Protein AF-0000000071088406 (afdb_homodimer)

Structure (mmCIF, N/CA/C/O backbone):
data_AF-0000000071088406-model_v1
#
loop_
_entity.id
_entity.type
_entity.pdbx_description
1 polymer Laccase
#
loop_
_atom_site.group_PDB
_atom_site.id
_atom_site.type_symbol
_atom_site.label_atom_id
_atom_site.label_alt_id
_atom_site.label_comp_id
_atom_site.label_asym_id
_atom_site.label_entity_id
_atom_site.label_seq_id
_atom_site.pdbx_PDB_ins_code
_atom_site.Cartn_x
_atom_site.Cartn_y
_atom_site.Cartn_z
_atom_site.occupancy
_atom_site.B_iso_or_equiv
_atom_site.auth_seq_id
_atom_site.auth_comp_id
_atom_site.auth_asym_id
_atom_site.auth_atom_id
_atom_site.pdbx_PDB_model_num
ATOM 1 N N . MET A 1 1 ? -63.281 -41.594 13.117 1 22.98 1 MET A N 1
ATOM 2 C CA . MET A 1 1 ? -62.938 -41.406 11.703 1 22.98 1 MET A CA 1
ATOM 3 C C . MET A 1 1 ? -62.125 -40.125 11.5 1 22.98 1 MET A C 1
ATOM 5 O O . MET A 1 1 ? -61.531 -39.938 10.438 1 22.98 1 MET A O 1
ATOM 9 N N . GLU A 1 2 ? -62.312 -39.094 12.32 1 21.61 2 GLU A N 1
ATOM 10 C CA . GLU A 1 2 ? -61.969 -37.688 12.172 1 21.61 2 GLU A CA 1
ATOM 11 C C . GLU A 1 2 ? -60.469 -37.438 12.328 1 21.61 2 GLU A C 1
ATOM 13 O O . GLU A 1 2 ? -60 -36.312 12.125 1 21.61 2 GLU A O 1
ATOM 18 N N . ILE A 1 3 ? -59.625 -38.219 13.055 1 23.36 3 ILE A N 1
ATOM 19 C CA . ILE A 1 3 ? -58.344 -37.969 13.68 1 23.36 3 ILE A CA 1
ATOM 20 C C . ILE A 1 3 ? -57.25 -37.906 12.602 1 23.36 3 ILE A C 1
ATOM 22 O O . ILE A 1 3 ? -56.062 -37.781 12.914 1 23.36 3 ILE A O 1
ATOM 26 N N . VAL A 1 4 ? -57.469 -38.25 11.289 1 23.66 4 VAL A N 1
ATOM 27 C CA . VAL A 1 4 ? -56.469 -38.719 10.328 1 23.66 4 VAL A CA 1
ATOM 28 C C . VAL A 1 4 ? -55.688 -37.531 9.781 1 23.66 4 VAL A C 1
ATOM 30 O O . VAL A 1 4 ? -54.688 -37.688 9.102 1 23.66 4 VAL A O 1
ATOM 33 N N . TYR A 1 5 ? -56.25 -36.281 9.703 1 21.23 5 TYR A N 1
ATOM 34 C CA . TYR A 1 5 ? -55.781 -35.344 8.688 1 21.23 5 TYR A CA 1
ATOM 35 C C . TYR A 1 5 ? -54.469 -34.688 9.094 1 21.23 5 TYR A C 1
ATOM 37 O O . TYR A 1 5 ? -53.938 -33.812 8.391 1 21.23 5 TYR A O 1
ATOM 45 N N . LEU A 1 6 ? -54.125 -34.594 10.43 1 23.06 6 LEU A N 1
ATOM 46 C CA . LEU A 1 6 ? -53.219 -33.531 10.852 1 23.06 6 LEU A CA 1
ATOM 47 C C . LEU A 1 6 ? -51.781 -33.844 10.406 1 23.06 6 LEU A C 1
ATOM 49 O O . LEU A 1 6 ? -50.875 -33.062 10.688 1 23.06 6 LEU A O 1
ATOM 53 N N . LEU A 1 7 ? -51.375 -35.031 10 1 24.27 7 LEU A N 1
ATOM 54 C CA . LEU A 1 7 ? -50 -35.5 10.047 1 24.27 7 LEU A CA 1
ATOM 55 C C . LEU A 1 7 ? -49.188 -34.875 8.93 1 24.27 7 LEU A C 1
ATOM 57 O O . LEU A 1 7 ? -47.969 -35.156 8.789 1 24.27 7 LEU A O 1
ATOM 61 N N . GLY A 1 8 ? -49.781 -34.281 7.805 1 23.34 8 GLY A N 1
ATOM 62 C CA . GLY A 1 8 ? -49 -34.188 6.57 1 23.34 8 GLY A CA 1
ATOM 63 C C . GLY A 1 8 ? -47.938 -33.125 6.609 1 23.34 8 GLY A C 1
ATOM 64 O O . GLY A 1 8 ? -47.094 -33.031 5.719 1 23.34 8 GLY A O 1
ATOM 65 N N . PHE A 1 9 ? -48.125 -31.906 7.234 1 24.05 9 PHE A N 1
ATOM 66 C CA . PHE A 1 9 ? -47.5 -30.672 6.785 1 24.05 9 PHE A CA 1
ATOM 67 C C . PHE A 1 9 ? -46.062 -30.594 7.238 1 24.05 9 PHE A C 1
ATOM 69 O O . PHE A 1 9 ? -45.375 -29.594 7 1 24.05 9 PHE A O 1
ATOM 76 N N . VAL A 1 10 ? -45.5 -31.281 8.289 1 25.31 10 VAL A N 1
ATOM 77 C CA . VAL A 1 10 ? -44.344 -30.766 8.984 1 25.31 10 VAL A CA 1
ATOM 78 C C . VAL A 1 10 ? -43.094 -31.031 8.148 1 25.31 10 VAL A C 1
ATOM 80 O O . VAL A 1 10 ? -41.969 -30.719 8.562 1 25.31 10 VAL A O 1
ATOM 83 N N . LEU A 1 11 ? -43.031 -31.922 7.117 1 24.59 11 LEU A N 1
ATOM 84 C CA . LEU A 1 11 ? -41.75 -32.5 6.738 1 24.59 11 LEU A CA 1
ATOM 85 C C . LEU A 1 11 ? -40.844 -31.438 6.082 1 24.59 11 LEU A C 1
ATOM 87 O O . LEU A 1 11 ? -39.656 -31.656 5.895 1 24.59 11 LEU A O 1
ATOM 91 N N . ILE A 1 12 ? -41.344 -30.531 5.156 1 25.67 12 ILE A N 1
ATOM 92 C CA . ILE A 1 12 ? -40.531 -30 4.066 1 25.67 12 ILE A CA 1
ATOM 93 C C . ILE A 1 12 ? -39.562 -28.953 4.602 1 25.67 12 ILE A C 1
ATOM 95 O O . ILE A 1 12 ? -38.781 -28.344 3.838 1 25.67 12 ILE A O 1
ATOM 99 N N . LEU A 1 13 ? -39.719 -28.281 5.773 1 26.23 13 LEU A N 1
ATOM 100 C CA . LEU A 1 13 ? -38.938 -27.094 6.07 1 26.23 13 LEU A CA 1
ATOM 101 C C . LEU A 1 13 ? -37.5 -27.453 6.406 1 26.23 13 LEU A C 1
ATOM 103 O O . LEU A 1 13 ? -36.719 -26.594 6.836 1 26.23 13 LEU A O 1
ATOM 107 N N . ILE A 1 14 ? -37.188 -28.672 6.793 1 26.38 14 ILE A N 1
ATOM 108 C CA . ILE A 1 14 ? -35.938 -28.891 7.5 1 26.38 14 ILE A CA 1
ATOM 109 C C . ILE A 1 14 ? -34.75 -28.516 6.594 1 26.38 14 ILE A C 1
ATOM 111 O O . ILE A 1 14 ? -33.75 -27.969 7.059 1 26.38 14 ILE A O 1
ATOM 115 N N . GLY A 1 15 ? -34.625 -29.203 5.398 1 25.56 15 GLY A N 1
ATOM 116 C CA . GLY A 1 15 ? -33.312 -29.672 5.004 1 25.56 15 GLY A CA 1
ATOM 117 C C . GLY A 1 15 ? -32.375 -28.547 4.625 1 25.56 15 GLY A C 1
ATOM 118 O O . GLY A 1 15 ? -31.141 -28.719 4.648 1 25.56 15 GLY A O 1
ATOM 119 N N . SER A 1 16 ? -32.719 -27.641 3.637 1 28.67 16 SER A N 1
ATOM 120 C CA . SER A 1 16 ? -31.641 -27.078 2.846 1 28.67 16 SER A CA 1
ATOM 121 C C . SER A 1 16 ? -30.891 -26 3.615 1 28.67 16 SER A C 1
ATOM 123 O O . SER A 1 16 ? -30.984 -24.812 3.281 1 28.67 16 SER A O 1
ATOM 125 N N . ALA A 1 17 ? -30.891 -25.953 4.855 1 29.98 17 ALA A N 1
ATOM 126 C CA . ALA A 1 17 ? -30.172 -24.906 5.586 1 29.98 17 ALA A CA 1
ATOM 127 C C . ALA A 1 17 ? -28.672 -24.953 5.27 1 29.98 17 ALA A C 1
ATOM 129 O O . ALA A 1 17 ? -27.922 -24.078 5.699 1 29.98 17 ALA A O 1
ATOM 130 N N . SER A 1 18 ? -28.172 -26.141 5.293 1 29.48 18 SER A N 1
ATOM 131 C CA . SER A 1 18 ? -26.703 -26.141 5.348 1 29.48 18 SER A CA 1
ATOM 132 C C . SER A 1 18 ? -26.109 -25.359 4.191 1 29.48 18 SER A C 1
ATOM 134 O O . SER A 1 18 ? -24.922 -25.469 3.906 1 29.48 18 SER A O 1
ATOM 136 N N . SER A 1 19 ? -26.859 -25.062 3.16 1 30.77 19 SER A N 1
ATOM 137 C CA . SER A 1 19 ? -26 -24.547 2.092 1 30.77 19 SER A CA 1
ATOM 138 C C . SER A 1 19 ? -25.234 -23.312 2.543 1 30.77 19 SER A C 1
ATOM 140 O O . SER A 1 19 ? -25.828 -22.359 3.049 1 30.77 19 SER A O 1
ATOM 142 N N . GLY A 1 20 ? -24.062 -23.359 3.104 1 32.5 20 GLY A N 1
ATOM 143 C CA . GLY A 1 20 ? -23.047 -22.344 3.334 1 32.5 20 GLY A CA 1
ATOM 144 C C . GLY A 1 20 ? -23.172 -21.156 2.396 1 32.5 20 GLY A C 1
ATOM 145 O O . GLY A 1 20 ? -23.594 -21.312 1.249 1 32.5 20 GLY A O 1
ATOM 146 N N . TYR A 1 21 ? -23.469 -20.047 2.91 1 33.34 21 TYR A N 1
ATOM 147 C CA . TYR A 1 21 ? -23.359 -18.797 2.16 1 33.34 21 TYR A CA 1
ATOM 148 C C . TYR A 1 21 ? -22.156 -18.828 1.224 1 33.34 21 TYR A C 1
ATOM 150 O O . TYR A 1 21 ? -21.125 -18.219 1.503 1 33.34 21 TYR A O 1
ATOM 158 N N . TRP A 1 22 ? -21.547 -19.922 1.006 1 39.03 22 TRP A N 1
ATOM 159 C CA . TRP A 1 22 ? -20.578 -19.906 -0.087 1 39.03 22 TRP A CA 1
ATOM 160 C C . TRP A 1 22 ? -21.062 -19 -1.223 1 39.03 22 TRP A C 1
ATOM 162 O O . TRP A 1 22 ? -22.188 -19.156 -1.699 1 39.03 22 TRP A O 1
ATOM 172 N N . LEU A 1 23 ? -20.719 -17.672 -1.25 1 49.25 23 LEU A N 1
ATOM 173 C CA . LEU A 1 23 ? -20.766 -16.828 -2.436 1 49.25 23 LEU A CA 1
ATOM 174 C C . LEU A 1 23 ? -20.781 -17.656 -3.707 1 49.25 23 LEU A C 1
ATOM 176 O O . LEU A 1 23 ? -19.828 -18.422 -3.953 1 49.25 23 LEU A O 1
ATOM 180 N N . ASP A 1 24 ? -21.812 -18.203 -4.117 1 62.19 24 ASP A N 1
ATOM 181 C CA . ASP A 1 24 ? -22.234 -19.203 -5.098 1 62.19 24 ASP A CA 1
ATOM 182 C C . ASP A 1 24 ? -21.562 -18.969 -6.445 1 62.19 24 ASP A C 1
ATOM 184 O O . ASP A 1 24 ? -22.188 -18.453 -7.375 1 62.19 24 ASP A O 1
ATOM 188 N N . ASP A 1 25 ? -20.391 -18.766 -6.359 1 74.25 25 ASP A N 1
ATOM 189 C CA . ASP A 1 25 ? -19.719 -18.781 -7.66 1 74.25 25 ASP A CA 1
ATOM 190 C C . ASP A 1 25 ? -20.281 -19.891 -8.547 1 74.25 25 ASP A C 1
ATOM 192 O O . ASP A 1 25 ? -20.359 -19.75 -9.766 1 74.25 25 ASP A O 1
ATOM 196 N N . LEU A 1 26 ? -20.844 -20.906 -7.852 1 83 26 LEU A N 1
ATOM 197 C CA . LEU A 1 26 ? -21.281 -22.078 -8.594 1 83 26 LEU A CA 1
ATOM 198 C C . LEU A 1 26 ? -22.703 -21.891 -9.117 1 83 26 LEU A C 1
ATOM 200 O O . LEU A 1 26 ? -23.172 -22.688 -9.938 1 83 26 LEU A O 1
ATOM 204 N N . ALA A 1 27 ? -23.25 -20.766 -8.68 1 86.88 27 ALA A N 1
ATOM 205 C CA . ALA A 1 27 ? -24.594 -20.453 -9.18 1 86.88 27 ALA A CA 1
ATOM 206 C C . ALA A 1 27 ? -24.531 -19.625 -10.453 1 86.88 27 ALA A C 1
ATOM 208 O O . ALA A 1 27 ? -25.547 -19.375 -11.102 1 86.88 27 ALA A O 1
ATOM 209 N N . HIS A 1 28 ? -23.312 -19.281 -10.812 1 93.31 28 HIS A N 1
ATOM 210 C CA . HIS A 1 28 ? -23.156 -18.5 -12.031 1 93.31 28 HIS A CA 1
ATOM 211 C C . HIS A 1 28 ? -23.703 -19.25 -13.25 1 93.31 28 HIS A C 1
ATOM 213 O O . HIS A 1 28 ? -23.5 -20.469 -13.367 1 93.31 28 HIS A O 1
ATOM 219 N N . PRO A 1 29 ? -24.344 -18.594 -14.188 1 93.81 29 PRO A N 1
ATOM 220 C CA . PRO A 1 29 ? -24.969 -19.266 -15.328 1 93.81 29 PRO A CA 1
ATOM 221 C C . PRO A 1 29 ? -23.953 -20.016 -16.203 1 93.81 29 PRO A C 1
ATOM 223 O O . PRO A 1 29 ? -24.312 -20.984 -16.875 1 93.81 29 PRO A O 1
ATOM 226 N N . CYS A 1 30 ? -22.766 -19.594 -16.141 1 95.88 30 CYS A N 1
ATOM 227 C CA . CYS A 1 30 ? -21.75 -20.219 -16.984 1 95.88 30 CYS A CA 1
ATOM 228 C C . CYS A 1 30 ? -21.25 -21.516 -16.375 1 95.88 30 CYS A C 1
ATOM 230 O O . CYS A 1 30 ? -20.516 -22.266 -17.031 1 95.88 30 CYS A O 1
ATOM 232 N N . VAL A 1 31 ? -21.609 -21.781 -15.141 1 95.12 31 VAL A N 1
ATOM 233 C CA . VAL A 1 31 ? -21.359 -23.094 -14.57 1 95.12 31 VAL A CA 1
ATOM 234 C C . VAL A 1 31 ? -22.359 -24.109 -15.133 1 95.12 31 VAL A C 1
ATOM 236 O O . VAL A 1 31 ? -23.453 -24.281 -14.57 1 95.12 31 VAL A O 1
ATOM 239 N N . ARG A 1 32 ? -21.953 -24.75 -16.188 1 94.12 32 ARG A N 1
ATOM 240 C CA . ARG A 1 32 ? -22.844 -25.625 -16.938 1 94.12 32 ARG A CA 1
ATOM 241 C C . ARG A 1 32 ? -22.078 -26.766 -17.578 1 94.12 32 ARG A C 1
ATOM 243 O O . ARG A 1 32 ? -20.859 -26.719 -17.719 1 94.12 32 ARG A O 1
ATOM 250 N N . LYS A 1 33 ? -22.875 -27.797 -17.969 1 93.44 33 LYS A N 1
ATOM 251 C CA . LYS A 1 33 ? -22.266 -28.844 -18.781 1 93.44 33 LYS A CA 1
ATOM 252 C C . LYS A 1 33 ? -21.906 -28.344 -20.172 1 93.44 33 LYS A C 1
ATOM 254 O O . LYS A 1 33 ? -22.719 -27.703 -20.828 1 93.44 33 LYS A O 1
ATOM 259 N N . CYS A 1 34 ? -20.672 -28.641 -20.547 1 95.69 34 CYS A N 1
ATOM 260 C CA . CYS A 1 34 ? -20.219 -28.188 -21.859 1 95.69 34 CYS A CA 1
ATOM 261 C C . CYS A 1 34 ? -20.641 -29.188 -22.953 1 95.69 34 CYS A C 1
ATOM 263 O O . CYS A 1 34 ? -20.5 -30.391 -22.766 1 95.69 34 CYS A O 1
ATOM 265 N N . LYS A 1 35 ? -21.125 -28.594 -24.062 1 94.06 35 LYS A N 1
ATOM 266 C CA . LYS A 1 35 ? -21.547 -29.391 -25.203 1 94.06 35 LYS A CA 1
ATOM 267 C C . LYS A 1 35 ? -20.875 -28.922 -26.484 1 94.06 35 LYS A C 1
ATOM 269 O O . LYS A 1 35 ? -20.688 -27.719 -26.688 1 94.06 35 LYS A O 1
ATOM 274 N N . ALA A 1 36 ? -20.5 -29.859 -27.359 1 90.19 36 ALA A N 1
ATOM 275 C CA . ALA A 1 36 ? -19.766 -29.562 -28.578 1 90.19 36 ALA A CA 1
ATOM 276 C C . ALA A 1 36 ? -20.547 -28.625 -29.484 1 90.19 36 ALA A C 1
ATOM 278 O O . ALA A 1 36 ? -19.984 -27.734 -30.125 1 90.19 36 ALA A O 1
ATOM 279 N N . ASP A 1 37 ? -21.797 -28.734 -29.625 1 87.31 37 ASP A N 1
ATOM 280 C CA . ASP A 1 37 ? -22.578 -28 -30.625 1 87.31 37 ASP A CA 1
ATOM 281 C C . ASP A 1 37 ? -23.312 -26.828 -30 1 87.31 37 ASP A C 1
ATOM 283 O O . ASP A 1 37 ? -24.156 -26.203 -30.656 1 87.31 37 ASP A O 1
ATOM 287 N N . ARG A 1 38 ? -22.859 -26.5 -28.906 1 89.69 38 ARG A N 1
ATOM 288 C CA . ARG A 1 38 ? -23.547 -25.375 -28.266 1 89.69 38 ARG A CA 1
ATOM 289 C C . ARG A 1 38 ? -22.812 -24.062 -28.516 1 89.69 38 ARG A C 1
ATOM 291 O O . ARG A 1 38 ? -21.578 -24.031 -28.5 1 89.69 38 ARG A O 1
ATOM 298 N N . GLU A 1 39 ? -23.516 -23.078 -28.672 1 94.12 39 GLU A N 1
ATOM 299 C CA . GLU A 1 39 ? -22.953 -21.734 -28.875 1 94.12 39 GLU A CA 1
ATOM 300 C C . GLU A 1 39 ? -22.281 -21.234 -27.594 1 94.12 39 GLU A C 1
ATOM 302 O O . GLU A 1 39 ? -22.812 -21.422 -26.5 1 94.12 39 GLU A O 1
ATOM 307 N N . PRO A 1 40 ? -21.094 -20.656 -27.734 1 96.62 40 PRO A N 1
ATOM 308 C CA . PRO A 1 40 ? -20.422 -20.078 -26.562 1 96.62 40 PRO A CA 1
ATOM 309 C C . PRO A 1 40 ? -21.266 -18.984 -25.891 1 96.62 40 PRO A C 1
ATOM 311 O O . PRO A 1 40 ? -22.047 -18.297 -26.547 1 96.62 40 PRO A O 1
ATOM 314 N N . MET A 1 41 ? -21.078 -18.766 -24.609 1 97.44 41 MET A N 1
ATOM 315 C CA . MET A 1 41 ? -21.75 -17.734 -23.812 1 97.44 41 MET A CA 1
ATOM 316 C C . MET A 1 41 ? -20.766 -16.625 -23.438 1 97.44 41 MET A C 1
ATOM 318 O O . MET A 1 41 ? -19.547 -16.828 -23.438 1 97.44 41 MET A O 1
ATOM 322 N N . THR A 1 42 ? -21.312 -15.453 -23.188 1 98.31 42 THR A N 1
ATOM 323 C CA . THR A 1 42 ? -20.562 -14.422 -22.469 1 98.31 42 THR A CA 1
ATOM 324 C C . THR A 1 42 ? -20.703 -14.586 -20.969 1 98.31 42 THR A C 1
ATOM 326 O O . THR A 1 42 ? -21.812 -14.555 -20.438 1 98.31 42 THR A O 1
ATOM 329 N N . CYS A 1 43 ? -19.672 -14.836 -20.297 1 98.06 43 CYS A N 1
ATOM 330 C CA . CYS A 1 43 ? -19.641 -15.008 -18.844 1 98.06 43 CYS A CA 1
ATOM 331 C C . CYS A 1 43 ? -19.172 -13.742 -18.156 1 98.06 43 CYS A C 1
ATOM 333 O O . CYS A 1 43 ? -17.969 -13.438 -18.141 1 98.06 43 CYS A O 1
ATOM 335 N N . GLU A 1 44 ? -20.078 -13.094 -17.5 1 97.75 44 GLU A N 1
ATOM 336 C CA . GLU A 1 44 ? -19.828 -11.758 -16.953 1 97.75 44 GLU A CA 1
ATOM 337 C C . GLU A 1 44 ? -19.656 -11.805 -15.445 1 97.75 44 GLU A C 1
ATOM 339 O O . GLU A 1 44 ? -20.406 -12.5 -14.75 1 97.75 44 GLU A O 1
ATOM 344 N N . TYR A 1 45 ? -18.656 -11.164 -14.938 1 97.19 45 TYR A N 1
ATOM 345 C CA . TYR A 1 45 ? -18.344 -11.07 -13.508 1 97.19 45 TYR A CA 1
ATOM 346 C C . TYR A 1 45 ? -18.125 -9.617 -13.094 1 97.19 45 TYR A C 1
ATOM 348 O O . TYR A 1 45 ? -17.688 -8.797 -13.898 1 97.19 45 TYR A O 1
ATOM 356 N N . ASP A 1 46 ? -18.438 -9.227 -11.844 1 97.44 46 ASP A N 1
ATOM 357 C CA . ASP A 1 46 ? -18.234 -7.914 -11.234 1 97.44 46 ASP A CA 1
ATOM 358 C C . ASP A 1 46 ? -17.391 -8.023 -9.969 1 97.44 46 ASP A C 1
ATOM 360 O O . ASP A 1 46 ? -17.828 -8.578 -8.961 1 97.44 46 ASP A O 1
ATOM 364 N N . TRP A 1 47 ? -16.188 -7.477 -10.047 1 98.25 47 TRP A N 1
ATOM 365 C CA . TRP A 1 47 ? -15.203 -7.668 -8.977 1 98.25 47 TRP A CA 1
ATOM 366 C C . TRP A 1 47 ? -14.82 -6.336 -8.344 1 98.25 47 TRP A C 1
ATOM 368 O O . TRP A 1 47 ? -14.422 -5.398 -9.039 1 98.25 47 TRP A O 1
ATOM 378 N N . THR A 1 48 ? -14.953 -6.207 -7.07 1 98.25 48 THR A N 1
ATOM 379 C CA . THR A 1 48 ? -14.367 -5.129 -6.289 1 98.25 48 THR A CA 1
ATOM 380 C C . THR A 1 48 ? -13.102 -5.602 -5.582 1 98.25 48 THR A C 1
ATOM 382 O O . THR A 1 48 ? -13.148 -6.512 -4.754 1 98.25 48 THR A O 1
ATOM 385 N N . VAL A 1 49 ? -12.016 -5.062 -5.988 1 98.62 49 VAL A N 1
ATOM 386 C CA . VAL A 1 49 ? -10.75 -5.32 -5.316 1 98.62 49 VAL A CA 1
ATOM 387 C C . VAL A 1 49 ? -10.516 -4.273 -4.23 1 98.62 49 VAL A C 1
ATOM 389 O O . VAL A 1 49 ? -10.539 -3.07 -4.504 1 98.62 49 VAL A O 1
ATOM 392 N N . GLU A 1 50 ? -10.273 -4.707 -3.021 1 97.88 50 GLU A N 1
ATOM 393 C CA . GLU A 1 50 ? -10.18 -3.707 -1.963 1 97.88 50 GLU A CA 1
ATOM 394 C C . GLU A 1 50 ? -9.281 -4.191 -0.828 1 97.88 50 GLU A C 1
ATOM 396 O O . GLU A 1 50 ? -8.977 -5.383 -0.73 1 97.88 50 GLU A O 1
ATOM 401 N N . SER A 1 51 ? -8.773 -3.219 -0.048 1 97.75 51 SER A N 1
ATOM 402 C CA . SER A 1 51 ? -8.18 -3.496 1.259 1 97.75 51 SER A CA 1
ATOM 403 C C . SER A 1 51 ? -9.25 -3.906 2.268 1 97.75 51 SER A C 1
ATOM 405 O O . SER A 1 51 ? -10.266 -3.225 2.414 1 97.75 51 SER A O 1
ATOM 407 N N . TYR A 1 52 ? -9.023 -4.996 2.879 1 98 52 TYR A N 1
ATOM 408 C CA . TYR A 1 52 ? -10.023 -5.562 3.781 1 98 52 TYR A CA 1
ATOM 409 C C . TYR A 1 52 ? -9.359 -6.152 5.023 1 98 52 TYR A C 1
ATOM 411 O O . TYR A 1 52 ? -8.242 -5.777 5.371 1 98 52 TYR A O 1
ATOM 419 N N . TYR A 1 53 ? -10.148 -6.941 5.781 1 97.56 53 TYR A N 1
ATOM 420 C CA . TYR A 1 53 ? -9.648 -7.438 7.055 1 97.56 53 TYR A CA 1
ATOM 421 C C . TYR A 1 53 ? -10.188 -8.836 7.348 1 97.56 53 TYR A C 1
ATOM 423 O O . TYR A 1 53 ? -11.391 -9.078 7.238 1 97.56 53 TYR A O 1
ATOM 431 N N . SER A 1 54 ? -9.297 -9.75 7.621 1 97.44 54 SER A N 1
ATOM 432 C CA . SER A 1 54 ? -9.727 -11.07 8.055 1 97.44 54 SER A CA 1
ATOM 433 C C . SER A 1 54 ? -10.297 -11.031 9.477 1 97.44 54 SER A C 1
ATOM 435 O O . SER A 1 54 ? -9.938 -10.156 10.266 1 97.44 54 SER A O 1
ATOM 437 N N . MET A 1 55 ? -11.227 -11.992 9.75 1 95.62 55 MET A N 1
ATOM 438 C CA . MET A 1 55 ? -11.883 -12.07 11.047 1 95.62 55 MET A CA 1
ATOM 439 C C . MET A 1 55 ? -12.469 -10.719 11.445 1 95.62 55 MET A C 1
ATOM 441 O O . MET A 1 55 ? -12.297 -10.273 12.578 1 95.62 55 MET A O 1
ATOM 445 N N . SER A 1 56 ? -13.047 -10.047 10.469 1 95.44 56 SER A N 1
ATOM 446 C CA . SER A 1 56 ? -13.711 -8.773 10.688 1 95.44 56 SER A CA 1
ATOM 447 C C . SER A 1 56 ? -15.055 -8.961 11.391 1 95.44 56 SER A C 1
ATOM 449 O O . SER A 1 56 ? -15.438 -10.094 11.703 1 95.44 56 SER A O 1
ATOM 451 N N . ARG A 1 57 ? -15.758 -7.898 11.531 1 95.12 57 ARG A N 1
ATOM 452 C CA . ARG A 1 57 ? -17.062 -7.957 12.172 1 95.12 57 ARG A CA 1
ATOM 453 C C . ARG A 1 57 ? -18.016 -8.852 11.383 1 95.12 57 ARG A C 1
ATOM 455 O O . ARG A 1 57 ? -18.984 -9.383 11.945 1 95.12 57 ARG A O 1
ATOM 462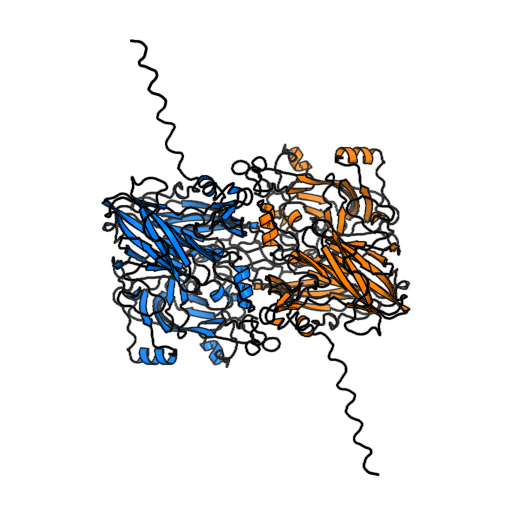 N N . ALA A 1 58 ? -17.766 -9.047 10.141 1 95.12 58 ALA A N 1
ATOM 463 C CA . ALA A 1 58 ? -18.609 -9.906 9.312 1 95.12 58 ALA A CA 1
ATOM 464 C C . ALA A 1 58 ? -18.531 -11.359 9.781 1 95.12 58 ALA A C 1
ATOM 466 O O . ALA A 1 58 ? -19.375 -12.18 9.422 1 95.12 58 ALA A O 1
ATOM 467 N N . CYS A 1 59 ? -17.516 -11.688 10.586 1 94.69 59 CYS A N 1
ATOM 468 C CA . CYS A 1 59 ? -17.281 -13.07 10.992 1 94.69 59 CYS A CA 1
ATOM 469 C C . CYS A 1 59 ? -17.969 -13.375 12.32 1 94.69 59 CYS A C 1
ATOM 471 O O . CYS A 1 59 ? -17.891 -14.5 12.82 1 94.69 59 CYS A O 1
ATOM 473 N N . TYR A 1 60 ? -18.578 -12.391 12.984 1 92.81 60 TYR A N 1
ATOM 474 C CA . TYR A 1 60 ? -19.312 -12.586 14.227 1 92.81 60 TYR A CA 1
ATOM 475 C C . TYR A 1 60 ? -18.484 -13.414 15.211 1 92.81 60 TYR A C 1
ATOM 477 O O . TYR A 1 60 ? -17.406 -13 15.633 1 92.81 60 TYR A O 1
ATOM 485 N N . GLN A 1 61 ? -18.969 -14.68 15.477 1 92.88 61 GLN A N 1
ATOM 486 C CA . GLN A 1 61 ? -18.328 -15.453 16.531 1 92.88 61 GLN A CA 1
ATOM 487 C C . GLN A 1 61 ? -17.406 -16.516 15.961 1 92.88 61 GLN A C 1
ATOM 489 O O . GLN A 1 61 ? -17.031 -17.453 16.656 1 92.88 61 GLN A O 1
ATOM 494 N N . CYS A 1 62 ? -17.062 -16.422 14.688 1 94.25 62 CYS A N 1
ATOM 495 C CA . CYS A 1 62 ? -16.031 -17.297 14.141 1 94.25 62 CYS A CA 1
ATOM 496 C C . CYS A 1 62 ? -14.727 -17.156 14.922 1 94.25 62 CYS A C 1
ATOM 498 O O . CYS A 1 62 ? -14.289 -16.047 15.211 1 94.25 62 CYS A O 1
ATOM 500 N N . PRO A 1 63 ? -14.094 -18.281 15.336 1 95.44 63 PRO A N 1
ATOM 501 C CA . PRO A 1 63 ? -14.359 -19.672 14.945 1 95.44 63 PRO A CA 1
ATOM 502 C C . PRO A 1 63 ? -15.148 -20.438 16 1 95.44 63 PRO A C 1
ATOM 504 O O . PRO A 1 63 ? -15.281 -21.656 15.906 1 95.44 63 PRO A O 1
ATOM 507 N N . PHE A 1 64 ? -15.633 -19.75 17.047 1 94.5 64 PHE A N 1
ATOM 508 C CA . PHE A 1 64 ? -16.328 -20.406 18.141 1 94.5 64 PHE A CA 1
ATOM 509 C C . PHE A 1 64 ? -17.703 -20.906 17.688 1 94.5 64 PHE A C 1
ATOM 511 O O . PHE A 1 64 ? -18.312 -21.734 18.359 1 94.5 64 PHE A O 1
ATOM 518 N N . ASN A 1 65 ? -18.219 -20.312 16.656 1 93.19 65 ASN A N 1
ATOM 519 C CA . ASN A 1 65 ? -19.391 -20.766 15.922 1 93.19 65 ASN A CA 1
ATOM 520 C C . ASN A 1 65 ? -19.078 -21.031 14.461 1 93.19 65 ASN A C 1
ATOM 522 O O . ASN A 1 65 ? -18.906 -20.109 13.672 1 93.19 65 ASN A O 1
ATOM 526 N N . GLU A 1 66 ? -19.094 -22.25 14.086 1 90.94 66 GLU A N 1
ATOM 527 C CA . GLU A 1 66 ? -18.672 -22.656 12.75 1 90.94 66 GLU A CA 1
ATOM 528 C C . GLU A 1 66 ? -19.531 -22 11.672 1 90.94 66 GLU A C 1
ATOM 530 O O . GLU A 1 66 ? -19.047 -21.688 10.594 1 90.94 66 GLU A O 1
ATOM 535 N N . PHE A 1 67 ? -20.766 -21.906 11.953 1 91.56 67 PHE A N 1
ATOM 536 C CA . PHE A 1 67 ? -21.672 -21.312 10.984 1 91.56 67 PHE A CA 1
ATOM 537 C C . PHE A 1 67 ? -21.25 -19.891 10.633 1 91.56 67 PHE A C 1
ATOM 539 O O . PHE A 1 67 ? -21.375 -19.453 9.484 1 91.56 67 PHE A O 1
ATOM 546 N N . ASP A 1 68 ? -20.719 -19.141 11.641 1 93.38 68 ASP A N 1
ATOM 547 C CA . ASP A 1 68 ? -20.312 -17.75 11.453 1 93.38 68 ASP A CA 1
ATOM 548 C C . ASP A 1 68 ? -19.109 -17.656 10.539 1 93.38 68 ASP A C 1
ATOM 550 O O . ASP A 1 68 ? -18.875 -16.625 9.906 1 93.38 68 ASP A O 1
ATOM 554 N N . CYS A 1 69 ? -18.328 -18.719 10.43 1 95.06 69 CYS A N 1
ATOM 555 C CA . CYS A 1 69 ? -17.141 -18.719 9.586 1 95.06 6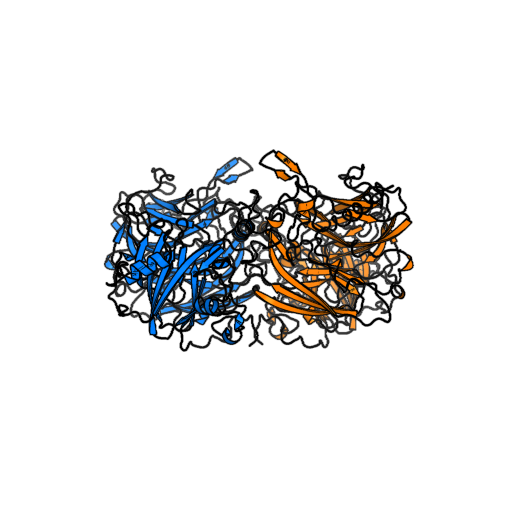9 CYS A CA 1
ATOM 556 C C . CYS A 1 69 ? -17.531 -18.781 8.109 1 95.06 69 CYS A C 1
ATOM 558 O O . CYS A 1 69 ? -16.703 -18.516 7.238 1 95.06 69 CYS A O 1
ATOM 560 N N . HIS A 1 70 ? -18.797 -19.016 7.859 1 93.38 70 HIS A N 1
ATOM 561 C CA . HIS A 1 70 ? -19.266 -19.125 6.484 1 93.38 70 HIS A CA 1
ATOM 562 C C . HIS A 1 70 ? -20.156 -17.938 6.102 1 93.38 70 HIS A C 1
ATOM 564 O O . HIS A 1 70 ? -20.734 -17.922 5.016 1 93.38 70 HIS A O 1
ATOM 570 N N . ARG A 1 71 ? -20.203 -16.969 6.953 1 93.81 71 ARG A N 1
ATOM 571 C CA . ARG A 1 71 ? -21.016 -15.789 6.668 1 93.81 71 ARG A CA 1
ATOM 572 C C . ARG A 1 71 ? -20.453 -15 5.488 1 93.81 71 ARG A C 1
ATOM 574 O O . ARG A 1 71 ? -19.25 -15.008 5.254 1 93.81 71 ARG A O 1
ATOM 581 N N . PRO A 1 72 ? -21.422 -14.305 4.801 1 94.06 72 PRO A N 1
ATOM 582 C CA . PRO A 1 72 ? -20.922 -13.438 3.73 1 94.06 72 PRO A CA 1
ATOM 583 C C . PRO A 1 72 ? -19.922 -12.398 4.23 1 94.06 72 PRO A C 1
ATOM 585 O O . PRO A 1 72 ? -20.109 -11.828 5.309 1 94.06 72 PRO A O 1
ATOM 588 N N . HIS A 1 73 ? -18.906 -12.227 3.523 1 95.81 73 HIS A N 1
ATOM 589 C CA . HIS A 1 73 ? -17.875 -11.227 3.76 1 95.81 73 HIS A CA 1
ATOM 590 C C . HIS A 1 73 ? -16.953 -11.648 4.898 1 95.81 73 HIS A C 1
ATOM 592 O O . HIS A 1 73 ? -16.016 -10.93 5.238 1 95.81 73 HIS A O 1
ATOM 598 N N . CYS A 1 74 ? -17.188 -12.828 5.473 1 96.44 74 CYS A N 1
ATOM 599 C CA . CYS A 1 74 ? -16.234 -13.312 6.473 1 96.44 74 CYS A CA 1
ATOM 600 C C . CYS A 1 74 ? -15.055 -14.008 5.812 1 96.44 74 CYS A C 1
ATOM 602 O O . CYS A 1 74 ? -15.234 -14.922 5.004 1 96.44 74 CYS A O 1
ATOM 604 N N . ILE A 1 75 ? -13.906 -13.562 6.086 1 97.25 75 ILE A N 1
ATOM 605 C CA . ILE A 1 75 ? -12.672 -14.234 5.723 1 97.25 75 ILE A CA 1
ATOM 606 C C . ILE A 1 75 ? -12.016 -14.82 6.969 1 97.25 75 ILE A C 1
ATOM 608 O O . ILE A 1 75 ? -11.336 -14.109 7.715 1 97.25 75 ILE A O 1
ATOM 612 N N . PRO A 1 76 ? -12.148 -16.047 7.152 1 96.75 76 PRO A N 1
ATOM 613 C CA . PRO A 1 76 ? -11.648 -16.641 8.398 1 96.75 76 PRO A CA 1
ATOM 614 C C . PRO A 1 76 ? -10.125 -16.797 8.406 1 96.75 76 PRO A C 1
ATOM 616 O O . PRO A 1 76 ? -9.5 -16.703 9.461 1 96.75 76 PRO A O 1
ATOM 619 N N . MET A 1 77 ? -9.57 -17.094 7.176 1 96.25 77 MET A N 1
ATOM 620 C CA . MET A 1 77 ? -8.172 -17.484 7.082 1 96.25 77 MET A CA 1
ATOM 621 C C . MET A 1 77 ? -7.848 -18.578 8.094 1 96.25 77 MET A C 1
ATOM 623 O O . MET A 1 77 ? -8.477 -19.641 8.094 1 96.25 77 MET A O 1
ATOM 627 N N . ALA A 1 78 ? -6.906 -18.375 9.031 1 96.88 78 ALA A N 1
ATOM 628 C CA . ALA A 1 78 ? -6.578 -19.344 10.07 1 96.88 78 ALA A CA 1
ATOM 629 C C . ALA A 1 78 ? -7.105 -18.891 11.43 1 96.88 78 ALA A C 1
ATOM 631 O O . ALA A 1 78 ? -6.656 -19.359 12.469 1 96.88 78 ALA A O 1
ATOM 632 N N . GLY A 1 79 ? -8.055 -18 11.422 1 96.56 79 GLY A N 1
ATOM 633 C CA . GLY A 1 79 ? -8.578 -17.453 12.664 1 96.56 79 GLY A CA 1
ATOM 634 C C . GLY A 1 79 ? -7.773 -16.281 13.18 1 96.56 79 GLY A C 1
ATOM 635 O O . GLY A 1 79 ? -7.852 -15.945 14.367 1 96.56 79 GLY A O 1
ATOM 636 N N . TYR A 1 80 ? -7.035 -15.75 12.398 1 95.62 80 TYR A N 1
ATOM 637 C CA . TYR A 1 80 ? -6.176 -14.641 12.781 1 95.62 80 TYR A CA 1
ATOM 638 C C . TYR A 1 80 ? -6.645 -13.336 12.141 1 95.62 80 TYR A C 1
ATOM 640 O O . TYR A 1 80 ? -6.941 -13.297 10.945 1 95.62 80 TYR A O 1
ATOM 648 N N . ALA A 1 81 ? -6.684 -12.258 12.938 1 95.56 81 ALA A N 1
ATOM 649 C CA . ALA A 1 81 ? -7.145 -10.953 12.461 1 95.56 81 ALA A CA 1
ATOM 650 C C . ALA A 1 81 ? -5.977 -10.117 11.945 1 95.56 81 ALA A C 1
ATOM 652 O O . ALA A 1 81 ? -5.051 -9.797 12.688 1 95.56 81 ALA A O 1
ATOM 653 N N . ARG A 1 82 ? -6.027 -9.727 10.688 1 96.69 82 ARG A N 1
ATOM 654 C CA . ARG A 1 82 ? -5.035 -8.859 10.062 1 96.69 82 ARG A CA 1
ATOM 655 C C . ARG A 1 82 ? -5.547 -8.32 8.727 1 96.69 82 ARG A C 1
ATOM 657 O O . ARG A 1 82 ? -6.531 -8.82 8.188 1 96.69 82 ARG A O 1
ATOM 664 N N . PRO A 1 83 ? -4.898 -7.289 8.156 1 97.81 83 PRO A N 1
ATOM 665 C CA . PRO A 1 83 ? -5.289 -6.828 6.824 1 97.81 83 PRO A CA 1
ATOM 666 C C . PRO A 1 83 ? -5.102 -7.902 5.754 1 97.81 83 PRO A C 1
ATOM 668 O O . PRO A 1 83 ? -4.219 -8.758 5.875 1 97.81 83 PRO A O 1
ATOM 671 N N . VAL A 1 84 ? -5.91 -7.859 4.727 1 98.06 84 VAL A N 1
ATOM 672 C CA . VAL A 1 84 ? -5.812 -8.664 3.51 1 98.06 84 VAL A CA 1
ATOM 673 C C . VAL A 1 84 ? -6.262 -7.836 2.307 1 98.06 84 VAL A C 1
ATOM 675 O O . VAL A 1 84 ? -6.898 -6.789 2.467 1 98.06 84 VAL A O 1
ATOM 678 N N . TYR A 1 85 ? -5.844 -8.172 1.159 1 98.31 85 TYR A N 1
ATOM 679 C CA . TYR A 1 85 ? -6.52 -7.762 -0.065 1 98.31 85 TYR A CA 1
ATOM 680 C C . TYR A 1 85 ? -7.543 -8.805 -0.502 1 98.31 85 TYR A C 1
ATOM 682 O O . TYR A 1 85 ? -7.352 -10 -0.275 1 98.31 85 TYR A O 1
ATOM 690 N N . SER A 1 86 ? -8.609 -8.336 -1.048 1 98.12 86 SER A N 1
ATOM 691 C CA . SER A 1 86 ? -9.648 -9.297 -1.396 1 98.12 86 SER A CA 1
ATOM 692 C C . SER A 1 86 ? -10.398 -8.875 -2.654 1 98.12 86 SER A C 1
ATOM 694 O O . SER A 1 86 ? -10.367 -7.703 -3.037 1 98.12 86 SER A O 1
ATOM 696 N N . VAL A 1 87 ? -10.93 -9.766 -3.324 1 98.38 87 VAL A N 1
ATOM 697 C CA . VAL A 1 87 ? -11.906 -9.539 -4.379 1 98.38 87 VAL A CA 1
ATOM 698 C C . VAL A 1 87 ? -13.289 -9.969 -3.898 1 98.38 87 VAL A C 1
ATOM 700 O O . VAL A 1 87 ? -13.508 -11.141 -3.568 1 98.38 87 VAL A O 1
ATOM 703 N N . ASN A 1 88 ? -14.18 -9.023 -3.83 1 97.31 88 ASN A N 1
ATOM 704 C CA . ASN A 1 88 ? -15.539 -9.227 -3.332 1 97.31 88 ASN A CA 1
ATOM 705 C C . ASN A 1 88 ? -15.539 -9.742 -1.896 1 97.31 88 ASN A C 1
ATOM 707 O O . ASN A 1 88 ? -16.359 -10.578 -1.531 1 97.31 88 ASN A O 1
ATOM 711 N N . ARG A 1 89 ? -14.562 -9.469 -1.106 1 96.94 89 ARG A N 1
ATOM 712 C CA . ARG A 1 89 ? -14.406 -9.75 0.316 1 96.94 89 ARG A CA 1
ATOM 713 C C . ARG A 1 89 ? -14.406 -11.258 0.576 1 96.94 89 ARG A C 1
ATOM 715 O O . ARG A 1 89 ? -15.07 -11.727 1.504 1 96.94 89 ARG A O 1
ATOM 722 N N . ARG A 1 90 ? -13.602 -11.883 -0.32 1 95.06 90 ARG A N 1
ATOM 723 C CA . ARG A 1 90 ? -13.453 -13.328 -0.195 1 95.06 90 ARG A CA 1
ATOM 724 C C . ARG A 1 90 ? -11.992 -13.75 -0.341 1 95.06 90 ARG A C 1
ATOM 726 O O . ARG A 1 90 ? -11.211 -13.062 -1.007 1 95.06 90 ARG A O 1
ATOM 733 N N . LEU A 1 91 ? -11.695 -14.938 0.301 1 96.44 91 LEU A N 1
ATOM 734 C CA . LEU A 1 91 ? -10.406 -15.602 0.138 1 96.44 91 LEU A CA 1
ATOM 735 C C . LEU A 1 91 ? -10.586 -17.125 0.081 1 96.44 91 LEU A C 1
ATOM 737 O O . LEU A 1 91 ? -11.031 -17.734 1.056 1 96.44 91 LEU A O 1
ATOM 741 N N . PRO A 1 92 ? -10.281 -17.812 -1.03 1 96.75 92 PRO A N 1
ATOM 742 C CA . PRO A 1 92 ? -9.836 -17.203 -2.289 1 96.75 92 PRO A CA 1
ATOM 743 C C . PRO A 1 92 ? -10.914 -16.344 -2.938 1 96.75 92 PRO A C 1
ATOM 745 O O . PRO A 1 92 ? -12.062 -16.328 -2.49 1 96.75 92 PRO A O 1
ATOM 748 N N . GLY A 1 93 ? -10.477 -15.57 -3.91 1 97.38 93 GLY A N 1
ATOM 749 C CA . GLY A 1 93 ? -11.43 -14.797 -4.691 1 97.38 93 GLY A CA 1
ATOM 750 C C . GLY A 1 93 ? -12.367 -15.656 -5.512 1 97.38 93 GLY A C 1
ATOM 751 O O . GLY A 1 93 ? -12.32 -16.891 -5.434 1 97.38 93 GLY A O 1
ATOM 752 N N . PRO A 1 94 ? -13.219 -15.039 -6.332 1 96.25 94 PRO A N 1
ATOM 753 C CA . PRO A 1 94 ? -14.242 -15.758 -7.086 1 96.25 94 PRO A CA 1
ATOM 754 C C . PRO A 1 94 ? -13.656 -16.797 -8.047 1 96.25 94 PRO A C 1
ATOM 756 O O . PRO A 1 94 ? -12.617 -16.547 -8.672 1 96.25 94 PRO A O 1
ATOM 759 N N . SER A 1 95 ? -14.367 -17.906 -8.109 1 96.69 95 SER A N 1
ATOM 760 C CA . SER A 1 95 ? -14 -18.953 -9.07 1 96.69 95 SER A CA 1
ATOM 761 C C . SER A 1 95 ? -14.664 -18.703 -10.422 1 96.69 95 SER A C 1
ATOM 763 O O . SER A 1 95 ? -15.844 -18.344 -10.484 1 96.69 95 SER A O 1
ATOM 765 N N . ILE A 1 96 ? -13.938 -18.781 -11.445 1 97.56 96 ILE A N 1
ATOM 766 C CA . ILE A 1 96 ? -14.484 -18.75 -12.805 1 97.56 96 ILE A CA 1
ATOM 767 C C . ILE A 1 96 ? -14.547 -20.172 -13.375 1 97.56 96 ILE A C 1
ATOM 769 O O . ILE A 1 96 ? -13.531 -20.859 -13.461 1 97.56 96 ILE A O 1
ATOM 773 N N . GLN A 1 97 ? -15.742 -20.641 -13.688 1 97.12 97 GLN A N 1
ATOM 774 C CA . GLN A 1 97 ? -16.031 -21.922 -14.312 1 97.12 97 GLN A CA 1
ATOM 775 C C . GLN A 1 97 ? -16.781 -21.734 -15.625 1 97.12 97 GLN A C 1
ATOM 777 O O . GLN A 1 97 ? -17.953 -21.344 -15.633 1 97.12 97 GLN A O 1
ATOM 782 N N . VAL A 1 98 ? -16.078 -22.078 -16.719 1 97.81 98 VAL A N 1
ATOM 783 C CA . VAL A 1 98 ? -16.703 -21.766 -18.016 1 97.81 98 VAL A CA 1
ATOM 784 C C . VAL A 1 98 ? -16.422 -22.906 -19 1 97.81 98 VAL A C 1
ATOM 786 O O . VAL A 1 98 ? -15.727 -23.875 -18.656 1 97.81 98 VAL A O 1
ATOM 789 N N . CYS A 1 99 ? -17.094 -22.875 -20.172 1 97.38 99 CYS A N 1
ATOM 790 C CA . CYS A 1 99 ? -16.844 -23.812 -21.266 1 97.38 99 CYS A CA 1
ATOM 791 C C . CYS A 1 99 ? -15.875 -23.219 -22.281 1 97.38 99 CYS A C 1
ATOM 793 O O . CYS A 1 99 ? -15.82 -22 -22.453 1 97.38 99 CYS A O 1
ATOM 795 N N . GLU A 1 100 ? -15.125 -24.094 -22.906 1 97.25 100 GLU A N 1
ATOM 796 C CA . GLU A 1 100 ? -14.203 -23.703 -23.969 1 97.25 100 GLU A CA 1
ATOM 797 C C . GLU A 1 100 ? -14.891 -22.781 -24.984 1 97.25 100 GLU A C 1
ATOM 799 O O . GLU A 1 100 ? -16.016 -23.047 -25.406 1 97.25 100 GLU A O 1
ATOM 804 N N . ASN A 1 101 ? -14.227 -21.641 -25.234 1 97.38 101 ASN A N 1
ATOM 805 C CA . ASN A 1 101 ? -14.617 -20.656 -26.234 1 97.38 101 ASN A CA 1
ATOM 806 C C . ASN A 1 101 ? -15.656 -19.688 -25.688 1 97.38 101 ASN A C 1
ATOM 808 O O . ASN A 1 101 ? -16.078 -18.766 -26.391 1 97.38 101 ASN A O 1
ATOM 812 N N . ASP A 1 102 ? -16.109 -19.828 -24.438 1 98.31 102 ASP A N 1
ATOM 813 C CA . ASP A 1 102 ? -16.922 -18.766 -23.844 1 98.31 102 ASP A CA 1
ATOM 814 C C . ASP A 1 102 ? -16.172 -17.438 -23.828 1 98.31 102 ASP A C 1
ATOM 816 O O . ASP A 1 102 ? -14.945 -17.406 -23.828 1 98.31 102 ASP A O 1
ATOM 820 N N . VAL A 1 103 ? -16.891 -16.359 -23.859 1 98.56 103 VAL A N 1
ATOM 821 C CA . VAL A 1 103 ? -16.328 -15.023 -23.734 1 98.56 103 VAL A CA 1
ATOM 822 C C . VAL A 1 103 ? -16.328 -14.602 -22.281 1 98.56 103 VAL A C 1
ATOM 824 O O . VAL A 1 103 ? -17.359 -14.648 -21.609 1 98.56 103 VAL A O 1
ATOM 827 N N . ILE A 1 104 ? -15.219 -14.242 -21.797 1 98.62 104 ILE A N 1
ATOM 828 C CA . ILE A 1 104 ? -15.055 -13.805 -20.406 1 98.62 104 ILE A CA 1
ATOM 829 C C . ILE A 1 104 ? -15.109 -12.281 -20.344 1 98.62 104 ILE A C 1
ATOM 831 O O . ILE A 1 104 ? -14.391 -11.594 -21.078 1 98.62 104 ILE A O 1
ATOM 835 N N . LYS A 1 105 ? -15.906 -11.758 -19.531 1 98.56 105 LYS A N 1
ATOM 836 C CA . LYS A 1 105 ? -16.016 -10.328 -19.266 1 98.56 105 LYS A CA 1
ATOM 837 C C . LYS A 1 105 ? -15.961 -10.039 -17.766 1 98.56 105 LYS A C 1
ATOM 839 O O . LYS A 1 105 ? -16.922 -10.336 -17.047 1 98.56 105 LYS A O 1
ATOM 844 N N . VAL A 1 106 ? -14.906 -9.453 -17.266 1 98.5 106 VAL A N 1
ATOM 845 C CA . VAL A 1 106 ? -14.742 -9.188 -15.844 1 98.5 106 VAL A CA 1
ATOM 846 C C . VAL A 1 106 ? -14.586 -7.684 -15.617 1 98.5 106 VAL A C 1
ATOM 848 O O . VAL A 1 106 ? -13.594 -7.086 -16.031 1 98.5 106 VAL A O 1
ATOM 851 N N . HIS A 1 107 ? -15.508 -7.023 -14.93 1 98.5 107 HIS A N 1
ATOM 852 C CA . HIS A 1 107 ? -15.398 -5.641 -14.484 1 98.5 107 HIS A CA 1
ATOM 853 C C . HIS A 1 107 ? -14.633 -5.543 -13.172 1 98.5 107 HIS A C 1
ATOM 855 O O . HIS A 1 107 ? -15.094 -6.035 -12.133 1 98.5 107 HIS A O 1
ATOM 861 N N . VAL A 1 108 ? -13.516 -4.914 -13.242 1 98.62 108 VAL A N 1
ATOM 862 C CA . VAL A 1 108 ? -12.68 -4.77 -12.055 1 98.62 108 VAL A CA 1
ATOM 863 C C . VAL A 1 108 ? -12.766 -3.34 -11.531 1 98.62 108 VAL A C 1
ATOM 865 O O . VAL A 1 108 ? -12.469 -2.387 -12.258 1 98.62 108 VAL A O 1
ATOM 868 N N . HIS A 1 109 ? -13.203 -3.201 -10.281 1 98.25 109 HIS A N 1
ATOM 869 C CA . HIS A 1 109 ? -13.227 -1.933 -9.555 1 98.25 109 HIS A CA 1
ATOM 870 C C . HIS A 1 109 ? -12.125 -1.882 -8.5 1 98.25 109 HIS A C 1
ATOM 872 O O . HIS A 1 109 ? -12.203 -2.58 -7.484 1 98.25 109 HIS A O 1
ATOM 878 N N . ASN A 1 110 ? -11.133 -1.058 -8.75 1 98.25 110 ASN A N 1
ATOM 879 C CA . ASN A 1 110 ? -10.078 -0.907 -7.746 1 98.25 110 ASN A CA 1
ATOM 880 C C . ASN A 1 110 ? -10.484 0.079 -6.652 1 98.25 110 ASN A C 1
ATOM 882 O O . ASN A 1 110 ? -10.555 1.285 -6.895 1 98.25 110 ASN A O 1
ATOM 886 N N . ARG A 1 111 ? -10.695 -0.443 -5.438 1 97.44 111 ARG A N 1
ATOM 887 C CA . ARG A 1 111 ? -11.109 0.366 -4.297 1 97.44 111 ARG A CA 1
ATOM 888 C C . ARG A 1 111 ? -10.125 0.222 -3.141 1 97.44 111 ARG A C 1
ATOM 890 O O . ARG A 1 111 ? -10.516 0.284 -1.973 1 97.44 111 ARG A O 1
ATOM 897 N N . MET A 1 112 ? -8.914 -0.047 -3.486 1 96.62 112 MET A N 1
ATOM 898 C CA . MET A 1 112 ? -7.879 -0.117 -2.457 1 96.62 112 MET A CA 1
ATOM 899 C C . MET A 1 112 ? -7.629 1.257 -1.843 1 96.62 112 MET A C 1
ATOM 901 O O . MET A 1 112 ? -7.781 2.279 -2.516 1 96.62 112 MET A O 1
ATOM 905 N N . GLN A 1 113 ? -7.125 1.294 -0.605 1 93.94 113 GLN A N 1
ATOM 906 C CA . GLN A 1 113 ? -7.23 2.518 0.184 1 93.94 113 GLN A CA 1
ATOM 907 C C . GLN A 1 113 ? -5.875 3.205 0.317 1 93.94 113 GLN A C 1
ATOM 909 O O . GLN A 1 113 ? -5.781 4.301 0.877 1 93.94 113 GLN A O 1
ATOM 914 N N . ASN A 1 114 ? -4.836 2.631 -0.147 1 97.06 114 ASN A N 1
ATOM 915 C CA . ASN A 1 114 ? -3.514 3.223 0.019 1 97.06 114 ASN A CA 1
ATOM 916 C C . ASN A 1 114 ? -2.926 3.668 -1.316 1 97.06 114 ASN A C 1
ATOM 918 O O . ASN A 1 114 ? -1.708 3.652 -1.501 1 97.06 114 ASN A O 1
ATOM 922 N N . GLU A 1 115 ? -3.797 3.961 -2.262 1 97.44 115 GLU A N 1
ATOM 923 C CA . GLU A 1 115 ? -3.482 4.473 -3.592 1 97.44 115 GLU A CA 1
ATOM 924 C C . GLU A 1 115 ? -2.707 3.443 -4.41 1 97.44 115 GLU A C 1
ATOM 926 O O . GLU A 1 115 ? -1.764 3.791 -5.125 1 97.44 115 GLU A O 1
ATOM 931 N N . GLU A 1 116 ? -3.006 2.211 -4.258 1 98.06 116 GLU A N 1
ATOM 932 C CA . GLU A 1 116 ? -2.338 1.138 -4.988 1 98.06 116 GLU A CA 1
ATOM 933 C C . GLU A 1 116 ? -2.957 0.939 -6.367 1 98.06 116 GLU A C 1
ATOM 935 O O . GLU A 1 116 ? -4.176 1.021 -6.527 1 98.06 116 GLU A O 1
ATOM 940 N N . GLY A 1 117 ? -2.082 0.682 -7.34 1 97.75 117 GLY A N 1
ATOM 941 C CA . GLY A 1 117 ? -2.547 0.212 -8.633 1 97.75 117 GLY A CA 1
ATOM 942 C C . GLY A 1 117 ? -2.793 -1.284 -8.672 1 97.75 117 GLY A C 1
ATOM 943 O O . GLY A 1 117 ? -2.273 -2.025 -7.836 1 97.75 117 GLY A O 1
ATOM 944 N N . GLU A 1 118 ? -3.639 -1.702 -9.633 1 98.31 118 GLU A N 1
ATOM 945 C CA . GLU A 1 118 ? -3.984 -3.117 -9.711 1 98.31 118 GLU A CA 1
ATOM 946 C C . GLU A 1 118 ? -3.994 -3.602 -11.164 1 98.31 118 GLU A C 1
ATOM 948 O O . GLU A 1 118 ? -4.07 -2.795 -12.086 1 98.31 118 GLU A O 1
ATOM 953 N N . ALA A 1 119 ? -3.785 -4.875 -11.336 1 98.56 119 ALA A N 1
ATOM 954 C CA . ALA A 1 119 ? -3.994 -5.586 -12.594 1 98.56 119 ALA A CA 1
ATOM 955 C C . ALA A 1 119 ? -4.242 -7.07 -12.344 1 98.56 119 ALA A C 1
ATOM 957 O O . ALA A 1 119 ? -3.68 -7.656 -11.422 1 98.56 119 ALA A O 1
ATOM 958 N N . ILE A 1 120 ? -5.07 -7.668 -13.188 1 98.88 120 ILE A N 1
ATOM 959 C CA . ILE A 1 120 ? -5.379 -9.086 -13.031 1 98.88 120 ILE A CA 1
ATOM 960 C C . ILE A 1 120 ? -4.762 -9.875 -14.188 1 98.88 120 ILE A C 1
ATOM 962 O O . ILE A 1 120 ? -5.059 -9.609 -15.352 1 98.88 120 ILE A O 1
ATOM 966 N N . HIS A 1 121 ? -3.982 -10.781 -13.828 1 98.75 121 HIS A N 1
ATOM 967 C CA . HIS A 1 121 ? -3.369 -11.703 -14.781 1 98.75 121 HIS A CA 1
ATOM 968 C C . HIS A 1 121 ? -4.137 -13.016 -14.852 1 98.75 121 HIS A C 1
ATOM 970 O O . HIS A 1 121 ? -4.535 -13.562 -13.82 1 98.75 121 HIS A O 1
ATOM 976 N N . TRP A 1 122 ? -4.285 -13.469 -16.047 1 98.75 122 TRP A N 1
ATOM 977 C CA . TRP A 1 122 ? -4.98 -14.727 -16.328 1 98.75 122 TRP A CA 1
ATOM 978 C C . TRP A 1 122 ? -3.988 -15.852 -16.594 1 98.75 122 TRP A C 1
ATOM 980 O O . TRP A 1 122 ? -3.75 -16.219 -17.734 1 98.75 122 TRP A O 1
ATOM 990 N N . HIS A 1 123 ? -3.568 -16.375 -15.516 1 98.56 123 HIS A N 1
ATOM 991 C CA . HIS A 1 123 ? -2.41 -17.25 -15.461 1 98.56 123 HIS A CA 1
ATOM 992 C C . HIS A 1 123 ? -2.66 -18.547 -16.234 1 98.56 123 HIS A C 1
ATOM 994 O O . HIS A 1 123 ? -3.578 -19.297 -15.906 1 98.56 123 HIS A O 1
ATOM 1000 N N . GLY A 1 124 ? -1.834 -18.797 -17.188 1 97.88 124 GLY A N 1
ATOM 1001 C CA . GLY A 1 124 ? -1.923 -20.016 -18 1 97.88 124 GLY A CA 1
ATOM 1002 C C . GLY A 1 124 ? -2.498 -19.766 -19.375 1 97.88 124 GLY A C 1
ATOM 1003 O O . GLY A 1 124 ? -2.266 -20.547 -20.297 1 97.88 124 GLY A O 1
ATOM 1004 N N . LEU A 1 125 ? -3.227 -18.703 -19.562 1 98.31 125 LEU A N 1
ATOM 1005 C CA . LEU A 1 125 ? -3.82 -18.391 -20.859 1 98.31 125 LEU A CA 1
ATOM 1006 C C . LEU A 1 125 ? -2.809 -17.703 -21.766 1 98.31 125 LEU A C 1
ATOM 1008 O O . LEU A 1 125 ? -1.934 -16.969 -21.281 1 98.31 125 LEU A O 1
ATOM 1012 N N . HIS A 1 126 ? -3.027 -17.906 -23.078 1 98 126 HIS A N 1
ATOM 1013 C CA . HIS A 1 126 ? -2.057 -17.375 -24.031 1 98 126 HIS A CA 1
ATOM 1014 C C . HIS A 1 126 ? -2.465 -15.992 -24.531 1 98 126 HIS A C 1
ATOM 1016 O O . HIS A 1 126 ? -1.648 -15.273 -25.109 1 98 126 HIS A O 1
ATOM 1022 N N . MET A 1 127 ? -3.705 -15.664 -24.422 1 97.81 127 MET A N 1
ATOM 1023 C CA . MET A 1 127 ? -4.258 -14.359 -24.766 1 97.81 127 MET A CA 1
ATOM 1024 C C . MET A 1 127 ? -4.004 -14.039 -26.234 1 97.81 127 MET A C 1
ATOM 1026 O O . MET A 1 127 ? -3.73 -12.891 -26.578 1 97.81 127 MET A O 1
ATOM 1030 N N . ARG A 1 128 ? -3.965 -15.039 -27.109 1 96.31 128 ARG A N 1
ATOM 1031 C CA . ARG A 1 128 ? -3.803 -14.812 -28.547 1 96.31 128 ARG A CA 1
ATOM 1032 C C . ARG A 1 128 ? -4.906 -13.914 -29.078 1 96.31 128 ARG A C 1
ATOM 1034 O O . ARG A 1 128 ? -6.094 -14.203 -28.906 1 96.31 128 ARG A O 1
ATOM 1041 N N . GLY A 1 129 ? -4.508 -12.828 -29.703 1 96.38 129 GLY A N 1
ATOM 1042 C CA . GLY A 1 129 ? -5.465 -11.891 -30.25 1 96.38 129 GLY A CA 1
ATOM 1043 C C . GLY A 1 129 ? -5.934 -10.852 -29.25 1 96.38 129 GLY A C 1
ATOM 1044 O O . GLY A 1 129 ? -6.66 -9.922 -29.609 1 96.38 129 GLY A O 1
ATOM 1045 N N . SER A 1 130 ? -5.57 -11.016 -28.031 1 97.62 130 SER A N 1
ATOM 1046 C CA . SER A 1 130 ? -5.887 -10.094 -26.953 1 97.62 130 SER A CA 1
ATOM 1047 C C . SER A 1 130 ? -4.711 -9.938 -25.984 1 97.62 130 SER A C 1
ATOM 1049 O O . SER A 1 130 ? -4.887 -9.992 -24.766 1 97.62 130 SER A O 1
ATOM 1051 N N . GLN A 1 131 ? -3.574 -9.742 -26.578 1 98 131 GLN A N 1
ATOM 1052 C CA . GLN A 1 131 ? -2.361 -9.641 -25.766 1 98 131 GLN A CA 1
ATOM 1053 C C . GLN A 1 131 ? -2.486 -8.547 -24.719 1 98 131 GLN A C 1
ATOM 1055 O O . GLN A 1 131 ? -1.962 -8.68 -23.609 1 98 131 GLN A O 1
ATOM 1060 N N . HIS A 1 132 ? -3.236 -7.508 -25.031 1 97.69 132 HIS A N 1
ATOM 1061 C CA . HIS A 1 132 ? -3.414 -6.355 -24.156 1 97.69 132 HIS A CA 1
ATOM 1062 C C . HIS A 1 132 ? -4.242 -6.719 -22.938 1 97.69 132 HIS A C 1
ATOM 1064 O O . HIS A 1 132 ? -4.301 -5.949 -21.969 1 97.69 132 HIS A O 1
ATOM 1070 N N . MET A 1 133 ? -4.789 -7.945 -22.844 1 98.44 133 MET A N 1
ATOM 1071 C CA . MET A 1 133 ? -5.625 -8.375 -21.734 1 98.44 133 MET A CA 1
ATOM 1072 C C . MET A 1 133 ? -4.848 -9.273 -20.781 1 98.44 133 MET A C 1
ATOM 1074 O O . MET A 1 133 ? -5.41 -9.812 -19.828 1 98.44 133 MET A O 1
ATOM 1078 N N . ASP A 1 134 ? -3.566 -9.445 -21 1 98.31 134 ASP A N 1
ATOM 1079 C CA . ASP A 1 134 ? -2.75 -10.336 -20.188 1 98.31 134 ASP A CA 1
ATOM 1080 C C . ASP A 1 134 ? -2.713 -9.875 -18.734 1 98.31 134 ASP A C 1
ATOM 1082 O O . ASP A 1 134 ? -2.553 -10.688 -17.828 1 98.31 134 ASP A O 1
ATOM 1086 N N . GLY A 1 135 ? -2.779 -8.562 -18.516 1 98.31 135 GLY A N 1
ATOM 1087 C CA . GLY A 1 135 ? -2.969 -8.023 -17.172 1 98.31 135 GLY A CA 1
ATOM 1088 C C . GLY A 1 135 ? -1.671 -7.883 -16.406 1 98.31 135 GLY A C 1
ATOM 1089 O O . GLY A 1 135 ? -1.605 -8.227 -15.219 1 98.31 135 GLY A O 1
ATOM 1090 N N . VAL A 1 136 ? -0.583 -7.367 -17 1 98.12 136 VAL A N 1
ATOM 1091 C CA . VAL A 1 136 ? 0.688 -7.125 -16.328 1 98.12 136 VAL A CA 1
ATOM 1092 C C . VAL A 1 136 ? 1.028 -5.637 -16.391 1 98.12 136 VAL A C 1
ATOM 1094 O O . VAL A 1 136 ? 1.398 -5.121 -17.438 1 98.12 136 VAL A O 1
ATOM 1097 N N . PRO A 1 137 ? 1.005 -4.961 -15.234 1 97.12 137 PRO A N 1
ATOM 1098 C CA . PRO A 1 137 ? 1.386 -3.549 -15.273 1 97.12 137 PRO A CA 1
ATOM 1099 C C . PRO A 1 137 ? 2.779 -3.33 -15.859 1 97.12 137 PRO A C 1
ATOM 1101 O O . PRO A 1 137 ? 3.711 -4.074 -15.539 1 97.12 137 PRO A O 1
ATOM 1104 N N . HIS A 1 138 ? 2.898 -2.336 -16.766 1 96.19 138 HIS A N 1
ATOM 1105 C CA . HIS A 1 138 ? 4.152 -1.862 -17.328 1 96.19 138 HIS A CA 1
ATOM 1106 C C . HIS A 1 138 ? 4.648 -2.799 -18.422 1 96.19 138 HIS A C 1
ATOM 1108 O O . HIS A 1 138 ? 5.719 -2.58 -19 1 96.19 138 HIS A O 1
ATOM 1114 N N . ILE A 1 139 ? 3.887 -3.873 -18.703 1 97.94 139 ILE A N 1
ATOM 1115 C CA . ILE A 1 139 ? 4.234 -4.746 -19.828 1 97.94 139 ILE A CA 1
ATOM 1116 C C . ILE A 1 139 ? 3.113 -4.727 -20.859 1 97.94 139 ILE A C 1
ATOM 1118 O O . ILE A 1 139 ? 3.299 -4.227 -21.969 1 97.94 139 ILE A O 1
ATOM 1122 N N . THR A 1 140 ? 1.933 -5.133 -20.406 1 97.81 140 THR A N 1
ATOM 1123 C CA . THR A 1 140 ? 0.853 -5.219 -21.375 1 97.81 140 THR A CA 1
ATOM 1124 C C . THR A 1 140 ? -0.188 -4.133 -21.141 1 97.81 140 THR A C 1
ATOM 1126 O O . THR A 1 140 ? -1.041 -3.875 -21.984 1 97.81 140 THR A O 1
ATOM 1129 N N . GLN A 1 141 ? -0.143 -3.494 -20.016 1 97.19 141 GLN A N 1
ATOM 1130 C CA . GLN A 1 141 ? -1.078 -2.426 -19.672 1 97.19 141 GLN A CA 1
ATOM 1131 C C . GLN A 1 141 ? -0.503 -1.514 -18.594 1 97.19 141 GLN A C 1
ATOM 1133 O O . GLN A 1 141 ? 0.489 -1.856 -17.938 1 97.19 141 GLN A O 1
ATOM 1138 N N . CYS A 1 142 ? -1.105 -0.375 -18.438 1 96.88 142 CYS A N 1
ATOM 1139 C CA . CYS A 1 142 ? -0.93 0.436 -17.234 1 96.88 142 CYS A CA 1
ATOM 1140 C C . CYS A 1 142 ? -1.739 -0.129 -16.078 1 96.88 142 CYS A C 1
ATOM 1142 O O . CYS A 1 142 ? -2.699 -0.872 -16.281 1 96.88 142 CYS A O 1
ATOM 1144 N N . PRO A 1 143 ? -1.351 0.17 -14.859 1 97.56 143 PRO A N 1
ATOM 1145 C CA . PRO A 1 143 ? -2.174 -0.267 -13.727 1 97.56 143 PRO A CA 1
ATOM 1146 C C . PRO A 1 143 ? -3.545 0.404 -13.703 1 97.56 143 PRO A C 1
ATOM 1148 O O . PRO A 1 143 ? -3.688 1.544 -14.156 1 97.56 143 PRO A O 1
ATOM 1151 N N . ILE A 1 144 ? -4.566 -0.302 -13.242 1 98 144 ILE A N 1
ATOM 1152 C CA . ILE A 1 144 ? -5.836 0.304 -12.852 1 98 144 ILE A CA 1
ATOM 1153 C C . ILE A 1 144 ? -5.656 1.109 -11.57 1 98 144 ILE A C 1
ATOM 1155 O O . ILE A 1 144 ? -5.555 0.539 -10.484 1 98 144 ILE A O 1
ATOM 1159 N N . ASN A 1 145 ? -5.652 2.383 -11.672 1 96.75 145 ASN A N 1
ATOM 1160 C CA . ASN A 1 145 ? -5.383 3.238 -10.523 1 96.75 145 ASN A CA 1
ATOM 1161 C C . ASN A 1 145 ? -6.465 3.104 -9.461 1 96.75 145 ASN A C 1
ATOM 1163 O O . ASN A 1 145 ? -7.594 2.711 -9.758 1 96.75 145 ASN A O 1
ATOM 1167 N N . ALA A 1 146 ? -6.098 3.43 -8.242 1 96.12 146 ALA A N 1
ATOM 1168 C CA . ALA A 1 146 ? -7.09 3.447 -7.164 1 96.12 146 ALA A CA 1
ATOM 1169 C C . ALA A 1 146 ? -8.281 4.324 -7.535 1 96.12 146 ALA A C 1
ATOM 1171 O O . ALA A 1 146 ? -8.109 5.43 -8.055 1 96.12 146 ALA A O 1
ATOM 1172 N N . GLY A 1 147 ? -9.461 3.785 -7.316 1 95.06 147 GLY A N 1
ATOM 1173 C CA . GLY A 1 147 ? -10.672 4.523 -7.617 1 95.06 147 GLY A CA 1
ATOM 1174 C C . GLY A 1 147 ? -11.148 4.336 -9.047 1 95.06 147 GLY A C 1
ATOM 1175 O O . GLY A 1 147 ? -12.258 4.754 -9.398 1 95.06 147 GLY A O 1
ATOM 1176 N N . HIS A 1 148 ? -10.367 3.656 -9.883 1 96.44 148 HIS A N 1
ATOM 1177 C CA . HIS A 1 148 ? -10.703 3.475 -11.297 1 96.44 148 HIS A CA 1
ATOM 1178 C C . HIS A 1 148 ? -11.266 2.084 -11.555 1 96.44 148 HIS A C 1
ATOM 1180 O O . HIS A 1 148 ? -11.172 1.199 -10.703 1 96.44 148 HIS A O 1
ATOM 1186 N N . ASP A 1 149 ? -11.914 1.99 -12.719 1 96.62 149 ASP A N 1
ATOM 1187 C CA . ASP A 1 149 ? -12.492 0.731 -13.172 1 96.62 149 ASP A CA 1
ATOM 1188 C C . ASP A 1 149 ? -11.906 0.314 -14.516 1 96.62 149 ASP A C 1
ATOM 1190 O O . ASP A 1 149 ? -11.453 1.16 -15.297 1 96.62 149 ASP A O 1
ATOM 1194 N N . PHE A 1 150 ? -11.859 -0.941 -14.734 1 98.12 150 PHE A N 1
ATOM 1195 C CA . PHE A 1 150 ? -11.461 -1.489 -16.031 1 98.12 150 PHE A CA 1
ATOM 1196 C C . PHE A 1 150 ? -12.148 -2.826 -16.281 1 98.12 150 PHE A C 1
ATOM 1198 O O . PHE A 1 150 ? -12.375 -3.602 -15.352 1 98.12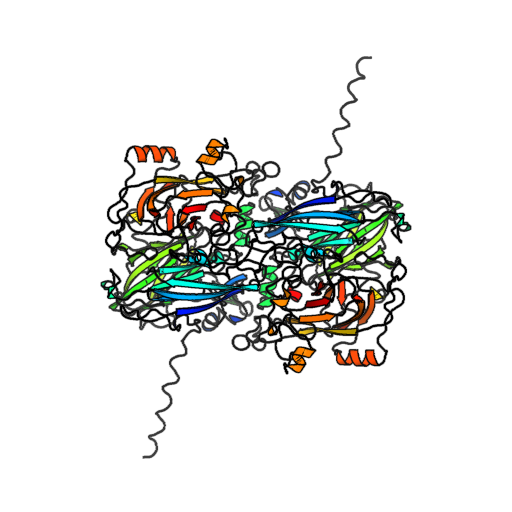 150 PHE A O 1
ATOM 1205 N N . THR A 1 151 ? -12.477 -3.072 -17.531 1 98.5 151 THR A N 1
ATOM 1206 C CA . THR A 1 151 ? -13.102 -4.332 -17.906 1 98.5 151 THR A CA 1
ATOM 1207 C C . THR A 1 151 ? -12.164 -5.172 -18.766 1 98.5 151 THR A C 1
ATOM 1209 O O . THR A 1 151 ? -11.719 -4.73 -19.828 1 98.5 151 THR A O 1
ATOM 1212 N N . TYR A 1 152 ? -11.828 -6.352 -18.312 1 98.69 152 TYR A N 1
ATOM 1213 C CA . TYR A 1 152 ? -11.156 -7.352 -19.141 1 98.69 152 TYR A CA 1
ATOM 1214 C C . TYR A 1 152 ? -12.164 -8.117 -19.984 1 98.69 152 TYR A C 1
ATOM 1216 O O . TYR A 1 152 ? -13.227 -8.516 -19.5 1 98.69 152 TYR A O 1
ATOM 1224 N N . GLU A 1 153 ? -11.828 -8.312 -21.25 1 98.5 153 GLU A N 1
ATOM 1225 C CA . GLU A 1 153 ? -12.68 -9.07 -22.172 1 98.5 153 GLU A CA 1
ATOM 1226 C C . GLU A 1 153 ? -11.852 -9.898 -23.141 1 98.5 153 GLU A C 1
ATOM 1228 O O . GLU A 1 153 ? -11.008 -9.359 -23.859 1 98.5 153 GLU A O 1
ATOM 1233 N N . PHE A 1 154 ? -12.055 -11.188 -23.156 1 98.44 154 PHE A N 1
ATOM 1234 C CA . PHE A 1 154 ? -11.328 -12.102 -24.047 1 98.44 154 PHE A CA 1
ATOM 1235 C C . PHE A 1 154 ? -12.062 -13.438 -24.156 1 98.44 154 PHE A C 1
ATOM 1237 O O . PHE A 1 154 ? -13.031 -13.68 -23.438 1 98.44 154 PHE A O 1
ATOM 1244 N N . THR A 1 155 ? -11.609 -14.32 -25.031 1 98.25 155 THR A N 1
ATOM 1245 C CA . THR A 1 155 ? -12.219 -15.625 -25.25 1 98.25 155 THR A CA 1
ATOM 1246 C C . THR A 1 155 ? -11.414 -16.719 -24.547 1 98.25 155 THR A C 1
ATOM 1248 O O . THR A 1 155 ? -10.188 -16.75 -24.641 1 98.25 155 THR A O 1
ATOM 1251 N N . ALA A 1 156 ? -12.133 -17.641 -23.828 1 98.06 156 ALA A N 1
ATOM 1252 C CA . ALA A 1 156 ? -11.492 -18.781 -23.172 1 98.06 156 ALA A CA 1
ATOM 1253 C C . ALA A 1 156 ? -11.164 -19.875 -24.172 1 98.06 156 ALA A C 1
ATOM 1255 O O . ALA A 1 156 ? -11.844 -20.906 -24.219 1 98.06 156 ALA A O 1
ATOM 1256 N N . LYS A 1 157 ? -10.031 -19.75 -24.781 1 96 157 LYS A N 1
ATOM 1257 C CA . LYS A 1 157 ? -9.695 -20.625 -25.891 1 96 157 LYS A CA 1
ATOM 1258 C C . LYS A 1 157 ? -8.891 -21.828 -25.406 1 96 157 LYS A C 1
ATOM 1260 O O . LYS A 1 157 ? -8.844 -22.859 -26.078 1 96 157 LYS A O 1
ATOM 1265 N N . LEU A 1 158 ? -8.227 -21.75 -24.312 1 96.81 158 LEU A N 1
ATOM 1266 C CA . LEU A 1 158 ? -7.348 -22.812 -23.828 1 96.81 158 LEU A CA 1
ATOM 1267 C C . LEU A 1 158 ? -8.031 -23.625 -22.719 1 96.81 158 LEU A C 1
ATOM 1269 O O . LEU A 1 158 ? -8.125 -23.172 -21.578 1 96.81 158 LEU A O 1
ATOM 1273 N N . PRO A 1 159 ? -8.414 -24.844 -23 1 96.94 159 PRO A N 1
ATOM 1274 C CA . PRO A 1 159 ? -9.039 -25.656 -21.953 1 96.94 159 PRO A CA 1
ATOM 1275 C C . PRO A 1 159 ? -8.055 -26.031 -20.844 1 96.94 159 PRO A C 1
ATOM 1277 O O . PRO A 1 159 ? -6.848 -26.109 -21.094 1 96.94 159 PRO A O 1
ATOM 1280 N N . GLY A 1 160 ? -8.609 -26.312 -19.641 1 97.94 160 GLY A N 1
ATOM 1281 C CA . GLY A 1 160 ? -7.781 -26.812 -18.562 1 97.94 160 GLY A CA 1
ATOM 1282 C C . GLY A 1 160 ? -7.941 -26.016 -17.281 1 97.94 160 GLY A C 1
ATOM 1283 O O . GLY A 1 160 ? -8.859 -25.203 -17.156 1 97.94 160 GLY A O 1
ATOM 1284 N N . THR A 1 161 ? -7.113 -26.359 -16.281 1 98.62 161 THR A N 1
ATOM 1285 C CA . THR A 1 161 ? -7.074 -25.688 -14.984 1 98.62 161 THR A CA 1
ATOM 1286 C C . THR A 1 161 ? -6.129 -24.5 -15.016 1 98.62 161 THR A 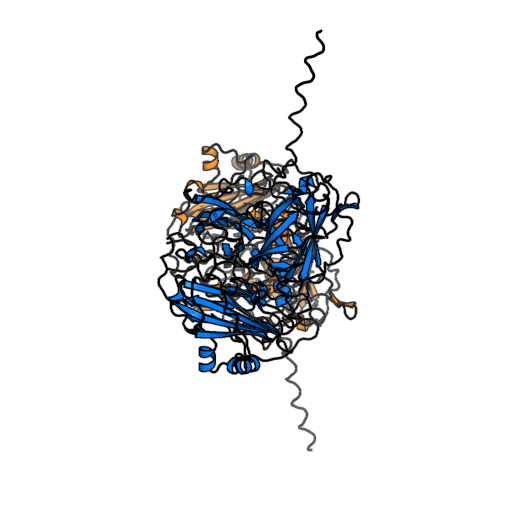C 1
ATOM 1288 O O . THR A 1 161 ? -4.918 -24.656 -15.195 1 98.62 161 THR A O 1
ATOM 1291 N N . HIS A 1 162 ? -6.723 -23.359 -14.922 1 98.69 162 HIS A N 1
ATOM 1292 C CA . HIS A 1 162 ? -6.004 -22.094 -14.812 1 98.69 162 HIS A CA 1
ATOM 1293 C C . HIS A 1 162 ? -6.387 -21.359 -13.531 1 98.69 162 HIS A C 1
ATOM 1295 O O . HIS A 1 162 ? -7.031 -21.922 -12.648 1 98.69 162 HIS A O 1
ATOM 1301 N N . TRP A 1 163 ? -5.82 -20.188 -13.328 1 98.75 163 TRP A N 1
ATOM 1302 C CA . TRP A 1 163 ? -6.184 -19.328 -12.211 1 98.75 163 TRP A CA 1
ATOM 1303 C C . TRP A 1 163 ? -5.871 -17.875 -12.531 1 98.75 163 TRP A C 1
ATOM 1305 O O . TRP A 1 163 ? -5.227 -17.562 -13.539 1 98.75 163 TRP A O 1
ATOM 1315 N N . TRP A 1 164 ? -6.469 -16.984 -11.883 1 98.75 164 TRP A N 1
ATOM 1316 C CA . TRP A 1 164 ? -6.18 -15.562 -12.008 1 98.75 164 TRP A CA 1
ATOM 1317 C C . TRP A 1 164 ? -5.57 -15.016 -10.719 1 98.75 164 TRP A C 1
ATOM 1319 O O . TRP A 1 164 ? -5.785 -15.562 -9.641 1 98.75 164 TRP A O 1
ATOM 1329 N N . HIS A 1 165 ? -4.75 -14.031 -10.836 1 98.75 165 HIS A N 1
ATOM 1330 C CA . HIS A 1 165 ? -4.207 -13.344 -9.672 1 98.75 165 HIS A CA 1
ATOM 1331 C C . HIS A 1 165 ? -3.727 -11.945 -10.031 1 98.75 165 HIS A C 1
ATOM 1333 O O . HIS A 1 165 ? -3.562 -11.625 -11.211 1 98.75 165 HIS A O 1
ATOM 1339 N N . SER A 1 166 ? -3.523 -11.195 -9.008 1 98.62 166 SER A N 1
ATOM 1340 C CA . SER A 1 166 ? -2.934 -9.867 -9.18 1 98.62 166 SER A CA 1
ATOM 1341 C C . SER A 1 166 ? -1.49 -9.969 -9.664 1 98.62 166 SER A C 1
ATOM 1343 O O . SER A 1 166 ? -0.739 -10.836 -9.219 1 98.62 166 SER A O 1
ATOM 1345 N N . HIS A 1 167 ? -1.132 -9.094 -10.547 1 97.88 167 HIS A N 1
ATOM 1346 C CA . HIS A 1 167 ? 0.27 -8.953 -10.922 1 97.88 167 HIS A CA 1
ATOM 1347 C C . HIS A 1 167 ? 0.833 -7.609 -10.469 1 97.88 167 HIS A C 1
ATOM 1349 O O . HIS A 1 167 ? 1.782 -7.098 -11.07 1 97.88 167 HIS A O 1
ATOM 1355 N N . ALA A 1 168 ? 0.235 -7.02 -9.438 1 96.81 168 ALA A N 1
ATOM 1356 C CA . ALA A 1 168 ? 0.671 -5.742 -8.883 1 96.81 168 ALA A CA 1
ATOM 1357 C C . ALA A 1 168 ? 1.068 -5.891 -7.418 1 96.81 168 ALA A C 1
ATOM 1359 O O . ALA A 1 168 ? 0.316 -6.449 -6.617 1 96.81 168 ALA A O 1
ATOM 1360 N N . GLY A 1 169 ? 2.244 -5.363 -7.133 1 95.81 169 GLY A N 1
ATOM 1361 C CA . GLY A 1 169 ? 2.695 -5.359 -5.75 1 95.81 169 GLY A CA 1
ATOM 1362 C C . GLY A 1 169 ? 2.686 -6.738 -5.117 1 95.81 169 GLY A C 1
ATOM 1363 O O . GLY A 1 169 ? 3.215 -7.695 -5.688 1 95.81 169 GLY A O 1
ATOM 1364 N N . ASN A 1 170 ? 2.211 -6.77 -3.877 1 97.12 170 ASN A N 1
ATOM 1365 C CA . ASN A 1 170 ? 2.098 -8 -3.107 1 97.12 170 ASN A CA 1
ATOM 1366 C C . ASN A 1 170 ? 0.647 -8.461 -2.986 1 97.12 170 ASN A C 1
ATOM 1368 O O . ASN A 1 170 ? 0.317 -9.273 -2.121 1 97.12 170 ASN A O 1
ATOM 1372 N N . HIS A 1 171 ? -0.175 -7.992 -3.869 1 98.12 171 HIS A N 1
ATOM 1373 C CA . HIS A 1 171 ? -1.612 -8.195 -3.725 1 98.12 171 HIS A CA 1
ATOM 1374 C C . HIS A 1 171 ? -1.979 -9.664 -3.881 1 98.12 171 HIS A C 1
ATOM 1376 O O . HIS A 1 171 ? -2.873 -10.164 -3.193 1 98.12 171 HIS A O 1
ATOM 1382 N N . ARG A 1 172 ? -1.292 -10.359 -4.742 1 97.81 172 ARG A N 1
ATOM 1383 C CA . ARG A 1 172 ? -1.524 -11.789 -4.891 1 97.81 172 ARG A CA 1
ATOM 1384 C C . ARG A 1 172 ? -1.209 -12.531 -3.596 1 97.81 172 ARG A C 1
ATOM 1386 O O . ARG A 1 172 ? -2.014 -13.336 -3.123 1 97.81 172 ARG A O 1
ATOM 1393 N N . ALA A 1 173 ? -0.105 -12.219 -3.008 1 97.12 173 ALA A N 1
ATOM 1394 C CA . ALA A 1 173 ? 0.364 -12.938 -1.824 1 97.12 173 ALA A CA 1
ATOM 1395 C C . ALA A 1 173 ? -0.571 -12.711 -0.64 1 97.12 173 ALA A C 1
ATOM 1397 O O . ALA A 1 173 ? -0.674 -13.555 0.249 1 97.12 173 ALA A O 1
ATOM 1398 N N . ASP A 1 174 ? -1.243 -11.562 -0.735 1 97.38 174 ASP A N 1
ATOM 1399 C CA . ASP A 1 174 ? -2.084 -11.242 0.413 1 97.38 174 ASP A CA 1
ATOM 1400 C C . ASP A 1 174 ? -3.564 -11.414 0.077 1 97.38 174 ASP A C 1
ATOM 1402 O O . ASP A 1 174 ? -4.434 -10.984 0.836 1 97.38 174 ASP A O 1
ATOM 1406 N N . GLY A 1 175 ? -3.896 -11.961 -1.095 1 98.06 175 GLY A N 1
ATOM 1407 C CA . GLY A 1 175 ? -5.27 -12.438 -1.116 1 98.06 175 GLY A CA 1
ATOM 1408 C C . GLY A 1 175 ? -5.945 -12.25 -2.463 1 98.06 175 GLY A C 1
ATOM 1409 O O . GLY A 1 175 ? -7.066 -12.719 -2.672 1 98.06 175 GLY A O 1
ATOM 1410 N N . VAL A 1 176 ? -5.336 -11.664 -3.486 1 98.56 176 VAL A N 1
ATOM 1411 C CA . VAL A 1 176 ? -6.02 -11.375 -4.746 1 98.56 176 VAL A CA 1
ATOM 1412 C C . VAL A 1 176 ? -5.719 -12.477 -5.758 1 98.56 176 VAL A C 1
ATOM 1414 O O . VAL A 1 176 ? -4.887 -12.297 -6.648 1 98.56 176 VAL A O 1
ATOM 1417 N N . PHE A 1 177 ? -6.438 -13.539 -5.672 1 98.62 177 PHE A N 1
ATOM 1418 C CA . PHE A 1 177 ? -6.32 -14.664 -6.598 1 98.62 177 PHE A CA 1
ATOM 1419 C C . PHE A 1 177 ? -7.559 -15.547 -6.543 1 98.62 177 PHE A C 1
ATOM 1421 O O . PHE A 1 177 ? -8.32 -15.5 -5.57 1 98.62 177 PHE A O 1
ATOM 1428 N N . GLY A 1 178 ? -7.773 -16.328 -7.551 1 98.31 178 GLY A N 1
ATOM 1429 C CA . GLY A 1 178 ? -8.867 -17.297 -7.652 1 98.31 178 GLY A CA 1
ATOM 1430 C C . GLY A 1 178 ? -8.688 -18.281 -8.789 1 98.31 178 GLY A C 1
ATOM 1431 O O . GLY A 1 178 ? -7.781 -18.125 -9.609 1 98.31 178 GLY A O 1
ATOM 1432 N N . SER A 1 179 ? -9.57 -19.281 -8.797 1 98.19 179 SER A N 1
ATOM 1433 C CA . SER A 1 179 ? -9.469 -20.312 -9.812 1 98.19 179 SER A CA 1
ATOM 1434 C C . SER A 1 179 ? -10.125 -19.875 -11.117 1 98.19 179 SER A C 1
ATOM 1436 O O . SER A 1 179 ? -11.023 -19.031 -11.109 1 98.19 179 SER A O 1
ATOM 1438 N N . PHE A 1 180 ? -9.641 -20.359 -12.227 1 98.5 180 PHE A N 1
ATOM 1439 C CA . PHE A 1 180 ? -10.164 -20.172 -13.57 1 98.5 180 PHE A CA 1
ATOM 1440 C C . PHE A 1 180 ? -10.164 -21.5 -14.336 1 98.5 180 PHE A C 1
ATOM 1442 O O . PHE A 1 180 ? -9.117 -21.922 -14.828 1 98.5 180 PHE A O 1
ATOM 1449 N N . ILE A 1 181 ? -11.305 -22.094 -14.438 1 98.44 181 ILE A N 1
ATOM 1450 C CA . ILE A 1 181 ? -11.406 -23.422 -15.039 1 98.44 181 ILE A CA 1
ATOM 1451 C C . ILE A 1 181 ? -12.117 -23.328 -16.391 1 98.44 181 ILE A C 1
ATOM 1453 O O . ILE A 1 181 ? -13.25 -22.828 -16.453 1 98.44 181 ILE A O 1
ATOM 1457 N N . VAL A 1 182 ? -11.477 -23.766 -17.391 1 98.31 182 VAL A N 1
ATOM 1458 C CA . VAL A 1 182 ? -12.086 -23.875 -18.719 1 98.31 182 VAL A CA 1
ATOM 1459 C C . VAL A 1 182 ? -12.375 -25.344 -19.016 1 98.31 182 VAL A C 1
ATOM 1461 O O . VAL A 1 182 ? -11.461 -26.125 -19.297 1 98.31 182 VAL A O 1
ATOM 1464 N N . ARG A 1 183 ? -13.586 -25.703 -19.047 1 96.44 183 ARG A N 1
ATOM 1465 C CA . ARG A 1 183 ? -13.992 -27.094 -19.281 1 96.44 183 ARG A CA 1
ATOM 1466 C C . ARG A 1 183 ? -14.305 -27.328 -20.75 1 96.44 183 ARG A C 1
ATOM 1468 O O . ARG A 1 183 ? -14.508 -26.391 -21.516 1 96.44 183 ARG A O 1
ATOM 1475 N N . GLN A 1 184 ? -14.297 -28.625 -21.094 1 94.69 184 GLN A N 1
ATOM 1476 C CA . GLN A 1 184 ? -14.586 -29.062 -22.469 1 94.69 184 GLN A CA 1
ATOM 1477 C C . GLN A 1 184 ? -15.766 -30.031 -22.5 1 94.69 184 GLN A C 1
ATOM 1479 O O . GLN A 1 184 ? -16.188 -30.531 -21.453 1 94.69 184 GLN A O 1
ATOM 1484 N N . SER A 1 185 ? -16.281 -30.125 -23.766 1 94.25 185 SER A N 1
ATOM 1485 C CA . SER A 1 185 ? -17.25 -31.203 -23.953 1 94.25 185 SER A CA 1
ATOM 1486 C C . SER A 1 185 ? -16.594 -32.562 -23.734 1 94.25 185 SER A C 1
ATOM 1488 O O . SER A 1 185 ? -15.414 -32.75 -24.016 1 94.25 185 SER A O 1
ATOM 1490 N N . PRO A 1 186 ? -17.344 -33.5 -23.234 1 90.56 186 PRO A N 1
ATOM 1491 C CA . PRO A 1 186 ? -16.766 -34.812 -22.906 1 90.56 186 PRO A CA 1
ATOM 1492 C C . PRO A 1 186 ? -15.984 -35.406 -24.078 1 90.56 186 PRO A C 1
ATOM 1494 O O . PRO A 1 186 ? -14.93 -36.031 -23.859 1 90.56 186 PRO A O 1
ATOM 1497 N N . GLY A 1 187 ? -16.422 -35.281 -25.219 1 90.69 187 GLY A N 1
ATOM 1498 C CA . GLY A 1 187 ? -15.75 -35.844 -26.375 1 90.69 187 GLY A CA 1
ATOM 1499 C C . GLY A 1 187 ? -14.422 -35.188 -26.672 1 90.69 187 GLY A C 1
ATOM 1500 O O . GLY A 1 187 ? -13.57 -35.812 -27.344 1 90.69 187 GLY A O 1
ATOM 1501 N N . ALA A 1 188 ? -14.172 -34.125 -26.156 1 92.94 188 ALA A N 1
ATOM 1502 C CA . ALA A 1 188 ? -12.969 -33.344 -26.5 1 92.94 188 ALA A CA 1
ATOM 1503 C C . ALA A 1 188 ? -11.852 -33.594 -25.5 1 92.94 188 ALA A C 1
ATOM 1505 O O . ALA A 1 188 ? -10.688 -33.281 -25.766 1 92.94 188 ALA A O 1
ATOM 1506 N N . ASP A 1 189 ? -12.109 -34.188 -24.375 1 94.31 189 ASP A N 1
ATOM 1507 C CA . ASP A 1 189 ? -11.117 -34.5 -23.344 1 94.31 189 ASP A CA 1
ATOM 1508 C C . ASP A 1 189 ? -10.5 -35.875 -23.594 1 94.31 189 ASP A C 1
ATOM 1510 O O . ASP A 1 189 ? -11.18 -36.906 -23.484 1 94.31 189 ASP A O 1
ATOM 1514 N N . PRO A 1 190 ? -9.211 -35.875 -23.875 1 95.69 190 PRO A N 1
ATOM 1515 C CA . PRO A 1 190 ? -8.586 -37.156 -24.172 1 95.69 190 PRO A CA 1
ATOM 1516 C C . PRO A 1 190 ? -8.617 -38.125 -22.984 1 95.69 190 PRO A C 1
ATOM 1518 O O . PRO A 1 190 ? -8.461 -39.344 -23.156 1 95.69 190 PRO A O 1
ATOM 1521 N N . ASN A 1 191 ? -8.82 -37.594 -21.797 1 97.25 191 ASN A N 1
ATOM 1522 C CA . ASN A 1 191 ? -8.805 -38.438 -20.594 1 97.25 191 ASN A CA 1
ATOM 1523 C C . ASN A 1 191 ? -10.203 -38.594 -20 1 97.25 191 ASN A C 1
ATOM 1525 O O . ASN A 1 191 ? -10.344 -38.969 -18.828 1 97.25 191 ASN A O 1
ATOM 1529 N N . ARG A 1 192 ? -11.172 -38.375 -20.797 1 96 192 ARG A N 1
ATOM 1530 C CA . ARG A 1 192 ? -12.555 -38.344 -20.328 1 96 192 ARG A CA 1
ATOM 1531 C C . ARG A 1 192 ? -12.945 -39.656 -19.672 1 96 192 ARG A C 1
ATOM 1533 O O . ARG A 1 192 ? -13.727 -39.688 -18.719 1 96 192 ARG A O 1
ATOM 1540 N N . LYS A 1 193 ? -12.461 -40.719 -20.078 1 97.19 193 LYS A N 1
ATOM 1541 C CA . LYS A 1 193 ? -12.875 -42.062 -19.625 1 97.19 193 LYS A CA 1
ATOM 1542 C C . LYS A 1 193 ? -12.328 -42.375 -18.234 1 97.19 193 LYS A C 1
ATOM 1544 O O . LYS A 1 193 ? -12.773 -43.312 -17.578 1 97.19 193 LYS A O 1
ATOM 1549 N N . LEU A 1 194 ? -11.477 -41.562 -17.766 1 98.06 194 LEU A N 1
ATOM 1550 C CA . LEU A 1 194 ? -10.758 -41.875 -16.547 1 98.06 194 LEU A CA 1
ATOM 1551 C C . LEU A 1 194 ? -11.523 -41.375 -15.32 1 98.06 194 LEU A C 1
ATOM 1553 O O . LEU A 1 194 ? -11.18 -41.719 -14.188 1 98.06 194 LEU A O 1
ATOM 1557 N N . TYR A 1 195 ? -12.539 -40.625 -15.508 1 97.94 195 TYR A N 1
ATOM 1558 C CA . TYR A 1 195 ? -13.305 -40.094 -14.367 1 97.94 195 TYR A CA 1
ATOM 1559 C C . TYR A 1 195 ? -14.797 -40.094 -14.68 1 97.94 195 TYR A C 1
ATOM 1561 O O . TYR A 1 195 ? -15.188 -40.062 -15.852 1 97.94 195 TYR A O 1
ATOM 1569 N N . ASP A 1 196 ? -15.594 -40.031 -13.578 1 97.69 196 ASP A N 1
ATOM 1570 C CA . ASP A 1 196 ? -17.047 -40 -13.672 1 97.69 196 ASP A CA 1
ATOM 1571 C C . ASP A 1 196 ? -17.594 -38.625 -13.359 1 97.69 196 ASP A C 1
ATOM 1573 O O . ASP A 1 196 ? -18.656 -38.219 -13.867 1 97.69 196 ASP A O 1
ATOM 1577 N N . ARG A 1 197 ? -16.891 -37.906 -12.461 1 96 197 ARG A N 1
ATOM 1578 C CA . ARG A 1 197 ? -17.375 -36.594 -12 1 96 197 ARG A CA 1
ATOM 1579 C C . ARG A 1 197 ? -16.281 -35.562 -12.117 1 96 197 ARG A C 1
ATOM 1581 O O . ARG A 1 197 ? -15.125 -35.781 -11.75 1 96 197 ARG A 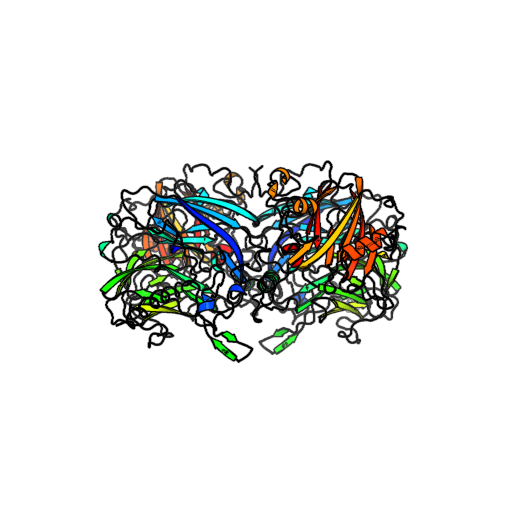O 1
ATOM 1588 N N . ASP A 1 198 ? -16.609 -34.469 -12.719 1 95.56 198 ASP A N 1
ATOM 1589 C CA . ASP A 1 198 ? -15.82 -33.25 -12.734 1 95.56 198 ASP A CA 1
ATOM 1590 C C . ASP A 1 198 ? -16.578 -32.094 -12.047 1 95.56 198 ASP A C 1
ATOM 1592 O O . ASP A 1 198 ? -17.141 -31.234 -12.711 1 95.56 198 ASP A O 1
ATOM 1596 N N . ASP A 1 199 ? -16.516 -32.094 -10.727 1 92.75 199 ASP A N 1
ATOM 1597 C CA . ASP A 1 199 ? -17.312 -31.219 -9.891 1 92.75 199 ASP A CA 1
ATOM 1598 C C . ASP A 1 199 ? -16.594 -29.891 -9.633 1 92.75 199 ASP A C 1
ATOM 1600 O O . ASP A 1 199 ? -15.461 -29.891 -9.141 1 92.75 199 ASP A O 1
ATOM 1604 N N . PRO A 1 200 ? -17.266 -28.781 -9.945 1 92.69 200 PRO A N 1
ATOM 1605 C CA . PRO A 1 200 ? -16.641 -27.469 -9.695 1 92.69 200 PRO A CA 1
ATOM 1606 C C . PRO A 1 200 ? -16.234 -27.281 -8.227 1 92.69 200 PRO A C 1
ATOM 1608 O O . PRO A 1 200 ? -15.398 -26.438 -7.922 1 92.69 200 PRO A O 1
ATOM 1611 N N . SER A 1 201 ? -16.766 -28.016 -7.324 1 92.25 201 SER A N 1
ATOM 1612 C CA . SER A 1 201 ? -16.453 -27.891 -5.906 1 92.25 201 SER A CA 1
ATOM 1613 C C . SER A 1 201 ? -15.18 -28.656 -5.551 1 92.25 201 SER A C 1
ATOM 1615 O O . SER A 1 201 ? -14.695 -28.562 -4.422 1 92.25 201 SER A O 1
ATOM 1617 N N . HIS A 1 202 ? -14.609 -29.359 -6.5 1 96.44 202 HIS A N 1
ATOM 1618 C CA . HIS A 1 202 ? -13.422 -30.156 -6.227 1 96.44 202 HIS A CA 1
ATOM 1619 C C . HIS A 1 202 ? -12.156 -29.438 -6.684 1 96.44 202 HIS A C 1
ATOM 1621 O O . HIS A 1 202 ? -11.18 -30.078 -7.082 1 96.44 202 HIS A O 1
ATOM 1627 N N . VAL A 1 203 ? -12.141 -28.109 -6.668 1 97.62 203 VAL A N 1
ATOM 1628 C CA . VAL A 1 203 ? -10.969 -27.266 -6.91 1 97.62 203 VAL A CA 1
ATOM 1629 C C . VAL A 1 203 ? -10.328 -26.875 -5.582 1 97.62 203 VAL A C 1
ATOM 1631 O O . VAL A 1 203 ? -11 -26.359 -4.691 1 97.62 203 VAL A O 1
ATOM 1634 N N . ILE A 1 204 ? -9.047 -27.125 -5.477 1 98.12 204 ILE A N 1
ATOM 1635 C CA . ILE A 1 204 ? -8.312 -26.828 -4.25 1 98.12 204 ILE A CA 1
ATOM 1636 C C . ILE A 1 204 ? -7.238 -25.781 -4.531 1 98.12 204 ILE A C 1
ATOM 1638 O O . ILE A 1 204 ? -6.355 -26 -5.363 1 98.12 204 ILE A O 1
ATOM 1642 N N . LEU A 1 205 ? -7.336 -24.688 -3.91 1 98.44 205 LEU A N 1
ATOM 1643 C CA . LEU A 1 205 ? -6.289 -23.672 -3.898 1 98.44 205 LEU A CA 1
ATOM 1644 C C . LEU A 1 205 ? -5.492 -23.734 -2.6 1 98.44 205 LEU A C 1
ATOM 1646 O O . LEU A 1 205 ? -6.07 -23.766 -1.513 1 98.44 205 LEU A O 1
ATOM 1650 N N . ILE A 1 206 ? -4.16 -23.75 -2.729 1 98.56 206 ILE A N 1
ATOM 1651 C CA . ILE A 1 206 ? -3.283 -23.812 -1.566 1 98.56 206 ILE A CA 1
ATOM 1652 C C . ILE A 1 206 ? -2.393 -22.578 -1.531 1 98.56 206 ILE A C 1
ATOM 1654 O O . ILE A 1 206 ? -1.814 -22.188 -2.549 1 98.56 206 ILE A O 1
ATOM 1658 N N . ASN A 1 207 ? -2.309 -21.938 -0.436 1 97.81 207 ASN A N 1
ATOM 1659 C CA . ASN A 1 207 ? -1.387 -20.828 -0.236 1 97.81 207 ASN A CA 1
ATOM 1660 C C . ASN A 1 207 ? -0.919 -20.75 1.214 1 97.81 207 ASN A C 1
ATOM 1662 O O . ASN A 1 207 ? -1.541 -21.328 2.107 1 97.81 207 ASN A O 1
ATOM 1666 N N . GLU A 1 208 ? 0.185 -20.094 1.429 1 97.56 208 GLU A N 1
ATOM 1667 C CA . GLU A 1 208 ? 0.666 -19.844 2.783 1 97.56 208 GLU A CA 1
ATOM 1668 C C . GLU A 1 208 ? 0.054 -18.578 3.355 1 97.56 208 GLU A C 1
ATOM 1670 O O . GLU A 1 208 ? -0.544 -17.781 2.623 1 97.56 208 GLU A O 1
ATOM 1675 N N . TRP A 1 209 ? 0.132 -18.438 4.641 1 95.94 209 TRP A N 1
ATOM 1676 C CA . TRP A 1 209 ? -0.245 -17.203 5.301 1 95.94 209 TRP A CA 1
ATOM 1677 C C . TRP A 1 209 ? 0.736 -16.844 6.414 1 95.94 209 TRP A C 1
ATOM 1679 O O . TRP A 1 209 ? 1.509 -17.703 6.859 1 95.94 209 TRP A O 1
ATOM 1689 N N . ALA A 1 210 ? 0.808 -15.594 6.762 1 96.12 210 ALA A N 1
ATOM 1690 C CA . ALA A 1 210 ? 1.646 -15.078 7.844 1 96.12 210 ALA A CA 1
ATOM 1691 C C . ALA A 1 210 ? 0.896 -14.039 8.672 1 96.12 210 ALA A C 1
ATOM 1693 O O . ALA A 1 210 ? -0.082 -13.453 8.203 1 96.12 210 ALA A O 1
ATOM 1694 N N . LYS A 1 211 ? 1.362 -13.844 9.883 1 95.38 211 LYS A N 1
ATOM 1695 C CA . LYS A 1 211 ? 0.772 -12.836 10.766 1 95.38 211 LYS A CA 1
ATOM 1696 C C . LYS A 1 211 ? 1.016 -11.43 10.227 1 95.38 211 LYS A C 1
ATOM 1698 O O . LYS A 1 211 ? 0.144 -10.562 10.328 1 95.38 211 LYS A O 1
ATOM 1703 N N . ALA A 1 212 ? 2.143 -11.219 9.656 1 95.38 212 ALA A N 1
ATOM 1704 C CA . ALA A 1 212 ? 2.457 -9.93 9.047 1 95.38 212 ALA A CA 1
ATOM 1705 C C . ALA A 1 212 ? 2.057 -9.906 7.578 1 95.38 212 ALA A C 1
ATOM 1707 O O . ALA A 1 212 ? 2.057 -10.938 6.906 1 95.38 212 ALA A O 1
ATOM 1708 N N . MET A 1 213 ? 1.687 -8.711 7.074 1 96.38 213 MET A N 1
ATOM 1709 C CA . MET A 1 213 ? 1.493 -8.547 5.637 1 96.38 213 MET A CA 1
ATOM 1710 C C . MET A 1 213 ? 2.777 -8.859 4.875 1 96.38 213 MET A C 1
ATOM 1712 O O . MET A 1 213 ? 3.875 -8.656 5.395 1 96.38 213 MET A O 1
ATOM 1716 N N . THR A 1 214 ? 2.631 -9.289 3.668 1 96.94 214 THR A N 1
ATOM 1717 C CA . THR A 1 214 ? 3.783 -9.672 2.857 1 96.94 214 THR A CA 1
ATOM 1718 C C . THR A 1 214 ? 4.707 -8.477 2.637 1 96.94 214 THR A C 1
ATOM 1720 O O . THR A 1 214 ? 5.93 -8.625 2.586 1 96.94 214 THR A O 1
ATOM 1723 N N . SER A 1 215 ? 4.152 -7.25 2.516 1 96.19 215 SER A N 1
ATOM 1724 C CA . SER A 1 215 ? 4.98 -6.059 2.375 1 96.19 215 SER A CA 1
ATOM 1725 C C . SER A 1 215 ? 5.938 -5.906 3.555 1 96.19 215 SER A C 1
ATOM 1727 O O . SER A 1 215 ? 7.082 -5.492 3.383 1 96.19 215 SER A O 1
ATOM 1729 N N . THR A 1 216 ? 5.473 -6.207 4.75 1 96.69 216 THR A N 1
ATOM 1730 C CA . THR A 1 216 ? 6.312 -6.148 5.941 1 96.69 216 THR A CA 1
ATOM 1731 C C . THR A 1 216 ? 7.398 -7.215 5.895 1 96.69 216 THR A C 1
ATOM 1733 O O . THR A 1 216 ? 8.562 -6.938 6.199 1 96.69 216 THR A O 1
ATOM 1736 N N . ILE A 1 217 ? 7.051 -8.398 5.5 1 96.38 217 ILE A N 1
ATOM 1737 C CA . ILE A 1 217 ? 7.988 -9.516 5.418 1 96.38 217 ILE A CA 1
ATOM 1738 C C . ILE A 1 217 ? 9.086 -9.188 4.402 1 96.38 217 ILE A C 1
ATOM 1740 O O . ILE A 1 217 ? 10.273 -9.367 4.688 1 96.38 217 ILE A O 1
ATOM 1744 N N . ASP A 1 218 ? 8.688 -8.719 3.24 1 96.5 218 ASP A N 1
ATOM 1745 C CA . ASP A 1 218 ? 9.648 -8.375 2.197 1 96.5 218 ASP A CA 1
ATOM 1746 C C . ASP A 1 218 ? 10.633 -7.309 2.684 1 96.5 218 ASP A C 1
ATOM 1748 O O . ASP A 1 218 ? 11.852 -7.48 2.568 1 96.5 218 ASP A O 1
ATOM 1752 N N . LEU A 1 219 ? 10.102 -6.238 3.201 1 97.12 219 LEU A N 1
ATOM 1753 C CA . LEU A 1 219 ? 10.953 -5.117 3.586 1 97.12 219 LEU A CA 1
ATOM 1754 C C . LEU A 1 219 ? 11.891 -5.512 4.723 1 97.12 219 LEU A C 1
ATOM 1756 O O . LEU A 1 219 ? 13.047 -5.09 4.754 1 97.12 219 LEU A O 1
ATOM 1760 N N . ALA A 1 220 ? 11.375 -6.258 5.699 1 96.44 220 ALA A N 1
ATOM 1761 C CA . ALA A 1 220 ? 12.25 -6.758 6.762 1 96.44 220 ALA A CA 1
ATOM 1762 C C . ALA A 1 220 ? 13.406 -7.562 6.18 1 96.44 220 ALA A C 1
ATOM 1764 O O . ALA A 1 220 ? 14.562 -7.336 6.535 1 96.44 220 ALA A O 1
ATOM 1765 N N . THR A 1 221 ? 13.07 -8.445 5.277 1 94.19 221 THR A N 1
ATOM 1766 C CA . THR A 1 221 ? 14.07 -9.312 4.656 1 94.19 221 THR A CA 1
ATOM 1767 C C . THR A 1 221 ? 15.039 -8.492 3.812 1 94.19 221 THR A C 1
ATOM 1769 O O . THR A 1 221 ? 16.25 -8.703 3.869 1 94.19 221 THR A O 1
ATOM 1772 N N . PHE A 1 222 ? 14.547 -7.535 3.047 1 95.75 222 PHE A N 1
ATOM 1773 C CA . PHE A 1 222 ? 15.367 -6.707 2.172 1 95.75 222 PHE A CA 1
ATOM 1774 C C . PHE A 1 222 ? 16.359 -5.891 2.98 1 95.75 222 PHE A C 1
ATOM 1776 O O . PHE A 1 222 ? 17.5 -5.664 2.537 1 95.75 222 PHE A O 1
ATOM 1783 N N . HIS A 1 223 ? 15.938 -5.484 4.195 1 95 223 HIS A N 1
ATOM 1784 C CA . HIS A 1 223 ? 16.781 -4.566 4.957 1 95 223 HIS A CA 1
ATOM 1785 C C . HIS A 1 223 ? 17.422 -5.266 6.148 1 95 223 HIS A C 1
ATOM 1787 O O . HIS A 1 223 ? 17.859 -4.609 7.094 1 95 223 HIS A O 1
ATOM 1793 N N . GLY A 1 224 ? 17.469 -6.578 6.133 1 91.44 224 GLY A N 1
ATOM 1794 C CA . GLY A 1 224 ? 18.344 -7.383 6.984 1 91.44 224 GLY A CA 1
ATOM 1795 C C . GLY A 1 224 ? 17.719 -7.695 8.336 1 91.44 224 GLY A C 1
ATOM 1796 O O . GLY A 1 224 ? 18.422 -8.102 9.266 1 91.44 224 GLY A O 1
ATOM 1797 N N . VAL A 1 225 ? 16.438 -7.461 8.453 1 91.19 225 VAL A N 1
ATOM 1798 C CA . VAL A 1 225 ? 15.75 -7.73 9.711 1 91.19 225 VAL A CA 1
ATOM 1799 C C . VAL A 1 225 ? 15.102 -9.117 9.656 1 91.19 225 VAL A C 1
ATOM 1801 O O . VAL A 1 225 ? 14.461 -9.469 8.672 1 91.19 225 VAL A O 1
ATOM 1804 N N . THR A 1 226 ? 15.305 -9.898 10.688 1 89.25 226 THR A N 1
ATOM 1805 C CA . THR A 1 226 ? 14.75 -11.25 10.75 1 89.25 226 THR A CA 1
ATOM 1806 C C . THR A 1 226 ? 13.258 -11.203 11.031 1 89.25 226 THR A C 1
ATOM 1808 O O . THR A 1 226 ? 12.812 -10.516 11.953 1 89.25 226 THR A O 1
ATOM 1811 N N . ILE A 1 227 ? 12.539 -11.93 10.289 1 90.75 227 ILE A N 1
ATOM 1812 C CA . ILE A 1 227 ? 11.102 -12.062 10.477 1 90.75 227 ILE A CA 1
ATOM 1813 C C . ILE A 1 227 ? 10.633 -13.43 9.992 1 90.75 227 ILE A C 1
ATOM 1815 O O . ILE A 1 227 ? 11.234 -14.008 9.086 1 90.75 227 ILE A O 1
ATOM 1819 N N . ASN A 1 228 ? 9.594 -13.953 10.617 1 89.12 228 ASN A N 1
ATOM 1820 C CA . ASN A 1 228 ? 9.023 -15.211 10.148 1 89.12 228 ASN A CA 1
ATOM 1821 C C . ASN A 1 228 ? 8.273 -15.031 8.828 1 89.12 228 ASN A C 1
ATOM 1823 O O . ASN A 1 228 ? 7.297 -14.281 8.766 1 89.12 228 ASN A O 1
ATOM 1827 N N . PRO A 1 229 ? 8.648 -15.734 7.848 1 90.25 229 PRO A N 1
ATOM 1828 C CA . PRO A 1 229 ? 8.016 -15.508 6.547 1 90.25 229 PRO A CA 1
ATOM 1829 C C . PRO A 1 229 ? 6.676 -16.219 6.41 1 90.25 229 PRO A C 1
ATOM 1831 O O . PRO A 1 229 ? 5.91 -15.93 5.488 1 90.25 229 PRO A O 1
ATOM 1834 N N . THR A 1 230 ? 6.344 -17.188 7.238 1 94.5 230 THR A N 1
ATOM 1835 C CA . THR A 1 230 ? 5.094 -17.938 7.148 1 94.5 230 THR A CA 1
ATOM 1836 C C . THR A 1 230 ? 4.656 -18.422 8.523 1 94.5 230 THR A C 1
ATOM 1838 O O . THR A 1 230 ? 5.492 -18.688 9.391 1 94.5 230 THR A O 1
ATOM 1841 N N . ASP A 1 231 ? 3.371 -18.484 8.727 1 95.94 231 ASP A N 1
ATOM 1842 C CA . ASP A 1 231 ? 2.809 -19 9.969 1 95.94 231 ASP A CA 1
ATOM 1843 C C . ASP A 1 231 ? 1.943 -20.234 9.703 1 95.94 231 ASP A C 1
ATOM 1845 O O . ASP A 1 231 ? 1.45 -20.875 10.641 1 95.94 231 ASP A O 1
ATOM 1849 N N . GLY A 1 232 ? 1.81 -20.578 8.406 1 97.06 232 GLY A N 1
ATOM 1850 C CA . GLY A 1 232 ? 1.045 -21.781 8.102 1 97.06 232 GLY A CA 1
ATOM 1851 C C . GLY A 1 232 ? 0.574 -21.828 6.664 1 97.06 232 GLY A C 1
ATOM 1852 O O . GLY A 1 232 ? 1.053 -21.078 5.816 1 97.06 232 GLY A O 1
ATOM 1853 N N . ILE A 1 233 ? -0.297 -22.828 6.406 1 97.94 233 ILE A N 1
ATOM 1854 C CA . ILE A 1 233 ? -0.84 -23.109 5.082 1 97.94 233 ILE A CA 1
ATOM 1855 C C . ILE A 1 233 ? -2.365 -23.047 5.125 1 97.94 233 ILE A C 1
ATOM 1857 O O . ILE A 1 233 ? -2.979 -23.391 6.141 1 97.94 233 ILE A O 1
ATOM 1861 N N . LEU A 1 234 ? -2.969 -22.531 4.062 1 98.25 234 LEU A N 1
ATOM 1862 C CA . LEU A 1 234 ? -4.418 -22.5 3.904 1 98.25 234 LEU A CA 1
ATOM 1863 C C . LEU A 1 234 ? -4.852 -23.438 2.771 1 98.25 234 LEU A C 1
ATOM 1865 O O . LEU A 1 234 ? -4.18 -23.516 1.742 1 98.25 234 LEU A O 1
ATOM 1869 N N . ILE A 1 235 ? -5.902 -24.109 2.969 1 98.31 235 ILE A N 1
ATOM 1870 C CA . ILE A 1 235 ? -6.605 -24.859 1.935 1 98.31 235 ILE A CA 1
ATOM 1871 C C . ILE A 1 235 ? -7.945 -24.203 1.637 1 98.31 235 ILE A C 1
ATOM 1873 O O . ILE A 1 235 ? -8.852 -24.219 2.473 1 98.31 235 ILE A O 1
ATOM 1877 N N . ASN A 1 236 ? -8.031 -23.625 0.466 1 97.25 236 ASN A N 1
ATOM 1878 C CA . ASN A 1 236 ? -9.203 -22.844 0.072 1 97.25 236 ASN A CA 1
ATOM 1879 C C . ASN A 1 236 ? -9.57 -21.812 1.133 1 97.25 236 ASN A C 1
ATOM 1881 O O . ASN A 1 236 ? -10.734 -21.719 1.531 1 97.25 236 ASN A O 1
ATOM 1885 N N . GLY A 1 237 ? -8.555 -21.141 1.645 1 96.25 237 GLY A N 1
ATOM 1886 C CA . GLY A 1 237 ? -8.727 -19.984 2.523 1 96.25 237 GLY A CA 1
ATOM 1887 C C . GLY A 1 237 ? -8.883 -20.375 3.984 1 96.25 237 GLY A C 1
ATOM 1888 O O . GLY A 1 237 ? -9.086 -19.516 4.84 1 96.25 237 GLY A O 1
ATOM 1889 N N . ARG A 1 238 ? -8.688 -21.641 4.301 1 95.38 238 ARG A N 1
ATOM 1890 C CA . ARG A 1 238 ? -8.914 -22.094 5.668 1 95.38 238 ARG A CA 1
ATOM 1891 C C . ARG A 1 238 ? -7.672 -22.766 6.238 1 95.38 238 ARG A C 1
ATOM 1893 O O . ARG A 1 238 ? -7.066 -23.625 5.586 1 95.38 238 ARG A O 1
ATOM 1900 N N . GLY A 1 239 ? -7.285 -22.344 7.391 1 95.75 239 GLY A N 1
ATOM 1901 C CA . GLY A 1 239 ? -6.23 -22.969 8.18 1 95.75 239 GLY A CA 1
ATOM 1902 C C . GLY A 1 239 ? -6.695 -23.391 9.562 1 95.75 239 GLY A C 1
ATOM 1903 O O . GLY A 1 239 ? -7.449 -22.672 10.219 1 95.75 239 GLY A O 1
ATOM 1904 N N . THR A 1 240 ? -6.211 -24.516 10.047 1 96.5 240 THR A N 1
ATOM 1905 C CA . THR A 1 240 ? -6.805 -25.109 11.242 1 96.5 240 THR A CA 1
ATOM 1906 C C . THR A 1 240 ? -5.789 -25.156 12.383 1 96.5 240 THR A C 1
ATOM 1908 O O . THR A 1 240 ? -6.094 -25.641 13.469 1 96.5 240 THR A O 1
ATOM 1911 N N . ASN A 1 241 ? -4.637 -24.672 12.18 1 95.06 241 ASN A N 1
ATOM 1912 C CA . ASN A 1 241 ? -3.562 -24.906 13.141 1 95.06 241 ASN A CA 1
ATOM 1913 C C . ASN A 1 241 ? -3.492 -23.781 14.18 1 95.06 241 ASN A C 1
ATOM 1915 O O . ASN A 1 241 ? -2.859 -23.938 15.227 1 95.06 241 ASN A O 1
ATOM 1919 N N . GLN A 1 242 ? -4.098 -22.688 13.922 1 94.81 242 GLN A N 1
ATOM 1920 C CA . GLN A 1 242 ? -4.062 -21.562 14.867 1 94.81 242 GLN A CA 1
ATOM 1921 C C . GLN A 1 242 ? -5.152 -21.703 15.922 1 94.81 242 GLN A C 1
ATOM 1923 O O . GLN A 1 242 ? -6.34 -21.797 15.594 1 94.81 242 GLN A O 1
ATOM 1928 N N . ILE A 1 243 ? -4.762 -21.75 17.172 1 96.19 243 ILE A N 1
ATOM 1929 C CA . ILE A 1 243 ? -5.711 -21.797 18.281 1 96.19 243 ILE A CA 1
ATOM 1930 C C . ILE A 1 243 ? -6.133 -20.391 18.672 1 96.19 243 ILE A C 1
ATOM 1932 O O . ILE A 1 243 ? -5.285 -19.531 18.953 1 96.19 243 ILE A O 1
ATOM 1936 N N . VAL A 1 244 ? -7.426 -20.172 18.625 1 95.75 244 VAL A N 1
ATOM 1937 C CA . VAL A 1 244 ? -7.984 -18.875 19.016 1 95.75 244 VAL A CA 1
ATOM 1938 C C . VAL A 1 244 ? -8.609 -19 20.406 1 95.75 244 VAL A C 1
ATOM 1940 O O . VAL A 1 244 ? -9.367 -19.938 20.672 1 95.75 244 VAL A O 1
ATOM 1943 N N . THR A 1 245 ? -8.258 -18.125 21.297 1 95.38 245 THR A N 1
ATOM 1944 C CA . THR A 1 245 ? -8.797 -18.109 22.656 1 95.38 245 THR A CA 1
ATOM 1945 C C . THR A 1 245 ? -9.742 -16.938 22.859 1 95.38 245 THR A C 1
ATOM 1947 O O . THR A 1 245 ? -9.375 -15.789 22.609 1 95.38 245 THR A O 1
ATOM 1950 N N . ARG A 1 246 ? -10.914 -17.203 23.203 1 90.69 246 ARG A N 1
ATOM 1951 C CA . ARG A 1 246 ? -11.875 -16.156 23.547 1 90.69 246 ARG A CA 1
ATOM 1952 C C . ARG A 1 246 ? -11.555 -15.547 24.906 1 90.69 246 ARG A C 1
ATOM 1954 O O . ARG A 1 246 ? -11.602 -16.234 25.938 1 90.69 246 ARG A O 1
ATOM 1961 N N . PRO A 1 247 ? -11.391 -14.328 25 1 85.31 247 PRO A N 1
ATOM 1962 C CA . PRO A 1 247 ? -10.922 -13.719 26.25 1 85.31 247 PRO A CA 1
ATOM 1963 C C . PRO A 1 247 ? -11.969 -13.781 27.359 1 85.31 247 PRO A C 1
ATOM 1965 O O . PRO A 1 247 ? -11.609 -13.875 28.531 1 85.31 247 PRO A O 1
ATOM 1968 N N . SER A 1 248 ? -13.234 -13.789 27.094 1 86.44 248 SER A N 1
ATOM 1969 C CA . SER A 1 248 ? -14.289 -13.68 28.094 1 86.44 248 SER A CA 1
ATOM 1970 C C . SER A 1 248 ? -14.383 -14.945 28.953 1 86.44 248 SER A C 1
ATOM 1972 O O . SER A 1 248 ? -14.75 -14.891 30.125 1 86.44 248 SER A O 1
ATOM 1974 N N . ASP A 1 249 ? -14.078 -16.172 28.375 1 92.88 249 ASP A N 1
ATOM 1975 C CA . ASP A 1 249 ? -14.297 -17.406 29.125 1 92.88 249 ASP A CA 1
ATOM 1976 C C . ASP A 1 249 ? -13.172 -18.406 28.859 1 92.88 249 ASP A C 1
ATOM 1978 O O . ASP A 1 249 ? -13.266 -19.562 29.281 1 92.88 249 ASP A O 1
ATOM 1982 N N . ASN A 1 250 ? -12.109 -18.062 28.047 1 94.62 250 ASN A N 1
ATOM 1983 C CA . ASN A 1 250 ? -10.914 -18.844 27.766 1 94.62 250 ASN A CA 1
ATOM 1984 C C . ASN A 1 250 ? -11.242 -20.078 26.938 1 94.62 250 ASN A C 1
ATOM 1986 O O . ASN A 1 250 ? -10.453 -21.031 26.891 1 94.62 250 ASN A O 1
ATOM 1990 N N . THR A 1 251 ? -12.383 -20 26.312 1 95.69 251 THR A N 1
ATOM 1991 C CA . THR A 1 251 ? -12.703 -21.062 25.375 1 95.69 251 THR A CA 1
ATOM 1992 C C . THR A 1 251 ? -11.797 -21 24.141 1 95.69 251 THR A C 1
ATOM 1994 O O . THR A 1 251 ? -11.508 -19.922 23.641 1 95.69 251 THR A O 1
ATOM 1997 N N . THR A 1 252 ? -11.305 -22.188 23.766 1 96.75 252 THR A N 1
ATOM 1998 C CA . THR A 1 252 ? -10.43 -22.234 22.609 1 96.75 252 THR A CA 1
ATOM 1999 C C . THR A 1 252 ? -11.141 -22.875 21.422 1 96.75 252 THR A C 1
ATOM 2001 O O . THR A 1 252 ? -12.039 -23.703 21.609 1 96.75 252 THR A O 1
ATOM 2004 N N . ALA A 1 253 ? -10.812 -22.406 20.234 1 96.75 253 ALA A N 1
ATOM 2005 C CA . ALA A 1 253 ? -11.359 -22.969 19 1 96.75 253 ALA A CA 1
ATOM 2006 C C . ALA A 1 253 ? -10.398 -22.766 17.844 1 96.75 253 ALA A C 1
ATOM 2008 O O . ALA A 1 253 ? -9.461 -21.969 17.922 1 96.75 253 ALA A O 1
ATOM 2009 N N . THR A 1 254 ? -10.539 -23.547 16.828 1 96.62 254 THR A N 1
ATOM 2010 C CA . THR A 1 254 ? -9.852 -23.375 15.547 1 96.62 254 THR A CA 1
ATOM 2011 C C . THR A 1 254 ? -10.859 -23.266 14.406 1 96.62 254 THR A C 1
ATOM 2013 O O . THR A 1 254 ? -12.023 -23.641 14.562 1 96.62 254 THR A O 1
ATOM 2016 N N . VAL A 1 255 ? -10.438 -22.672 13.32 1 96.94 255 VAL A N 1
ATOM 2017 C CA . VAL A 1 255 ? -11.25 -22.688 12.102 1 96.94 255 VAL A CA 1
ATOM 2018 C C . VAL A 1 255 ? -11.422 -24.125 11.609 1 96.94 255 VAL A C 1
ATOM 2020 O O . VAL A 1 255 ? -10.508 -24.938 11.727 1 96.94 255 VAL A O 1
ATOM 2023 N N . ASP A 1 256 ? -12.547 -24.406 11.008 1 94.62 256 ASP A N 1
ATOM 2024 C CA . ASP A 1 256 ? -12.859 -25.766 10.578 1 94.62 256 ASP A CA 1
ATOM 2025 C C . ASP A 1 256 ? -12.125 -26.109 9.281 1 94.62 256 ASP A C 1
ATOM 2027 O O . ASP A 1 256 ? -11.727 -25.219 8.531 1 94.62 256 ASP A O 1
ATOM 2031 N N . HIS A 1 257 ? -12.055 -27.391 9.055 1 95.5 257 HIS A N 1
ATOM 2032 C CA . HIS A 1 257 ? -11.375 -27.922 7.879 1 95.5 257 HIS A CA 1
ATOM 2033 C C . HIS A 1 257 ? -12.188 -27.672 6.609 1 95.5 257 HIS A C 1
ATOM 2035 O O . HIS A 1 257 ? -13.414 -27.609 6.656 1 95.5 257 HIS A O 1
ATOM 2041 N N . HIS A 1 258 ? -11.438 -27.5 5.539 1 95.62 258 HIS A N 1
ATOM 2042 C CA . HIS A 1 258 ? -12.086 -27.625 4.238 1 95.62 258 HIS A CA 1
ATOM 2043 C C . HIS A 1 258 ? -12.508 -29.078 3.977 1 95.62 258 HIS A C 1
ATOM 2045 O O . HIS A 1 258 ? -11.734 -30 4.203 1 95.62 258 HIS A O 1
ATOM 2051 N N . ILE A 1 259 ? -13.719 -29.25 3.48 1 96.12 259 ILE A N 1
ATOM 2052 C CA . ILE A 1 259 ? -14.258 -30.594 3.264 1 96.12 259 ILE A CA 1
ATOM 2053 C C . ILE A 1 259 ? -14.633 -30.766 1.794 1 96.12 259 ILE A C 1
ATOM 2055 O O . ILE A 1 259 ? -15.273 -29.875 1.204 1 96.12 259 ILE A O 1
ATOM 2059 N N . VAL A 1 260 ? -14.211 -31.828 1.229 1 96.25 260 VAL A N 1
ATOM 2060 C CA . VAL A 1 260 ? -14.656 -32.25 -0.101 1 96.25 260 VAL A CA 1
ATOM 2061 C C . VAL A 1 260 ? -15.445 -33.531 -0.009 1 96.25 260 VAL A C 1
ATOM 2063 O O . VAL A 1 260 ? -15.031 -34.469 0.679 1 96.25 260 VAL A O 1
ATOM 2066 N N . TYR A 1 261 ? -16.516 -33.625 -0.743 1 96.12 261 TYR A N 1
ATOM 2067 C CA . TYR A 1 261 ? -17.406 -34.75 -0.645 1 96.12 261 TYR A CA 1
ATOM 2068 C C . TYR A 1 261 ? -17.25 -35.656 -1.857 1 96.12 261 TYR A C 1
ATOM 2070 O O . TYR A 1 261 ? -17.078 -35.188 -2.98 1 96.12 261 TYR A O 1
ATOM 2078 N N . VAL A 1 262 ? -17.328 -37 -1.595 1 98 262 VAL A N 1
ATOM 2079 C CA . VAL A 1 262 ? -17.328 -38 -2.67 1 98 262 VAL A CA 1
ATOM 2080 C C . VAL A 1 262 ? -18.359 -39.094 -2.365 1 98 262 VAL A C 1
ATOM 2082 O O . VAL A 1 262 ? -18.797 -39.25 -1.223 1 98 262 VAL A O 1
ATOM 2085 N N . LYS A 1 263 ? -18.766 -39.75 -3.393 1 97.81 263 LYS A N 1
ATOM 2086 C CA . LYS A 1 263 ? -19.625 -40.938 -3.277 1 97.81 263 LYS A CA 1
ATOM 2087 C C . LYS A 1 263 ? -18.875 -42.219 -3.641 1 97.81 263 LYS A C 1
ATOM 2089 O O . LYS A 1 263 ? -18.188 -42.25 -4.656 1 97.81 263 LYS A O 1
ATOM 2094 N N . SER A 1 264 ? -19.109 -43.25 -2.816 1 97.81 264 SER A N 1
ATOM 2095 C CA . SER A 1 264 ? -18.422 -44.531 -3.035 1 97.81 264 SER A CA 1
ATOM 2096 C C . SER A 1 264 ? -18.719 -45.094 -4.426 1 97.81 264 SER A C 1
ATOM 2098 O O . SER A 1 264 ? -19.859 -45.031 -4.898 1 97.81 264 SER A O 1
ATOM 2100 N N . GLY A 1 265 ? -17.641 -45.562 -5.121 1 98.06 265 GLY A N 1
ATOM 2101 C CA . GLY A 1 265 ? -17.797 -46.25 -6.398 1 98.06 265 GLY A CA 1
ATOM 2102 C C . GLY A 1 265 ? -17.578 -45.344 -7.59 1 98.06 265 GLY A C 1
ATOM 2103 O O . GLY A 1 265 ? -17.516 -45.812 -8.727 1 98.06 265 GLY A O 1
ATOM 2104 N N . LEU A 1 266 ? -17.391 -44.094 -7.355 1 98.44 266 LEU A N 1
ATOM 2105 C CA . LEU A 1 266 ? -17.219 -43.156 -8.445 1 98.44 266 LEU A CA 1
ATOM 2106 C C . LEU A 1 266 ? -15.781 -42.656 -8.492 1 98.44 266 LEU A C 1
ATOM 2108 O O . LEU A 1 266 ? -15.078 -42.656 -7.48 1 98.44 266 LEU A O 1
ATOM 2112 N N . ARG A 1 267 ? -15.352 -42.188 -9.703 1 98.44 267 ARG A N 1
ATOM 2113 C CA . ARG A 1 267 ? -14.055 -41.562 -9.914 1 98.44 267 ARG A CA 1
ATOM 2114 C C . ARG A 1 267 ? -14.211 -40.062 -10.094 1 98.44 267 ARG A C 1
ATOM 2116 O O . ARG A 1 267 ? -14.953 -39.594 -10.961 1 98.44 267 ARG A O 1
ATOM 2123 N N . TYR A 1 268 ? -13.445 -39.25 -9.234 1 98.44 268 TYR A N 1
ATOM 2124 C CA . TYR A 1 268 ? -13.602 -37.812 -9.203 1 98.44 268 TYR A CA 1
ATOM 2125 C C . TYR A 1 268 ? -12.352 -37.125 -9.719 1 98.44 268 TYR A C 1
ATOM 2127 O O . TYR A 1 268 ? -11.234 -37.438 -9.281 1 98.44 268 TYR A O 1
ATOM 2135 N N . ARG A 1 269 ? -12.516 -36.25 -10.633 1 98.31 269 ARG A N 1
ATOM 2136 C CA . ARG A 1 269 ? -11.438 -35.344 -11.016 1 98.31 269 ARG A CA 1
ATOM 2137 C C . ARG A 1 269 ? -11.258 -34.219 -9.984 1 98.31 269 ARG A C 1
ATOM 2139 O O . ARG A 1 269 ? -12.227 -33.562 -9.633 1 98.31 269 ARG A O 1
ATOM 2146 N N . PHE A 1 270 ? -10.07 -34.062 -9.492 1 98.62 270 PHE A N 1
ATOM 2147 C CA . PHE A 1 270 ? -9.664 -32.969 -8.609 1 98.62 270 PHE A CA 1
ATOM 2148 C C . PHE A 1 270 ? -8.711 -32.031 -9.328 1 98.62 270 PHE A C 1
ATOM 2150 O O . PHE A 1 270 ? -7.996 -32.406 -10.242 1 98.62 270 PHE A O 1
ATOM 2157 N N . ARG A 1 271 ? -8.805 -30.781 -8.984 1 98.56 271 ARG A N 1
ATOM 2158 C CA . ARG A 1 271 ? -7.898 -29.766 -9.484 1 98.56 271 ARG A CA 1
ATOM 2159 C C . ARG A 1 271 ? -7.191 -29.047 -8.336 1 98.56 271 ARG A C 1
ATOM 2161 O O . ARG A 1 271 ? -7.844 -28.562 -7.402 1 98.56 271 ARG A O 1
ATOM 2168 N N . VAL A 1 272 ? -5.883 -29.016 -8.367 1 98.75 272 VAL A N 1
ATOM 2169 C CA . VAL A 1 272 ? -5.121 -28.344 -7.328 1 98.75 272 VAL A CA 1
ATOM 2170 C C . VAL A 1 272 ? -4.301 -27.203 -7.941 1 98.75 272 VAL A C 1
ATOM 2172 O O . VAL A 1 272 ? -3.705 -27.375 -9.008 1 98.75 272 VAL A O 1
ATOM 2175 N N . ILE A 1 273 ? -4.32 -26.062 -7.297 1 98.75 273 ILE A N 1
ATOM 2176 C CA . ILE A 1 273 ? -3.617 -24.859 -7.734 1 98.75 273 ILE A CA 1
ATOM 2177 C C . ILE A 1 273 ? -2.689 -24.375 -6.625 1 98.75 273 ILE A C 1
ATOM 2179 O O . ILE A 1 273 ? -3.131 -24.141 -5.496 1 98.75 273 ILE A O 1
ATOM 2183 N N . GLY A 1 274 ? -1.373 -24.25 -6.965 1 98.44 274 GLY A N 1
ATOM 2184 C CA . GLY A 1 274 ? -0.422 -23.656 -6.047 1 98.44 274 GLY A CA 1
ATOM 2185 C C . GLY A 1 274 ? -0.423 -22.141 -6.102 1 98.44 274 GLY A C 1
ATOM 2186 O O . GLY A 1 274 ? 0.269 -21.531 -6.93 1 98.44 274 GLY A O 1
ATOM 2187 N N . ALA A 1 275 ? -1.019 -21.531 -5.117 1 98 275 ALA A N 1
ATOM 2188 C CA . ALA A 1 275 ? -1.184 -20.078 -5.117 1 98 275 ALA A CA 1
ATOM 2189 C C . ALA A 1 275 ? -0.219 -19.406 -4.137 1 98 275 ALA A C 1
ATOM 2191 O O . ALA A 1 275 ? -0.524 -18.359 -3.572 1 98 275 ALA A O 1
ATOM 2192 N N . ALA A 1 276 ? 0.891 -20.047 -3.959 1 95.38 276 ALA A N 1
ATOM 2193 C CA . ALA A 1 276 ? 1.903 -19.484 -3.074 1 95.38 276 ALA A CA 1
ATOM 2194 C C . ALA A 1 276 ? 2.441 -18.172 -3.631 1 95.38 276 ALA A C 1
ATOM 2196 O O . ALA A 1 276 ? 2.637 -18.031 -4.844 1 95.38 276 ALA A O 1
ATOM 2197 N N . GLY A 1 277 ? 2.625 -17.203 -2.771 1 93.44 277 GLY A N 1
ATOM 2198 C CA . GLY A 1 277 ? 3.246 -15.945 -3.154 1 93.44 277 GLY A CA 1
ATOM 2199 C C . GLY A 1 277 ? 4.668 -15.805 -2.648 1 93.44 277 GLY A C 1
ATOM 2200 O O . GLY A 1 277 ? 5.492 -15.133 -3.277 1 93.44 277 GLY A O 1
ATOM 2201 N N . ASN A 1 278 ? 4.887 -16.359 -1.536 1 91.06 278 ASN A N 1
ATOM 2202 C CA . ASN A 1 278 ? 6.203 -16.312 -0.911 1 91.06 278 ASN A CA 1
ATOM 2203 C C . ASN A 1 278 ? 7 -17.578 -1.159 1 91.06 278 ASN A C 1
ATOM 2205 O O . ASN A 1 278 ? 6.691 -18.344 -2.08 1 91.06 278 ASN A O 1
ATOM 2209 N N . MET A 1 279 ? 8.023 -17.859 -0.394 1 89.69 279 MET A N 1
ATOM 2210 C CA . MET A 1 279 ? 8.945 -18.969 -0.664 1 89.69 279 MET A CA 1
ATOM 2211 C C . MET A 1 279 ? 8.43 -20.266 -0.057 1 89.69 279 MET A C 1
ATOM 2213 O O . MET A 1 279 ? 9.109 -20.875 0.77 1 89.69 279 MET A O 1
ATOM 2217 N N . CYS A 1 280 ? 7.227 -20.625 -0.596 1 93.62 280 CYS A N 1
ATOM 2218 C CA . CYS A 1 280 ? 6.648 -21.891 -0.151 1 93.62 280 CYS A CA 1
ATOM 2219 C C . CYS A 1 280 ? 6.328 -22.781 -1.337 1 93.62 280 CYS A C 1
ATOM 2221 O O . CYS A 1 280 ? 6.109 -22.297 -2.449 1 93.62 280 CYS A O 1
ATOM 2223 N N . ALA A 1 281 ? 6.359 -24.016 -1.089 1 94.56 281 ALA A N 1
ATOM 2224 C CA . ALA A 1 281 ? 5.82 -25.078 -1.939 1 94.56 281 ALA A CA 1
ATOM 2225 C C . ALA A 1 281 ? 5.027 -26.094 -1.119 1 94.56 281 ALA A C 1
ATOM 2227 O O . ALA A 1 281 ? 5.09 -26.094 0.112 1 94.56 281 ALA A O 1
ATOM 2228 N N . PHE A 1 282 ? 4.246 -26.938 -1.852 1 96.88 282 PHE A N 1
ATOM 2229 C CA . PHE A 1 282 ? 3.322 -27.797 -1.136 1 96.88 282 PHE A CA 1
ATOM 2230 C C . PHE A 1 282 ? 3.35 -29.219 -1.714 1 96.88 282 PHE A C 1
ATOM 2232 O O . PHE A 1 282 ? 3.453 -29.391 -2.93 1 96.88 282 PHE A O 1
ATOM 2239 N N . VAL A 1 283 ? 3.283 -30.156 -0.853 1 96.81 283 VAL A N 1
ATOM 2240 C CA . VAL A 1 283 ? 3.1 -31.547 -1.265 1 96.81 283 VAL A CA 1
ATOM 2241 C C . VAL A 1 283 ? 1.709 -32.031 -0.86 1 96.81 283 VAL A C 1
ATOM 2243 O O . VAL A 1 283 ? 1.393 -32.094 0.33 1 96.81 283 VAL A O 1
ATOM 2246 N N . ILE A 1 284 ? 0.905 -32.375 -1.832 1 98.5 284 ILE A N 1
ATOM 2247 C CA . ILE A 1 284 ? -0.464 -32.812 -1.546 1 98.5 284 ILE A CA 1
ATOM 2248 C C . ILE A 1 284 ? -0.576 -34.312 -1.654 1 98.5 284 ILE A C 1
ATOM 2250 O O . ILE A 1 284 ? 0.056 -34.938 -2.516 1 98.5 284 ILE A O 1
ATOM 2254 N N . SER A 1 285 ? -1.364 -34.938 -0.807 1 98.56 285 SER A N 1
ATOM 2255 C CA . SER A 1 285 ? -1.727 -36.344 -0.806 1 98.56 285 SER A CA 1
ATOM 2256 C C . SER A 1 285 ? -3.094 -36.562 -0.167 1 98.56 285 SER A C 1
ATOM 2258 O O . SER A 1 285 ? -3.607 -35.688 0.529 1 98.56 285 SER A O 1
ATOM 2260 N N . ILE A 1 286 ? -3.686 -37.656 -0.495 1 98.69 286 ILE A N 1
ATOM 2261 C CA . ILE A 1 286 ? -4.93 -38.062 0.136 1 98.69 286 ILE A CA 1
ATOM 2262 C C . ILE A 1 286 ? -4.746 -39.469 0.737 1 98.69 286 ILE A C 1
ATOM 2264 O O . ILE A 1 286 ? -4.395 -40.406 0.03 1 98.69 286 ILE A O 1
ATOM 2268 N N . ASP A 1 287 ? -5.043 -39.562 2.057 1 98.44 287 ASP A N 1
ATOM 2269 C CA . ASP A 1 287 ? -4.816 -40.844 2.77 1 98.44 287 ASP A CA 1
ATOM 2270 C C . ASP A 1 287 ? -5.559 -42 2.1 1 98.44 287 ASP A C 1
ATOM 2272 O O . ASP A 1 287 ? -6.73 -41.844 1.744 1 98.44 287 ASP A O 1
ATOM 2276 N N . ASP A 1 288 ? -4.84 -43.125 1.88 1 97.88 288 ASP A N 1
ATOM 2277 C CA . ASP A 1 288 ? -5.359 -44.406 1.404 1 97.88 288 ASP A CA 1
ATOM 2278 C C . ASP A 1 288 ? -5.832 -44.281 -0.043 1 97.88 288 ASP A C 1
ATOM 2280 O O . ASP A 1 288 ? -6.574 -45.156 -0.522 1 97.88 288 ASP A O 1
ATOM 2284 N N . HIS A 1 289 ? -5.535 -43.25 -0.717 1 98.31 289 HIS A N 1
ATOM 2285 C CA . HIS A 1 289 ? -5.887 -43.062 -2.121 1 98.31 289 HIS A CA 1
ATOM 2286 C C . HIS A 1 289 ? -4.656 -42.75 -2.959 1 98.31 289 HIS A C 1
ATOM 2288 O O . HIS A 1 289 ? -3.773 -42 -2.514 1 98.31 289 HIS A O 1
ATOM 2294 N N . GLN A 1 290 ? -4.574 -43.344 -4.098 1 97.56 290 GLN A N 1
ATOM 2295 C CA . GLN A 1 290 ? -3.586 -42.938 -5.098 1 97.56 290 GLN A CA 1
ATOM 2296 C C . GLN A 1 290 ? -4.117 -41.812 -5.977 1 97.56 290 GLN A C 1
ATOM 2298 O O . GLN A 1 290 ? -5.312 -41.75 -6.266 1 97.56 290 GLN A O 1
ATOM 2303 N N . LEU A 1 291 ? -3.24 -40.969 -6.387 1 98.75 291 LEU A N 1
ATOM 2304 C CA . LEU A 1 291 ? -3.582 -39.875 -7.293 1 98.75 291 LEU A CA 1
ATOM 2305 C C . LEU A 1 291 ? -3.211 -40.219 -8.727 1 98.75 291 LEU A C 1
ATOM 2307 O O . LEU A 1 291 ? -2.039 -40.438 -9.039 1 98.75 291 LEU A O 1
ATOM 2311 N N . LYS A 1 292 ? -4.172 -40.312 -9.555 1 98.81 292 LYS A N 1
ATOM 2312 C CA . LYS A 1 292 ? -3.918 -40.5 -10.977 1 98.81 292 LYS A CA 1
ATOM 2313 C C . LYS A 1 292 ? -3.846 -39.156 -11.711 1 98.81 292 LYS A C 1
ATOM 2315 O O . LYS A 1 292 ? -4.871 -38.625 -12.109 1 98.81 292 LYS A O 1
ATOM 2320 N N . VAL A 1 293 ? -2.654 -38.719 -11.969 1 98.88 293 VAL A N 1
ATOM 2321 C CA . VAL A 1 293 ? -2.447 -37.438 -12.617 1 98.88 293 VAL A CA 1
ATOM 2322 C C . VAL A 1 293 ? -2.885 -37.5 -14.078 1 98.88 293 VAL A C 1
ATOM 2324 O O . VAL A 1 293 ? -2.494 -38.438 -14.805 1 98.88 293 VAL A O 1
ATOM 2327 N N . ILE A 1 294 ? -3.689 -36.438 -14.508 1 98.75 294 ILE A N 1
ATOM 2328 C CA . ILE A 1 294 ? -4.199 -36.531 -15.875 1 98.75 294 ILE A CA 1
ATOM 2329 C C . ILE A 1 294 ? -3.977 -35.219 -16.594 1 98.75 294 ILE A C 1
ATOM 2331 O O . ILE A 1 294 ? -4.289 -35.062 -17.781 1 98.75 294 ILE A O 1
ATOM 2335 N N . ALA A 1 295 ? -3.5 -34.188 -15.93 1 98.69 295 ALA A N 1
ATOM 2336 C CA . ALA A 1 295 ? -3.172 -32.938 -16.562 1 98.69 295 ALA A CA 1
ATOM 2337 C C . ALA A 1 295 ? -2.211 -32.125 -15.703 1 98.69 295 ALA A C 1
ATOM 2339 O O . ALA A 1 295 ? -2.182 -32.25 -14.484 1 98.69 295 ALA A O 1
ATOM 2340 N N . MET A 1 296 ? -1.406 -31.281 -16.328 1 98.56 296 MET A N 1
ATOM 2341 C CA . MET A 1 296 ? -0.524 -30.312 -15.688 1 98.56 296 MET A CA 1
ATOM 2342 C C . MET A 1 296 ? -0.598 -28.953 -16.391 1 98.56 296 MET A C 1
ATOM 2344 O O . MET A 1 296 ? -0.439 -28.875 -17.609 1 98.56 296 MET A O 1
ATOM 2348 N N . ASP A 1 297 ? -0.827 -27.906 -15.617 1 98.38 297 ASP A N 1
ATOM 2349 C CA . ASP A 1 297 ? -0.876 -26.531 -16.109 1 98.38 297 ASP A CA 1
ATOM 2350 C C . ASP A 1 297 ? -1.861 -26.391 -17.266 1 98.38 297 ASP A C 1
ATOM 2352 O O . ASP A 1 297 ? -1.576 -25.719 -18.25 1 98.38 297 ASP A O 1
ATOM 2356 N N . GLY A 1 298 ? -2.914 -27.141 -17.141 1 97.5 298 GLY A N 1
ATOM 2357 C CA . GLY A 1 298 ? -3.99 -27.047 -18.109 1 97.5 298 GLY A CA 1
ATOM 2358 C C . GLY A 1 298 ? -3.822 -28 -19.281 1 97.5 298 GLY A C 1
ATOM 2359 O O . GLY A 1 298 ? -4.77 -28.25 -20.031 1 97.5 298 GLY A O 1
ATOM 2360 N N . ALA A 1 299 ? -2.697 -28.594 -19.484 1 97.19 299 ALA A N 1
ATOM 2361 C CA . ALA A 1 299 ? -2.432 -29.516 -20.578 1 97.19 299 ALA A CA 1
ATOM 2362 C C . ALA A 1 299 ? -2.584 -30.969 -20.141 1 97.19 299 ALA A C 1
ATOM 2364 O O . ALA A 1 299 ? -2.09 -31.359 -19.078 1 97.19 299 ALA A O 1
ATOM 2365 N N . PRO A 1 300 ? -3.25 -31.797 -20.969 1 97.69 300 PRO A N 1
ATOM 2366 C CA . PRO A 1 300 ? -3.436 -33.219 -20.594 1 97.69 300 PRO A CA 1
ATOM 2367 C C . PRO A 1 300 ? -2.145 -34.031 -20.672 1 97.69 300 PRO A C 1
ATOM 2369 O O . PRO A 1 300 ? -1.312 -33.75 -21.547 1 97.69 300 PRO A O 1
ATOM 2372 N N . VAL A 1 301 ? -2.002 -34.938 -19.812 1 98.25 301 VAL A N 1
ATOM 2373 C CA . VAL A 1 301 ? -0.888 -35.875 -19.859 1 98.25 301 VAL A CA 1
ATOM 2374 C C . VAL A 1 301 ? -1.419 -37.312 -19.812 1 98.25 301 VAL A C 1
ATOM 2376 O O . VAL A 1 301 ? -2.561 -37.531 -19.406 1 98.25 301 VAL A O 1
ATOM 2379 N N . ALA A 1 302 ? -0.549 -38.219 -20.328 1 98.06 302 ALA A N 1
ATOM 2380 C CA . ALA A 1 302 ? -0.883 -39.594 -20.109 1 98.06 302 ALA A CA 1
ATOM 2381 C C . ALA A 1 302 ? -1.041 -39.906 -18.625 1 98.06 302 ALA A C 1
ATOM 2383 O O . ALA A 1 302 ? -0.275 -39.406 -17.797 1 98.06 302 ALA A O 1
ATOM 2384 N N . PRO A 1 303 ? -2.121 -40.656 -18.312 1 98.44 303 PRO A N 1
ATOM 2385 C CA . PRO A 1 303 ? -2.379 -40.875 -16.875 1 98.44 303 PRO A CA 1
ATOM 2386 C C . PRO A 1 303 ? -1.157 -41.438 -16.141 1 98.44 303 PRO A C 1
ATOM 2388 O O . PRO A 1 303 ? -0.438 -42.281 -16.672 1 98.44 303 PRO A O 1
ATOM 2391 N N . PHE A 1 304 ? -0.915 -40.969 -14.992 1 98.38 304 PHE A N 1
ATOM 2392 C CA . PHE A 1 304 ? 0.244 -41.312 -14.18 1 98.38 304 PHE A CA 1
ATOM 2393 C C . PHE A 1 304 ? -0.148 -41.469 -12.719 1 98.38 304 PHE A C 1
ATOM 2395 O O . PHE A 1 304 ? -0.615 -40.531 -12.086 1 98.38 304 PHE A O 1
ATOM 2402 N N . ASP A 1 305 ? 0.075 -42.688 -12.133 1 98.12 305 ASP A N 1
ATOM 2403 C CA . ASP A 1 305 ? -0.28 -42.938 -10.75 1 98.12 305 ASP A CA 1
ATOM 2404 C C . ASP A 1 305 ? 0.85 -42.531 -9.805 1 98.12 305 ASP A C 1
ATOM 2406 O O . ASP A 1 305 ? 2.008 -42.906 -10.023 1 98.12 305 ASP A O 1
ATOM 2410 N N . VAL A 1 306 ? 0.506 -41.844 -8.781 1 98 306 VAL A N 1
ATOM 2411 C CA . VAL A 1 306 ? 1.48 -41.406 -7.789 1 98 306 VAL A CA 1
ATOM 2412 C C . VAL A 1 306 ? 0.8 -41.25 -6.43 1 98 306 VAL A C 1
ATOM 2414 O O . VAL A 1 306 ? -0.424 -41.125 -6.355 1 98 306 VAL A O 1
ATOM 2417 N N . ASP A 1 307 ? 1.636 -41.188 -5.367 1 97.56 307 ASP A N 1
ATOM 2418 C CA . ASP A 1 307 ? 1.074 -41.031 -4.031 1 97.56 307 ASP A CA 1
ATOM 2419 C C . ASP A 1 307 ? 0.977 -39.531 -3.654 1 97.56 307 ASP A C 1
ATOM 2421 O O . ASP A 1 307 ? 0.056 -39.156 -2.941 1 97.56 307 ASP A O 1
ATOM 2425 N N . ARG A 1 308 ? 1.977 -38.812 -4.051 1 97.56 308 ARG A N 1
ATOM 2426 C CA . ARG A 1 308 ? 2.092 -37.406 -3.666 1 97.56 308 ARG A CA 1
ATOM 2427 C C . ARG A 1 308 ? 2.514 -36.562 -4.852 1 97.56 308 ARG A C 1
ATOM 2429 O O . ARG A 1 308 ? 3.215 -37.031 -5.75 1 97.56 308 ARG A O 1
ATOM 2436 N N . ILE A 1 309 ? 2.078 -35.281 -4.82 1 97.69 309 ILE A N 1
ATOM 2437 C CA . ILE A 1 309 ? 2.447 -34.312 -5.855 1 97.69 309 ILE A CA 1
ATOM 2438 C C . ILE A 1 309 ? 2.996 -33.031 -5.207 1 97.69 309 ILE A C 1
ATOM 2440 O O . ILE A 1 309 ? 2.342 -32.438 -4.355 1 97.69 309 ILE A O 1
ATOM 2444 N N . ALA A 1 310 ? 4.215 -32.625 -5.574 1 96.38 310 ALA A N 1
ATOM 2445 C CA . ALA A 1 310 ? 4.719 -31.312 -5.184 1 96.38 310 ALA A CA 1
ATOM 2446 C C . ALA A 1 310 ? 4.164 -30.219 -6.094 1 96.38 310 ALA A C 1
ATOM 2448 O O . ALA A 1 310 ? 4.293 -30.297 -7.316 1 96.38 310 ALA A O 1
ATOM 2449 N N . VAL A 1 311 ? 3.539 -29.281 -5.477 1 97.38 311 VAL A N 1
ATOM 2450 C CA . VAL A 1 311 ? 2.916 -28.156 -6.188 1 97.38 311 VAL A CA 1
ATOM 2451 C C . VAL A 1 311 ? 3.621 -26.859 -5.824 1 97.38 311 VAL A C 1
ATOM 2453 O O . VAL A 1 311 ? 3.514 -26.375 -4.691 1 97.38 311 VAL A O 1
ATOM 2456 N N . PHE A 1 312 ? 4.301 -26.312 -6.777 1 96.31 312 PHE A N 1
ATOM 2457 C CA . PHE A 1 312 ? 5.008 -25.062 -6.57 1 96.31 312 PHE A CA 1
ATOM 2458 C C . PHE A 1 312 ? 4.137 -23.875 -6.977 1 96.31 312 PHE A C 1
ATOM 2460 O O . PHE A 1 312 ? 3.059 -24.062 -7.551 1 96.31 312 PHE A O 1
ATOM 2467 N N . SER A 1 313 ? 4.656 -22.688 -6.652 1 96.69 313 SER A N 1
ATOM 2468 C CA . SER A 1 313 ? 3.918 -21.469 -6.973 1 96.69 313 SER A CA 1
ATOM 2469 C C . SER A 1 313 ? 3.6 -21.391 -8.461 1 96.69 313 SER A C 1
ATOM 2471 O O . SER A 1 313 ? 4.496 -21.5 -9.297 1 96.69 313 SER A O 1
ATOM 2473 N N . GLY A 1 314 ? 2.322 -21.219 -8.711 1 97.88 314 GLY A N 1
ATOM 2474 C CA . GLY A 1 314 ? 1.874 -21.047 -10.086 1 97.88 314 GLY A CA 1
ATOM 2475 C C . GLY A 1 314 ? 1.503 -22.344 -10.766 1 97.88 314 GLY A C 1
ATOM 2476 O O . GLY A 1 314 ? 0.832 -22.344 -11.797 1 97.88 314 GLY A O 1
ATOM 2477 N N . GLU A 1 315 ? 1.844 -23.484 -10.227 1 98.25 315 GLU A N 1
ATOM 2478 C CA . GLU A 1 315 ? 1.591 -24.781 -10.859 1 98.25 315 GLU A CA 1
ATOM 2479 C C . GLU A 1 315 ? 0.169 -25.25 -10.578 1 98.25 315 GLU A C 1
ATOM 2481 O O . GLU A 1 315 ? -0.441 -24.875 -9.586 1 98.25 315 GLU A O 1
ATOM 2486 N N . ARG A 1 316 ? -0.275 -26.062 -11.516 1 98.81 316 ARG A N 1
ATOM 2487 C CA . ARG A 1 316 ? -1.579 -26.703 -11.383 1 98.81 316 ARG A CA 1
ATOM 2488 C C . ARG A 1 316 ? -1.511 -28.172 -11.789 1 98.81 316 ARG A C 1
ATOM 2490 O O . ARG A 1 316 ? -0.796 -28.531 -12.734 1 98.81 316 ARG A O 1
ATOM 2497 N N . TYR A 1 317 ? -2.326 -28.953 -11.125 1 98.81 317 TYR A N 1
ATOM 2498 C CA . TYR A 1 317 ? -2.443 -30.375 -11.445 1 98.81 317 TYR A CA 1
ATOM 2499 C C . TYR A 1 317 ? -3.895 -30.828 -11.359 1 98.81 317 TYR A C 1
ATOM 2501 O O . TYR A 1 317 ? -4.637 -30.406 -10.469 1 98.81 317 TYR A O 1
ATOM 2509 N N . ASP A 1 318 ? -4.23 -31.641 -12.312 1 98.81 318 ASP A N 1
ATOM 2510 C CA . ASP A 1 318 ? -5.465 -32.406 -12.211 1 98.81 318 ASP A CA 1
ATOM 2511 C C . ASP A 1 318 ? -5.164 -33.875 -11.93 1 98.81 318 ASP A C 1
ATOM 2513 O O . ASP A 1 318 ? -4.297 -34.469 -12.57 1 98.81 318 ASP A O 1
ATOM 2517 N N . PHE A 1 319 ? -5.898 -34.406 -11.016 1 98.88 319 PHE A N 1
ATOM 2518 C CA . PHE A 1 319 ? -5.77 -35.844 -10.75 1 98.88 319 PHE A CA 1
ATOM 2519 C C . PHE A 1 319 ? -7.129 -36.469 -10.469 1 98.88 319 PHE A C 1
ATOM 2521 O O . PHE A 1 319 ? -8.094 -35.75 -10.164 1 98.88 319 PHE A O 1
ATOM 2528 N N . VAL A 1 320 ? -7.156 -37.75 -10.633 1 98.81 320 VAL A N 1
ATOM 2529 C CA . VAL A 1 320 ? -8.383 -38.531 -10.391 1 98.81 320 VAL A CA 1
ATOM 2530 C C . VAL A 1 320 ? -8.211 -39.406 -9.164 1 98.81 320 VAL A C 1
ATOM 2532 O O . VAL A 1 320 ? -7.156 -40.031 -8.977 1 98.81 320 VAL A O 1
ATOM 2535 N N . ILE A 1 321 ? -9.203 -39.344 -8.375 1 98.19 321 ILE A N 1
ATOM 2536 C CA . ILE A 1 321 ? -9.281 -40.281 -7.254 1 98.19 321 ILE A CA 1
ATOM 2537 C C . ILE A 1 321 ? -10.461 -41.219 -7.449 1 98.19 321 ILE A C 1
ATOM 2539 O O . ILE A 1 321 ? -11.531 -40.812 -7.898 1 98.19 321 ILE A O 1
ATOM 2543 N N . ALA A 1 322 ? -10.18 -42.5 -7.195 1 98.31 322 ALA A N 1
ATOM 2544 C CA . ALA A 1 322 ? -11.273 -43.469 -7.129 1 98.31 322 ALA A CA 1
ATOM 2545 C C . ALA A 1 322 ? -11.82 -43.562 -5.707 1 98.31 322 ALA A C 1
ATOM 2547 O O . ALA A 1 322 ? -11.07 -43.844 -4.766 1 98.31 322 ALA A O 1
ATOM 2548 N N . ALA A 1 323 ? -13.062 -43.312 -5.574 1 98.31 323 ALA A N 1
ATOM 2549 C CA . ALA A 1 323 ? -13.695 -43.5 -4.27 1 98.31 323 ALA A CA 1
ATOM 2550 C C . ALA A 1 323 ? -13.992 -44.969 -4.004 1 98.31 323 ALA A C 1
ATOM 2552 O O . ALA A 1 323 ? -15.156 -45.375 -3.912 1 98.31 323 ALA A O 1
ATOM 2553 N N . ASP A 1 324 ? -13.008 -45.719 -3.721 1 98.06 324 ASP A N 1
ATOM 2554 C CA . ASP A 1 324 ? -13.141 -47.156 -3.607 1 98.06 324 ASP A CA 1
ATOM 2555 C C . ASP A 1 324 ? -12.688 -47.656 -2.232 1 98.06 324 ASP A C 1
ATOM 2557 O O . ASP A 1 324 ? -12.414 -48.844 -2.045 1 98.06 324 ASP A O 1
ATOM 2561 N N . GLN A 1 325 ? -12.531 -46.781 -1.288 1 97.81 325 GLN A N 1
ATOM 2562 C CA . GLN A 1 325 ? -12.164 -47.125 0.083 1 97.81 325 GLN A CA 1
ATOM 2563 C C . GLN A 1 325 ? -13.406 -47.219 0.972 1 97.81 325 GLN A C 1
ATOM 2565 O O . GLN A 1 325 ? -14.484 -46.75 0.586 1 97.81 325 GLN A O 1
ATOM 2570 N N . PRO A 1 326 ? -13.234 -47.812 2.209 1 96.94 326 PRO A N 1
ATOM 2571 C CA . PRO A 1 326 ? -14.383 -47.812 3.119 1 96.94 326 PRO A CA 1
ATOM 2572 C C . PRO A 1 326 ? -14.93 -46.406 3.361 1 96.94 326 PRO A C 1
ATOM 2574 O O . PRO A 1 326 ? -14.164 -45.469 3.559 1 96.94 326 PRO A O 1
ATOM 2577 N N . PRO A 1 327 ? -16.266 -46.281 3.25 1 96.62 327 PRO A N 1
ATOM 2578 C CA . PRO A 1 327 ? -16.859 -44.969 3.404 1 96.62 327 PRO A CA 1
ATOM 2579 C C . PRO A 1 327 ? -16.625 -44.375 4.793 1 96.62 327 PRO A C 1
ATOM 2581 O O . PRO A 1 327 ? -17.156 -44.906 5.781 1 96.62 327 PRO A O 1
ATOM 2584 N N . THR A 1 328 ? -15.906 -43.344 4.914 1 97.25 328 THR A N 1
ATOM 2585 C CA . THR A 1 328 ? -15.562 -42.562 6.105 1 97.25 328 THR A CA 1
ATOM 2586 C C . THR A 1 328 ? -14.875 -41.281 5.727 1 97.25 328 THR A C 1
ATOM 2588 O O . THR A 1 328 ? -15.133 -40.719 4.656 1 97.25 328 THR A O 1
ATOM 2591 N N . ASN A 1 329 ? -14.07 -40.75 6.699 1 97.75 329 ASN A N 1
ATOM 2592 C CA . ASN A 1 329 ? -13.273 -39.562 6.449 1 97.75 329 ASN A CA 1
ATOM 2593 C C . ASN A 1 329 ? -11.797 -39.906 6.242 1 97.75 329 ASN A C 1
ATOM 2595 O O . ASN A 1 329 ? -11.266 -40.781 6.91 1 97.75 329 ASN A O 1
ATOM 2599 N N . TYR A 1 330 ? -11.164 -39.219 5.301 1 98.31 330 TYR A N 1
ATOM 2600 C CA . TYR A 1 330 ? -9.727 -39.344 5.062 1 98.31 330 TYR A CA 1
ATOM 2601 C C . TYR A 1 330 ? -9.078 -37.938 5.027 1 98.31 330 TYR A C 1
ATOM 2603 O O . TYR A 1 330 ? -9.703 -36.969 4.59 1 98.31 330 TYR A O 1
ATOM 2611 N N . TRP A 1 331 ? -7.84 -37.875 5.484 1 98.56 331 TRP A N 1
ATOM 2612 C CA . TRP A 1 331 ? -7.137 -36.594 5.43 1 98.56 331 TRP A CA 1
ATOM 2613 C C . TRP A 1 331 ? -6.703 -36.281 4 1 98.56 331 TRP A C 1
ATOM 2615 O O . TRP A 1 331 ? -6.191 -37.156 3.291 1 98.56 331 TRP A O 1
ATOM 2625 N N . ILE A 1 332 ? -6.973 -35.125 3.557 1 98.62 332 ILE A N 1
ATOM 2626 C CA . ILE A 1 332 ? -6.199 -34.469 2.504 1 98.62 332 ILE A CA 1
ATOM 2627 C C . ILE A 1 332 ? -5.012 -33.75 3.117 1 98.62 332 ILE A C 1
ATOM 2629 O O . ILE A 1 332 ? -5.188 -32.75 3.824 1 98.62 332 ILE A O 1
ATOM 2633 N N . ARG A 1 333 ? -3.816 -34.188 2.83 1 98.62 333 ARG A N 1
ATOM 2634 C CA . ARG A 1 333 ? -2.643 -33.625 3.475 1 98.62 333 ARG A CA 1
ATOM 2635 C C . ARG A 1 333 ? -1.927 -32.656 2.541 1 98.62 333 ARG A C 1
ATOM 2637 O O . ARG A 1 333 ? -1.774 -32.938 1.349 1 98.62 333 ARG A O 1
ATOM 2644 N N . VAL A 1 334 ? -1.56 -31.5 3.039 1 98.56 334 VAL A N 1
ATOM 2645 C CA . VAL A 1 334 ? -0.731 -30.516 2.352 1 98.56 334 VAL A CA 1
ATOM 2646 C C . VAL A 1 334 ? 0.489 -30.172 3.207 1 98.56 334 VAL A C 1
ATOM 2648 O O . VAL A 1 334 ? 0.412 -29.344 4.109 1 98.56 334 VAL A O 1
ATOM 2651 N N . ALA A 1 335 ? 1.586 -30.797 2.869 1 97.56 335 ALA A N 1
ATOM 2652 C CA . ALA A 1 335 ? 2.838 -30.547 3.582 1 97.56 335 ALA A CA 1
ATOM 2653 C C . ALA A 1 335 ? 3.639 -29.438 2.92 1 97.56 335 ALA A C 1
ATOM 2655 O O . ALA A 1 335 ? 3.727 -29.359 1.692 1 97.56 335 ALA A O 1
ATOM 2656 N N . GLY A 1 336 ? 4.152 -28.578 3.791 1 95.38 336 GLY A N 1
ATOM 2657 C CA . GLY A 1 336 ? 4.945 -27.484 3.26 1 95.38 336 GLY A CA 1
ATOM 2658 C C . GLY A 1 336 ? 6.371 -27.875 2.938 1 95.38 336 GLY A C 1
ATOM 2659 O O . GLY A 1 336 ? 6.914 -28.797 3.533 1 95.38 336 GLY A O 1
ATOM 2660 N N . GLU A 1 337 ? 6.922 -27.172 1.947 1 91.44 337 GLU A N 1
ATOM 2661 C CA . GLU A 1 337 ? 8.336 -27.266 1.592 1 91.44 337 GLU A CA 1
ATOM 2662 C C . GLU A 1 337 ? 8.969 -25.875 1.532 1 91.44 337 GLU A C 1
ATOM 2664 O O . GLU A 1 337 ? 8.273 -24.859 1.634 1 91.44 337 GLU A O 1
ATOM 2669 N N . LEU A 1 338 ? 10.375 -25.812 1.45 1 89.5 338 LEU A N 1
ATOM 2670 C CA . LEU A 1 338 ? 11.117 -24.562 1.438 1 89.5 338 LEU A CA 1
ATOM 2671 C C . LEU A 1 338 ? 10.898 -23.797 2.734 1 89.5 338 LEU A C 1
ATOM 2673 O O . LEU A 1 338 ? 11.07 -24.344 3.826 1 89.5 338 LEU A O 1
ATOM 2677 N N . SER A 1 339 ? 10.406 -22.531 2.66 1 89.44 339 SER A N 1
ATOM 2678 C CA . SER A 1 339 ? 10.227 -21.75 3.881 1 89.44 339 SER A CA 1
ATOM 2679 C C . SER A 1 339 ? 9.078 -22.297 4.727 1 89.44 339 SER A C 1
ATOM 2681 O O . SER A 1 339 ? 8.961 -21.953 5.906 1 89.44 339 SER A O 1
ATOM 2683 N N . CYS A 1 340 ? 8.273 -23.172 4.129 1 93.44 340 CYS A N 1
ATOM 2684 C CA . CYS A 1 340 ? 7.117 -23.703 4.836 1 93.44 340 CYS A CA 1
ATOM 2685 C C . CYS A 1 340 ? 7.371 -25.141 5.273 1 93.44 340 CYS A C 1
ATOM 2687 O O . CYS A 1 340 ? 6.434 -25.875 5.609 1 93.44 340 CYS A O 1
ATOM 2689 N N . VAL A 1 341 ? 8.57 -25.562 5.363 1 92 341 VAL A N 1
ATOM 2690 C CA . VAL A 1 341 ? 8.938 -26.969 5.559 1 92 341 VAL A CA 1
ATOM 2691 C C . VAL A 1 341 ? 8.422 -27.453 6.91 1 92 341 VAL A C 1
ATOM 2693 O O . VAL A 1 341 ? 8.117 -28.641 7.074 1 92 341 VAL A O 1
ATOM 2696 N N . GLU A 1 342 ? 8.219 -26.594 7.855 1 93.56 342 GLU A N 1
ATOM 2697 C CA . GLU A 1 342 ? 7.781 -27 9.188 1 93.56 342 GLU A CA 1
ATOM 2698 C C . GLU A 1 342 ? 6.258 -27 9.289 1 93.56 342 GLU A C 1
ATOM 2700 O O . GLU A 1 342 ? 5.699 -27.406 10.312 1 93.56 342 GLU A O 1
ATOM 2705 N N . ASP A 1 343 ? 5.605 -26.656 8.188 1 95.62 343 ASP A N 1
ATOM 2706 C CA . ASP A 1 343 ? 4.152 -26.5 8.234 1 95.62 343 ASP A CA 1
ATOM 2707 C C . ASP A 1 343 ? 3.461 -27.625 7.484 1 95.62 343 ASP A C 1
ATOM 2709 O O . ASP A 1 343 ? 3.992 -28.156 6.5 1 95.62 343 ASP A O 1
ATOM 2713 N N . GLN A 1 344 ? 2.324 -28.016 7.969 1 97.38 344 GLN A N 1
ATOM 2714 C CA . GLN A 1 344 ? 1.4 -28.938 7.305 1 97.38 344 GLN A CA 1
ATOM 2715 C C . GLN A 1 344 ? -0.05 -28.562 7.602 1 97.38 344 GLN A C 1
ATOM 2717 O O . GLN A 1 344 ? -0.378 -28.172 8.719 1 97.38 344 GLN A O 1
ATOM 2722 N N . GLU A 1 345 ? -0.807 -28.547 6.66 1 98.19 345 GLU A N 1
ATOM 2723 C CA . GLU A 1 345 ? -2.25 -28.375 6.805 1 98.19 345 GLU A CA 1
ATOM 2724 C C . GLU A 1 345 ? -3.006 -29.578 6.27 1 98.19 345 GLU A C 1
ATOM 2726 O O . GLU A 1 345 ? -2.463 -30.359 5.48 1 98.19 345 GLU A O 1
ATOM 2731 N N . VAL A 1 346 ? -4.262 -29.766 6.793 1 98.38 346 VAL A N 1
ATOM 2732 C CA . VAL A 1 346 ? -5.047 -30.922 6.344 1 98.38 346 VAL A CA 1
ATOM 2733 C C . VAL A 1 346 ? -6.48 -30.484 6.059 1 98.38 346 VAL A C 1
ATOM 2735 O O . VAL A 1 346 ? -7.027 -29.625 6.75 1 98.38 346 VAL A O 1
ATOM 2738 N N . GLY A 1 347 ? -7.051 -30.938 4.965 1 98.12 347 GLY A N 1
ATOM 2739 C CA . GLY A 1 347 ? -8.477 -30.969 4.699 1 98.12 347 GLY A CA 1
ATOM 2740 C C . GLY A 1 347 ? -9.086 -32.344 4.891 1 98.12 347 GLY A C 1
ATOM 2741 O O . GLY A 1 347 ? -8.43 -33.25 5.398 1 98.12 347 GLY A O 1
ATOM 2742 N N . ILE A 1 348 ? -10.406 -32.5 4.578 1 98 348 ILE A N 1
ATOM 2743 C CA . ILE A 1 348 ? -11.086 -33.781 4.777 1 98 348 ILE A CA 1
ATOM 2744 C C . ILE A 1 348 ? -11.758 -34.219 3.479 1 98 348 ILE A C 1
ATOM 2746 O O . ILE A 1 348 ? -12.484 -33.438 2.857 1 98 348 ILE A O 1
ATOM 2750 N N . LEU A 1 349 ? -11.398 -35.344 2.998 1 98.25 349 LEU A N 1
ATOM 2751 C CA . LEU A 1 349 ? -12.211 -36.062 2.027 1 98.25 349 LEU A CA 1
ATOM 2752 C C . LEU A 1 349 ? -13.297 -36.875 2.727 1 98.25 349 LEU A C 1
ATOM 2754 O O . LEU A 1 349 ? -13 -37.844 3.432 1 98.25 349 LEU A O 1
ATOM 2758 N N . ARG A 1 350 ? -14.492 -36.531 2.473 1 97.94 350 ARG A N 1
ATOM 2759 C CA . ARG A 1 350 ? -15.594 -37.156 3.191 1 97.94 350 ARG A CA 1
ATOM 2760 C C . ARG A 1 350 ? -16.469 -37.969 2.246 1 97.94 350 ARG A C 1
ATOM 2762 O O . ARG A 1 350 ? -17.016 -37.438 1.277 1 97.94 350 ARG A O 1
ATOM 2769 N N . TYR A 1 351 ? -16.641 -39.281 2.512 1 97.75 351 TYR A N 1
ATOM 2770 C CA . TYR A 1 351 ? -17.531 -40.156 1.765 1 97.75 351 TYR A CA 1
ATOM 2771 C C . TYR A 1 351 ? -18.984 -39.906 2.18 1 97.75 351 TYR A C 1
ATOM 2773 O O . TYR A 1 351 ? -19.281 -39.75 3.365 1 97.75 351 TYR A O 1
ATOM 2781 N N . ALA A 1 352 ? -19.828 -39.875 1.173 1 96.25 352 ALA A N 1
ATOM 2782 C CA . ALA A 1 352 ? -21.266 -39.719 1.44 1 96.25 352 ALA A CA 1
ATOM 2783 C C . ALA A 1 352 ? -21.719 -40.719 2.506 1 96.25 352 ALA A C 1
ATOM 2785 O O . ALA A 1 352 ? -21.312 -41.875 2.498 1 96.25 352 ALA A O 1
ATOM 2786 N N . GLY A 1 353 ? -22.578 -40.219 3.439 1 94 353 GLY A N 1
ATOM 2787 C CA . GLY A 1 353 ? -23.125 -41.062 4.496 1 94 353 GLY A CA 1
ATOM 2788 C C . GLY A 1 353 ? -22.328 -41 5.785 1 94 353 GLY A C 1
ATOM 2789 O O . GLY A 1 353 ? -22.781 -41.469 6.832 1 94 353 GLY A O 1
ATOM 2790 N N . THR A 1 354 ? -21.156 -40.469 5.715 1 94.94 354 THR A N 1
ATOM 2791 C CA . THR A 1 354 ? -20.344 -40.312 6.91 1 94.94 354 THR A CA 1
ATOM 2792 C C . THR A 1 354 ? -20.922 -39.188 7.801 1 94.94 354 THR A C 1
ATOM 2794 O O . THR A 1 354 ? -21.297 -38.125 7.312 1 94.94 354 THR A O 1
ATOM 2797 N N . PRO A 1 355 ? -21 -39.406 9.117 1 91.31 355 PRO A N 1
ATOM 2798 C CA . PRO A 1 355 ? -21.578 -38.406 10.016 1 91.31 355 PRO A CA 1
ATOM 2799 C C . PRO A 1 355 ? -20.844 -37.062 9.961 1 91.31 355 PRO A C 1
ATOM 2801 O O . PRO A 1 355 ? -19.609 -37.031 9.93 1 91.31 355 PRO A O 1
ATOM 2804 N N . THR A 1 356 ? -21.656 -36.062 10.031 1 86.31 356 THR A N 1
ATOM 2805 C CA . THR A 1 356 ? -21.094 -34.719 10.047 1 86.31 356 THR A CA 1
ATOM 2806 C C . THR A 1 356 ? -20.328 -34.469 11.336 1 86.31 356 THR A C 1
ATOM 2808 O O . THR A 1 356 ? -20.719 -34.938 12.406 1 86.31 356 THR A O 1
ATOM 2811 N N . GLY A 1 357 ? -19.25 -33.719 11.234 1 87.06 357 GLY A N 1
ATOM 2812 C CA . GLY A 1 357 ? -18.484 -33.344 12.414 1 87.06 357 GLY A CA 1
ATOM 2813 C C . GLY A 1 357 ? -17.391 -34.375 12.75 1 87.06 357 GLY A C 1
ATOM 2814 O O . GLY A 1 357 ? -16.484 -34.062 13.531 1 87.06 357 GLY A O 1
ATOM 2815 N N . SER A 1 358 ? -17.5 -35.531 12.133 1 92.12 358 SER A N 1
ATOM 2816 C CA . SER A 1 358 ? -16.469 -36.5 12.383 1 92.12 358 SER A CA 1
ATOM 2817 C C . SER A 1 358 ? -15.18 -36.156 11.641 1 92.12 358 SER A C 1
ATOM 2819 O O . SER A 1 358 ? -15.203 -35.438 10.648 1 92.12 358 SER A O 1
ATOM 2821 N N . LYS A 1 359 ? -14.031 -36.719 12.227 1 94.06 359 LYS A N 1
ATOM 2822 C CA . LYS A 1 359 ? -12.703 -36.5 11.656 1 94.06 359 LYS A CA 1
ATOM 2823 C C . LYS A 1 359 ? -11.953 -37.812 11.516 1 94.06 359 LYS A C 1
ATOM 2825 O O . LYS A 1 359 ? -12.297 -38.812 12.172 1 94.06 359 LYS A O 1
ATOM 2830 N N . PRO A 1 360 ? -10.969 -37.781 10.602 1 96.44 360 PRO A N 1
ATOM 2831 C CA . PRO A 1 360 ? -10.172 -39.031 10.508 1 96.44 360 PRO A CA 1
ATOM 2832 C C . PRO A 1 360 ? -9.445 -39.344 11.812 1 96.44 360 PRO A C 1
ATOM 2834 O O . PRO A 1 360 ? -9.016 -38.438 12.531 1 96.44 360 PRO A O 1
ATOM 2837 N N . ASP A 1 361 ? -9.18 -40.625 12.062 1 92.44 361 ASP A N 1
ATOM 2838 C CA . ASP A 1 361 ? -8.5 -41.094 13.273 1 92.44 361 ASP A CA 1
ATOM 2839 C C . ASP A 1 361 ? -6.984 -40.938 13.141 1 92.44 361 ASP A C 1
ATOM 2841 O O . ASP A 1 361 ? -6.281 -40.812 14.148 1 92.44 361 ASP A O 1
ATOM 2845 N N . ALA A 1 362 ? -6.57 -40.969 11.93 1 93.44 362 ALA A N 1
ATOM 2846 C CA . ALA A 1 362 ? -5.133 -40.938 11.688 1 93.44 362 ALA A CA 1
ATOM 2847 C C . ALA A 1 362 ? -4.531 -39.625 12.227 1 93.44 362 ALA A C 1
ATOM 2849 O O . ALA A 1 362 ? -5.195 -38.594 12.25 1 93.44 362 ALA A O 1
ATOM 2850 N N . ASP A 1 363 ? -3.229 -39.719 12.555 1 95.88 363 ASP A N 1
ATOM 2851 C CA . ASP A 1 363 ? -2.516 -38.531 13.062 1 95.88 363 ASP A CA 1
ATOM 2852 C C . ASP A 1 363 ? -2.355 -37.469 11.977 1 95.88 363 ASP A C 1
ATOM 2854 O O . ASP A 1 363 ? -1.713 -37.719 10.953 1 95.88 363 ASP A O 1
ATOM 2858 N N . ARG A 1 364 ? -2.844 -36.344 12.195 1 94.62 364 ARG A N 1
ATOM 2859 C CA . ARG A 1 364 ? -2.846 -35.281 11.18 1 94.62 364 ARG A CA 1
ATOM 2860 C C . ARG A 1 364 ? -1.457 -34.688 11.023 1 94.62 364 ARG A C 1
ATOM 2862 O O . ARG A 1 364 ? -1.177 -34 10.031 1 94.62 364 ARG A O 1
ATOM 2869 N N . SER A 1 365 ? -0.545 -34.812 11.992 1 93.75 365 SER A N 1
ATOM 2870 C CA . SER A 1 365 ? 0.761 -34.156 11.992 1 93.75 365 SER A CA 1
ATOM 2871 C C . SER A 1 365 ? 1.783 -34.969 11.203 1 93.75 365 SER A C 1
ATOM 2873 O O . SER A 1 365 ? 2.861 -34.469 10.875 1 93.75 365 SER A O 1
ATOM 2875 N N . THR A 1 366 ? 1.459 -36.188 10.883 1 95.62 366 THR A N 1
ATOM 2876 C CA . THR A 1 366 ? 2.391 -37.062 10.172 1 95.62 366 THR A CA 1
ATOM 2877 C C . THR A 1 366 ? 2.398 -36.719 8.68 1 95.62 366 THR A C 1
ATOM 2879 O O . THR A 1 366 ? 1.34 -36.562 8.07 1 95.62 366 THR A O 1
ATOM 2882 N N . ARG A 1 367 ? 3.521 -36.688 8.133 1 95.56 367 ARG A N 1
ATOM 2883 C CA . ARG A 1 367 ? 3.641 -36.469 6.695 1 95.56 367 ARG A CA 1
ATOM 2884 C C . ARG A 1 367 ? 3.422 -37.75 5.918 1 95.56 367 ARG A C 1
ATOM 2886 O O . ARG A 1 367 ? 3.846 -38.844 6.352 1 95.56 367 ARG A O 1
ATOM 2893 N N . ALA A 1 368 ? 2.828 -37.625 4.836 1 95.19 368 ALA A N 1
ATOM 2894 C CA . ALA A 1 368 ? 2.592 -38.781 3.98 1 95.19 368 ALA A CA 1
ATOM 2895 C C . ALA A 1 368 ? 3.895 -39.281 3.361 1 95.19 368 ALA A C 1
ATOM 2897 O O . ALA A 1 368 ? 4.84 -38.5 3.186 1 95.19 368 ALA A O 1
ATOM 2898 N N . GLN A 1 369 ? 3.891 -40.562 3.053 1 92.56 369 GLN A N 1
ATOM 2899 C CA . GLN A 1 369 ? 5.016 -41.188 2.375 1 92.56 369 GLN A CA 1
ATOM 2900 C C . GLN A 1 369 ? 4.59 -41.781 1.036 1 92.56 369 GLN A C 1
ATOM 2902 O O . GLN A 1 369 ? 3.42 -41.688 0.653 1 92.56 369 GLN A O 1
ATOM 2907 N N . GLY A 1 370 ? 5.613 -42.281 0.23 1 93.75 370 GLY A N 1
ATOM 2908 C CA . GLY A 1 370 ? 5.336 -42.875 -1.057 1 93.75 370 GLY A CA 1
ATOM 2909 C C . GLY A 1 370 ? 5.938 -42.125 -2.225 1 93.75 370 GLY A C 1
ATOM 2910 O O . GLY A 1 370 ? 6.801 -41.281 -2.035 1 93.75 370 GLY A O 1
ATOM 2911 N N . SER A 1 371 ? 5.488 -42.531 -3.406 1 95.5 371 SER A N 1
ATOM 2912 C CA . SER A 1 371 ? 6.023 -41.906 -4.625 1 95.5 371 SER A CA 1
ATOM 2913 C C . SER A 1 371 ? 5.676 -40.438 -4.715 1 95.5 371 SER A C 1
ATOM 2915 O O . SER A 1 371 ? 4.672 -40 -4.148 1 95.5 371 SER A O 1
ATOM 2917 N N . LEU A 1 372 ? 6.562 -39.688 -5.336 1 95.38 372 LEU A N 1
ATOM 2918 C CA . LEU A 1 372 ? 6.426 -38.25 -5.41 1 95.38 372 LEU A CA 1
ATOM 2919 C C . LEU A 1 372 ? 6.641 -37.75 -6.836 1 95.38 372 LEU A C 1
ATOM 2921 O O . LEU A 1 372 ? 7.645 -38.062 -7.469 1 95.38 372 LEU A O 1
ATOM 2925 N N . LEU A 1 373 ? 5.703 -37.031 -7.328 1 96.25 373 LEU A N 1
ATOM 2926 C CA . LEU A 1 373 ? 5.871 -36.344 -8.594 1 96.25 373 LEU A CA 1
ATOM 2927 C C . LEU A 1 373 ? 6.406 -34.938 -8.359 1 96.25 373 LEU A C 1
ATOM 2929 O O . LEU A 1 373 ? 5.941 -34.219 -7.457 1 96.25 373 LEU A O 1
ATOM 2933 N N . ASN A 1 374 ? 7.418 -34.469 -9.18 1 94.25 374 ASN A N 1
ATOM 2934 C CA . ASN A 1 374 ? 7.926 -33.125 -9.211 1 94.25 374 ASN A CA 1
ATOM 2935 C C . ASN A 1 374 ? 8.75 -32.781 -7.965 1 94.25 374 ASN A C 1
ATOM 2937 O O . ASN A 1 374 ? 8.484 -31.812 -7.277 1 94.25 374 ASN A O 1
ATOM 2941 N N . PRO A 1 375 ? 9.68 -33.625 -7.633 1 88.69 375 PRO A N 1
ATOM 2942 C CA . PRO A 1 375 ? 10.516 -33.344 -6.461 1 88.69 375 PRO A CA 1
ATOM 2943 C C . PRO A 1 375 ? 11.383 -32.094 -6.625 1 88.69 375 PRO A C 1
ATOM 2945 O O . PRO A 1 375 ? 11.867 -31.828 -7.723 1 88.69 375 PRO A O 1
ATOM 2948 N N . TYR A 1 376 ? 11.469 -31.203 -5.551 1 69.31 376 TYR A N 1
ATOM 2949 C CA . TYR A 1 376 ? 12.156 -29.906 -5.594 1 69.31 376 TYR A CA 1
ATOM 2950 C C . TYR A 1 376 ? 13.672 -30.094 -5.531 1 69.31 376 TYR A C 1
ATOM 2952 O O . TYR A 1 376 ? 14.422 -29.375 -6.191 1 69.31 376 TYR A O 1
ATOM 2960 N N . ASP A 1 377 ? 14.094 -30.797 -4.301 1 59.53 377 ASP A N 1
ATOM 2961 C CA . ASP A 1 377 ? 15.523 -30.797 -4.008 1 59.53 377 ASP A CA 1
ATOM 2962 C C . ASP A 1 377 ? 16.266 -31.797 -4.887 1 59.53 377 ASP A C 1
ATOM 2964 O O . ASP A 1 377 ? 17.438 -32.094 -4.656 1 59.53 377 ASP A O 1
ATOM 2968 N N . GLY A 1 378 ? 15.719 -32 -5.961 1 50.69 378 GLY A N 1
ATOM 2969 C CA . GLY A 1 378 ? 16.5 -32.812 -6.867 1 50.69 378 GLY A CA 1
ATOM 2970 C C . GLY A 1 378 ? 16.891 -34.156 -6.27 1 50.69 378 GLY A C 1
ATOM 2971 O O . GLY A 1 378 ? 17.438 -35.031 -6.961 1 50.69 378 GLY A O 1
ATOM 2972 N N . ARG A 1 379 ? 16.844 -34.219 -4.793 1 52.69 379 ARG A N 1
ATOM 2973 C CA . ARG A 1 379 ? 17.344 -35.5 -4.355 1 52.69 379 ARG A CA 1
ATOM 2974 C C . ARG A 1 379 ? 16.375 -36.625 -4.75 1 52.69 379 ARG A C 1
ATOM 2976 O O . ARG A 1 379 ? 15.242 -36.656 -4.285 1 52.69 379 ARG A O 1
ATOM 2983 N N . ILE A 1 380 ? 16.516 -37.031 -5.891 1 57.94 380 ILE A N 1
ATOM 2984 C CA . ILE A 1 380 ? 15.734 -38.156 -6.41 1 57.94 380 ILE A CA 1
ATOM 2985 C C . ILE A 1 380 ? 15.812 -39.312 -5.438 1 57.94 380 ILE A C 1
ATOM 2987 O O . ILE A 1 380 ? 16.906 -39.812 -5.145 1 57.94 380 ILE A O 1
ATOM 2991 N N . THR A 1 381 ? 14.812 -39.219 -4.598 1 65.88 381 THR A N 1
ATOM 2992 C CA . THR A 1 381 ? 14.672 -40.469 -3.854 1 65.88 381 THR A CA 1
ATOM 2993 C C . THR A 1 381 ? 13.977 -41.531 -4.707 1 65.88 381 THR A C 1
ATOM 2995 O O . THR A 1 381 ? 13.32 -41.188 -5.699 1 65.88 381 THR A O 1
ATOM 2998 N N . PRO A 1 382 ? 14.367 -42.781 -4.328 1 75.31 382 PRO A N 1
ATOM 2999 C CA . PRO A 1 382 ? 13.586 -43.812 -5.008 1 75.31 382 PRO A CA 1
ATOM 3000 C C . PRO A 1 382 ? 12.078 -43.531 -4.953 1 75.31 382 PRO A C 1
ATOM 3002 O O . PRO A 1 382 ? 11.547 -43.188 -3.896 1 75.31 382 PRO A O 1
ATOM 3005 N N . GLY A 1 383 ? 11.445 -43.406 -6.098 1 86 383 GLY A N 1
ATOM 3006 C CA . GLY A 1 383 ? 10.008 -43.188 -6.176 1 86 383 GLY A CA 1
ATOM 3007 C C . GLY A 1 383 ? 9.625 -41.812 -6.621 1 86 383 GLY A C 1
ATOM 3008 O O . GLY A 1 383 ? 8.445 -41.5 -6.777 1 86 383 GLY A O 1
ATOM 3009 N N . SER A 1 384 ? 10.594 -41.031 -6.879 1 91.25 384 SER A N 1
ATOM 3010 C CA . SER A 1 384 ? 10.312 -39.688 -7.359 1 91.25 384 SER A CA 1
ATOM 3011 C C . SER A 1 384 ? 10.398 -39.594 -8.883 1 91.25 384 SER A C 1
ATOM 3013 O O . SER A 1 384 ? 11.211 -40.281 -9.5 1 91.25 384 SER A O 1
ATOM 3015 N N . THR A 1 385 ? 9.523 -38.844 -9.453 1 93.5 385 THR A N 1
ATOM 3016 C CA . THR A 1 385 ? 9.469 -38.656 -10.898 1 93.5 385 THR A CA 1
ATOM 3017 C C . THR A 1 385 ? 9.438 -37.188 -11.266 1 93.5 385 THR A C 1
ATOM 3019 O O . THR A 1 385 ? 8.695 -36.406 -10.664 1 93.5 385 THR A O 1
ATOM 3022 N N . TYR A 1 386 ? 10.281 -36.812 -12.258 1 93.19 386 TYR A N 1
ATOM 3023 C CA . TYR A 1 386 ? 10.242 -35.469 -12.781 1 93.19 386 TYR A CA 1
ATOM 3024 C C . TYR A 1 386 ? 9.039 -35.25 -13.695 1 93.19 386 TYR A C 1
ATOM 3026 O O . TYR A 1 386 ? 8.57 -36.219 -14.328 1 93.19 386 TYR A O 1
ATOM 3034 N N . VAL A 1 387 ? 8.609 -34.031 -13.766 1 95.62 387 VAL A N 1
ATOM 3035 C CA . VAL A 1 387 ? 7.477 -33.75 -14.641 1 95.62 387 VAL A CA 1
ATOM 3036 C C . VAL A 1 387 ? 7.875 -34 -16.094 1 95.62 387 VAL A C 1
ATOM 3038 O O . VAL A 1 387 ? 7.031 -34.312 -16.938 1 95.62 387 VAL A O 1
ATOM 3041 N N . SER A 1 388 ? 9.188 -33.812 -16.453 1 94.88 388 SER A N 1
ATOM 3042 C CA . SER A 1 388 ? 9.672 -34 -17.812 1 94.88 388 SER A CA 1
ATOM 3043 C C . SER A 1 388 ? 9.555 -35.469 -18.25 1 94.88 388 SER A C 1
ATOM 3045 O O . SER A 1 388 ? 9.656 -35.781 -19.438 1 94.88 388 SER A O 1
ATOM 3047 N N . ASP A 1 389 ? 9.367 -36.344 -17.297 1 93.94 389 ASP A N 1
ATOM 3048 C CA . ASP A 1 389 ? 9.312 -37.781 -17.594 1 93.94 389 ASP A CA 1
ATOM 3049 C C . ASP A 1 389 ? 7.902 -38.219 -17.984 1 93.94 389 ASP A C 1
ATOM 3051 O O . ASP A 1 389 ? 7.695 -39.312 -18.453 1 93.94 389 ASP A O 1
ATOM 3055 N N . LEU A 1 390 ? 6.977 -37.344 -17.734 1 96.62 390 LEU A N 1
ATOM 3056 C CA . LEU A 1 390 ? 5.613 -37.656 -18.141 1 96.62 390 LEU A CA 1
ATOM 3057 C C . LEU A 1 390 ? 5.434 -37.469 -19.641 1 96.62 390 LEU A C 1
ATOM 3059 O O . LEU A 1 390 ? 6.332 -36.938 -20.312 1 96.62 390 LEU A O 1
ATOM 3063 N N . THR A 1 391 ? 4.32 -37.938 -20.172 1 96.62 391 THR A N 1
ATOM 3064 C CA . THR A 1 391 ? 4.027 -37.875 -21.609 1 96.62 391 THR A CA 1
ATOM 3065 C C . THR A 1 391 ? 2.727 -37.125 -21.859 1 96.62 391 THR A C 1
ATOM 3067 O O . THR A 1 391 ? 1.727 -37.344 -21.172 1 96.62 391 THR A O 1
ATOM 3070 N N . ASP A 1 392 ? 2.809 -36.25 -22.812 1 96.62 392 ASP A N 1
ATOM 3071 C CA . ASP A 1 392 ? 1.581 -35.562 -23.234 1 96.62 392 ASP A CA 1
ATOM 3072 C C . ASP A 1 392 ? 0.535 -36.562 -23.703 1 96.62 392 ASP A C 1
ATOM 3074 O O . ASP A 1 392 ? 0.87 -37.562 -24.344 1 96.62 392 ASP A O 1
ATOM 3078 N N . ALA A 1 393 ? -0.718 -36.312 -23.375 1 96.44 393 ALA A N 1
ATOM 3079 C CA . ALA A 1 393 ? -1.786 -37.25 -23.75 1 96.44 393 ALA A CA 1
ATOM 3080 C C . ALA A 1 393 ? -2.242 -36.969 -25.188 1 96.44 393 ALA A C 1
ATOM 3082 O O . ALA A 1 393 ? -2.887 -37.844 -25.812 1 96.44 393 ALA A O 1
ATOM 3083 N N . GLU A 1 394 ? -1.936 -35.844 -25.625 1 93.06 394 GLU A N 1
ATOM 3084 C CA . GLU A 1 394 ? -2.297 -35.5 -27 1 93.06 394 GLU A CA 1
ATOM 3085 C C . GLU A 1 394 ? -1.135 -35.75 -27.953 1 93.06 394 GLU A C 1
ATOM 3087 O O . GLU A 1 394 ? 0.03 -35.594 -27.578 1 93.06 394 GLU A O 1
ATOM 3092 N N . GLU A 1 395 ? -1.504 -36.031 -29.141 1 87.5 395 GLU A N 1
ATOM 3093 C CA . GLU A 1 395 ? -0.477 -36.188 -30.172 1 87.5 395 GLU A CA 1
ATOM 3094 C C . GLU A 1 395 ? 0.174 -34.844 -30.5 1 87.5 395 GLU A C 1
ATOM 3096 O O . GLU A 1 395 ? -0.501 -33.812 -30.547 1 87.5 395 GLU A O 1
ATOM 3101 N N . LYS A 1 396 ? 1.397 -35 -30.734 1 83.88 396 LYS A N 1
ATOM 3102 C CA . LYS A 1 396 ? 2.166 -33.781 -31.047 1 83.88 396 LYS A CA 1
ATOM 3103 C C . LYS A 1 396 ? 1.663 -33.125 -32.312 1 83.88 396 LYS A C 1
ATOM 3105 O O . LYS A 1 396 ? 1.539 -33.812 -33.375 1 83.88 396 LYS A O 1
ATOM 3110 N N . GLN A 1 397 ? 1.324 -31.906 -32.156 1 76.19 397 GLN A N 1
ATOM 3111 C CA . GLN A 1 397 ? 0.824 -31.188 -33.312 1 76.19 397 GLN A CA 1
ATOM 3112 C C . GLN A 1 397 ? 1.935 -30.375 -34 1 76.19 397 GLN A C 1
ATOM 3114 O O . GLN A 1 397 ? 1.87 -30.094 -35.188 1 76.19 397 GLN A O 1
ATOM 3119 N N . ASP A 1 398 ? 2.879 -29.969 -33.281 1 85.75 398 ASP A N 1
ATOM 3120 C CA . ASP A 1 398 ? 3.982 -29.141 -33.75 1 85.75 398 ASP A CA 1
ATOM 3121 C C . ASP A 1 398 ? 5.328 -29.812 -33.469 1 85.75 398 ASP A C 1
ATOM 3123 O O . ASP A 1 398 ? 5.617 -30.188 -32.344 1 85.75 398 ASP A O 1
ATOM 3127 N N . ASP A 1 399 ? 6.098 -29.953 -34.562 1 89.62 399 ASP A N 1
ATOM 3128 C CA . ASP A 1 399 ? 7.426 -30.547 -34.406 1 89.62 399 ASP A CA 1
ATOM 3129 C C . ASP A 1 399 ? 8.438 -29.5 -33.906 1 89.62 399 ASP A C 1
ATOM 3131 O O . ASP A 1 399 ? 8.789 -28.578 -34.625 1 89.62 399 ASP A O 1
ATOM 3135 N N . LEU A 1 400 ? 8.922 -29.734 -32.656 1 94.62 400 LEU A N 1
ATOM 3136 C CA . LEU A 1 400 ? 9.898 -28.828 -32.062 1 94.62 400 LEU A CA 1
ATOM 3137 C C . LEU A 1 400 ? 11.266 -29.484 -31.969 1 94.62 400 LEU A C 1
ATOM 3139 O O . LEU A 1 400 ? 12.062 -29.125 -31.094 1 94.62 400 LEU A O 1
ATOM 3143 N N . SER A 1 401 ? 11.523 -30.422 -32.781 1 91.88 401 SER A N 1
ATOM 3144 C CA . SER A 1 401 ? 12.766 -31.188 -32.688 1 91.88 401 SER A CA 1
ATOM 3145 C C . SER A 1 401 ? 13.961 -30.344 -33.125 1 91.88 401 SER A C 1
ATOM 3147 O O . SER A 1 401 ? 15.062 -30.5 -32.594 1 91.88 401 SER A O 1
ATOM 3149 N N . HIS A 1 402 ? 13.727 -29.5 -34.094 1 93.62 402 HIS A N 1
ATOM 3150 C CA . HIS A 1 402 ? 14.789 -28.609 -34.531 1 93.62 402 HIS A CA 1
ATOM 3151 C C . HIS A 1 402 ? 14.734 -27.266 -33.812 1 93.62 402 HIS A C 1
ATOM 3153 O O . HIS A 1 402 ? 13.711 -26.594 -33.844 1 93.62 402 HIS A O 1
ATOM 3159 N N . VAL A 1 403 ? 15.828 -26.938 -33.281 1 97.06 403 VAL A N 1
ATOM 3160 C CA . VAL A 1 403 ? 15.891 -25.688 -32.5 1 97.06 403 VAL A CA 1
ATOM 3161 C C . VAL A 1 403 ? 16.547 -24.594 -33.375 1 97.06 403 VAL A C 1
ATOM 3163 O O . VAL A 1 403 ? 17.625 -24.797 -33.906 1 97.06 403 VAL A O 1
ATOM 3166 N N . ASP A 1 404 ? 15.875 -23.438 -33.438 1 97.75 404 ASP A N 1
ATOM 3167 C CA . ASP A 1 404 ? 16.422 -22.297 -34.188 1 97.75 404 ASP A CA 1
ATOM 3168 C C . ASP A 1 404 ? 17.375 -21.484 -33.312 1 97.75 404 ASP A C 1
ATOM 3170 O O . ASP A 1 404 ? 18.359 -20.938 -33.812 1 97.75 404 ASP A O 1
ATOM 3174 N N . VAL A 1 405 ? 17.062 -21.359 -32.062 1 97.5 405 VAL A N 1
ATOM 3175 C CA . VAL A 1 405 ? 17.875 -20.578 -31.141 1 97.5 405 VAL A CA 1
ATOM 3176 C C . VAL A 1 405 ? 17.797 -21.172 -29.734 1 97.5 405 VAL A C 1
ATOM 3178 O O . VAL A 1 405 ? 16.734 -21.641 -29.312 1 97.5 405 VAL A O 1
ATOM 3181 N N . THR A 1 406 ? 18.906 -21.203 -29.062 1 97.5 406 THR A N 1
ATOM 3182 C CA . THR A 1 406 ? 18.984 -21.641 -27.672 1 97.5 406 THR A CA 1
ATOM 3183 C C . THR A 1 406 ? 19.438 -20.5 -26.766 1 97.5 406 THR A C 1
ATOM 3185 O O . THR A 1 406 ? 20.422 -19.812 -27.062 1 97.5 406 THR A O 1
ATOM 3188 N N . HIS A 1 407 ? 18.719 -20.219 -25.734 1 97.38 407 HIS A N 1
ATOM 3189 C CA . HIS A 1 407 ? 19.109 -19.25 -24.719 1 97.38 407 HIS A CA 1
ATOM 3190 C C . HIS A 1 407 ? 19.453 -19.953 -23.406 1 97.38 407 HIS A C 1
ATOM 3192 O O . HIS A 1 407 ? 18.609 -20.625 -22.812 1 97.38 407 HIS A O 1
ATOM 3198 N N . TYR A 1 408 ? 20.656 -19.812 -22.938 1 97.56 408 TYR A N 1
ATOM 3199 C CA . TYR A 1 408 ? 21.047 -20.281 -21.609 1 97.56 408 TYR A CA 1
ATOM 3200 C C . TYR A 1 408 ? 20.75 -19.234 -20.547 1 97.56 408 TYR A C 1
ATOM 3202 O O . TYR A 1 408 ? 21.25 -18.109 -20.609 1 97.56 408 TYR A O 1
ATOM 3210 N N . LEU A 1 409 ? 19.969 -19.594 -19.562 1 98 409 LEU A N 1
ATOM 3211 C CA . LEU A 1 409 ? 19.547 -18.703 -18.484 1 98 409 LEU A CA 1
ATOM 3212 C C . LEU A 1 409 ? 20.047 -19.203 -17.141 1 98 409 LEU A C 1
ATOM 3214 O O . LEU A 1 409 ? 19.5 -20.141 -16.578 1 98 409 LEU A O 1
ATOM 3218 N N . GLU A 1 410 ? 21.031 -18.578 -16.672 1 97.06 410 GLU A N 1
ATOM 3219 C CA . GLU A 1 410 ? 21.562 -18.922 -15.367 1 97.06 410 GLU A CA 1
ATOM 3220 C C . GLU A 1 410 ? 20.797 -18.219 -14.25 1 97.06 410 GLU A C 1
ATOM 3222 O O . GLU A 1 410 ? 20.625 -17 -14.281 1 97.06 410 GLU A O 1
ATOM 3227 N N . LEU A 1 411 ? 20.312 -19 -13.336 1 96.38 411 LEU A N 1
ATOM 3228 C CA . LEU A 1 411 ? 19.656 -18.438 -12.156 1 96.38 411 LEU A CA 1
ATOM 3229 C C . LEU A 1 411 ? 20.656 -18.25 -11.023 1 96.38 411 LEU A C 1
ATOM 3231 O O . LEU A 1 411 ? 21.188 -19.219 -10.484 1 96.38 411 LEU A O 1
ATOM 3235 N N . ASN A 1 412 ? 20.844 -16.969 -10.648 1 92.69 412 ASN A N 1
ATOM 3236 C CA . ASN A 1 412 ? 21.891 -16.641 -9.688 1 92.69 412 ASN A CA 1
ATOM 3237 C C . ASN A 1 412 ? 21.312 -16.062 -8.398 1 92.69 412 ASN A C 1
ATOM 3239 O O . ASN A 1 412 ? 20.297 -15.359 -8.422 1 92.69 412 ASN A O 1
ATOM 3243 N N . THR A 1 413 ? 21.859 -16.391 -7.316 1 93.19 413 THR A N 1
ATOM 3244 C CA . THR A 1 413 ? 21.719 -15.711 -6.035 1 93.19 413 THR A CA 1
ATOM 3245 C C . THR A 1 413 ? 23.047 -15.125 -5.594 1 93.19 413 THR A C 1
ATOM 3247 O O . THR A 1 413 ? 24 -15.859 -5.285 1 93.19 413 THR A O 1
ATOM 3250 N N . VAL A 1 414 ? 23.109 -13.781 -5.566 1 92.69 414 VAL A N 1
ATOM 3251 C CA . VAL A 1 414 ? 24.422 -13.172 -5.387 1 92.69 414 VAL A CA 1
ATOM 3252 C C . VAL A 1 414 ? 24.312 -11.953 -4.48 1 92.69 414 VAL A C 1
ATOM 3254 O O . VAL A 1 414 ? 23.234 -11.336 -4.387 1 92.69 414 VAL A O 1
ATOM 3257 N N . LEU A 1 415 ? 25.391 -11.68 -3.793 1 93.38 415 LEU A N 1
ATOM 3258 C CA . LEU A 1 415 ? 25.531 -10.438 -3.043 1 93.38 415 LEU A CA 1
ATOM 3259 C C . LEU A 1 415 ? 26.234 -9.375 -3.877 1 93.38 415 LEU A C 1
ATOM 3261 O O . LEU A 1 415 ? 27.281 -9.625 -4.457 1 93.38 415 LEU A O 1
ATOM 3265 N N . ARG A 1 416 ? 25.578 -8.227 -4.012 1 94 416 ARG A N 1
ATOM 3266 C CA . ARG A 1 416 ? 26.141 -7.113 -4.773 1 94 416 ARG A CA 1
ATOM 3267 C C . ARG A 1 416 ? 25.828 -5.781 -4.102 1 94 416 ARG A C 1
ATOM 3269 O O . ARG A 1 416 ? 24.656 -5.441 -3.896 1 94 416 ARG A O 1
ATOM 3276 N N . ASN A 1 417 ? 26.891 -5.027 -3.828 1 93.81 417 ASN A N 1
ATOM 3277 C CA . ASN A 1 417 ? 26.656 -3.676 -3.326 1 93.81 417 ASN A CA 1
ATOM 3278 C C . ASN A 1 417 ? 26.031 -2.779 -4.391 1 93.81 417 ASN A C 1
ATOM 3280 O O . ASN A 1 417 ? 26.406 -2.846 -5.562 1 93.81 417 ASN A O 1
ATOM 3284 N N . GLY A 1 418 ? 25.016 -2.033 -3.986 1 92.94 418 GLY A N 1
ATOM 3285 C CA . GLY A 1 418 ? 24.391 -1.094 -4.902 1 92.94 418 GLY A CA 1
ATOM 3286 C C . GLY A 1 418 ? 23.172 -1.661 -5.594 1 92.94 418 GLY A C 1
ATOM 3287 O O . GLY A 1 418 ? 22.359 -0.914 -6.156 1 92.94 418 GLY A O 1
ATOM 3288 N N . ALA A 1 419 ? 23.062 -2.996 -5.555 1 93.88 419 ALA A N 1
ATOM 3289 C CA . ALA A 1 419 ? 21.938 -3.621 -6.254 1 93.88 419 ALA A CA 1
ATOM 3290 C C . ALA A 1 419 ? 20.641 -3.395 -5.5 1 93.88 419 ALA A C 1
ATOM 3292 O O . ALA A 1 419 ? 20.562 -3.619 -4.293 1 93.88 419 ALA A O 1
ATOM 3293 N N . LYS A 1 420 ? 19.641 -2.9 -6.242 1 94.25 420 LYS A N 1
ATOM 3294 C CA . LYS A 1 420 ? 18.266 -2.717 -5.758 1 94.25 420 LYS A CA 1
ATOM 3295 C C . LYS A 1 420 ? 18.25 -1.852 -4.5 1 94.25 420 LYS A C 1
ATOM 3297 O O . LYS A 1 420 ? 17.25 -1.844 -3.766 1 94.25 420 LYS A O 1
ATOM 3302 N N . GLY A 1 421 ? 19.328 -1.168 -4.184 1 92.38 421 GLY A N 1
ATOM 3303 C CA . GLY A 1 421 ? 19.406 -0.28 -3.035 1 92.38 421 GLY A CA 1
ATOM 3304 C C . GLY A 1 421 ? 19.438 -1.019 -1.711 1 92.38 421 GLY A C 1
ATOM 3305 O O . GLY A 1 421 ? 19.141 -0.438 -0.663 1 92.38 421 GLY A O 1
ATOM 3306 N N . LEU A 1 422 ? 19.844 -2.258 -1.694 1 94.88 422 LEU A N 1
ATOM 3307 C CA . LEU A 1 422 ? 19.781 -3.078 -0.49 1 94.88 422 LEU A CA 1
ATOM 3308 C C . LEU A 1 422 ? 21.031 -2.887 0.363 1 94.88 422 LEU A C 1
ATOM 3310 O O . LEU A 1 422 ? 20.938 -2.867 1.594 1 94.88 422 LEU A O 1
ATOM 3314 N N . HIS A 1 423 ? 22.141 -2.861 -0.311 1 95.31 423 HIS A N 1
ATOM 3315 C CA . HIS A 1 423 ? 23.438 -2.617 0.316 1 95.31 423 HIS A CA 1
ATOM 3316 C C . HIS A 1 423 ? 24.141 -1.417 -0.313 1 95.31 423 HIS A C 1
ATOM 3318 O O . HIS A 1 423 ? 24.609 -1.491 -1.452 1 95.31 423 HIS A O 1
ATOM 3324 N N . HIS A 1 424 ? 24.156 -0.344 0.452 1 94.44 424 HIS A N 1
ATOM 3325 C CA . HIS A 1 424 ? 24.906 0.807 -0.04 1 94.44 424 HIS A CA 1
ATOM 3326 C C . HIS A 1 424 ? 26.406 0.559 0.037 1 94.44 424 HIS A C 1
ATOM 3328 O O . HIS A 1 424 ? 26.922 0.185 1.092 1 94.44 424 HIS A O 1
ATOM 3334 N N . PRO A 1 425 ? 27.156 0.81 -1.06 1 93.69 425 PRO A N 1
ATOM 3335 C CA . PRO A 1 425 ? 28.562 0.438 -1.104 1 93.69 425 PRO A CA 1
ATOM 3336 C C . PRO A 1 425 ? 29.406 1.165 -0.051 1 93.69 425 PRO A C 1
ATOM 3338 O O . PRO A 1 425 ? 30.422 0.636 0.412 1 93.69 425 PRO A O 1
ATOM 3341 N N . VAL A 1 426 ? 28.938 2.34 0.346 1 93.94 426 VAL A N 1
ATOM 3342 C CA . VAL A 1 426 ? 29.734 3.158 1.246 1 93.94 426 VAL A CA 1
ATOM 3343 C C . VAL A 1 426 ? 29.188 3.07 2.664 1 93.94 426 VAL A C 1
ATOM 3345 O O . VAL A 1 426 ? 29.938 2.893 3.625 1 93.94 426 VAL A O 1
ATOM 3348 N N . PHE A 1 427 ? 27.938 3.1 2.832 1 93.75 427 PHE A N 1
ATOM 3349 C CA . PHE A 1 427 ? 27.344 3.301 4.148 1 93.75 427 PHE A CA 1
ATOM 3350 C C . PHE A 1 427 ? 27.141 1.97 4.863 1 93.75 427 PHE A C 1
ATOM 3352 O O . PHE A 1 427 ? 27.359 1.867 6.07 1 93.75 427 PHE A O 1
ATOM 3359 N N . TYR A 1 428 ? 26.688 1.006 4.207 1 94 428 TYR A N 1
ATOM 3360 C CA . TYR A 1 428 ? 26.438 -0.311 4.785 1 94 428 TYR A CA 1
ATOM 3361 C C . TYR A 1 428 ? 26.562 -1.401 3.727 1 94 428 TYR A C 1
ATOM 3363 O O . TYR A 1 428 ? 25.609 -2.125 3.459 1 94 428 TYR A O 1
ATOM 3371 N N . PRO A 1 429 ? 27.781 -1.648 3.195 1 94.75 429 PRO A N 1
ATOM 3372 C CA . PRO A 1 429 ? 28.031 -2.742 2.254 1 94.75 429 PRO A CA 1
ATOM 3373 C C . PRO A 1 429 ? 27.781 -4.117 2.871 1 94.75 429 PRO A C 1
ATOM 3375 O O . PRO A 1 429 ? 27.766 -4.25 4.098 1 94.75 429 PRO A O 1
ATOM 3378 N N . TYR A 1 430 ? 27.547 -5.086 2.031 1 92.75 430 TYR A N 1
ATOM 3379 C CA . TYR A 1 430 ? 27.219 -6.402 2.57 1 92.75 430 TYR A CA 1
ATOM 3380 C C . TYR A 1 430 ? 28.375 -6.977 3.367 1 92.75 430 TYR A C 1
ATOM 3382 O O . TYR A 1 430 ? 28.188 -7.805 4.258 1 92.75 430 TYR A O 1
ATOM 3390 N N . GLU A 1 431 ? 29.578 -6.484 3.229 1 90.38 431 GLU A N 1
ATOM 3391 C CA . GLU A 1 431 ? 30.766 -6.953 3.947 1 90.38 431 GLU A CA 1
ATOM 3392 C C . GLU A 1 431 ? 30.766 -6.441 5.383 1 90.38 431 GLU A C 1
ATOM 3394 O O . GLU A 1 431 ? 31.5 -6.973 6.23 1 90.38 431 GLU A O 1
ATOM 3399 N N . ALA A 1 432 ? 30.031 -5.371 5.586 1 83.31 432 ALA A N 1
ATOM 3400 C CA . ALA A 1 432 ? 30.016 -4.754 6.91 1 83.31 432 ALA A CA 1
ATOM 3401 C C . ALA A 1 432 ? 29.047 -5.469 7.844 1 83.31 432 ALA A C 1
ATOM 3403 O O . ALA A 1 432 ? 28.828 -5.031 8.977 1 83.31 432 ALA A O 1
ATOM 3404 N N . ASP A 1 433 ? 28.625 -6.531 7.441 1 72.44 433 ASP A N 1
ATOM 3405 C CA . ASP A 1 433 ? 27.656 -7.273 8.258 1 72.44 433 ASP A CA 1
ATOM 3406 C C . ASP A 1 433 ? 28.234 -7.566 9.641 1 72.44 433 ASP A C 1
ATOM 3408 O O . ASP A 1 433 ? 29.312 -8.164 9.758 1 72.44 433 ASP A O 1
ATOM 3412 N N . ASN A 1 434 ? 27.578 -7.008 10.641 1 66.5 434 ASN A N 1
ATOM 3413 C CA . ASN A 1 434 ? 28.094 -7.062 12 1 66.5 434 ASN A CA 1
ATOM 3414 C C . ASN A 1 434 ? 27.375 -8.117 12.828 1 66.5 434 ASN A C 1
ATOM 3416 O O . ASN A 1 434 ? 27.469 -8.117 14.062 1 66.5 434 ASN A O 1
ATOM 3420 N N . GLY A 1 435 ? 26.656 -8.922 12.125 1 70.12 435 GLY A N 1
ATOM 3421 C CA . GLY A 1 435 ? 26.016 -10.008 12.836 1 70.12 435 GLY A CA 1
ATOM 3422 C C . GLY A 1 435 ? 24.594 -9.672 13.273 1 70.12 435 GLY A C 1
ATOM 3423 O O . GLY A 1 435 ? 23.781 -10.57 13.516 1 70.12 435 GLY A O 1
ATOM 3424 N N . ALA A 1 436 ? 24.297 -8.422 13.461 1 77.31 436 ALA A N 1
ATOM 3425 C CA . ALA A 1 436 ? 22.969 -8.039 13.922 1 77.31 436 ALA A CA 1
ATOM 3426 C C . ALA A 1 436 ? 21.953 -8.109 12.789 1 77.31 436 ALA A C 1
ATOM 3428 O O . ALA A 1 436 ? 20.75 -8.32 13.023 1 77.31 436 ALA A O 1
ATOM 3429 N N . PHE A 1 437 ? 22.469 -7.969 11.57 1 86.06 437 PHE A N 1
ATOM 3430 C CA . PHE A 1 437 ? 21.625 -7.996 10.367 1 86.06 437 PHE A CA 1
ATOM 3431 C C . PHE A 1 437 ? 22.141 -9.039 9.383 1 86.06 437 PHE A C 1
ATOM 3433 O O . PHE A 1 437 ? 23.328 -9.375 9.383 1 86.06 437 PHE A O 1
ATOM 3440 N N . HIS A 1 438 ? 21.203 -9.523 8.602 1 86.44 438 HIS A N 1
ATOM 3441 C CA . HIS A 1 438 ? 21.594 -10.469 7.562 1 86.44 438 HIS A CA 1
ATOM 3442 C C . HIS A 1 438 ? 21.812 -9.758 6.23 1 86.44 438 HIS A C 1
ATOM 3444 O O . HIS A 1 438 ? 21.078 -8.82 5.895 1 86.44 438 HIS A O 1
ATOM 3450 N N . SER A 1 439 ? 22.859 -10.188 5.594 1 91.44 439 SER A N 1
ATOM 3451 C CA . SER A 1 439 ? 23.016 -9.703 4.227 1 91.44 439 SER A CA 1
ATOM 3452 C C . SER A 1 439 ? 21.906 -10.258 3.32 1 91.44 439 SER A C 1
ATOM 3454 O O . SER A 1 439 ? 21.453 -11.383 3.504 1 91.44 439 SER A O 1
ATOM 3456 N N . THR A 1 440 ? 21.562 -9.477 2.404 1 92.81 440 THR A N 1
ATOM 3457 C CA . THR A 1 440 ? 20.453 -9.852 1.521 1 92.81 440 THR A CA 1
ATOM 3458 C C . THR A 1 440 ? 20.953 -10.039 0.09 1 92.81 440 THR A C 1
ATOM 3460 O O . THR A 1 440 ? 21.344 -9.07 -0.572 1 92.81 440 THR A O 1
ATOM 3463 N N . PRO A 1 441 ? 20.938 -11.219 -0.374 1 93.31 441 PRO A N 1
ATOM 3464 C CA . PRO A 1 441 ? 21.312 -11.438 -1.774 1 93.31 441 PRO A CA 1
ATOM 3465 C C . PRO A 1 441 ? 20.203 -11.016 -2.746 1 93.31 441 PRO A C 1
ATOM 3467 O O . PRO A 1 441 ? 19.016 -11.055 -2.395 1 93.31 441 PRO A O 1
ATOM 3470 N N . ILE A 1 442 ? 20.594 -10.609 -3.928 1 94.5 442 ILE A N 1
ATOM 3471 C CA . ILE A 1 442 ? 19.641 -10.453 -5.023 1 94.5 442 ILE A CA 1
ATOM 3472 C C . ILE A 1 442 ? 19.562 -11.75 -5.824 1 94.5 442 ILE A C 1
ATOM 3474 O O . ILE A 1 442 ? 20.484 -12.562 -5.793 1 94.5 442 ILE A O 1
ATOM 3478 N N . VAL A 1 443 ? 18.453 -12 -6.422 1 95.56 443 VAL A N 1
ATOM 3479 C CA . VAL A 1 443 ? 18.219 -13.156 -7.273 1 95.56 443 VAL A CA 1
ATOM 3480 C C . VAL A 1 443 ? 17.953 -12.703 -8.711 1 95.56 443 VAL A C 1
ATOM 3482 O O . VAL A 1 443 ? 17.047 -11.906 -8.953 1 95.56 443 VAL A O 1
ATOM 3485 N N . VAL A 1 444 ? 18.781 -13.164 -9.609 1 96.44 444 VAL A N 1
ATOM 3486 C CA . VAL A 1 444 ? 18.828 -12.547 -10.938 1 96.44 444 VAL A CA 1
ATOM 3487 C C . VAL A 1 444 ? 18.953 -13.633 -12.008 1 96.44 444 VAL A C 1
ATOM 3489 O O . VAL A 1 444 ? 19.078 -14.812 -11.688 1 96.44 444 VAL A O 1
ATOM 3492 N N . ILE A 1 445 ? 18.781 -13.266 -13.25 1 97.56 445 ILE A N 1
ATOM 3493 C CA . ILE A 1 445 ? 19.016 -14.133 -14.398 1 97.56 445 ILE A CA 1
ATOM 3494 C C . ILE A 1 445 ? 20.25 -13.648 -15.164 1 97.56 445 ILE A C 1
ATOM 3496 O O . ILE A 1 445 ? 20.312 -12.484 -15.57 1 97.56 445 ILE A O 1
ATOM 3500 N N . ASN A 1 446 ? 21.234 -14.508 -15.398 1 96.62 446 ASN A N 1
ATOM 3501 C CA . ASN A 1 446 ? 22.484 -14.188 -16.094 1 96.62 446 ASN A CA 1
ATOM 3502 C C . ASN A 1 446 ? 23.188 -12.992 -15.461 1 96.62 446 ASN A C 1
ATOM 3504 O O . ASN A 1 446 ? 23.688 -12.117 -16.156 1 96.62 446 ASN A O 1
ATOM 3508 N N . ASN A 1 447 ? 23.016 -12.891 -14.156 1 95.62 447 ASN A N 1
ATOM 3509 C CA . ASN A 1 447 ? 23.656 -11.867 -13.336 1 95.62 447 ASN A CA 1
ATOM 3510 C C . ASN A 1 447 ? 23.062 -10.492 -13.586 1 95.62 447 ASN A C 1
ATOM 3512 O O . ASN A 1 447 ? 23.672 -9.469 -13.258 1 95.62 447 ASN A O 1
ATOM 3516 N N . ILE A 1 448 ? 21.938 -10.422 -14.195 1 96.88 448 ILE A N 1
ATOM 3517 C CA . ILE A 1 448 ? 21.266 -9.156 -14.492 1 96.88 448 ILE A CA 1
ATOM 3518 C C . ILE A 1 448 ? 19.984 -9.039 -13.656 1 96.88 448 ILE A C 1
ATOM 3520 O O . ILE A 1 448 ? 19.141 -9.938 -13.664 1 96.88 448 ILE A O 1
ATOM 3524 N N . SER A 1 449 ? 19.844 -7.938 -12.906 1 96.81 449 SER A N 1
ATOM 3525 C CA . SER A 1 449 ? 18.625 -7.641 -12.164 1 96.81 449 SER A CA 1
ATOM 3526 C C . SER A 1 449 ? 17.594 -6.938 -13.047 1 96.81 449 SER A C 1
ATOM 3528 O O . SER A 1 449 ? 17.844 -5.832 -13.531 1 96.81 449 SER A O 1
ATOM 3530 N N . TYR A 1 450 ? 16.484 -7.543 -13.156 1 97.69 450 TYR A N 1
ATOM 3531 C CA . TYR A 1 450 ? 15.422 -7.004 -13.992 1 97.69 450 TYR A CA 1
ATOM 3532 C C . TYR A 1 450 ? 14.773 -5.789 -13.344 1 97.69 450 TYR A C 1
ATOM 3534 O O . TYR A 1 450 ? 14.547 -5.773 -12.125 1 97.69 450 TYR A O 1
ATOM 3542 N N . VAL A 1 451 ? 14.453 -4.801 -14.18 1 96.12 451 VAL A N 1
ATOM 3543 C CA . VAL A 1 451 ? 13.703 -3.627 -13.75 1 96.12 451 VAL A CA 1
ATOM 3544 C C . VAL A 1 451 ? 12.516 -3.408 -14.68 1 96.12 451 VAL A C 1
ATOM 3546 O O . VAL A 1 451 ? 12.656 -3.467 -15.906 1 96.12 451 VAL A O 1
ATOM 3549 N N . PHE A 1 452 ? 11.359 -3.17 -14.102 1 96.56 452 PHE A N 1
ATOM 3550 C CA . PHE A 1 452 ? 10.188 -2.84 -14.898 1 96.56 452 PHE A CA 1
ATOM 3551 C C . PHE A 1 452 ? 10.32 -1.451 -15.516 1 96.56 452 PHE A C 1
ATOM 3553 O O . PHE A 1 452 ? 10.844 -0.534 -14.875 1 96.56 452 PHE A O 1
ATOM 3560 N N . PRO A 1 453 ? 9.844 -1.267 -16.719 1 96 453 PRO A N 1
ATOM 3561 C CA . PRO A 1 453 ? 9.797 0.08 -17.297 1 96 453 PRO A CA 1
ATOM 3562 C C . PRO A 1 453 ? 8.68 0.933 -16.688 1 96 453 PRO A C 1
ATOM 3564 O O . PRO A 1 453 ? 7.832 0.42 -15.961 1 96 453 PRO A O 1
ATOM 3567 N N . ASP A 1 454 ? 8.664 2.221 -17 1 93.19 454 ASP A N 1
ATOM 3568 C CA . ASP A 1 454 ? 7.625 3.119 -16.516 1 93.19 454 ASP A CA 1
ATOM 3569 C C . ASP A 1 454 ? 6.547 3.33 -17.578 1 93.19 454 ASP A C 1
ATOM 3571 O O . ASP A 1 454 ? 5.844 4.34 -17.562 1 93.19 454 ASP A O 1
ATOM 3575 N N . VAL A 1 455 ? 6.527 2.465 -18.594 1 94.81 455 VAL A N 1
ATOM 3576 C CA . VAL A 1 455 ? 5.512 2.443 -19.641 1 94.81 455 VAL A CA 1
ATOM 3577 C C . VAL A 1 455 ? 5.098 1.002 -19.922 1 94.81 455 VAL A C 1
ATOM 3579 O O . VAL A 1 455 ? 5.855 0.066 -19.656 1 94.81 455 VAL A O 1
ATOM 3582 N N . PRO A 1 456 ? 3.906 0.806 -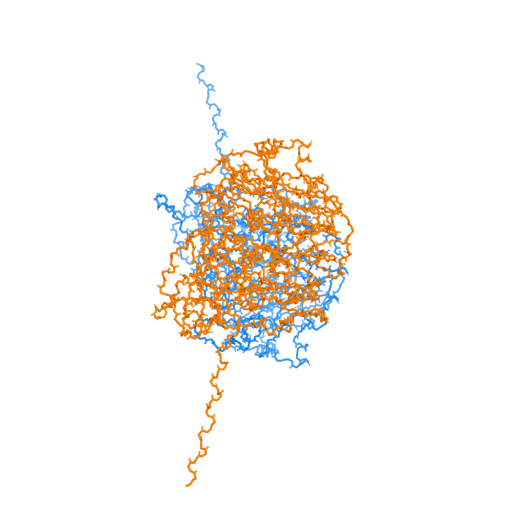20.438 1 95.94 456 PRO A N 1
ATOM 3583 C CA . PRO A 1 456 ? 3.594 -0.533 -20.953 1 95.94 456 PRO A CA 1
ATOM 3584 C C . PRO A 1 456 ? 4.32 -0.858 -22.25 1 95.94 456 PRO A C 1
ATOM 3586 O O . PRO A 1 456 ? 4.094 -0.201 -23.266 1 95.94 456 PRO A O 1
ATOM 3589 N N . LEU A 1 457 ? 5.047 -1.818 -22.297 1 97.38 457 LEU A N 1
ATOM 3590 C CA . LEU A 1 457 ? 5.902 -2.164 -23.422 1 97.38 457 LEU A CA 1
ATOM 3591 C C . LEU A 1 457 ? 5.07 -2.502 -24.656 1 97.38 457 LEU A C 1
ATOM 3593 O O . LEU A 1 457 ? 5.465 -2.193 -25.781 1 97.38 457 LEU A O 1
ATOM 3597 N N . LEU A 1 458 ? 3.959 -3.164 -24.438 1 97.31 458 LEU A N 1
ATOM 3598 C CA . LEU A 1 458 ? 3.145 -3.609 -25.562 1 97.31 458 LEU A CA 1
ATOM 3599 C C . LEU A 1 458 ? 2.77 -2.436 -26.453 1 97.31 458 LEU A C 1
ATOM 3601 O O . LEU A 1 458 ? 2.713 -2.58 -27.688 1 97.31 458 LEU A O 1
ATOM 3605 N N . THR A 1 459 ? 2.566 -1.224 -25.875 1 95 459 THR A N 1
ATOM 3606 C CA . THR A 1 459 ? 2.059 -0.105 -26.656 1 95 459 THR A CA 1
ATOM 3607 C C . THR A 1 459 ? 3.084 1.025 -26.719 1 95 459 THR A C 1
ATOM 3609 O O . THR A 1 459 ? 3.033 1.873 -27.609 1 95 459 THR A O 1
ATOM 3612 N N . HIS A 1 460 ? 4.094 1.045 -25.781 1 94.94 460 HIS A N 1
ATOM 3613 C CA . HIS A 1 460 ? 4.918 2.242 -25.656 1 94.94 460 HIS A CA 1
ATOM 3614 C C . HIS A 1 460 ? 6.398 1.884 -25.578 1 94.94 460 HIS A C 1
ATOM 3616 O O . HIS A 1 460 ? 7.188 2.617 -24.984 1 94.94 460 HIS A O 1
ATOM 3622 N N . TRP A 1 461 ? 6.816 0.776 -26.109 1 95.12 461 TRP A N 1
ATOM 3623 C CA . TRP A 1 461 ? 8.211 0.357 -26 1 95.12 461 TRP A CA 1
ATOM 3624 C C . TRP A 1 461 ? 9.133 1.382 -26.656 1 95.12 461 TRP A C 1
ATOM 3626 O O . TRP A 1 461 ? 10.297 1.513 -26.25 1 95.12 461 TRP A O 1
ATOM 3636 N N . ARG A 1 462 ? 8.672 2.205 -27.578 1 94.75 462 ARG A N 1
ATOM 3637 C CA . ARG A 1 462 ? 9.492 3.193 -28.266 1 94.75 462 ARG A CA 1
ATOM 3638 C C . ARG A 1 462 ? 9.836 4.359 -27.344 1 94.75 462 ARG A C 1
ATOM 3640 O O . ARG A 1 462 ? 10.773 5.113 -27.625 1 94.75 462 ARG A O 1
ATOM 3647 N N . ASP A 1 463 ? 9.047 4.461 -26.312 1 94.25 463 ASP A N 1
ATOM 3648 C CA . ASP A 1 463 ? 9.258 5.562 -25.375 1 94.25 463 ASP A CA 1
ATOM 3649 C C . ASP A 1 463 ? 10.336 5.215 -24.344 1 94.25 463 ASP A C 1
ATOM 3651 O O . ASP A 1 463 ? 10.805 6.086 -23.609 1 94.25 463 ASP A O 1
ATOM 3655 N N . VAL A 1 464 ? 10.758 3.951 -24.328 1 95.94 464 VAL A N 1
ATOM 3656 C CA . VAL A 1 464 ? 11.781 3.516 -23.375 1 95.94 464 VAL A CA 1
ATOM 3657 C C . VAL A 1 464 ? 13.148 4.02 -23.828 1 95.94 464 VAL A C 1
ATOM 3659 O O . VAL A 1 464 ? 13.516 3.879 -25 1 95.94 464 VAL A O 1
ATOM 3662 N N . LYS A 1 465 ? 13.867 4.586 -22.938 1 93.38 465 LYS A N 1
ATOM 3663 C CA . LYS A 1 465 ? 15.219 5.047 -23.25 1 93.38 465 LYS A CA 1
ATOM 3664 C C . LYS A 1 465 ? 16.109 3.885 -23.703 1 93.38 465 LYS A C 1
ATOM 3666 O O . LYS A 1 465 ? 16.062 2.809 -23.094 1 93.38 465 LYS A O 1
ATOM 3671 N N . ARG A 1 466 ? 16.859 4.121 -24.688 1 93.12 466 ARG A N 1
ATOM 3672 C CA . ARG A 1 466 ? 17.719 3.09 -25.25 1 93.12 466 ARG A CA 1
ATOM 3673 C C . ARG A 1 466 ? 18.656 2.51 -24.203 1 93.12 466 ARG A C 1
ATOM 3675 O O . ARG A 1 466 ? 18.906 1.301 -24.172 1 93.12 466 ARG A O 1
ATOM 3682 N N . ALA A 1 467 ? 19.078 3.303 -23.328 1 92.5 467 ALA A N 1
ATOM 3683 C CA . ALA A 1 467 ? 20.062 2.904 -22.328 1 92.5 467 ALA A CA 1
ATOM 3684 C C . ALA A 1 467 ? 19.438 2.02 -21.25 1 92.5 467 ALA A C 1
ATOM 3686 O O . ALA A 1 467 ? 20.141 1.361 -20.484 1 92.5 467 ALA A O 1
ATOM 3687 N N . SER A 1 468 ? 18.125 1.946 -21.234 1 95.31 468 SER A N 1
ATOM 3688 C CA . SER A 1 468 ? 17.438 1.193 -20.203 1 95.31 468 SER A CA 1
ATOM 3689 C C . SER A 1 468 ? 17.359 -0.291 -20.547 1 95.31 468 SER A C 1
ATOM 3691 O O . SER A 1 468 ? 17.062 -1.121 -19.688 1 95.31 468 SER A O 1
ATOM 3693 N N . TRP A 1 469 ? 17.703 -0.619 -21.797 1 96.5 469 TRP A N 1
ATOM 3694 C CA . TRP A 1 469 ? 17.672 -2.006 -22.25 1 96.5 469 TRP A CA 1
ATOM 3695 C C . TRP A 1 469 ? 19.016 -2.676 -22.062 1 96.5 469 TRP A C 1
ATOM 3697 O O . TRP A 1 469 ? 20.062 -2.045 -22.234 1 96.5 469 TRP A O 1
ATOM 3707 N N . CYS A 1 470 ? 18.938 -3.973 -21.688 1 95.94 470 CYS A N 1
ATOM 3708 C CA . CYS A 1 470 ? 20.188 -4.707 -21.766 1 95.94 470 CYS A CA 1
ATOM 3709 C C . CYS A 1 470 ? 19.953 -6.207 -21.875 1 95.94 470 CYS A C 1
ATOM 3711 O O . CYS A 1 470 ? 18.812 -6.66 -21.766 1 95.94 470 CYS A O 1
ATOM 3713 N N . ASN A 1 471 ? 20.938 -6.883 -22.203 1 94.44 471 ASN A N 1
ATOM 3714 C CA . ASN A 1 471 ? 21.109 -8.328 -22.078 1 94.44 471 ASN A CA 1
ATOM 3715 C C . ASN A 1 471 ? 22.578 -8.703 -21.875 1 94.44 471 ASN A C 1
ATOM 3717 O O . ASN A 1 471 ? 23.422 -7.832 -21.703 1 94.44 471 ASN A O 1
ATOM 3721 N N . GLU A 1 472 ? 22.828 -9.992 -21.812 1 90.81 472 GLU A N 1
ATOM 3722 C CA . GLU A 1 472 ? 24.188 -10.445 -21.531 1 90.81 472 GLU A CA 1
ATOM 3723 C C . GLU A 1 472 ? 25.172 -9.93 -22.578 1 90.81 472 GLU A C 1
ATOM 3725 O O . GLU A 1 472 ? 26.281 -9.492 -22.234 1 90.81 472 GLU A O 1
ATOM 3730 N N . ASP A 1 473 ? 24.781 -9.984 -23.781 1 90.81 473 ASP A N 1
ATOM 3731 C CA . ASP A 1 473 ? 25.656 -9.578 -24.875 1 90.81 473 ASP A CA 1
ATOM 3732 C C . ASP A 1 473 ? 25.938 -8.078 -24.828 1 90.81 473 ASP A C 1
ATOM 3734 O O . ASP A 1 473 ? 27.078 -7.648 -25 1 90.81 473 ASP A O 1
ATOM 3738 N N . SER A 1 474 ? 24.828 -7.336 -24.672 1 91.94 474 SER A N 1
ATOM 3739 C CA . SER A 1 474 ? 25 -5.887 -24.625 1 91.94 474 SER A CA 1
ATOM 3740 C C . SER A 1 474 ? 25.875 -5.457 -23.469 1 91.94 474 SER A C 1
ATOM 3742 O O . SER A 1 474 ? 26.703 -4.547 -23.594 1 91.94 474 SER A O 1
ATOM 3744 N N . LEU A 1 475 ? 25.734 -6.094 -22.375 1 91.69 475 LEU A N 1
ATOM 3745 C CA . LEU A 1 475 ? 26.531 -5.75 -21.203 1 91.69 475 LEU A CA 1
ATOM 3746 C C . LEU A 1 475 ? 27.984 -6.168 -21.391 1 91.69 475 LEU A C 1
ATOM 3748 O O . LEU A 1 475 ? 28.906 -5.426 -21.031 1 91.69 475 LEU A O 1
ATOM 3752 N N . ARG A 1 476 ? 28.203 -7.305 -21.938 1 88.31 476 ARG A N 1
ATOM 3753 C CA . ARG A 1 476 ? 29.562 -7.75 -22.266 1 88.31 476 ARG A CA 1
ATOM 3754 C C . ARG A 1 476 ? 30.25 -6.773 -23.203 1 88.31 476 ARG A C 1
ATOM 3756 O O . ARG A 1 476 ? 31.406 -6.422 -23 1 88.31 476 ARG A O 1
ATOM 3763 N N . THR A 1 477 ? 29.547 -6.336 -24.188 1 92.31 477 THR A N 1
ATOM 3764 C CA . THR A 1 477 ? 30.094 -5.418 -25.172 1 92.31 477 THR A CA 1
ATOM 3765 C C . THR A 1 477 ? 30.406 -4.062 -24.547 1 92.31 477 THR A C 1
ATOM 3767 O O . THR A 1 477 ? 31.344 -3.381 -24.969 1 92.31 477 THR A O 1
ATOM 3770 N N . SER A 1 478 ? 29.609 -3.686 -23.578 1 91.94 478 SER A N 1
ATOM 3771 C CA . SER A 1 478 ? 29.812 -2.398 -22.922 1 91.94 478 SER A CA 1
ATOM 3772 C C . SER A 1 478 ? 30.922 -2.486 -21.875 1 91.94 478 SER A C 1
ATOM 3774 O O . SER A 1 478 ? 31.266 -1.484 -21.25 1 91.94 478 SER A O 1
ATOM 3776 N N . GLY A 1 479 ? 31.453 -3.637 -21.609 1 91.62 479 GLY A N 1
ATOM 3777 C CA . GLY A 1 479 ? 32.562 -3.82 -20.703 1 91.62 479 GLY A CA 1
ATOM 3778 C C . GLY A 1 479 ? 32.156 -3.916 -19.25 1 91.62 479 GLY A C 1
ATOM 3779 O O . GLY A 1 479 ? 32.969 -3.777 -18.344 1 91.62 479 GLY A O 1
ATOM 3780 N N . LYS A 1 480 ? 30.875 -4.102 -19.016 1 90.94 480 LYS A N 1
ATOM 3781 C CA . LYS A 1 480 ? 30.391 -4.223 -17.641 1 90.94 480 LYS A CA 1
ATOM 3782 C C . LYS A 1 480 ? 30.641 -5.625 -17.094 1 90.94 480 LYS A C 1
ATOM 3784 O O . LYS A 1 480 ? 30.438 -6.617 -17.781 1 90.94 480 LYS A O 1
ATOM 3789 N N . ASP A 1 481 ? 31.125 -5.68 -15.867 1 91.81 481 ASP A N 1
ATOM 3790 C CA . ASP A 1 481 ? 31.328 -6.957 -15.18 1 91.81 481 ASP A CA 1
ATOM 3791 C C . ASP A 1 481 ? 30.172 -7.258 -14.234 1 91.81 481 ASP A C 1
ATOM 3793 O O . ASP A 1 481 ? 30.266 -7.023 -13.031 1 91.81 481 ASP A O 1
ATOM 3797 N N . CYS A 1 482 ? 29.203 -7.934 -14.742 1 92.75 482 CYS A N 1
ATOM 3798 C CA . CYS A 1 482 ? 27.969 -8.141 -13.977 1 92.75 482 CYS A CA 1
ATOM 3799 C C . CYS A 1 482 ? 28.141 -9.258 -12.961 1 92.75 482 CYS A C 1
ATOM 3801 O O . CYS A 1 482 ? 27.266 -9.469 -12.117 1 92.75 482 CYS A O 1
ATOM 3803 N N . ILE A 1 483 ? 29.234 -9.938 -12.992 1 89.5 483 ILE A N 1
ATOM 3804 C CA . ILE A 1 483 ? 29.531 -10.969 -12.008 1 89.5 483 ILE A CA 1
ATOM 3805 C C . ILE A 1 483 ? 29.891 -10.32 -10.672 1 89.5 483 ILE A C 1
ATOM 3807 O O . ILE A 1 483 ? 29.562 -10.852 -9.609 1 89.5 483 ILE A O 1
ATOM 3811 N N . HIS A 1 484 ? 30.469 -9.117 -10.828 1 89.31 484 HIS A N 1
ATOM 3812 C CA . HIS A 1 484 ? 30.953 -8.508 -9.594 1 89.31 484 HIS A CA 1
ATOM 3813 C C . HIS A 1 484 ? 30.25 -7.176 -9.336 1 89.31 484 HIS A C 1
ATOM 3815 O O . HIS A 1 484 ? 30.328 -6.641 -8.227 1 89.31 484 HIS A O 1
ATOM 3821 N N . GLU A 1 485 ? 29.625 -6.723 -10.32 1 91.44 485 GLU A N 1
ATOM 3822 C CA . GLU A 1 485 ? 28.938 -5.438 -10.188 1 91.44 485 GLU A CA 1
ATOM 3823 C C . GLU A 1 485 ? 27.438 -5.594 -10.336 1 91.44 485 GLU A C 1
ATOM 3825 O O . GLU A 1 485 ? 26.953 -6.547 -10.953 1 91.44 485 GLU A O 1
ATOM 3830 N N . ALA A 1 486 ? 26.781 -4.625 -9.727 1 92.5 486 ALA A N 1
ATOM 3831 C CA . ALA A 1 486 ? 25.344 -4.605 -9.906 1 92.5 486 ALA A CA 1
ATOM 3832 C C . ALA A 1 486 ? 24.953 -4.188 -11.32 1 92.5 486 ALA A C 1
ATOM 3834 O O . ALA A 1 486 ? 25.406 -3.146 -11.805 1 92.5 486 ALA A O 1
ATOM 3835 N N . CYS A 1 487 ? 24.297 -4.992 -12.047 1 94.88 487 CYS A N 1
ATOM 3836 C CA . CYS A 1 487 ? 23.75 -4.699 -13.367 1 94.88 487 CYS A CA 1
ATOM 3837 C C . CYS A 1 487 ? 22.234 -4.754 -13.352 1 94.88 487 CYS A C 1
ATOM 3839 O O . CYS A 1 487 ? 21.641 -5.793 -13.047 1 94.88 487 CYS A O 1
ATOM 3841 N N . GLU A 1 488 ? 21.625 -3.645 -13.547 1 95.06 488 GLU A N 1
ATOM 3842 C CA . GLU A 1 488 ? 20.172 -3.523 -13.539 1 95.06 488 GLU A CA 1
ATOM 3843 C C . GLU A 1 488 ? 19.672 -2.865 -14.82 1 95.06 488 GLU A C 1
ATOM 3845 O O . GLU A 1 488 ? 20.219 -1.851 -15.258 1 95.06 488 GLU A O 1
ATOM 3850 N N . CYS A 1 489 ? 18.672 -3.502 -15.461 1 96.94 489 CYS A N 1
ATOM 3851 C CA . CYS A 1 489 ? 18.078 -2.951 -16.672 1 96.94 489 CYS A CA 1
ATOM 3852 C C . CYS A 1 489 ? 16.781 -3.666 -17.016 1 96.94 489 CYS A C 1
ATOM 3854 O O . CYS A 1 489 ? 16.344 -4.562 -16.297 1 96.94 489 CYS A O 1
ATOM 3856 N N . ILE A 1 490 ? 16.125 -3.207 -18.016 1 98 490 ILE A N 1
ATOM 3857 C CA . ILE A 1 490 ? 15.039 -3.979 -18.609 1 98 490 ILE A CA 1
ATOM 3858 C C . ILE A 1 490 ? 15.609 -5.152 -19.391 1 98 490 ILE A C 1
ATOM 3860 O O . ILE A 1 490 ? 15.891 -5.031 -20.594 1 98 490 ILE A O 1
ATOM 3864 N N . HIS A 1 491 ? 15.828 -6.242 -18.703 1 98.25 491 HIS A N 1
ATOM 3865 C CA . HIS A 1 491 ? 16.438 -7.441 -19.281 1 98.25 491 HIS A CA 1
ATOM 3866 C C . HIS A 1 491 ? 15.539 -8.055 -20.344 1 98.25 491 HIS A C 1
ATOM 3868 O O . HIS A 1 491 ? 14.453 -8.57 -20.047 1 98.25 491 HIS A O 1
ATOM 3874 N N . ARG A 1 492 ? 16.031 -7.988 -21.609 1 96.69 492 ARG A N 1
ATOM 3875 C CA . ARG A 1 492 ? 15.172 -8.344 -22.734 1 96.69 492 ARG A CA 1
ATOM 3876 C C . ARG A 1 492 ? 15.883 -9.312 -23.672 1 96.69 492 ARG A C 1
ATOM 3878 O O . ARG A 1 492 ? 17.094 -9.234 -23.859 1 96.69 492 ARG A O 1
ATOM 3885 N N . ILE A 1 493 ? 15.102 -10.203 -24.25 1 96.06 493 ILE A N 1
ATOM 3886 C CA . ILE A 1 493 ? 15.57 -10.969 -25.406 1 96.06 493 ILE A CA 1
ATOM 3887 C C . ILE A 1 493 ? 14.594 -10.781 -26.578 1 96.06 493 ILE A C 1
ATOM 3889 O O . ILE A 1 493 ? 13.383 -10.719 -26.375 1 96.06 493 ILE A O 1
ATOM 3893 N N . ASP A 1 494 ? 15.148 -10.633 -27.75 1 96.81 494 ASP A N 1
ATOM 3894 C CA . ASP A 1 494 ? 14.359 -10.531 -28.969 1 96.81 494 ASP A CA 1
ATOM 3895 C C . ASP A 1 494 ? 14.258 -11.891 -29.672 1 96.81 494 ASP A C 1
ATOM 3897 O O . ASP A 1 494 ? 15.266 -12.586 -29.844 1 96.81 494 ASP A O 1
ATOM 3901 N N . ILE A 1 495 ? 13.062 -12.227 -29.984 1 98 495 ILE A N 1
ATOM 3902 C CA . ILE A 1 495 ? 12.797 -13.508 -30.625 1 98 495 ILE A CA 1
ATOM 3903 C C . ILE A 1 495 ? 12.055 -13.273 -31.953 1 98 495 ILE A C 1
ATOM 3905 O O . ILE A 1 495 ? 11.062 -12.555 -31.984 1 98 495 ILE A O 1
ATOM 3909 N N . LYS A 1 496 ? 12.508 -13.93 -33.031 1 97.94 496 LYS A N 1
ATOM 3910 C CA . LYS A 1 496 ? 11.844 -13.805 -34.312 1 97.94 496 LYS A CA 1
ATOM 3911 C C . LYS A 1 496 ? 10.578 -14.656 -34.375 1 97.94 496 LYS A C 1
ATOM 3913 O O . LYS A 1 496 ? 10.516 -15.719 -33.75 1 97.94 496 LYS A O 1
ATOM 3918 N N . TYR A 1 497 ? 9.68 -14.172 -35.125 1 97.25 497 TYR A N 1
ATOM 3919 C CA . TYR A 1 497 ? 8.414 -14.891 -35.281 1 97.25 497 TYR A CA 1
ATOM 3920 C C . TYR A 1 497 ? 8.633 -16.297 -35.812 1 97.25 497 TYR A C 1
ATOM 3922 O O . TYR A 1 497 ? 9.453 -16.5 -36.719 1 97.25 497 TYR A O 1
ATOM 3930 N N . ASN A 1 498 ? 8.07 -17.281 -35.188 1 96.81 498 ASN A N 1
ATOM 3931 C CA . ASN A 1 498 ? 7.957 -18.672 -35.625 1 96.81 498 ASN A CA 1
ATOM 3932 C C . ASN A 1 498 ? 9.242 -19.453 -35.344 1 96.81 498 ASN A C 1
ATOM 3934 O O . ASN A 1 498 ? 9.367 -20.609 -35.75 1 96.81 498 ASN A O 1
ATOM 3938 N N . GLN A 1 499 ? 10.117 -18.938 -34.688 1 97.56 499 GLN A N 1
ATOM 3939 C CA . GLN A 1 499 ? 11.312 -19.672 -34.25 1 97.56 499 GLN A CA 1
ATOM 3940 C C . GLN A 1 499 ? 10.969 -20.719 -33.219 1 97.56 499 GLN A C 1
ATOM 3942 O O . GLN A 1 499 ? 10.078 -20.516 -32.375 1 97.56 499 GLN A O 1
ATOM 3947 N N . VAL A 1 500 ? 11.633 -21.812 -33.375 1 98.06 500 VAL A N 1
ATOM 3948 C CA . VAL A 1 500 ? 11.648 -22.75 -32.281 1 98.06 500 VAL A CA 1
ATOM 3949 C C . VAL A 1 500 ? 12.727 -22.328 -31.266 1 98.06 500 VAL A C 1
ATOM 3951 O O . VAL A 1 500 ? 13.914 -22.312 -31.594 1 98.06 500 VAL A O 1
ATOM 3954 N N . VAL A 1 501 ? 12.328 -22.031 -30.094 1 98.44 501 VAL A N 1
ATOM 3955 C CA . VAL A 1 501 ? 13.211 -21.5 -29.062 1 98.44 501 VAL A CA 1
ATOM 3956 C C . VAL A 1 501 ? 13.43 -22.547 -27.984 1 98.44 501 VAL A C 1
ATOM 3958 O O . VAL A 1 501 ? 12.484 -23.203 -27.531 1 98.44 501 VAL A O 1
ATOM 3961 N N . GLU A 1 502 ? 14.656 -22.812 -27.656 1 98.5 502 GLU A N 1
ATOM 3962 C CA . GLU A 1 502 ? 15 -23.625 -26.5 1 98.5 502 GLU A CA 1
ATOM 3963 C C . GLU A 1 502 ? 15.508 -22.75 -25.344 1 98.5 502 GLU A C 1
ATOM 3965 O O . GLU A 1 502 ? 16.422 -21.953 -25.531 1 98.5 502 GLU A O 1
ATOM 3970 N N . LEU A 1 503 ? 14.883 -22.812 -24.25 1 98.62 503 LEU A N 1
ATOM 3971 C CA . LEU A 1 503 ? 15.32 -22.188 -23 1 98.62 503 LEU A CA 1
ATOM 3972 C C . LEU A 1 503 ? 15.992 -23.188 -22.078 1 98.62 503 LEU A C 1
ATOM 3974 O O . LEU A 1 503 ? 15.398 -24.203 -21.719 1 98.62 503 LEU A O 1
ATOM 3978 N N . VAL A 1 504 ? 17.188 -22.922 -21.75 1 98.62 504 VAL A N 1
ATOM 3979 C CA . VAL A 1 504 ? 17.938 -23.766 -20.828 1 98.62 504 VAL A CA 1
ATOM 3980 C C . VAL A 1 504 ? 18.172 -23.031 -19.516 1 98.62 504 VAL A C 1
ATOM 3982 O O . VAL A 1 504 ? 19.078 -22.219 -19.391 1 98.62 504 VAL A O 1
ATOM 3985 N N . PHE A 1 505 ? 17.375 -23.406 -18.531 1 97.88 505 PHE A N 1
ATOM 3986 C CA . PHE A 1 505 ? 17.562 -22.859 -17.203 1 97.88 505 PHE A CA 1
ATOM 3987 C C . PHE A 1 505 ? 18.609 -23.641 -16.422 1 97.88 505 PHE A C 1
ATOM 3989 O O . PHE A 1 505 ? 18.531 -24.859 -16.328 1 97.88 505 PHE A O 1
ATOM 3996 N N . VAL A 1 506 ? 19.547 -22.953 -15.906 1 97.06 506 VAL A N 1
ATOM 3997 C CA . VAL A 1 506 ? 20.609 -23.562 -15.117 1 97.06 506 VAL A CA 1
ATOM 3998 C C . VAL A 1 506 ? 20.656 -22.938 -13.734 1 97.06 506 VAL A C 1
ATOM 4000 O O . VAL A 1 506 ? 20.828 -21.719 -13.609 1 97.06 506 VAL A O 1
ATOM 4003 N N . ASN A 1 507 ? 20.484 -23.734 -12.703 1 95.12 507 ASN A N 1
ATOM 4004 C CA . ASN A 1 507 ? 20.5 -23.281 -11.312 1 95.12 507 ASN A CA 1
ATOM 4005 C C . ASN A 1 507 ? 21.672 -23.875 -10.539 1 95.12 507 ASN A C 1
ATOM 4007 O O . ASN A 1 507 ? 21.531 -24.938 -9.914 1 95.12 507 ASN A O 1
ATOM 4011 N N . PRO A 1 508 ? 22.734 -23.188 -10.453 1 92.12 508 PRO A N 1
ATOM 4012 C CA . PRO A 1 508 ? 23.891 -23.75 -9.75 1 92.12 508 PRO A CA 1
ATOM 4013 C C . PRO A 1 508 ? 23.75 -23.703 -8.234 1 92.12 508 PRO A C 1
ATOM 4015 O O . PRO A 1 508 ? 24.531 -24.328 -7.516 1 92.12 508 PRO A O 1
ATOM 4018 N N . ASN A 1 509 ? 22.828 -22.953 -7.773 1 86 509 ASN A N 1
ATOM 4019 C CA . ASN A 1 509 ? 22.625 -22.844 -6.332 1 86 509 ASN A CA 1
ATOM 4020 C C . ASN A 1 509 ? 21.906 -24.062 -5.766 1 86 509 ASN A C 1
ATOM 4022 O O . ASN A 1 509 ? 20.797 -24.375 -6.184 1 86 509 ASN A O 1
ATOM 4026 N N . ALA A 1 510 ? 22.453 -24.672 -4.746 1 74.25 510 ALA A N 1
ATOM 4027 C CA . ALA A 1 510 ? 21.938 -25.922 -4.215 1 74.25 510 ALA A CA 1
ATOM 4028 C C . ALA A 1 510 ? 20.797 -25.672 -3.225 1 74.25 510 ALA A C 1
ATOM 4030 O O . ALA A 1 510 ? 20.047 -26.594 -2.902 1 74.25 510 ALA A O 1
ATOM 4031 N N . VAL A 1 511 ? 20.641 -24.516 -2.869 1 68.94 511 VAL A N 1
ATOM 4032 C CA . VAL A 1 511 ? 19.781 -24.297 -1.716 1 68.94 511 VAL A CA 1
ATOM 4033 C C . VAL A 1 511 ? 18.391 -23.891 -2.189 1 68.94 511 VAL A C 1
ATOM 4035 O O . VAL A 1 511 ? 17.406 -24.078 -1.472 1 68.94 511 VAL A O 1
ATOM 4038 N N . SER A 1 512 ? 18.328 -23.406 -3.309 1 79.56 512 SER A N 1
ATOM 4039 C CA . SER A 1 512 ? 17.016 -22.844 -3.623 1 79.56 512 SER A CA 1
ATOM 4040 C C . SER A 1 512 ? 16.547 -23.281 -5.012 1 79.56 512 SER A C 1
ATOM 4042 O O . SER A 1 512 ? 17.328 -23.281 -5.965 1 79.56 512 SER A O 1
ATOM 4044 N N . ALA A 1 513 ? 15.281 -23.812 -5.043 1 88.38 513 ALA A N 1
ATOM 4045 C CA . ALA A 1 513 ? 14.586 -24.031 -6.309 1 88.38 513 ALA A CA 1
ATOM 4046 C C . ALA A 1 513 ? 13.812 -22.781 -6.734 1 88.38 513 ALA A C 1
ATOM 4048 O O . ALA A 1 513 ? 13.453 -21.953 -5.898 1 88.38 513 ALA A O 1
ATOM 4049 N N . HIS A 1 514 ? 13.695 -22.594 -8.008 1 93.5 514 HIS A N 1
ATOM 4050 C CA . HIS A 1 514 ? 13 -21.422 -8.516 1 93.5 514 HIS A CA 1
ATOM 4051 C C . HIS A 1 514 ? 11.812 -21.828 -9.383 1 93.5 514 HIS A C 1
ATOM 4053 O O . HIS A 1 514 ? 12 -22.359 -10.484 1 93.5 514 HIS A O 1
ATOM 4059 N N . PRO A 1 515 ? 10.586 -21.625 -8.914 1 96 515 PRO A N 1
ATOM 4060 C CA . PRO A 1 515 ? 9.445 -21.781 -9.82 1 96 515 PRO A CA 1
ATOM 4061 C C . PRO A 1 515 ? 9.375 -20.656 -10.859 1 96 515 PRO A C 1
ATOM 4063 O O . PRO A 1 515 ? 9.141 -19.5 -10.516 1 96 515 PRO A O 1
ATOM 4066 N N . MET A 1 516 ? 9.547 -21.031 -12.047 1 97.56 516 MET A N 1
ATOM 4067 C CA . MET A 1 516 ? 9.547 -20.062 -13.141 1 97.56 516 MET A CA 1
ATOM 4068 C C . MET A 1 516 ? 8.227 -20.094 -13.898 1 97.56 516 MET A C 1
ATOM 4070 O O . MET A 1 516 ? 7.602 -21.156 -14.016 1 97.56 516 MET A O 1
ATOM 4074 N N . HIS A 1 517 ? 7.816 -18.969 -14.359 1 98.38 517 HIS A N 1
ATOM 4075 C CA . HIS A 1 517 ? 6.59 -18.828 -15.133 1 98.38 517 HIS A CA 1
ATOM 4076 C C . HIS A 1 517 ? 6.809 -17.953 -16.359 1 98.38 517 HIS A C 1
ATOM 4078 O O . HIS A 1 517 ? 7.469 -16.906 -16.266 1 98.38 517 HIS A O 1
ATOM 4084 N N . ILE A 1 518 ? 6.277 -18.375 -17.484 1 98.31 518 ILE A N 1
ATOM 4085 C CA . ILE A 1 518 ? 6.305 -17.578 -18.703 1 98.31 518 ILE A CA 1
ATOM 4086 C C . ILE A 1 518 ? 4.879 -17.203 -19.109 1 98.31 518 ILE A C 1
ATOM 4088 O O . ILE A 1 518 ? 3.979 -18.047 -19.078 1 98.31 518 ILE A O 1
ATOM 4092 N N . HIS A 1 519 ? 4.68 -15.945 -19.422 1 98.5 519 HIS A N 1
ATOM 4093 C CA . HIS A 1 519 ? 3.404 -15.477 -19.969 1 98.5 519 HIS A CA 1
ATOM 4094 C C . HIS A 1 519 ? 3.27 -15.805 -21.438 1 98.5 519 HIS A C 1
ATOM 4096 O O . HIS A 1 519 ? 4.266 -15.844 -22.172 1 98.5 519 HIS A O 1
ATOM 4102 N N . GLY A 1 520 ? 2.059 -16.141 -21.906 1 98.06 520 GLY A N 1
ATOM 4103 C CA . GLY A 1 520 ? 1.727 -16.172 -23.312 1 98.06 520 GLY A CA 1
ATOM 4104 C C . GLY A 1 520 ? 1.981 -17.531 -23.953 1 98.06 520 GLY A C 1
ATOM 4105 O O . GLY A 1 520 ? 1.586 -17.766 -25.109 1 98.06 520 GLY A O 1
ATOM 4106 N N . TYR A 1 521 ? 2.604 -18.469 -23.172 1 97.38 521 TYR A N 1
ATOM 4107 C CA . TYR A 1 521 ? 2.986 -19.734 -23.797 1 97.38 521 TYR A CA 1
ATOM 4108 C C . TYR A 1 521 ? 2.863 -20.891 -22.812 1 97.38 521 TYR A C 1
ATOM 4110 O O . TYR A 1 521 ? 2.863 -20.672 -21.594 1 97.38 521 TYR A O 1
ATOM 4118 N N . ASN A 1 522 ? 2.701 -22.062 -23.359 1 95.62 522 ASN A N 1
ATOM 4119 C CA . ASN A 1 522 ? 3.139 -23.312 -22.75 1 95.62 522 ASN A CA 1
ATOM 4120 C C . ASN A 1 522 ? 4.418 -23.844 -23.391 1 95.62 522 ASN A C 1
ATOM 4122 O O . ASN A 1 522 ? 4.59 -23.75 -24.609 1 95.62 522 ASN A O 1
ATOM 4126 N N . LEU A 1 523 ? 5.191 -24.328 -22.609 1 97.5 523 LEU A N 1
ATOM 4127 C CA . LEU A 1 523 ? 6.457 -24.859 -23.094 1 97.5 523 LEU A CA 1
ATOM 4128 C C . LEU A 1 523 ? 6.477 -26.391 -23 1 97.5 523 LEU A C 1
ATOM 4130 O O . LEU A 1 523 ? 5.922 -26.969 -22.062 1 97.5 523 LEU A O 1
ATOM 4134 N N . GLU A 1 524 ? 7.102 -27.016 -24 1 97.5 524 GLU A N 1
ATOM 4135 C CA . GLU A 1 524 ? 7.422 -28.438 -23.859 1 97.5 524 GLU A CA 1
ATOM 4136 C C . GLU A 1 524 ? 8.617 -28.641 -22.922 1 97.5 524 GLU A C 1
ATOM 4138 O O . GLU A 1 524 ? 9.711 -28.125 -23.188 1 97.5 524 GLU A O 1
ATOM 4143 N N . ILE A 1 525 ? 8.383 -29.344 -21.859 1 97.75 525 ILE A N 1
ATOM 4144 C CA . ILE A 1 525 ? 9.469 -29.625 -20.938 1 97.75 525 ILE A CA 1
ATOM 4145 C C . ILE A 1 525 ? 10.242 -30.844 -21.422 1 97.75 525 ILE A C 1
ATOM 4147 O O . ILE A 1 525 ? 9.789 -31.984 -21.25 1 97.75 525 ILE A O 1
ATOM 4151 N N . VAL A 1 526 ? 11.516 -30.656 -21.891 1 97.5 526 VAL A N 1
ATOM 4152 C CA . VAL A 1 526 ? 12.164 -31.734 -22.641 1 97.5 526 VAL A CA 1
ATOM 4153 C C . VAL A 1 526 ? 13.32 -32.281 -21.812 1 97.5 526 VAL A C 1
ATOM 4155 O O . VAL A 1 526 ? 13.938 -33.281 -22.219 1 97.5 526 VAL A O 1
ATOM 4158 N N . GLY A 1 527 ? 13.594 -31.656 -20.703 1 95.69 527 GLY A N 1
ATOM 4159 C CA . GLY A 1 527 ? 14.656 -32.188 -19.875 1 95.69 527 GLY A CA 1
ATOM 4160 C C . GLY A 1 527 ? 14.75 -31.484 -18.516 1 95.69 527 GLY A C 1
ATOM 4161 O O . GLY A 1 527 ? 14.547 -30.281 -18.422 1 95.69 527 GLY A O 1
ATOM 4162 N N . MET A 1 528 ? 15.07 -32.25 -17.531 1 93.75 528 MET A N 1
ATOM 4163 C CA . MET A 1 528 ? 15.375 -31.734 -16.203 1 93.75 528 MET A CA 1
ATOM 4164 C C . MET A 1 528 ? 16.156 -32.75 -15.375 1 93.75 528 MET A C 1
ATOM 4166 O O . MET A 1 528 ? 15.953 -33.969 -15.523 1 93.75 528 MET A O 1
ATOM 4170 N N . ASP A 1 529 ? 17.016 -32.156 -14.586 1 91.75 529 ASP A N 1
ATOM 4171 C CA . ASP A 1 529 ? 17.781 -33.031 -13.695 1 91.75 529 ASP A CA 1
ATOM 4172 C C . ASP A 1 529 ? 18.562 -32.188 -12.68 1 91.75 529 ASP A C 1
ATOM 4174 O O . ASP A 1 529 ? 18.562 -30.969 -12.742 1 91.75 529 ASP A O 1
ATOM 4178 N N . GLN A 1 530 ? 19.125 -32.969 -11.75 1 90.19 530 GLN A N 1
ATOM 4179 C CA . GLN A 1 530 ? 20.094 -32.375 -10.836 1 90.19 530 GLN A CA 1
ATOM 4180 C C . GLN A 1 530 ? 21.516 -32.656 -11.266 1 90.19 530 GLN A C 1
ATOM 4182 O O . GLN A 1 530 ? 21.781 -33.688 -11.883 1 90.19 530 GLN A O 1
ATOM 4187 N N . MET A 1 531 ? 22.297 -31.75 -10.992 1 91.19 531 MET A N 1
ATOM 4188 C CA . MET A 1 531 ? 23.734 -31.906 -11.195 1 91.19 531 MET A CA 1
ATOM 4189 C C . MET A 1 531 ? 24.469 -32 -9.867 1 91.19 531 MET A C 1
ATOM 4191 O O . MET A 1 531 ? 23.844 -32.25 -8.828 1 91.19 531 MET A O 1
ATOM 4195 N N . TRP A 1 532 ? 25.781 -32.031 -9.891 1 88.81 532 TRP A N 1
ATOM 4196 C CA . TRP A 1 532 ? 26.531 -32.031 -8.641 1 88.81 532 TRP A CA 1
ATOM 4197 C C . TRP A 1 532 ? 26.578 -30.656 -8.008 1 88.81 532 TRP A C 1
ATOM 4199 O O . TRP A 1 532 ? 26.344 -29.656 -8.68 1 88.81 532 TRP A O 1
ATOM 4209 N N . ASN A 1 533 ? 26.828 -30.672 -6.746 1 85.5 533 ASN A N 1
ATOM 4210 C CA . ASN A 1 533 ? 26.891 -29.406 -6.016 1 85.5 533 ASN A CA 1
ATOM 4211 C C . ASN A 1 533 ? 28 -28.5 -6.547 1 85.5 533 ASN A C 1
ATOM 4213 O O . ASN A 1 533 ? 29.094 -28.969 -6.871 1 85.5 533 ASN A O 1
ATOM 4217 N N . TYR A 1 534 ? 27.734 -27.25 -6.77 1 84.31 534 TYR A N 1
ATOM 4218 C CA . TYR A 1 534 ? 28.656 -26.172 -7.109 1 84.31 534 TYR A CA 1
ATOM 4219 C C . TYR A 1 534 ? 29.125 -26.281 -8.555 1 84.31 534 TYR A C 1
ATOM 4221 O O . TYR A 1 534 ? 30.219 -25.828 -8.891 1 84.31 534 TYR A O 1
ATOM 4229 N N . PHE A 1 535 ? 28.328 -27 -9.359 1 93.19 535 PHE A N 1
ATOM 4230 C CA . PHE A 1 535 ? 28.641 -26.938 -10.781 1 93.19 535 PHE A CA 1
ATOM 4231 C C . PHE A 1 535 ? 28.438 -25.516 -11.312 1 93.19 535 PHE A C 1
ATOM 4233 O O . PHE A 1 535 ? 27.766 -24.703 -10.68 1 93.19 535 PHE A O 1
ATOM 4240 N N . THR A 1 536 ? 29.062 -25.219 -12.43 1 94.75 536 THR A N 1
ATOM 4241 C CA . THR A 1 536 ? 28.906 -23.906 -13.062 1 94.75 536 THR A CA 1
ATOM 4242 C C . THR A 1 536 ? 28.156 -24.031 -14.383 1 94.75 536 THR A C 1
ATOM 4244 O O . THR A 1 536 ? 27.984 -25.125 -14.914 1 94.75 536 THR A O 1
ATOM 4247 N N . ILE A 1 537 ? 27.688 -22.953 -14.867 1 95.44 537 ILE A N 1
ATOM 4248 C CA . ILE A 1 537 ? 27 -22.953 -16.156 1 95.44 537 ILE A CA 1
ATOM 4249 C C . ILE A 1 537 ? 27.969 -23.406 -17.25 1 95.44 537 ILE A C 1
ATOM 4251 O O . ILE A 1 537 ? 27.562 -24.047 -18.219 1 95.44 537 ILE A O 1
ATOM 4255 N N . GLU A 1 538 ? 29.328 -23.125 -17.078 1 96.19 538 GLU A N 1
ATOM 4256 C CA . GLU A 1 538 ? 30.328 -23.609 -18.047 1 96.19 538 GLU A CA 1
ATOM 4257 C C . GLU A 1 538 ? 30.422 -25.125 -18.016 1 96.19 538 GLU A C 1
ATOM 4259 O O . GLU A 1 538 ? 30.594 -25.75 -19.062 1 96.19 538 GLU A O 1
ATOM 4264 N N . ASP A 1 539 ? 30.328 -25.641 -16.812 1 97.44 539 ASP A N 1
ATOM 4265 C CA . ASP A 1 539 ? 30.266 -27.094 -16.703 1 97.44 539 ASP A CA 1
ATOM 4266 C C . ASP A 1 539 ? 29.094 -27.672 -17.484 1 97.44 539 ASP A C 1
ATOM 4268 O O . ASP A 1 539 ? 29.25 -28.656 -18.219 1 97.44 539 ASP A O 1
ATOM 4272 N N . PHE A 1 540 ? 28 -27.094 -17.312 1 97.31 540 PHE A N 1
ATOM 4273 C CA . PHE A 1 540 ? 26.797 -27.547 -17.984 1 97.31 540 PHE A CA 1
ATOM 4274 C C . PHE A 1 540 ? 26.969 -27.453 -19.5 1 97.31 540 PHE A C 1
ATOM 4276 O O . PHE A 1 540 ? 26.656 -28.406 -20.219 1 97.31 540 PHE A O 1
ATOM 4283 N N . LYS A 1 541 ? 27.359 -26.312 -19.953 1 97.5 541 LYS A N 1
ATOM 4284 C CA . LYS A 1 541 ? 27.516 -26.078 -21.375 1 97.5 541 LYS A CA 1
ATOM 4285 C C . LYS A 1 541 ? 28.484 -27.094 -22 1 97.5 541 LYS A C 1
ATOM 4287 O O . LYS A 1 541 ? 28.266 -27.562 -23.109 1 97.5 541 LYS A O 1
ATOM 4292 N N . ARG A 1 542 ? 29.547 -27.359 -21.297 1 97.88 542 ARG A N 1
ATOM 4293 C CA . ARG A 1 542 ? 30.5 -28.359 -21.75 1 97.88 542 ARG A CA 1
ATOM 4294 C C . ARG A 1 542 ? 29.828 -29.719 -21.922 1 97.88 542 ARG A C 1
ATOM 4296 O O . ARG A 1 542 ? 29.984 -30.375 -22.953 1 97.88 542 ARG A O 1
ATOM 4303 N N . LEU A 1 543 ? 29.062 -30.125 -20.938 1 97.94 543 LEU A N 1
ATOM 4304 C CA . LEU A 1 543 ? 28.375 -31.406 -21 1 97.94 543 LEU A CA 1
ATOM 4305 C C . LEU A 1 543 ? 27.328 -31.406 -22.109 1 97.94 543 LEU A C 1
ATOM 4307 O O . LEU A 1 543 ? 27.141 -32.406 -22.797 1 97.94 543 LEU A O 1
ATOM 4311 N N . ASP A 1 544 ? 26.641 -30.344 -22.188 1 97.69 544 ASP A N 1
ATOM 4312 C CA . ASP A 1 544 ? 25.625 -30.219 -23.234 1 97.69 544 ASP A CA 1
ATOM 4313 C C . ASP A 1 544 ? 26.25 -30.328 -24.625 1 97.69 544 ASP A C 1
ATOM 4315 O O . ASP A 1 544 ? 25.719 -31.031 -25.5 1 97.69 544 ASP A O 1
ATOM 4319 N N . ALA A 1 545 ? 27.375 -29.656 -24.859 1 96.88 545 ALA A N 1
ATOM 4320 C CA . ALA A 1 545 ? 28.094 -29.688 -26.125 1 96.88 545 ALA A CA 1
ATOM 4321 C C . ALA A 1 545 ? 28.562 -31.109 -26.438 1 96.88 545 ALA A C 1
ATOM 4323 O O . ALA A 1 545 ? 28.656 -31.484 -27.609 1 96.88 545 ALA A O 1
ATOM 4324 N N . GLN A 1 546 ? 28.797 -31.859 -25.438 1 97.62 546 GLN A N 1
ATOM 4325 C CA . GLN A 1 546 ? 29.281 -33.219 -25.578 1 97.62 546 GLN A CA 1
ATOM 4326 C C . GLN A 1 546 ? 28.125 -34.188 -25.812 1 97.62 546 GLN A C 1
ATOM 4328 O O . GLN A 1 546 ? 28.328 -35.375 -26 1 97.62 546 GLN A O 1
ATOM 4333 N N . GLY A 1 547 ? 26.953 -33.656 -25.719 1 95.75 547 GLY A N 1
ATOM 4334 C CA . GLY A 1 547 ? 25.781 -34.5 -25.922 1 95.75 547 GLY A CA 1
ATOM 4335 C C . GLY A 1 547 ? 25.391 -35.312 -24.703 1 95.75 547 GLY A C 1
ATOM 4336 O O . GLY A 1 547 ? 24.672 -36.312 -24.797 1 95.75 547 GLY A O 1
ATOM 4337 N N . LYS A 1 548 ? 25.797 -34.875 -23.562 1 96.5 548 LYS A N 1
ATOM 4338 C CA . LYS A 1 548 ? 25.562 -35.656 -22.344 1 96.5 548 LYS A CA 1
ATOM 4339 C C . LYS A 1 548 ? 24.328 -35.156 -21.594 1 96.5 548 LYS A C 1
ATOM 4341 O O . LYS A 1 548 ? 23.938 -35.719 -20.578 1 96.5 548 LYS A O 1
ATOM 4346 N N . ILE A 1 549 ? 23.812 -34.125 -22.047 1 96.81 549 ILE A N 1
ATOM 4347 C CA . ILE A 1 549 ? 22.547 -33.656 -21.5 1 96.81 549 ILE A CA 1
ATOM 4348 C C . ILE A 1 549 ? 21.406 -34.188 -22.359 1 96.81 549 ILE A C 1
ATOM 4350 O O . ILE A 1 549 ? 21.266 -33.812 -23.531 1 96.81 549 ILE A O 1
ATOM 4354 N N . LYS A 1 550 ? 20.578 -34.938 -21.812 1 92.31 550 LYS A N 1
ATOM 4355 C CA . LYS A 1 550 ? 19.516 -35.594 -22.547 1 92.31 550 LYS A CA 1
ATOM 4356 C C . LYS A 1 550 ? 18.297 -34.719 -22.719 1 92.31 550 LYS A C 1
ATOM 4358 O O . LYS A 1 550 ? 17.953 -33.938 -21.812 1 92.31 550 LYS A O 1
ATOM 4363 N N . ARG A 1 551 ? 17.656 -34.781 -23.906 1 95.38 551 ARG A N 1
ATOM 4364 C CA . ARG A 1 551 ? 16.359 -34.156 -24.203 1 95.38 551 ARG A CA 1
ATOM 4365 C C . ARG A 1 551 ? 15.328 -35.219 -24.594 1 95.38 551 ARG A C 1
ATOM 4367 O O . ARG A 1 551 ? 15.57 -36.031 -25.484 1 95.38 551 ARG A O 1
ATOM 4374 N N . ASN A 1 552 ? 14.289 -35.188 -23.875 1 92.25 552 ASN A N 1
ATOM 4375 C CA . ASN A 1 552 ? 13.141 -36 -24.266 1 92.25 552 ASN A CA 1
ATOM 4376 C C . ASN A 1 552 ? 12.289 -35.281 -25.312 1 92.25 552 ASN A C 1
ATOM 4378 O O . ASN A 1 552 ? 11.492 -34.406 -24.984 1 92.25 552 ASN A O 1
ATOM 4382 N N . LEU A 1 553 ? 12.359 -35.75 -26.547 1 92.5 553 LEU A N 1
ATOM 4383 C CA . LEU A 1 553 ? 11.648 -35.094 -27.625 1 92.5 553 LEU A CA 1
ATOM 4384 C C . LEU A 1 553 ? 10.422 -35.875 -28.062 1 92.5 553 LEU A C 1
ATOM 4386 O O . LEU A 1 553 ? 9.734 -35.5 -29.016 1 92.5 553 LEU A O 1
ATOM 4390 N N . LYS A 1 554 ? 10.234 -37 -27.391 1 91.19 554 LYS A N 1
ATOM 4391 C CA . LYS A 1 554 ? 9.078 -37.812 -27.719 1 91.19 554 LYS A CA 1
ATOM 4392 C C . LYS A 1 554 ? 7.855 -37.406 -26.906 1 91.19 554 LYS A C 1
ATOM 4394 O O . LYS A 1 554 ? 7.566 -38 -25.875 1 91.19 554 LYS A O 1
ATOM 4399 N N . ASN A 1 555 ? 7.109 -36.594 -27.344 1 93.94 555 ASN A N 1
ATOM 4400 C CA . ASN A 1 555 ? 5.836 -36.125 -26.844 1 93.94 555 ASN A CA 1
ATOM 4401 C C . ASN A 1 555 ? 5.961 -35.625 -25.391 1 93.94 555 ASN A C 1
ATOM 4403 O O . ASN A 1 555 ? 5.219 -36.062 -24.516 1 93.94 555 ASN A O 1
ATOM 4407 N N . PRO A 1 556 ? 6.895 -34.75 -25.141 1 96.12 556 PRO A N 1
ATOM 4408 C CA . PRO A 1 556 ? 7.082 -34.25 -23.781 1 96.12 556 PRO A CA 1
ATOM 4409 C C . PRO A 1 556 ? 5.859 -33.5 -23.266 1 96.12 556 PRO A C 1
ATOM 4411 O O . PRO A 1 556 ? 5.027 -33.031 -24.047 1 96.12 556 PRO A O 1
ATOM 4414 N N . PRO A 1 557 ? 5.723 -33.406 -21.953 1 96.88 557 PRO A N 1
ATOM 4415 C CA . PRO A 1 557 ? 4.602 -32.656 -21.391 1 96.88 557 PRO A CA 1
ATOM 4416 C C . PRO A 1 557 ? 4.742 -31.141 -21.578 1 96.88 557 PRO A C 1
ATOM 4418 O O . PRO A 1 557 ? 5.848 -30.641 -21.828 1 96.88 557 PRO A O 1
ATOM 4421 N N . ARG A 1 558 ? 3.654 -30.406 -21.531 1 97.31 558 ARG A N 1
ATOM 4422 C CA . ARG A 1 558 ? 3.617 -28.953 -21.688 1 97.31 558 ARG A CA 1
ATOM 4423 C C . ARG A 1 558 ? 3.283 -28.266 -20.375 1 97.31 558 ARG A C 1
ATOM 4425 O O . ARG A 1 558 ? 2.381 -28.688 -19.656 1 97.31 558 ARG A O 1
ATOM 4432 N N . LYS A 1 559 ? 3.984 -27.281 -20.031 1 98.06 559 LYS A N 1
ATOM 4433 C CA . LYS A 1 559 ? 3.76 -26.484 -18.812 1 98.06 559 LYS A CA 1
ATOM 4434 C C . LYS A 1 559 ? 4.059 -25.016 -19.062 1 98.06 559 LYS A C 1
ATOM 4436 O O . LYS A 1 559 ? 4.785 -24.672 -20 1 98.06 559 LYS A O 1
ATOM 4441 N N . ASP A 1 560 ? 3.461 -24.141 -18.281 1 98.44 560 ASP A N 1
ATOM 4442 C CA . ASP A 1 560 ? 3.789 -22.719 -18.312 1 98.44 560 ASP A CA 1
ATOM 4443 C C . ASP A 1 560 ? 4.457 -22.281 -17 1 98.44 560 ASP A C 1
ATOM 4445 O O . ASP A 1 560 ? 4.984 -21.172 -16.922 1 98.44 560 ASP A O 1
ATOM 4449 N N . SER A 1 561 ? 4.395 -23.047 -15.992 1 98.31 561 SER A N 1
ATOM 4450 C CA . SER A 1 561 ? 5.008 -22.875 -14.68 1 98.31 561 SER A CA 1
ATOM 4451 C C . SER A 1 561 ? 5.766 -24.125 -14.25 1 98.31 561 SER A C 1
ATOM 4453 O O . SER A 1 561 ? 5.219 -25.234 -14.281 1 98.31 561 SER A O 1
ATOM 4455 N N . PHE A 1 562 ? 6.984 -23.969 -13.945 1 96.94 562 PHE A N 1
ATOM 4456 C CA . PHE A 1 562 ? 7.809 -25.141 -13.648 1 96.94 562 PHE A CA 1
ATOM 4457 C C . PHE A 1 562 ? 8.906 -24.797 -12.648 1 96.94 562 PHE A C 1
ATOM 4459 O O . PHE A 1 562 ? 9.398 -23.656 -12.625 1 96.94 562 PHE A O 1
ATOM 4466 N N . MET A 1 563 ? 9.258 -25.75 -11.914 1 94.62 563 MET A N 1
ATOM 4467 C CA . MET A 1 563 ? 10.312 -25.578 -10.914 1 94.62 563 MET A CA 1
ATOM 4468 C C . MET A 1 563 ? 11.672 -25.938 -11.492 1 94.62 563 MET A C 1
ATOM 4470 O O . MET A 1 563 ? 11.828 -27 -12.109 1 94.62 563 MET A O 1
ATOM 4474 N N . VAL A 1 564 ? 12.602 -25.078 -11.422 1 95.38 564 VAL A N 1
ATOM 4475 C CA . VAL A 1 564 ? 13.992 -25.391 -11.734 1 95.38 564 VAL A CA 1
ATOM 4476 C C . VAL A 1 564 ? 14.711 -25.891 -10.477 1 95.38 564 VAL A C 1
ATOM 4478 O O . VAL A 1 564 ? 14.859 -25.141 -9.508 1 95.38 564 VAL A O 1
ATOM 4481 N N . PRO A 1 565 ? 15.172 -27.094 -10.516 1 91.19 565 PRO A N 1
ATOM 4482 C CA . PRO A 1 565 ? 15.727 -27.688 -9.297 1 91.19 565 PRO A CA 1
ATOM 4483 C C . PRO A 1 565 ? 16.984 -26.969 -8.812 1 91.19 565 PRO A C 1
ATOM 4485 O O . PRO A 1 565 ? 17.75 -26.438 -9.625 1 91.19 565 PRO A O 1
ATOM 4488 N N . GLY A 1 566 ? 17.141 -27.016 -7.48 1 89.62 566 GLY A N 1
ATOM 4489 C CA . GLY A 1 566 ? 18.438 -26.609 -6.953 1 89.62 566 GLY A CA 1
ATOM 4490 C C . GLY A 1 566 ? 19.578 -27.5 -7.445 1 89.62 566 GLY A C 1
ATOM 4491 O O . GLY A 1 566 ? 19.422 -28.719 -7.555 1 89.62 566 GLY A O 1
ATOM 4492 N N . ALA A 1 567 ? 20.688 -26.875 -7.758 1 91.19 567 ALA A N 1
ATOM 4493 C CA . ALA A 1 567 ? 21.828 -27.578 -8.328 1 91.19 567 ALA A CA 1
ATOM 4494 C C . ALA A 1 567 ? 21.422 -28.406 -9.539 1 91.19 567 ALA A C 1
ATOM 4496 O O . ALA A 1 567 ? 21.781 -29.578 -9.656 1 91.19 567 ALA A O 1
ATOM 4497 N N . GLY A 1 568 ? 20.625 -27.828 -10.336 1 92.81 568 GLY A N 1
ATOM 4498 C CA . GLY A 1 568 ? 20.094 -28.578 -11.469 1 92.81 568 GLY A CA 1
ATOM 4499 C C . GLY A 1 568 ? 19.75 -27.688 -12.656 1 92.81 568 GLY A C 1
ATOM 4500 O O . GLY A 1 568 ? 20.312 -26.609 -12.82 1 92.81 568 GLY A O 1
ATOM 4501 N N . TYR A 1 569 ? 18.984 -28.312 -13.547 1 95 569 TYR A N 1
ATOM 4502 C CA . TYR A 1 569 ? 18.609 -27.578 -14.758 1 95 569 TYR A CA 1
ATOM 4503 C C . TYR A 1 569 ? 17.234 -28.016 -15.258 1 95 569 TYR A C 1
ATOM 4505 O O . TYR A 1 569 ? 16.703 -29.031 -14.812 1 95 569 TYR A O 1
ATOM 4513 N N . LEU A 1 570 ? 16.672 -27.234 -16.062 1 96.88 570 LEU A N 1
ATOM 4514 C CA . LEU A 1 570 ? 15.453 -27.547 -16.812 1 96.88 570 LEU A CA 1
ATOM 4515 C C . LEU A 1 570 ? 15.547 -26.984 -18.234 1 96.88 570 LEU A C 1
ATOM 4517 O O . LEU A 1 570 ? 15.992 -25.844 -18.422 1 96.88 570 LEU A O 1
ATOM 4521 N N . ILE A 1 571 ? 15.18 -27.797 -19.203 1 98.31 571 ILE A N 1
ATOM 4522 C CA . ILE A 1 571 ? 15.18 -27.406 -20.609 1 98.31 571 ILE A CA 1
ATOM 4523 C C . ILE A 1 571 ? 13.758 -27.438 -21.156 1 98.31 571 ILE A C 1
ATOM 4525 O O . ILE A 1 571 ? 13.039 -28.422 -20.984 1 98.31 571 ILE A O 1
ATOM 4529 N N . ALA A 1 572 ? 13.391 -26.391 -21.797 1 98.38 572 ALA A N 1
ATOM 4530 C CA . ALA A 1 572 ? 12.047 -26.281 -22.375 1 98.38 572 ALA A CA 1
ATOM 4531 C C . ALA A 1 572 ? 12.102 -25.703 -23.781 1 98.38 572 ALA A C 1
ATOM 4533 O O . ALA A 1 572 ? 13.031 -24.984 -24.125 1 98.38 572 ALA A O 1
ATOM 4534 N N . ARG A 1 573 ? 11.086 -26.047 -24.609 1 98.12 573 ARG A N 1
ATOM 4535 C CA . ARG A 1 573 ? 11.016 -25.562 -25.984 1 98.12 573 ARG A CA 1
ATOM 4536 C C . ARG A 1 573 ? 9.633 -25.016 -26.297 1 98.12 573 ARG A C 1
ATOM 4538 O O . ARG A 1 573 ? 8.641 -25.438 -25.703 1 98.12 573 ARG A O 1
ATOM 4545 N N . PHE A 1 574 ? 9.578 -24.062 -27.188 1 97.38 574 PHE A N 1
ATOM 4546 C CA . PHE A 1 574 ? 8.312 -23.562 -27.703 1 97.38 574 PHE A CA 1
ATOM 4547 C C . PHE A 1 574 ? 8.5 -22.922 -29.078 1 97.38 574 PHE A C 1
ATOM 4549 O O . PHE A 1 574 ? 9.625 -22.609 -29.469 1 97.38 574 PHE A O 1
ATOM 4556 N N . ARG A 1 575 ? 7.488 -22.844 -29.812 1 97.38 575 ARG A N 1
ATOM 4557 C CA . ARG A 1 575 ? 7.453 -22.062 -31.047 1 97.38 575 ARG A CA 1
ATOM 4558 C C . ARG A 1 575 ? 7.008 -20.625 -30.781 1 97.38 575 ARG A C 1
ATOM 4560 O O . ARG A 1 575 ? 5.949 -20.406 -30.188 1 97.38 575 ARG A O 1
ATOM 4567 N N . ALA A 1 576 ? 7.75 -19.688 -31.234 1 97.81 576 ALA A N 1
ATOM 4568 C CA . ALA A 1 576 ? 7.445 -18.281 -31.016 1 97.81 576 ALA A CA 1
ATOM 4569 C C . ALA A 1 576 ? 6.367 -17.797 -31.984 1 97.81 576 ALA A C 1
ATOM 4571 O O . ALA A 1 576 ? 6.625 -16.953 -32.844 1 97.81 576 ALA A O 1
ATOM 4572 N N . ASN A 1 577 ? 5.117 -18.109 -31.734 1 96.69 577 ASN A N 1
ATOM 4573 C CA . ASN A 1 577 ? 4.043 -17.812 -32.656 1 96.69 577 ASN A CA 1
ATOM 4574 C C . ASN A 1 577 ? 2.951 -16.969 -32.031 1 96.69 577 ASN A C 1
ATOM 4576 O O . ASN A 1 577 ? 1.826 -16.906 -32.531 1 96.69 577 ASN A O 1
ATOM 4580 N N . ASN A 1 578 ? 3.176 -16.469 -30.922 1 97.94 578 ASN A N 1
ATOM 4581 C CA . ASN A 1 578 ? 2.324 -15.492 -30.234 1 97.94 578 ASN A CA 1
ATOM 4582 C C . ASN A 1 578 ? 3.047 -14.164 -30.031 1 97.94 578 ASN A C 1
ATOM 4584 O O . ASN A 1 578 ? 3.617 -13.93 -28.969 1 97.94 578 ASN A O 1
ATOM 4588 N N . PRO A 1 579 ? 2.941 -13.312 -31 1 98.12 579 PRO A N 1
ATOM 4589 C CA . PRO A 1 579 ? 3.689 -12.055 -30.922 1 98.12 579 PRO A CA 1
ATOM 4590 C C . PRO A 1 579 ? 3.305 -11.211 -29.719 1 98.12 579 PRO A C 1
ATOM 4592 O O . PRO A 1 579 ? 2.189 -11.336 -29.203 1 98.12 579 PRO A O 1
ATOM 4595 N N . GLY A 1 580 ? 4.246 -10.375 -29.281 1 97.81 580 GLY A N 1
ATOM 4596 C CA . GLY A 1 580 ? 3.977 -9.492 -28.156 1 97.81 580 GLY A CA 1
ATOM 4597 C C . GLY A 1 580 ? 5.133 -9.391 -27.188 1 97.81 580 GLY A C 1
ATOM 4598 O O . GLY A 1 580 ? 6.281 -9.664 -27.547 1 97.81 580 GLY A O 1
ATOM 4599 N N . TRP A 1 581 ? 4.922 -8.797 -26.078 1 98.06 581 TRP A N 1
ATOM 4600 C CA . TRP A 1 581 ? 5.844 -8.688 -24.953 1 98.06 581 TRP A CA 1
ATOM 4601 C C . TRP A 1 581 ? 5.406 -9.594 -23.797 1 98.06 581 TRP A C 1
ATOM 4603 O O . TRP A 1 581 ? 4.297 -9.445 -23.281 1 98.06 581 TRP A O 1
ATOM 4613 N N . TRP A 1 582 ? 6.266 -10.508 -23.484 1 98.62 582 TRP A N 1
ATOM 4614 C CA . TRP A 1 582 ? 5.879 -11.523 -22.516 1 98.62 582 TRP A CA 1
ATOM 4615 C C . TRP A 1 582 ? 6.883 -11.594 -21.359 1 98.62 582 TRP A C 1
ATOM 4617 O O . TRP A 1 582 ? 8.094 -11.68 -21.594 1 98.62 582 TRP A O 1
ATOM 4627 N N . LEU A 1 583 ? 6.375 -11.539 -20.188 1 98.56 583 LEU A N 1
ATOM 4628 C CA . LEU A 1 583 ? 7.203 -11.602 -18.984 1 98.56 583 LEU A CA 1
ATOM 4629 C C . LEU A 1 583 ? 7.566 -13.047 -18.656 1 98.56 583 LEU A C 1
ATOM 4631 O O . LEU A 1 583 ? 6.711 -13.93 -18.703 1 98.56 583 LEU A O 1
ATOM 4635 N N . MET A 1 584 ? 8.789 -13.383 -18.438 1 98.5 584 MET A N 1
ATOM 4636 C CA . MET A 1 584 ? 9.328 -14.602 -17.844 1 98.5 584 MET A CA 1
ATOM 4637 C C . MET A 1 584 ? 9.969 -14.312 -16.484 1 98.5 584 MET A C 1
ATOM 4639 O O . MET A 1 584 ? 10.836 -13.445 -16.375 1 98.5 584 MET A O 1
ATOM 4643 N N . HIS A 1 585 ? 9.531 -15.023 -15.43 1 98.12 585 HIS A N 1
ATOM 4644 C CA . HIS A 1 585 ? 10.008 -14.625 -14.109 1 98.12 585 HIS A CA 1
ATOM 4645 C C . HIS A 1 585 ? 9.836 -15.75 -13.102 1 98.12 585 HIS A C 1
ATOM 4647 O O . HIS A 1 585 ? 9.094 -16.703 -13.344 1 98.12 585 HIS A O 1
ATOM 4653 N N . CYS A 1 586 ? 10.602 -15.664 -12.023 1 97.62 586 CYS A N 1
ATOM 4654 C CA . CYS A 1 586 ? 10.336 -16.5 -10.859 1 97.62 586 CYS A CA 1
ATOM 4655 C C . CYS A 1 586 ? 9.008 -16.125 -10.203 1 97.62 586 CYS A C 1
ATOM 4657 O O . CYS A 1 586 ? 8.719 -14.938 -10.023 1 97.62 586 CYS A O 1
ATOM 4659 N N . HIS A 1 587 ? 8.25 -17.047 -9.883 1 96.69 587 HIS A N 1
ATOM 4660 C CA . HIS A 1 587 ? 6.883 -16.812 -9.422 1 96.69 587 HIS A CA 1
ATOM 4661 C C . HIS A 1 587 ? 6.84 -16.562 -7.918 1 96.69 587 HIS A C 1
ATOM 4663 O O . HIS A 1 587 ? 5.762 -16.484 -7.328 1 96.69 587 HIS A O 1
ATOM 4669 N N . ILE A 1 588 ? 8.016 -16.484 -7.293 1 95.25 588 ILE A N 1
ATOM 4670 C CA . ILE A 1 588 ? 8.133 -15.969 -5.934 1 95.25 588 ILE A CA 1
ATOM 4671 C C . ILE A 1 588 ? 8.164 -14.445 -5.953 1 95.25 588 ILE A C 1
ATOM 4673 O O . ILE A 1 588 ? 9.023 -13.844 -6.605 1 95.25 588 ILE A O 1
ATOM 4677 N N . ASN A 1 589 ? 7.293 -13.852 -5.18 1 94.88 589 ASN A N 1
ATOM 4678 C CA . ASN A 1 589 ? 7.07 -12.414 -5.25 1 94.88 589 ASN A CA 1
ATOM 4679 C C . ASN A 1 589 ? 8.359 -11.633 -4.996 1 94.88 589 ASN A C 1
ATOM 4681 O O . ASN A 1 589 ? 8.703 -10.727 -5.754 1 94.88 589 ASN A O 1
ATOM 4685 N N . SER A 1 590 ? 9.055 -11.914 -3.957 1 95.25 590 SER A N 1
ATOM 4686 C CA . SER A 1 590 ? 10.266 -11.18 -3.594 1 95.25 590 SER A CA 1
ATOM 4687 C C . SER A 1 590 ? 11.367 -11.391 -4.625 1 95.25 590 SER A C 1
ATOM 4689 O O . SER A 1 590 ? 12.164 -10.484 -4.879 1 95.25 590 SER A O 1
ATOM 4691 N N . HIS A 1 591 ? 11.422 -12.578 -5.273 1 96.19 591 HIS A N 1
ATOM 4692 C CA . HIS A 1 591 ? 12.461 -12.852 -6.266 1 96.19 591 HIS A CA 1
ATOM 4693 C C . HIS A 1 591 ? 12.281 -11.977 -7.504 1 96.19 591 HIS A C 1
ATOM 4695 O O . HIS A 1 591 ? 13.266 -11.523 -8.094 1 96.19 591 HIS A O 1
ATOM 4701 N N . LEU A 1 592 ? 11.078 -11.82 -7.867 1 96.75 592 LEU A N 1
ATOM 4702 C CA . LEU A 1 592 ? 10.844 -10.914 -8.984 1 96.75 592 LEU A CA 1
ATOM 4703 C C . LEU A 1 592 ? 11.227 -9.484 -8.617 1 96.75 592 LEU A C 1
ATOM 4705 O O . LEU A 1 592 ? 11.844 -8.781 -9.422 1 96.75 592 LEU A O 1
ATOM 4709 N N . LYS A 1 593 ? 10.883 -9.07 -7.441 1 95.5 593 LYS A N 1
ATOM 4710 C CA . LYS A 1 593 ? 11.227 -7.727 -6.98 1 95.5 593 LYS A CA 1
ATOM 4711 C C . LYS A 1 593 ? 12.742 -7.543 -6.918 1 95.5 593 LYS A C 1
ATOM 4713 O O . LYS A 1 593 ? 13.25 -6.445 -7.164 1 95.5 593 LYS A O 1
ATOM 4718 N N . LEU A 1 594 ? 13.406 -8.602 -6.602 1 95.94 594 LEU A N 1
ATOM 4719 C CA . LEU A 1 594 ? 14.859 -8.547 -6.465 1 95.94 594 LEU A CA 1
ATOM 4720 C C . LEU A 1 594 ? 15.539 -8.68 -7.82 1 95.94 594 LEU A C 1
ATOM 4722 O O . LEU A 1 594 ? 16.734 -8.422 -7.945 1 95.94 594 LEU A O 1
ATOM 4726 N N . GLY A 1 595 ? 14.758 -9.141 -8.844 1 96.75 595 GLY A N 1
ATOM 4727 C CA . GLY A 1 595 ? 15.344 -8.977 -10.164 1 96.75 595 GLY A CA 1
ATOM 4728 C C . GLY A 1 595 ? 15.242 -10.219 -11.023 1 96.75 595 GLY A C 1
ATOM 4729 O O . GLY A 1 595 ? 15.641 -10.211 -12.188 1 96.75 595 GLY A O 1
ATOM 4730 N N . MET A 1 596 ? 14.664 -11.289 -10.539 1 97.62 596 MET A N 1
ATOM 4731 C CA . MET A 1 596 ? 14.672 -12.531 -11.305 1 97.62 596 MET A CA 1
ATOM 4732 C C . MET A 1 596 ? 13.531 -12.555 -12.32 1 97.62 596 MET A C 1
ATOM 4734 O O . MET A 1 596 ? 12.562 -13.297 -12.156 1 97.62 596 MET A O 1
ATOM 4738 N N . GLY A 1 597 ? 13.711 -11.883 -13.344 1 98.06 597 GLY A N 1
ATOM 4739 C CA . GLY A 1 597 ? 12.773 -11.789 -14.445 1 98.06 597 GLY A CA 1
ATOM 4740 C C . GLY A 1 597 ? 13.398 -11.273 -15.727 1 98.06 597 GLY A C 1
ATOM 4741 O O . GLY A 1 597 ? 14.562 -10.852 -15.727 1 98.06 597 GLY A O 1
ATOM 4742 N N . MET A 1 598 ? 12.727 -11.32 -16.766 1 98.25 598 MET A N 1
ATOM 4743 C CA . MET A 1 598 ? 13.078 -10.758 -18.078 1 98.25 598 MET A CA 1
ATOM 4744 C C . MET A 1 598 ? 11.859 -10.688 -18.984 1 98.25 598 MET A C 1
ATOM 4746 O O . MET A 1 598 ? 10.82 -11.266 -18.688 1 98.25 598 MET A O 1
ATOM 4750 N N . VAL A 1 599 ? 11.984 -9.961 -20.062 1 98.38 599 VAL A N 1
ATOM 4751 C CA . VAL A 1 599 ? 10.875 -9.852 -21.016 1 98.38 599 VAL A CA 1
ATOM 4752 C C . VAL A 1 599 ? 11.312 -10.398 -22.375 1 98.38 599 VAL A C 1
ATOM 4754 O O . VAL A 1 599 ? 12.445 -10.18 -22.812 1 98.38 599 VAL A O 1
ATOM 4757 N N . PHE A 1 600 ? 10.422 -11.164 -22.969 1 98.25 600 PHE A N 1
ATOM 4758 C CA . PHE A 1 600 ? 10.578 -11.633 -24.344 1 98.25 600 PHE A CA 1
ATOM 4759 C C . PHE A 1 600 ? 9.812 -10.727 -25.312 1 98.25 600 PHE A C 1
ATOM 4761 O O . PHE A 1 600 ? 8.609 -10.523 -25.141 1 98.25 600 PHE A O 1
ATOM 4768 N N . HIS A 1 601 ? 10.508 -10.203 -26.203 1 98.12 601 HIS A N 1
ATOM 4769 C CA . HIS A 1 601 ? 9.859 -9.531 -27.328 1 98.12 601 HIS A CA 1
ATOM 4770 C C . HIS A 1 601 ? 9.766 -10.453 -28.531 1 98.12 601 HIS A C 1
ATOM 4772 O O . HIS A 1 601 ? 10.773 -10.75 -29.172 1 98.12 601 HIS A O 1
ATOM 4778 N N . VAL A 1 602 ? 8.602 -10.93 -28.797 1 98.31 602 VAL A N 1
ATOM 4779 C CA . VAL A 1 602 ? 8.367 -11.781 -29.969 1 98.31 602 VAL A CA 1
ATOM 4780 C C . VAL A 1 602 ? 7.84 -10.938 -31.125 1 98.31 602 VAL A C 1
ATOM 4782 O O . VAL A 1 602 ? 6.77 -10.336 -31.016 1 98.31 602 VAL A O 1
ATOM 4785 N N . GLU A 1 603 ? 8.5 -10.977 -32.188 1 96.88 603 GLU A N 1
ATOM 4786 C CA . GLU A 1 603 ? 8.164 -10.156 -33.344 1 96.88 603 GLU A CA 1
ATOM 4787 C C . GLU A 1 603 ? 6.828 -10.57 -33.938 1 96.88 603 GLU A C 1
ATOM 4789 O O . GLU A 1 603 ? 6.41 -11.727 -33.812 1 96.88 603 GLU A O 1
ATOM 4794 N N . GLY A 1 604 ? 6.215 -9.523 -34.531 1 95.62 604 GLY A N 1
ATOM 4795 C CA . GLY A 1 604 ? 4.949 -9.766 -35.219 1 95.62 604 GLY A CA 1
ATOM 4796 C C . GLY A 1 604 ? 3.887 -8.742 -34.875 1 95.62 604 GLY A C 1
ATOM 4797 O O . GLY A 1 604 ? 4.086 -7.891 -34 1 95.62 604 GLY A O 1
ATOM 4798 N N . ASP A 1 605 ? 2.77 -8.914 -35.594 1 93.81 605 ASP A N 1
ATOM 4799 C CA . ASP A 1 605 ? 1.676 -7.969 -35.406 1 93.81 605 ASP A CA 1
ATOM 4800 C C . ASP A 1 605 ? 0.763 -8.398 -34.25 1 93.81 605 ASP A C 1
ATOM 4802 O O . ASP A 1 605 ? 0.512 -9.594 -34.062 1 93.81 605 ASP A O 1
ATOM 4806 N N . VAL A 1 606 ? 0.428 -7.457 -33.5 1 94.81 606 VAL A N 1
ATOM 4807 C CA . VAL A 1 606 ? -0.56 -7.664 -32.438 1 94.81 606 VAL A CA 1
ATOM 4808 C C . VAL A 1 606 ? -1.764 -6.754 -32.688 1 94.81 606 VAL A C 1
ATOM 4810 O O . VAL A 1 606 ? -1.616 -5.633 -33.156 1 94.81 606 VAL A O 1
ATOM 4813 N N . PRO A 1 607 ? -2.918 -7.199 -32.406 1 94.88 607 PRO A N 1
ATOM 4814 C CA . PRO A 1 607 ? -4.074 -6.309 -32.531 1 94.88 607 PRO A CA 1
ATOM 4815 C C . PRO A 1 607 ? -3.963 -5.07 -31.641 1 94.88 607 PRO A C 1
ATOM 4817 O O . PRO A 1 607 ? -3.42 -5.148 -30.531 1 94.88 607 PRO A O 1
ATOM 4820 N N . PRO A 1 608 ? -4.52 -3.961 -32.125 1 93.25 608 PRO A N 1
ATOM 4821 C CA . PRO A 1 608 ? -4.516 -2.773 -31.266 1 93.25 608 PRO A CA 1
ATOM 4822 C C . PRO A 1 608 ? -5.344 -2.955 -30 1 93.25 608 PRO A C 1
ATOM 4824 O O . PRO A 1 608 ? -6.402 -3.59 -30.031 1 93.25 608 PRO A O 1
ATOM 4827 N N . PRO A 1 609 ? -4.871 -2.398 -28.906 1 94.38 609 PRO A N 1
ATOM 4828 C CA . PRO A 1 609 ? -5.684 -2.475 -27.688 1 94.38 609 PRO A CA 1
ATOM 4829 C C . PRO A 1 609 ? -6.961 -1.647 -27.781 1 94.38 609 PRO A C 1
ATOM 4831 O O . PRO A 1 609 ? -7.043 -0.717 -28.594 1 94.38 609 PRO A O 1
ATOM 4834 N N . PRO A 1 610 ? -7.953 -1.983 -27 1 93.94 610 PRO A N 1
ATOM 4835 C CA . PRO A 1 610 ? -9.141 -1.13 -26.938 1 93.94 610 PRO A CA 1
ATOM 4836 C C . PRO A 1 610 ? -8.828 0.283 -26.453 1 93.94 610 PRO A C 1
ATOM 4838 O O . PRO A 1 610 ? -7.82 0.497 -25.766 1 93.94 610 PRO A O 1
ATOM 4841 N N . ALA A 1 611 ? -9.688 1.241 -26.719 1 91.56 611 ALA A N 1
ATOM 4842 C CA . ALA A 1 611 ? -9.477 2.658 -26.438 1 91.56 611 ALA A CA 1
ATOM 4843 C C . ALA A 1 611 ? -9.555 2.939 -24.938 1 91.56 611 ALA A C 1
ATOM 4845 O O . ALA A 1 611 ? -9 3.928 -24.453 1 91.56 611 ALA A O 1
ATOM 4846 N N . ASN A 1 612 ? -10.156 2.098 -24.203 1 93.12 612 ASN A N 1
ATOM 4847 C CA . ASN A 1 612 ? -10.43 2.398 -22.812 1 93.12 612 ASN A CA 1
ATOM 4848 C C . ASN A 1 612 ? -9.438 1.695 -21.875 1 93.12 612 ASN A C 1
ATOM 4850 O O . ASN A 1 612 ? -9.758 1.398 -20.734 1 93.12 612 ASN A O 1
ATOM 4854 N N . MET A 1 613 ? -8.25 1.38 -22.422 1 96.06 613 MET A N 1
ATOM 4855 C CA . MET A 1 613 ? -7.223 0.782 -21.562 1 96.06 613 MET A CA 1
ATOM 4856 C C . MET A 1 613 ? -6.84 1.728 -20.438 1 96.06 613 MET A C 1
ATOM 4858 O O . MET A 1 613 ? -6.941 2.947 -20.578 1 96.06 613 MET A O 1
ATOM 4862 N N . PRO A 1 614 ? -6.426 1.168 -19.266 1 95.56 614 PRO A N 1
ATOM 4863 C CA . PRO A 1 614 ? -5.852 2.066 -18.266 1 95.56 614 PRO A CA 1
ATOM 4864 C C . PRO A 1 614 ? -4.68 2.881 -18.812 1 95.56 614 PRO A C 1
ATOM 4866 O O . PRO A 1 614 ? -3.91 2.389 -19.641 1 95.56 614 PRO A O 1
ATOM 4869 N N . VAL A 1 615 ? -4.535 4.086 -18.25 1 93.62 615 VAL A N 1
ATOM 4870 C CA . VAL A 1 615 ? -3.533 4.996 -18.797 1 93.62 615 VAL A CA 1
ATOM 4871 C C . VAL A 1 615 ? -2.555 5.406 -17.688 1 93.62 615 VAL A C 1
ATOM 4873 O O . VAL A 1 615 ? -2.957 5.645 -16.547 1 93.62 615 VAL A O 1
ATOM 4876 N N . CYS A 1 616 ? -1.243 5.453 -18.062 1 92.25 616 CYS A N 1
ATOM 4877 C CA . CYS A 1 616 ? -0.232 5.922 -17.109 1 92.25 616 CYS A CA 1
ATOM 4878 C C . CYS A 1 616 ? 0.868 6.691 -17.828 1 92.25 616 CYS A C 1
ATOM 4880 O O . CYS A 1 616 ? 1.866 7.074 -17.219 1 92.25 616 CYS A O 1
ATOM 4882 N N . THR A 1 617 ? 0.742 6.871 -19.109 1 89.12 617 THR A N 1
ATOM 4883 C CA . THR A 1 617 ? 1.72 7.594 -19.922 1 89.12 617 THR A CA 1
ATOM 4884 C C . THR A 1 617 ? 1.024 8.453 -20.969 1 89.12 617 THR A C 1
ATOM 4886 O O . THR A 1 617 ? -0.136 8.211 -21.312 1 89.12 617 THR A O 1
ATOM 4889 N N . HIS A 1 618 ? 1.714 9.43 -21.391 1 84.19 618 HIS A N 1
ATOM 4890 C CA . HIS A 1 618 ? 1.185 10.297 -22.438 1 84.19 618 HIS A CA 1
ATOM 4891 C C . HIS A 1 618 ? 1.144 9.578 -23.766 1 84.19 618 HIS A C 1
ATOM 4893 O O . HIS A 1 618 ? 1.972 8.703 -24.031 1 84.19 618 HIS A O 1
ATOM 4899 N N . PRO A 1 619 ? 0.085 9.945 -24.562 1 74.44 619 PRO A N 1
ATOM 4900 C CA . PRO A 1 619 ? 0.014 9.281 -25.875 1 74.44 619 PRO A CA 1
ATOM 4901 C C . PRO A 1 619 ? 1.218 9.594 -26.766 1 74.44 619 PRO A C 1
ATOM 4903 O O . PRO A 1 619 ? 1.803 10.68 -26.656 1 74.44 619 PRO A O 1
ATOM 4906 N N . MET B 1 1 ? 70.438 23.219 22.438 1 22.81 1 MET B N 1
ATOM 4907 C CA . MET B 1 1 ? 69.688 24.188 21.672 1 22.81 1 MET B CA 1
ATOM 4908 C C . MET B 1 1 ? 68.562 23.516 20.875 1 22.81 1 MET B C 1
ATOM 4910 O O . MET B 1 1 ? 67.625 24.188 20.422 1 22.81 1 MET B O 1
ATOM 4914 N N . GLU B 1 2 ? 68.75 22.281 20.391 1 22.02 2 GLU B N 1
ATOM 4915 C CA . GLU B 1 2 ? 68.188 21.562 19.281 1 22.02 2 GLU B CA 1
ATOM 4916 C C . GLU B 1 2 ? 66.75 21.062 19.641 1 22.02 2 GLU B C 1
ATOM 4918 O O . GLU B 1 2 ? 66.125 20.438 18.812 1 22.02 2 GLU B O 1
ATOM 4923 N N . ILE B 1 3 ? 66.312 20.922 20.906 1 23.83 3 ILE B N 1
ATOM 4924 C CA . ILE B 1 3 ? 65.188 20.172 21.516 1 23.83 3 ILE B CA 1
ATOM 4925 C C . ILE B 1 3 ? 63.875 20.812 21.141 1 23.83 3 ILE B C 1
ATOM 4927 O O . ILE B 1 3 ? 62.812 20.406 21.625 1 23.83 3 ILE B O 1
ATOM 4931 N N . VAL B 1 4 ? 63.781 22.047 20.516 1 24.31 4 VAL B N 1
ATOM 4932 C CA . VAL B 1 4 ? 62.656 22.969 20.594 1 24.31 4 VAL B CA 1
ATOM 4933 C C . VAL B 1 4 ? 61.531 22.516 19.656 1 24.31 4 VAL B C 1
ATOM 4935 O O . VAL B 1 4 ? 60.375 22.938 19.797 1 24.31 4 VAL B O 1
ATOM 4938 N N . TYR B 1 5 ? 61.75 21.891 18.5 1 21.78 5 TYR B N 1
ATOM 4939 C CA . TYR B 1 5 ? 60.875 22.109 17.359 1 21.78 5 TYR B CA 1
ATOM 4940 C C . TYR B 1 5 ? 59.625 21.234 17.469 1 21.78 5 TYR B C 1
ATOM 4942 O O . TYR B 1 5 ? 58.844 21.156 16.516 1 21.78 5 TYR B O 1
ATOM 4950 N N . LEU B 1 6 ? 59.625 20.094 18.25 1 23.38 6 LEU B N 1
ATOM 4951 C CA . LEU B 1 6 ? 58.688 19.016 17.922 1 23.38 6 LEU B CA 1
ATOM 4952 C C . LEU B 1 6 ? 57.25 19.391 18.25 1 23.38 6 LEU B C 1
ATOM 4954 O O . LEU B 1 6 ? 56.344 18.594 18.094 1 23.38 6 LEU B O 1
ATOM 4958 N N . LEU B 1 7 ? 56.906 20.422 19.047 1 24.27 7 LEU B N 1
ATOM 4959 C CA . LEU B 1 7 ? 55.656 20.516 19.797 1 24.27 7 LEU B CA 1
ATOM 4960 C C . LEU B 1 7 ? 54.5 20.859 18.875 1 24.27 7 LEU B C 1
ATOM 4962 O O . LEU B 1 7 ? 53.375 21.031 19.328 1 24.27 7 LEU B O 1
ATOM 4966 N N . GLY B 1 8 ? 54.719 21.375 17.594 1 23 8 GLY B N 1
ATOM 4967 C CA . GLY B 1 8 ? 53.656 22.188 17 1 23 8 GLY B CA 1
ATOM 4968 C C . GLY B 1 8 ? 52.469 21.359 16.547 1 23 8 GLY B C 1
ATOM 4969 O O . GLY B 1 8 ? 51.406 21.906 16.219 1 23 8 GLY B O 1
ATOM 4970 N N . PHE B 1 9 ? 52.594 20.109 15.961 1 23.69 9 PHE B N 1
ATOM 4971 C CA . PHE B 1 9 ? 51.656 19.625 14.938 1 23.69 9 PHE B CA 1
ATOM 4972 C C . PHE B 1 9 ? 50.375 19.094 15.555 1 23.69 9 PHE B C 1
ATOM 4974 O O . PHE B 1 9 ? 49.562 18.516 14.859 1 23.69 9 PHE B O 1
ATOM 4981 N N . VAL B 1 10 ? 50.219 18.766 16.875 1 24.78 10 VAL B N 1
ATOM 4982 C CA . VAL B 1 10 ? 49.156 17.828 17.281 1 24.78 10 VAL B CA 1
ATOM 4983 C C . VAL B 1 10 ? 47.812 18.5 17.219 1 24.78 10 VAL B C 1
ATOM 4985 O O . VAL B 1 10 ? 46.781 17.891 17.562 1 24.78 10 VAL B O 1
ATOM 4988 N N . LEU B 1 11 ? 47.656 19.859 17.203 1 24 11 LEU B N 1
ATOM 4989 C CA . LEU B 1 11 ? 46.406 20.406 17.734 1 24 11 LEU B CA 1
ATOM 4990 C C . LEU B 1 11 ? 45.25 20.062 16.812 1 24 11 LEU B C 1
ATOM 4992 O O . LEU B 1 11 ? 44.062 20.109 17.234 1 24 11 LEU B O 1
ATOM 4996 N N . ILE B 1 12 ? 45.281 20.25 15.453 1 24.97 12 ILE B N 1
ATOM 4997 C CA . ILE B 1 12 ? 44.125 20.672 14.68 1 24.97 12 ILE B CA 1
ATOM 4998 C C . ILE B 1 12 ? 43.188 19.484 14.453 1 24.97 12 ILE B C 1
ATOM 5000 O O . ILE B 1 12 ? 42.219 19.609 13.719 1 24.97 12 ILE B O 1
ATOM 5004 N N . LEU B 1 13 ? 43.562 18.188 14.617 1 25.88 13 LEU B N 1
ATOM 5005 C CA . LEU B 1 13 ? 42.719 17.109 14.086 1 25.88 13 LEU B CA 1
ATOM 5006 C C . LEU B 1 13 ? 41.438 16.969 14.898 1 25.88 13 LEU B C 1
ATOM 5008 O O . LEU B 1 13 ? 40.688 16.016 14.711 1 25.88 13 LEU B O 1
ATOM 5012 N N . ILE B 1 14 ? 41.375 17.469 16.078 1 26.3 14 ILE B N 1
ATOM 5013 C CA . ILE B 1 14 ? 40.344 17.016 16.969 1 26.3 14 ILE B CA 1
ATOM 5014 C C . ILE B 1 14 ? 38.969 17.359 16.375 1 26.3 14 ILE B C 1
ATOM 5016 O O . ILE B 1 14 ? 37.938 16.859 16.828 1 26.3 14 ILE B O 1
ATOM 5020 N N . GLY B 1 15 ? 38.812 18.641 15.844 1 25.27 15 GLY B N 1
ATOM 5021 C CA . GLY B 1 15 ? 37.5 19.234 16.094 1 25.27 15 GLY B CA 1
ATOM 5022 C C . GLY B 1 15 ? 36.375 18.453 15.461 1 25.27 15 GLY B C 1
ATOM 5023 O O . GLY B 1 15 ? 35.344 18.219 16.094 1 25.27 15 GLY B O 1
ATOM 5024 N N . SER B 1 16 ? 36.188 18.547 14.047 1 27.92 16 SER B N 1
ATOM 5025 C CA . SER B 1 16 ? 34.844 18.625 13.461 1 27.92 16 SER B CA 1
ATOM 5026 C C . SER B 1 16 ? 34.219 17.234 13.352 1 27.92 16 SER B C 1
ATOM 5028 O O . SER B 1 16 ? 34.094 16.688 12.25 1 27.92 16 SER B O 1
ATOM 5030 N N . ALA B 1 17 ? 34.5 16.297 14.047 1 29.66 17 ALA B N 1
ATOM 5031 C CA . ALA B 1 17 ? 33.875 15 13.898 1 29.66 17 ALA B CA 1
ATOM 5032 C C . ALA B 1 17 ? 32.375 15.094 14.133 1 29.66 17 ALA B C 1
ATOM 5034 O O . ALA B 1 17 ? 31.641 14.102 13.977 1 29.66 17 ALA B O 1
ATOM 5035 N N . SER B 1 18 ? 32.062 15.812 15.117 1 29.33 18 SER B N 1
ATOM 5036 C CA . SER B 1 18 ? 30.656 15.641 15.492 1 29.33 18 SER B CA 1
ATOM 5037 C C . SER B 1 18 ? 29.719 15.891 14.305 1 29.33 18 SER B C 1
ATOM 5039 O O . SER B 1 18 ? 28.516 16.094 14.484 1 29.33 18 SER B O 1
ATOM 5041 N N . SER B 1 19 ? 30.203 16.453 13.219 1 30.61 19 SER B N 1
ATOM 5042 C CA . SER B 1 19 ? 29.094 16.828 12.352 1 30.61 19 SER B CA 1
ATOM 5043 C C . SER B 1 19 ? 28.266 15.609 11.953 1 30.61 19 SER B C 1
ATOM 5045 O O . SER B 1 19 ? 28.812 14.641 11.414 1 30.61 19 SER B O 1
ATOM 5047 N N . GLY B 1 20 ? 27.297 15.109 12.664 1 32.41 20 GLY B N 1
ATOM 5048 C CA . GLY B 1 20 ? 26.219 14.188 12.344 1 32.41 20 GLY B CA 1
ATOM 5049 C C . GLY B 1 20 ? 25.906 14.117 10.859 1 32.41 20 GLY B C 1
ATOM 5050 O O . GLY B 1 20 ? 26.047 15.117 10.148 1 32.41 20 GLY B O 1
ATOM 5051 N N . TYR B 1 21 ? 26.188 13.031 10.258 1 33.38 21 TYR B N 1
ATOM 5052 C CA . TYR B 1 21 ? 25.703 12.773 8.906 1 33.38 21 TYR B CA 1
ATOM 5053 C C . TYR B 1 21 ? 24.312 13.375 8.703 1 33.38 21 TYR B C 1
ATOM 5055 O O . TYR B 1 21 ? 23.312 12.648 8.688 1 33.38 21 TYR B O 1
ATOM 5063 N N . TRP B 1 22 ? 23.828 14.18 9.539 1 39.03 22 TRP B N 1
ATOM 5064 C CA . TRP B 1 22 ? 22.609 14.875 9.117 1 39.03 22 TRP B CA 1
ATOM 5065 C C . TRP B 1 22 ? 22.656 15.211 7.633 1 39.03 22 TRP B C 1
ATOM 5067 O O . TRP B 1 22 ? 23.641 15.789 7.152 1 39.03 22 TRP B O 1
ATOM 5077 N N . LEU B 1 23 ? 22.188 14.305 6.695 1 49.56 23 LEU B N 1
ATOM 5078 C CA . LEU B 1 23 ? 21.797 14.672 5.34 1 49.56 23 LEU B CA 1
ATOM 5079 C C . LEU B 1 23 ? 21.531 16.172 5.238 1 49.56 23 LEU B C 1
ATOM 5081 O O . LEU B 1 23 ? 20.625 16.688 5.898 1 49.56 23 LEU B O 1
ATOM 5085 N N . ASP B 1 24 ? 22.453 16.984 5.219 1 62.22 24 ASP B N 1
ATOM 5086 C CA . ASP B 1 24 ? 22.672 18.422 5.395 1 62.22 24 ASP B CA 1
ATOM 5087 C C . ASP B 1 24 ? 21.672 19.234 4.57 1 62.22 24 ASP B C 1
ATOM 5089 O O . ASP B 1 24 ? 22 19.734 3.496 1 62.22 24 ASP B O 1
ATOM 5093 N N . ASP B 1 25 ? 20.547 18.875 4.715 1 73.94 25 ASP B N 1
ATOM 5094 C CA . ASP B 1 25 ? 19.578 19.797 4.125 1 73.94 25 ASP B CA 1
ATOM 5095 C C . ASP B 1 25 ? 20.031 21.25 4.289 1 73.94 25 ASP B C 1
ATOM 5097 O O . ASP B 1 25 ? 19.766 22.094 3.426 1 73.94 25 ASP B O 1
ATOM 5101 N N . LEU B 1 26 ? 20.891 21.438 5.32 1 82.88 26 LEU B N 1
ATOM 5102 C CA . LEU B 1 26 ? 21.266 22.812 5.652 1 82.88 26 LEU B CA 1
ATOM 5103 C C . LEU B 1 26 ? 22.469 23.25 4.828 1 82.88 26 LEU B C 1
ATOM 5105 O O . LEU B 1 26 ? 22.797 24.438 4.805 1 82.88 26 LEU B O 1
ATOM 5109 N N . ALA B 1 27 ? 22.969 22.266 4.086 1 86.88 27 ALA B N 1
ATOM 5110 C CA . ALA B 1 27 ? 24.094 22.594 3.207 1 86.88 27 ALA B CA 1
ATOM 5111 C C . ALA B 1 27 ? 23.594 23.016 1.824 1 86.88 27 ALA B C 1
ATOM 5113 O O . ALA B 1 27 ? 24.375 23.469 0.991 1 86.88 27 ALA B O 1
ATOM 5114 N N . HIS B 1 28 ? 22.312 22.922 1.662 1 93.25 28 HIS B N 1
ATOM 5115 C CA . HIS B 1 28 ? 21.75 23.312 0.375 1 93.25 28 HIS B CA 1
ATOM 5116 C C . HIS B 1 28 ? 22.047 24.781 0.069 1 93.25 28 HIS B C 1
ATOM 5118 O O . HIS B 1 28 ? 21.984 25.625 0.959 1 93.25 28 HIS B O 1
ATOM 5124 N N . PRO B 1 29 ? 22.344 25.141 -1.157 1 93.88 29 PRO B N 1
ATOM 5125 C CA . PRO B 1 29 ? 22.734 26.516 -1.506 1 93.88 29 PRO B CA 1
ATOM 5126 C C . PRO B 1 29 ? 21.625 27.531 -1.206 1 93.88 29 PRO B C 1
ATOM 5128 O O . PRO B 1 29 ? 21.922 28.703 -0.977 1 93.88 29 PRO B O 1
ATOM 5131 N N . CYS B 1 30 ? 20.453 27.062 -1.176 1 95.88 30 CYS B N 1
ATOM 5132 C CA . CYS B 1 30 ? 19.328 27.984 -0.97 1 95.88 30 CYS B CA 1
ATOM 5133 C C . CYS B 1 30 ? 19.156 28.297 0.51 1 95.88 30 CYS B C 1
ATOM 5135 O O . CYS B 1 30 ? 18.391 29.203 0.869 1 95.88 30 CYS B O 1
ATOM 5137 N N . VAL B 1 31 ? 19.859 27.594 1.363 1 95.19 31 VAL B N 1
ATOM 5138 C CA . VAL B 1 31 ? 19.922 27.984 2.768 1 95.19 31 VAL B CA 1
ATOM 5139 C C . VAL B 1 31 ? 20.859 29.172 2.926 1 95.19 31 VAL B C 1
ATOM 5141 O O . VAL B 1 31 ? 22.062 29 3.107 1 95.19 31 VAL B O 1
ATOM 5144 N N . ARG B 1 32 ? 20.25 30.344 2.891 1 94.12 32 ARG B N 1
ATOM 5145 C CA . ARG B 1 32 ? 21.031 31.578 2.863 1 94.12 32 ARG B CA 1
ATOM 5146 C C . ARG B 1 32 ? 20.281 32.719 3.533 1 94.12 32 ARG B C 1
ATOM 5148 O O . ARG B 1 32 ? 19.062 32.625 3.73 1 94.12 32 ARG B O 1
ATOM 5155 N N . LYS B 1 33 ? 21.047 33.75 3.854 1 93.44 33 LYS B N 1
ATOM 5156 C CA . LYS B 1 33 ? 20.391 34.969 4.316 1 93.44 33 LYS B CA 1
ATOM 5157 C C . LYS B 1 33 ? 19.625 35.656 3.18 1 93.44 33 LYS B C 1
ATOM 5159 O O . LYS B 1 33 ? 20.172 35.844 2.088 1 93.44 33 LYS B O 1
ATOM 5164 N N . CYS B 1 34 ? 18.391 36 3.488 1 95.69 34 CYS B N 1
ATOM 5165 C CA . CYS B 1 34 ? 17.562 36.625 2.477 1 95.69 34 CYS B CA 1
ATOM 5166 C C . CYS B 1 34 ? 17.797 38.156 2.459 1 95.69 34 CYS B C 1
ATOM 5168 O O . CYS B 1 34 ? 17.875 38.781 3.514 1 95.69 34 CYS B O 1
ATOM 5170 N N . LYS B 1 35 ? 17.906 38.656 1.21 1 94.12 35 LYS B N 1
ATOM 5171 C CA . LYS B 1 35 ? 18.109 40.094 1.021 1 94.12 35 LYS B CA 1
ATOM 5172 C C . LYS B 1 35 ? 17.078 40.656 0.052 1 94.12 35 LYS B C 1
ATOM 5174 O O . LYS B 1 35 ? 16.719 40.031 -0.928 1 94.12 35 LYS B O 1
ATOM 5179 N N . ALA B 1 36 ? 16.609 41.875 0.334 1 90.19 36 ALA B N 1
ATOM 5180 C CA . ALA B 1 36 ? 15.555 42.531 -0.438 1 90.19 36 ALA B CA 1
ATOM 5181 C C . ALA B 1 36 ? 15.969 42.688 -1.896 1 90.19 36 ALA B C 1
ATOM 5183 O O . ALA B 1 36 ? 15.148 42.531 -2.805 1 90.19 36 ALA B O 1
ATOM 5184 N N . ASP B 1 37 ? 17.141 43.031 -2.234 1 87.19 37 ASP B N 1
ATOM 5185 C CA . ASP B 1 37 ? 17.531 43.406 -3.59 1 87.19 37 ASP B CA 1
ATOM 5186 C C . ASP B 1 37 ? 18.266 42.25 -4.285 1 87.19 37 ASP B C 1
ATOM 5188 O O . ASP B 1 37 ? 18.828 42.438 -5.367 1 87.19 37 ASP B O 1
ATOM 5192 N N . ARG B 1 38 ? 18.062 41.156 -3.748 1 89.56 38 ARG B N 1
ATOM 5193 C CA . ARG B 1 38 ? 18.75 40.031 -4.379 1 89.56 38 ARG B CA 1
ATOM 5194 C C . ARG B 1 38 ? 17.812 39.281 -5.324 1 89.56 38 ARG B C 1
ATOM 5196 O O . ARG B 1 38 ? 16.641 39.094 -5.027 1 89.56 38 ARG B O 1
ATOM 5203 N N . GLU B 1 39 ? 18.344 38.844 -6.355 1 94.06 39 GLU B N 1
ATOM 5204 C CA . GLU B 1 39 ? 17.594 38.062 -7.328 1 94.06 39 GLU B CA 1
ATOM 5205 C C . GLU B 1 39 ? 17.219 36.688 -6.762 1 94.06 39 GLU B C 1
ATOM 5207 O O . GLU B 1 39 ? 18.031 36.062 -6.082 1 94.06 39 GLU B O 1
ATOM 5212 N N . PRO B 1 40 ? 15.969 36.281 -6.965 1 96.56 40 PRO B N 1
ATOM 5213 C CA . PRO B 1 40 ? 15.57 34.938 -6.516 1 96.56 40 PRO B CA 1
ATOM 5214 C C . PRO B 1 40 ? 16.406 33.844 -7.145 1 96.56 40 PRO B C 1
ATOM 5216 O O . PRO B 1 40 ? 16.906 34 -8.266 1 96.56 40 PRO B O 1
ATOM 5219 N N . MET B 1 41 ? 16.547 32.719 -6.488 1 97.44 41 MET B N 1
ATOM 5220 C CA . MET B 1 41 ? 17.25 31.531 -6.969 1 97.44 41 MET B CA 1
ATOM 5221 C C . MET B 1 41 ? 16.281 30.406 -7.32 1 97.44 41 MET B C 1
ATOM 5223 O O . MET B 1 41 ? 15.148 30.391 -6.848 1 97.44 41 MET B O 1
ATOM 5227 N N . THR B 1 42 ? 16.719 29.531 -8.195 1 98.31 42 THR B N 1
ATOM 5228 C CA . THR B 1 42 ? 16.062 28.25 -8.352 1 98.31 42 THR B CA 1
ATOM 5229 C C . THR B 1 42 ? 16.609 27.234 -7.348 1 98.31 42 THR B C 1
ATOM 5231 O O . THR B 1 42 ? 17.812 26.953 -7.336 1 98.31 42 THR B O 1
ATOM 5234 N N . CYS B 1 43 ? 15.836 26.766 -6.492 1 98.12 43 CYS B N 1
ATOM 5235 C CA . CYS B 1 43 ? 16.203 25.781 -5.477 1 98.12 43 CYS B CA 1
ATOM 5236 C C . CYS B 1 43 ? 15.773 24.391 -5.887 1 98.12 43 CYS B C 1
ATOM 5238 O O . CYS B 1 43 ? 14.594 24.047 -5.805 1 98.12 43 CYS B O 1
ATOM 5240 N N . GLU B 1 44 ? 16.734 23.594 -6.219 1 97.75 44 GLU B N 1
ATOM 5241 C CA . GLU B 1 44 ? 16.469 22.281 -6.828 1 97.75 44 GLU B CA 1
ATOM 5242 C C . GLU B 1 44 ? 16.703 21.156 -5.836 1 97.75 44 GLU B C 1
ATOM 5244 O O . GLU B 1 44 ? 17.688 21.172 -5.082 1 97.75 44 GLU B O 1
ATOM 5249 N N . TYR B 1 45 ? 15.805 20.234 -5.746 1 97.19 45 TYR B N 1
ATOM 5250 C CA . TYR B 1 45 ? 15.867 19.062 -4.875 1 97.19 45 TYR B CA 1
ATOM 5251 C C . TYR B 1 45 ? 15.586 17.781 -5.656 1 97.19 45 TYR B C 1
ATOM 5253 O O . TYR B 1 45 ? 14.852 17.797 -6.645 1 97.19 45 TYR B O 1
ATOM 5261 N N . ASP B 1 46 ? 16.156 16.609 -5.27 1 97.38 46 ASP B N 1
ATOM 5262 C CA . ASP B 1 46 ? 15.961 15.281 -5.832 1 97.38 46 ASP B CA 1
ATOM 5263 C C . ASP B 1 46 ? 15.484 14.297 -4.77 1 97.38 46 ASP B C 1
ATOM 5265 O O . ASP B 1 46 ? 16.234 13.961 -3.85 1 97.38 46 ASP B O 1
ATOM 5269 N N . TRP B 1 47 ? 14.25 13.852 -4.918 1 98.25 47 TRP B N 1
ATOM 5270 C CA . TRP B 1 47 ? 13.602 13.055 -3.879 1 98.25 47 TRP B CA 1
ATOM 5271 C C . TRP B 1 47 ? 13.242 11.672 -4.398 1 98.25 47 TRP B C 1
ATOM 5273 O O . TRP B 1 47 ? 12.555 11.539 -5.418 1 98.25 47 TRP B O 1
ATOM 5283 N N . THR B 1 48 ? 13.688 10.641 -3.768 1 98.25 48 THR B N 1
ATOM 5284 C CA . THR B 1 48 ? 13.195 9.281 -3.957 1 98.25 48 THR B CA 1
ATOM 5285 C C . THR B 1 48 ? 12.219 8.898 -2.85 1 98.25 48 THR B C 1
ATOM 5287 O O . THR B 1 48 ? 12.594 8.867 -1.673 1 98.25 48 THR B O 1
ATOM 5290 N N . VAL B 1 49 ? 11.008 8.734 -3.221 1 98.62 49 VAL B N 1
ATOM 5291 C CA . VAL B 1 49 ? 10 8.234 -2.293 1 98.62 49 VAL B CA 1
ATOM 5292 C C . VAL B 1 49 ? 9.93 6.715 -2.365 1 98.62 49 VAL B C 1
ATOM 5294 O O . VAL B 1 49 ? 9.75 6.145 -3.445 1 98.62 49 VAL B O 1
ATOM 5297 N N . GLU B 1 50 ? 10.07 6.055 -1.244 1 97.88 50 GLU B N 1
ATOM 5298 C CA . GLU B 1 50 ? 10.125 4.598 -1.33 1 97.88 50 GLU B CA 1
ATOM 5299 C C . GLU B 1 50 ? 9.617 3.947 -0.049 1 97.88 50 GLU B C 1
ATOM 5301 O O . GLU B 1 50 ? 9.484 4.613 0.981 1 97.88 50 GLU B O 1
ATOM 5306 N N . SER B 1 51 ? 9.219 2.66 -0.179 1 97.75 51 SER B N 1
ATOM 5307 C CA . SER B 1 51 ? 9.023 1.785 0.973 1 97.75 51 SER B CA 1
ATOM 5308 C C . SER B 1 51 ? 10.352 1.42 1.621 1 97.75 51 SER B C 1
ATOM 5310 O O . SER B 1 51 ? 11.281 0.986 0.939 1 97.75 51 SER B O 1
ATOM 5312 N N . TYR B 1 52 ? 10.422 1.65 2.865 1 98.06 52 TYR B N 1
ATOM 5313 C CA . TYR B 1 52 ? 11.672 1.454 3.586 1 98.06 52 TYR B CA 1
ATOM 5314 C C . TYR B 1 52 ? 11.43 0.82 4.949 1 98.06 52 TYR B C 1
ATOM 5316 O O . TYR B 1 52 ? 10.391 0.184 5.164 1 98.06 52 TYR B O 1
ATOM 5324 N N . TYR B 1 53 ? 12.469 0.862 5.805 1 97.56 53 TYR B N 1
ATOM 5325 C CA . TYR B 1 53 ? 12.375 0.164 7.082 1 97.56 53 TYR B CA 1
ATOM 5326 C C . TYR B 1 53 ? 13.133 0.911 8.172 1 97.56 53 TYR B C 1
ATOM 5328 O O . TYR B 1 53 ? 14.289 1.301 7.977 1 97.56 53 TYR B O 1
ATOM 5336 N N . SER B 1 54 ? 12.469 1.183 9.258 1 97.44 54 SER B N 1
ATOM 5337 C CA . SER B 1 54 ? 13.156 1.761 10.406 1 97.44 54 SER B CA 1
ATOM 5338 C C . SER B 1 54 ? 14.062 0.734 11.078 1 97.44 54 SER B C 1
ATOM 5340 O O . SER B 1 54 ? 13.812 -0.47 11 1 97.44 54 SER B O 1
ATOM 5342 N N . MET B 1 55 ? 15.141 1.262 11.734 1 95.62 55 MET B N 1
ATOM 5343 C CA . MET B 1 55 ? 16.109 0.412 12.422 1 95.62 55 MET B CA 1
ATOM 5344 C C . MET B 1 55 ? 16.609 -0.688 11.492 1 95.62 55 MET B C 1
ATOM 5346 O O . MET B 1 55 ? 16.688 -1.854 11.883 1 95.62 55 MET B O 1
ATOM 5350 N N . SER B 1 56 ? 16.828 -0.319 10.242 1 95.44 56 SER B N 1
ATOM 5351 C CA . SER B 1 56 ? 17.375 -1.229 9.242 1 95.44 56 SER B CA 1
ATOM 5352 C C . SER B 1 56 ? 18.859 -1.475 9.469 1 95.44 56 SER B C 1
ATOM 5354 O O . SER B 1 56 ? 19.453 -0.938 10.406 1 95.44 56 SER B O 1
ATOM 5356 N N . ARG B 1 57 ? 19.453 -2.184 8.562 1 95.12 57 ARG B N 1
ATOM 5357 C CA . ARG B 1 57 ? 20.875 -2.473 8.656 1 95.12 57 ARG B CA 1
ATOM 5358 C C . ARG B 1 57 ? 21.703 -1.188 8.609 1 95.12 57 ARG B C 1
ATOM 5360 O O . ARG B 1 57 ? 22.828 -1.149 9.102 1 95.12 57 ARG B O 1
ATOM 5367 N N . ALA B 1 58 ? 21.156 -0.157 8.07 1 95.12 58 ALA B N 1
ATOM 5368 C CA . ALA B 1 58 ? 21.859 1.124 8 1 95.12 58 ALA B CA 1
ATOM 5369 C C . ALA B 1 58 ? 22.078 1.707 9.391 1 95.12 58 ALA B C 1
ATOM 5371 O O . ALA B 1 58 ? 22.891 2.609 9.57 1 95.12 58 ALA B O 1
ATOM 5372 N N . CYS B 1 59 ? 21.359 1.188 10.398 1 94.75 59 CYS B N 1
ATOM 5373 C CA . CYS B 1 59 ? 21.406 1.753 11.742 1 94.75 59 CYS B CA 1
ATOM 5374 C C . CYS B 1 59 ? 22.438 1.036 12.602 1 94.75 59 CYS B C 1
ATOM 5376 O O . CYS B 1 59 ? 22.625 1.377 13.773 1 94.75 59 CYS B O 1
ATOM 5378 N N . TYR B 1 60 ? 23.078 -0.023 12.109 1 92.81 60 TYR B N 1
ATOM 5379 C CA . TYR B 1 60 ? 24.109 -0.743 12.828 1 92.81 60 TYR B CA 1
ATOM 5380 C C . TYR B 1 60 ? 23.688 -1.047 14.258 1 92.81 60 TYR B C 1
ATOM 5382 O O . TYR B 1 60 ? 22.703 -1.766 14.484 1 92.81 60 TYR B O 1
ATOM 5390 N N . GLN B 1 61 ? 24.375 -0.38 15.25 1 92.94 61 GLN B N 1
ATOM 5391 C CA . GLN B 1 61 ? 24.125 -0.755 16.641 1 92.94 61 GLN B CA 1
ATOM 5392 C C . GLN B 1 61 ? 23.219 0.251 17.328 1 92.94 61 GLN B C 1
ATOM 5394 O O . GLN B 1 61 ? 23.141 0.295 18.562 1 92.94 61 GLN B O 1
ATOM 5399 N N . CYS B 1 62 ? 22.547 1.109 16.562 1 94.19 62 CYS B N 1
ATOM 5400 C CA . CYS B 1 62 ? 21.531 1.963 17.172 1 94.19 62 CYS B CA 1
ATOM 5401 C C . CYS B 1 62 ? 20.453 1.13 17.875 1 94.19 62 CYS B C 1
ATOM 5403 O O . CYS B 1 62 ? 19.984 0.141 17.312 1 94.19 62 CYS B O 1
ATOM 5405 N N . PRO B 1 63 ? 20.094 1.476 19.125 1 95.44 63 PRO B N 1
ATOM 5406 C CA . PRO B 1 63 ? 20.406 2.701 19.859 1 95.44 63 PRO B CA 1
ATOM 5407 C C . PRO B 1 63 ? 21.531 2.502 20.875 1 95.44 63 PRO B C 1
ATOM 5409 O O . PRO B 1 63 ? 21.781 3.383 21.703 1 95.44 63 PRO B O 1
ATOM 5412 N N . PHE B 1 64 ? 22.172 1.318 20.875 1 94.5 64 PHE B N 1
ATOM 5413 C CA . PHE B 1 64 ? 23.219 1.001 21.844 1 94.5 64 PHE B CA 1
ATOM 5414 C C . PHE B 1 64 ? 24.469 1.83 21.594 1 94.5 64 PHE B C 1
ATOM 5416 O O . PHE B 1 64 ? 25.328 1.947 22.469 1 94.5 64 PHE B O 1
ATOM 5423 N N . ASN B 1 65 ? 24.625 2.287 20.391 1 93.19 65 ASN B N 1
ATOM 5424 C CA . ASN B 1 65 ? 25.625 3.275 19.984 1 93.19 65 ASN B CA 1
ATOM 5425 C C . ASN B 1 65 ? 24.969 4.52 19.391 1 93.19 65 ASN B C 1
ATOM 5427 O O . ASN B 1 65 ? 24.484 4.488 18.25 1 93.19 65 ASN B O 1
ATOM 5431 N N . GLU B 1 66 ? 25.047 5.574 20.062 1 90.88 66 GLU B N 1
ATOM 5432 C CA . GLU B 1 66 ? 24.344 6.801 19.688 1 90.88 66 GLU B CA 1
ATOM 5433 C C . GLU B 1 66 ? 24.828 7.293 18.312 1 90.88 66 GLU B C 1
ATOM 5435 O O . GLU B 1 66 ? 24.031 7.844 17.547 1 90.88 66 GLU B O 1
ATOM 5440 N N . PHE B 1 67 ? 26.062 7.164 18.094 1 91.56 67 PHE B N 1
ATOM 5441 C CA . PHE B 1 67 ? 26.609 7.621 16.828 1 91.56 67 PHE B CA 1
ATOM 5442 C C . PHE B 1 67 ? 25.938 6.914 15.656 1 91.56 67 PHE B C 1
ATOM 5444 O O . PHE B 1 67 ? 25.719 7.516 14.609 1 91.56 67 PHE B O 1
ATOM 5451 N N . ASP B 1 68 ? 25.609 5.617 15.836 1 93.31 68 ASP B N 1
ATOM 5452 C CA . ASP B 1 68 ? 25 4.809 14.781 1 93.31 68 ASP B CA 1
ATOM 5453 C C . ASP B 1 68 ? 23.578 5.293 14.461 1 93.31 68 ASP B C 1
ATOM 5455 O O . ASP B 1 68 ? 23.078 5.078 13.359 1 93.31 68 ASP B O 1
ATOM 5459 N N . CYS B 1 69 ? 22.938 5.969 15.398 1 95.06 69 CYS B N 1
ATOM 5460 C CA . CYS B 1 69 ? 21.578 6.465 15.188 1 95.06 69 CYS B CA 1
ATOM 5461 C C . CYS B 1 69 ? 21.578 7.652 14.234 1 95.06 69 CYS B C 1
ATOM 5463 O O . CYS B 1 69 ? 20.531 8.039 13.719 1 95.06 69 CYS B O 1
ATOM 5465 N N . HIS B 1 70 ? 22.766 8.148 13.945 1 93.31 70 HIS B N 1
ATOM 5466 C CA . HIS B 1 70 ? 22.875 9.32 13.078 1 93.31 70 HIS B CA 1
ATOM 5467 C C . HIS B 1 70 ? 23.469 8.945 11.727 1 93.31 70 HIS B C 1
ATOM 5469 O O . HIS B 1 70 ? 23.75 9.812 10.898 1 93.31 70 HIS B O 1
ATOM 5475 N N . ARG B 1 71 ? 23.641 7.668 11.477 1 93.81 71 ARG B N 1
ATOM 5476 C CA . ARG B 1 71 ? 24.203 7.219 10.211 1 93.81 71 ARG B CA 1
ATOM 5477 C C . ARG B 1 71 ? 23.25 7.535 9.047 1 93.81 71 ARG B C 1
ATOM 5479 O O . ARG B 1 71 ? 22.031 7.57 9.227 1 93.81 71 ARG B O 1
ATOM 5486 N N . PRO B 1 72 ? 23.922 7.719 7.871 1 94.06 72 PRO B N 1
ATOM 5487 C CA . PRO B 1 72 ? 23.062 7.906 6.695 1 94.06 72 PRO B CA 1
ATOM 5488 C C . PRO B 1 72 ? 22.109 6.738 6.473 1 94.06 72 PRO B C 1
ATOM 5490 O O . PRO B 1 72 ? 22.484 5.578 6.648 1 94.06 72 PRO B O 1
ATOM 5493 N N . HIS B 1 73 ? 20.922 7.031 6.172 1 95.81 73 HIS B N 1
ATOM 5494 C CA . HIS B 1 73 ? 19.875 6.086 5.824 1 95.81 73 HIS B CA 1
ATOM 5495 C C . HIS B 1 73 ? 19.328 5.387 7.07 1 95.81 73 HIS B C 1
ATOM 5497 O O . HIS B 1 73 ? 18.422 4.559 6.973 1 95.81 73 HIS B O 1
ATOM 5503 N N . CYS B 1 74 ? 19.859 5.738 8.242 1 96.44 74 CYS B N 1
ATOM 5504 C CA . CYS B 1 74 ? 19.266 5.188 9.461 1 96.44 74 CYS B CA 1
ATOM 5505 C C . CYS B 1 74 ? 18.047 5.992 9.891 1 96.44 74 CYS B C 1
ATOM 5507 O O . CYS B 1 74 ? 18.125 7.211 10.039 1 96.44 74 CYS B O 1
ATOM 5509 N N . ILE B 1 75 ? 16.969 5.359 10.008 1 97.25 75 ILE B N 1
ATOM 5510 C CA . ILE B 1 75 ? 15.766 5.922 10.617 1 97.25 75 ILE B CA 1
ATOM 5511 C C . ILE B 1 75 ? 15.531 5.285 11.984 1 97.25 75 ILE B C 1
ATOM 5513 O O . ILE B 1 75 ? 14.977 4.188 12.078 1 97.25 75 ILE B O 1
ATOM 5517 N N . PRO B 1 76 ? 15.852 5.965 12.992 1 96.75 76 PRO B N 1
ATOM 5518 C CA . PRO B 1 76 ? 15.766 5.352 14.312 1 96.75 76 PRO B CA 1
ATOM 5519 C C . PRO B 1 76 ? 14.328 5.262 14.828 1 96.75 76 PRO B C 1
ATOM 5521 O O . PRO B 1 76 ? 13.984 4.324 15.555 1 96.75 76 PRO B O 1
ATOM 5524 N N . MET B 1 77 ? 13.516 6.297 14.445 1 96.19 77 MET B N 1
ATOM 5525 C CA . MET B 1 77 ? 12.195 6.457 15.047 1 96.19 77 MET B CA 1
ATOM 5526 C C . MET B 1 77 ? 12.273 6.355 16.562 1 96.19 77 MET B C 1
ATOM 5528 O O . MET B 1 77 ? 13 7.117 17.203 1 96.19 77 MET B O 1
ATOM 5532 N N . ALA B 1 78 ? 11.594 5.414 17.219 1 96.88 78 ALA B N 1
ATOM 5533 C CA . ALA B 1 78 ? 11.664 5.211 18.672 1 96.88 78 ALA B CA 1
ATOM 5534 C C . ALA B 1 78 ? 12.469 3.959 19.016 1 96.88 78 ALA B C 1
ATOM 5536 O O . ALA B 1 78 ? 12.367 3.434 20.125 1 96.88 78 ALA B O 1
ATOM 5537 N N . GLY B 1 79 ? 13.258 3.518 18.094 1 96.56 79 GLY B N 1
ATOM 5538 C CA . GLY B 1 79 ? 14.016 2.291 18.297 1 96.56 79 GLY B CA 1
ATOM 5539 C C . GLY B 1 79 ? 13.234 1.043 17.938 1 96.56 79 GLY B C 1
ATOM 5540 O O . GLY B 1 79 ? 13.57 -0.057 18.375 1 96.56 79 GLY B O 1
ATOM 5541 N N . TYR B 1 80 ? 12.258 1.198 17.25 1 95.62 80 TYR B N 1
ATOM 5542 C CA . TYR B 1 80 ? 11.391 0.085 16.875 1 95.62 80 TYR B CA 1
ATOM 5543 C C . TYR B 1 80 ? 11.523 -0.218 15.383 1 95.62 80 TYR B C 1
ATOM 5545 O O . TYR B 1 80 ? 11.484 0.693 14.555 1 95.62 80 TYR B O 1
ATOM 5553 N N . ALA B 1 81 ? 11.633 -1.514 15.039 1 95.56 81 ALA B N 1
ATOM 5554 C CA . ALA B 1 81 ? 11.797 -1.939 13.648 1 95.56 81 ALA B CA 1
ATOM 5555 C C . ALA B 1 81 ? 10.438 -2.229 13.008 1 95.56 81 ALA B C 1
ATOM 5557 O O . ALA B 1 81 ? 9.711 -3.111 13.461 1 95.56 81 ALA B O 1
ATOM 5558 N N . ARG B 1 82 ? 10.117 -1.534 11.945 1 96.75 82 ARG B N 1
ATOM 5559 C CA . ARG B 1 82 ? 8.898 -1.74 11.164 1 96.75 82 ARG B CA 1
ATOM 5560 C C . ARG B 1 82 ? 8.984 -1.025 9.82 1 96.75 82 ARG B C 1
ATOM 5562 O O . ARG B 1 82 ? 9.844 -0.165 9.617 1 96.75 82 ARG B O 1
ATOM 5569 N N . PRO B 1 83 ? 8.086 -1.336 8.859 1 97.81 83 PRO B N 1
ATOM 5570 C CA . PRO B 1 83 ? 8.062 -0.583 7.605 1 97.81 83 PRO B CA 1
ATOM 5571 C C . PRO B 1 83 ? 7.734 0.895 7.812 1 97.81 83 PRO B C 1
ATOM 5573 O O . PRO B 1 83 ? 7.023 1.249 8.75 1 97.81 83 PRO B O 1
ATOM 5576 N N . VAL B 1 84 ? 8.25 1.735 6.953 1 98.06 84 VAL B N 1
ATOM 5577 C CA . VAL B 1 84 ? 7.941 3.156 6.844 1 98.06 84 VAL B CA 1
ATOM 5578 C C . VAL B 1 84 ? 7.961 3.578 5.375 1 98.06 84 VAL B C 1
ATOM 5580 O O . VAL B 1 84 ? 8.492 2.859 4.523 1 98.06 84 VAL B O 1
ATOM 5583 N N . TYR B 1 85 ? 7.309 4.621 5.043 1 98.31 85 TYR B N 1
ATOM 5584 C CA . TYR B 1 85 ? 7.59 5.355 3.818 1 98.31 85 TYR B CA 1
ATOM 5585 C C . TYR B 1 85 ? 8.578 6.484 4.078 1 98.31 85 TYR B C 1
ATOM 5587 O O . TYR B 1 85 ? 8.602 7.062 5.168 1 98.31 85 TYR B O 1
ATOM 5595 N N . SER B 1 86 ? 9.414 6.719 3.123 1 98.12 86 SER B N 1
ATOM 5596 C CA . SER B 1 86 ? 10.438 7.73 3.369 1 98.12 86 SER B CA 1
ATOM 5597 C C . SER B 1 86 ? 10.781 8.492 2.094 1 98.12 86 SER B C 1
ATOM 5599 O O . SER B 1 86 ? 10.508 8.016 0.99 1 98.12 86 SER B O 1
ATOM 5601 N N . VAL B 1 87 ? 11.211 9.633 2.221 1 98.31 87 VAL B N 1
ATOM 5602 C CA . VAL B 1 87 ? 11.859 10.398 1.159 1 98.31 87 VAL B CA 1
ATOM 5603 C C . VAL B 1 87 ? 13.359 10.484 1.418 1 98.31 87 VAL B C 1
ATOM 5605 O O . VAL B 1 87 ? 13.789 11.023 2.443 1 98.31 87 VAL B O 1
ATOM 5608 N N . ASN B 1 88 ? 14.117 9.93 0.516 1 97.31 88 ASN B N 1
ATOM 5609 C CA . ASN B 1 88 ? 15.57 9.852 0.622 1 97.31 88 ASN B CA 1
ATOM 5610 C C . ASN B 1 88 ? 16 9.102 1.879 1 97.31 88 ASN B C 1
ATOM 5612 O O . ASN B 1 88 ? 16.984 9.469 2.514 1 97.31 88 ASN B O 1
ATOM 5616 N N . ARG B 1 89 ? 15.242 8.211 2.4 1 96.88 89 ARG B N 1
ATOM 5617 C CA . ARG B 1 89 ? 15.5 7.309 3.516 1 96.88 89 ARG B CA 1
ATOM 5618 C C . ARG B 1 89 ? 15.758 8.086 4.805 1 96.88 89 ARG B C 1
ATOM 5620 O O . ARG B 1 89 ? 16.688 7.777 5.547 1 96.88 89 ARG B O 1
ATOM 5627 N N . ARG B 1 90 ? 14.812 9.062 4.957 1 95 90 ARG B N 1
ATOM 5628 C CA . ARG B 1 90 ? 14.883 9.883 6.16 1 95 90 ARG B CA 1
ATOM 5629 C C . ARG B 1 90 ? 13.492 10.086 6.762 1 95 90 ARG B C 1
ATOM 5631 O O . ARG B 1 90 ? 12.492 10.047 6.047 1 95 90 ARG B O 1
ATOM 5638 N N . LEU B 1 91 ? 13.516 10.344 8.117 1 96.38 91 LEU B N 1
ATOM 5639 C CA . LEU B 1 91 ? 12.32 10.742 8.859 1 96.38 91 LEU B CA 1
ATOM 5640 C C . LEU B 1 91 ? 12.664 11.789 9.914 1 96.38 91 LEU B C 1
ATOM 5642 O O . LEU B 1 91 ? 13.414 11.516 10.852 1 96.38 91 LEU B O 1
ATOM 5646 N N . PRO B 1 92 ? 12.164 13.031 9.836 1 96.75 92 PRO B N 1
ATOM 5647 C CA . PRO B 1 92 ? 11.344 13.531 8.734 1 96.75 92 PRO B CA 1
ATOM 5648 C C . PRO B 1 92 ? 12.102 13.586 7.41 1 96.75 92 PRO B C 1
ATOM 5650 O O . PRO B 1 92 ? 13.32 13.383 7.383 1 96.75 92 PRO B O 1
ATOM 5653 N N . GLY B 1 93 ? 11.344 13.773 6.359 1 97.38 93 GLY B N 1
ATOM 5654 C CA . GLY B 1 93 ? 11.961 13.977 5.059 1 97.38 93 GLY B CA 1
ATOM 5655 C C . GLY B 1 93 ? 12.758 15.266 4.973 1 97.38 93 GLY B C 1
ATOM 5656 O O . GLY B 1 93 ? 12.875 15.992 5.957 1 97.38 93 GLY B O 1
ATOM 5657 N N . PRO B 1 94 ? 13.273 15.586 3.787 1 96.19 94 PRO B N 1
ATOM 5658 C CA . PRO B 1 94 ? 14.148 16.75 3.609 1 96.19 94 PRO B CA 1
ATOM 5659 C C . PRO B 1 94 ? 13.461 18.062 3.961 1 96.19 94 PRO B C 1
ATOM 5661 O O . PRO B 1 94 ? 12.281 18.25 3.662 1 96.19 94 PRO B O 1
ATOM 5664 N N . SER B 1 95 ? 14.266 18.922 4.582 1 96.69 95 SER B N 1
ATOM 5665 C CA . SER B 1 95 ? 13.797 20.266 4.875 1 96.69 95 SER B CA 1
ATOM 5666 C C . SER B 1 95 ? 14.055 21.219 3.703 1 96.69 95 SER B C 1
ATOM 5668 O O . SER B 1 95 ? 15.125 21.172 3.088 1 96.69 95 SER B O 1
ATOM 5670 N N . ILE B 1 96 ? 13.109 21.953 3.328 1 97.56 96 ILE B N 1
ATOM 5671 C CA . ILE B 1 96 ? 13.281 23.016 2.342 1 97.56 96 ILE B CA 1
ATOM 5672 C C . ILE B 1 96 ? 13.367 24.359 3.049 1 97.56 96 ILE B C 1
ATOM 5674 O O . ILE B 1 96 ? 12.453 24.75 3.781 1 97.56 96 ILE B O 1
ATOM 5678 N N . GLN B 1 97 ? 14.484 25.062 2.9 1 97.06 97 GLN B N 1
ATOM 5679 C CA . GLN B 1 97 ? 14.75 26.391 3.416 1 97.06 97 GLN B CA 1
ATOM 5680 C C . GLN B 1 97 ? 15.109 27.359 2.285 1 97.06 97 GLN B C 1
ATOM 5682 O O . GLN B 1 97 ? 16.172 27.25 1.682 1 97.06 97 GLN B O 1
ATOM 5687 N N . VAL B 1 98 ? 14.188 28.312 2.055 1 97.81 98 VAL B N 1
ATOM 5688 C CA . VAL B 1 98 ? 14.414 29.172 0.889 1 97.81 98 VAL B CA 1
ATOM 5689 C C . VAL B 1 98 ? 14.039 30.609 1.222 1 97.81 98 VAL B C 1
ATOM 5691 O O . VAL B 1 98 ? 13.57 30.891 2.324 1 97.81 98 VAL B O 1
ATOM 5694 N N . CYS B 1 99 ? 14.375 31.562 0.306 1 97.38 99 CYS B N 1
ATOM 5695 C CA . CYS B 1 99 ? 13.961 32.938 0.426 1 97.38 99 CYS B CA 1
ATOM 5696 C C . CYS B 1 99 ? 12.695 33.219 -0.391 1 97.38 99 CYS B C 1
ATOM 5698 O O . CYS B 1 99 ? 12.453 32.562 -1.396 1 97.38 99 CYS B O 1
ATOM 5700 N N . GLU B 1 100 ? 11.922 34.156 0.083 1 97.25 100 GLU B N 1
ATOM 5701 C CA . GLU B 1 100 ? 10.719 34.594 -0.621 1 97.25 100 GLU B CA 1
ATOM 5702 C C . GLU B 1 100 ? 11 34.844 -2.1 1 97.25 100 GLU B C 1
ATOM 5704 O O . GLU B 1 100 ? 12.008 35.469 -2.449 1 97.25 100 GLU B O 1
ATOM 5709 N N . ASN B 1 101 ? 10.172 34.219 -2.936 1 97.38 101 ASN B N 1
ATOM 5710 C CA . ASN B 1 101 ? 10.172 34.375 -4.387 1 97.38 101 ASN B CA 1
ATOM 5711 C C . ASN B 1 101 ? 11.188 33.469 -5.055 1 97.38 101 ASN B C 1
ATOM 5713 O O . ASN B 1 101 ? 11.305 33.438 -6.281 1 97.38 101 ASN B O 1
ATOM 5717 N N . ASP B 1 102 ? 11.945 32.656 -4.312 1 98.31 102 ASP B N 1
ATOM 5718 C CA . ASP B 1 102 ? 12.758 31.641 -4.953 1 98.31 102 ASP B CA 1
ATOM 5719 C C . ASP B 1 102 ? 11.891 30.672 -5.758 1 98.31 102 ASP B C 1
ATOM 5721 O O . ASP B 1 102 ? 10.703 30.5 -5.469 1 98.31 102 ASP B O 1
ATOM 5725 N N . VAL B 1 103 ? 12.445 30.094 -6.785 1 98.5 103 VAL B N 1
ATOM 5726 C CA . VAL B 1 103 ? 11.773 29.078 -7.57 1 98.5 103 VAL B CA 1
ATOM 5727 C C . VAL B 1 103 ? 12.102 27.688 -7.004 1 98.5 103 VAL B C 1
ATOM 5729 O O . VAL B 1 103 ? 13.273 27.344 -6.828 1 98.5 103 VAL B O 1
ATOM 5732 N N . ILE B 1 104 ? 11.117 26.969 -6.691 1 98.62 104 ILE B N 1
ATOM 5733 C CA . ILE B 1 104 ? 11.266 25.625 -6.141 1 98.62 104 ILE B CA 1
ATOM 5734 C C . ILE B 1 104 ? 11.148 24.594 -7.258 1 98.62 104 ILE B C 1
ATOM 5736 O O . ILE B 1 104 ? 10.188 24.609 -8.031 1 98.62 104 ILE B O 1
ATOM 5740 N N . LYS B 1 105 ? 12.055 23.75 -7.371 1 98.56 105 LYS B N 1
ATOM 5741 C CA . LYS B 1 105 ? 12.062 22.641 -8.312 1 98.56 105 LYS B CA 1
ATOM 5742 C C . LYS B 1 105 ? 12.359 21.312 -7.609 1 98.56 105 LYS B C 1
ATOM 5744 O O . LYS B 1 105 ? 13.5 21.078 -7.195 1 98.56 105 LYS B O 1
ATOM 5749 N N . VAL B 1 106 ? 11.406 20.422 -7.465 1 98.5 106 VAL B N 1
ATOM 5750 C CA . VAL B 1 106 ? 11.578 19.156 -6.762 1 98.5 106 VAL B CA 1
ATOM 5751 C C . VAL B 1 106 ? 11.305 18 -7.719 1 98.5 106 VAL B C 1
ATOM 5753 O O . VAL B 1 106 ? 10.172 17.812 -8.164 1 98.5 106 VAL B O 1
ATOM 5756 N N . HIS B 1 107 ? 12.281 17.156 -8.039 1 98.5 107 HIS B N 1
ATOM 5757 C CA . HIS B 1 107 ? 12.125 15.922 -8.781 1 98.5 107 HIS B CA 1
ATOM 5758 C C . HIS B 1 107 ? 11.719 14.773 -7.863 1 98.5 107 HIS B C 1
ATOM 5760 O O . HIS B 1 107 ? 12.484 14.367 -6.988 1 98.5 107 HIS B O 1
ATOM 5766 N N . VAL B 1 108 ? 10.555 14.281 -8.102 1 98.62 108 VAL B N 1
ATOM 5767 C CA . VAL B 1 108 ? 10.039 13.195 -7.273 1 98.62 108 VAL B CA 1
ATOM 5768 C C . VAL B 1 108 ? 10.086 11.883 -8.055 1 98.62 108 VAL B C 1
ATOM 5770 O O . VAL B 1 108 ? 9.508 11.773 -9.141 1 98.62 108 VAL B O 1
ATOM 5773 N N . HIS B 1 109 ? 10.812 10.906 -7.516 1 98.25 109 HIS B N 1
ATOM 5774 C CA . HIS B 1 109 ? 10.867 9.547 -8.039 1 98.25 109 HIS B CA 1
ATOM 5775 C C . HIS B 1 109 ? 10.086 8.586 -7.156 1 98.25 109 HIS B C 1
ATOM 5777 O O . HIS B 1 109 ? 10.5 8.281 -6.035 1 98.25 109 HIS B O 1
ATOM 5783 N N . ASN B 1 110 ? 8.969 8.117 -7.68 1 98.25 110 ASN B N 1
ATOM 5784 C CA . ASN B 1 110 ? 8.195 7.137 -6.918 1 98.25 110 ASN B CA 1
ATOM 5785 C C . ASN B 1 110 ? 8.75 5.727 -7.102 1 98.25 110 ASN B C 1
ATOM 5787 O O . ASN B 1 110 ? 8.617 5.141 -8.18 1 98.25 110 ASN B O 1
ATOM 5791 N N . ARG B 1 111 ? 9.336 5.18 -6.031 1 97.5 111 ARG B N 1
ATOM 5792 C CA . ARG B 1 111 ? 9.93 3.848 -6.055 1 97.5 111 ARG B CA 1
ATOM 5793 C C . ARG B 1 111 ? 9.305 2.949 -4.992 1 97.5 111 ARG B C 1
ATOM 5795 O O . ARG B 1 111 ? 9.969 2.076 -4.438 1 97.5 111 ARG B O 1
ATOM 5802 N N . MET B 1 112 ? 8.078 3.236 -4.691 1 96.62 112 MET B N 1
ATOM 5803 C CA . MET B 1 112 ? 7.367 2.381 -3.748 1 96.62 112 MET B CA 1
ATOM 5804 C C . MET B 1 112 ? 7.117 1 -4.348 1 96.62 112 MET B C 1
ATOM 5806 O O . MET B 1 112 ? 6.965 0.863 -5.562 1 96.62 112 MET B O 1
ATOM 5810 N N . GLN B 1 113 ? 6.949 -0.017 -3.486 1 94.06 113 GLN B N 1
ATOM 5811 C CA . GLN B 1 113 ? 7.105 -1.389 -3.959 1 94.06 113 GLN B CA 1
ATOM 5812 C C . GLN B 1 113 ? 5.758 -2.098 -4.047 1 94.06 113 GLN B C 1
ATOM 5814 O O . GLN B 1 113 ? 5.68 -3.238 -4.512 1 94.06 113 GLN B O 1
ATOM 5819 N N . ASN B 1 114 ? 4.711 -1.512 -3.631 1 97.19 114 ASN B N 1
ATOM 5820 C CA . ASN B 1 114 ? 3.414 -2.178 -3.633 1 97.19 114 ASN B CA 1
ATOM 5821 C C . ASN B 1 114 ? 2.453 -1.531 -4.625 1 97.19 114 ASN B C 1
ATOM 5823 O O . ASN B 1 114 ? 1.24 -1.522 -4.406 1 97.19 114 ASN B O 1
ATOM 5827 N N . GLU B 1 115 ? 3.002 -0.913 -5.637 1 97.5 115 GLU B N 1
ATOM 5828 C CA . GLU B 1 115 ? 2.295 -0.282 -6.75 1 97.5 115 GLU B CA 1
ATOM 5829 C C . GLU B 1 115 ? 1.466 0.906 -6.273 1 97.5 115 GLU B C 1
ATOM 5831 O O . GLU B 1 115 ? 0.337 1.104 -6.727 1 97.5 115 GLU B O 1
ATOM 5836 N N . GLU B 1 116 ? 1.942 1.633 -5.328 1 98.06 116 GLU B N 1
ATOM 5837 C CA . GLU B 1 116 ? 1.24 2.795 -4.789 1 98.06 116 GLU B CA 1
ATOM 5838 C C . GLU B 1 116 ? 1.503 4.039 -5.633 1 98.06 116 GLU B C 1
ATOM 5840 O O . GLU B 1 116 ? 2.621 4.25 -6.105 1 98.06 116 GLU B O 1
ATOM 5845 N N . GLY B 1 117 ? 0.451 4.836 -5.789 1 97.75 117 GLY B N 1
ATOM 5846 C CA . GLY B 1 117 ? 0.62 6.172 -6.34 1 97.75 117 GLY B CA 1
ATOM 5847 C C . GLY B 1 117 ? 1.029 7.199 -5.301 1 97.75 117 GLY B C 1
ATOM 5848 O O . GLY B 1 117 ? 0.849 6.984 -4.102 1 97.75 117 GLY B O 1
ATOM 5849 N N . GLU B 1 118 ? 1.634 8.297 -5.797 1 98.31 118 GLU B N 1
ATOM 5850 C CA . GLU B 1 118 ? 2.119 9.32 -4.871 1 98.31 118 GLU B CA 1
ATOM 5851 C C . GLU B 1 118 ? 1.811 10.719 -5.387 1 98.31 118 GLU B C 1
ATOM 5853 O O . GLU B 1 118 ? 1.537 10.906 -6.574 1 98.31 118 GLU B O 1
ATOM 5858 N N . ALA B 1 119 ? 1.73 11.648 -4.473 1 98.56 119 ALA B N 1
ATOM 5859 C CA . ALA B 1 119 ? 1.695 13.086 -4.754 1 98.56 119 ALA B CA 1
ATOM 5860 C C . ALA B 1 119 ? 2.178 13.891 -3.553 1 98.56 119 ALA B C 1
ATOM 5862 O O . ALA B 1 119 ? 1.949 13.5 -2.404 1 98.56 119 ALA B O 1
ATOM 5863 N N . ILE B 1 120 ? 2.822 15.008 -3.824 1 98.81 120 ILE B N 1
ATOM 5864 C CA . ILE B 1 120 ? 3.328 15.844 -2.742 1 98.81 120 ILE B CA 1
ATOM 5865 C C . ILE B 1 120 ? 2.535 17.156 -2.688 1 98.81 120 ILE B C 1
ATOM 5867 O O . ILE B 1 120 ? 2.496 17.906 -3.664 1 98.81 120 ILE B O 1
ATOM 5871 N N . HIS B 1 121 ? 1.983 17.359 -1.592 1 98.75 121 HIS B N 1
ATOM 5872 C CA . HIS B 1 121 ? 1.255 18.594 -1.317 1 98.75 121 HIS B CA 1
ATOM 5873 C C . HIS B 1 121 ? 2.129 19.594 -0.567 1 98.75 121 HIS B C 1
ATOM 5875 O O . HIS B 1 121 ? 2.836 19.234 0.373 1 98.75 121 HIS B O 1
ATOM 5881 N N . TRP B 1 122 ? 2.018 20.812 -0.987 1 98.75 122 TRP B N 1
ATOM 5882 C CA . TRP B 1 122 ? 2.762 21.922 -0.39 1 98.75 122 TRP B CA 1
ATOM 5883 C C . TRP B 1 122 ? 1.876 22.719 0.554 1 98.75 122 TRP B C 1
ATOM 5885 O O . TRP B 1 122 ? 1.391 23.797 0.193 1 98.75 122 TRP B O 1
ATOM 5895 N N . HIS B 1 123 ? 1.819 22.203 1.708 1 98.56 123 HIS B N 1
ATOM 5896 C CA . HIS B 1 123 ? 0.83 22.594 2.707 1 98.56 123 HIS B CA 1
ATOM 5897 C C . HIS B 1 123 ? 1.024 24.031 3.145 1 98.56 123 HIS B C 1
ATOM 5899 O O . HIS B 1 123 ? 2.08 24.391 3.672 1 98.56 123 HIS B O 1
ATOM 5905 N N . GLY B 1 124 ? 0.015 24.828 2.975 1 97.88 124 GLY B N 1
ATOM 5906 C CA . GLY B 1 124 ? 0.036 26.219 3.373 1 97.88 124 GLY B CA 1
ATOM 5907 C C . GLY B 1 124 ? 0.205 27.172 2.203 1 97.88 124 GLY B C 1
ATOM 5908 O O . GLY B 1 124 ? -0.161 28.344 2.295 1 97.88 124 GLY B O 1
ATOM 5909 N N . LEU B 1 125 ? 0.727 26.703 1.103 1 98.31 125 LEU B N 1
ATOM 5910 C CA . LEU B 1 125 ? 0.927 27.547 -0.068 1 98.31 125 LEU B CA 1
ATOM 5911 C C . LEU B 1 125 ? -0.361 27.672 -0.877 1 98.31 125 LEU B C 1
ATOM 5913 O O . LEU B 1 125 ? -1.169 26.75 -0.909 1 98.31 125 LEU B O 1
ATOM 5917 N N . HIS B 1 126 ? -0.46 28.828 -1.583 1 98 126 HIS B N 1
ATOM 5918 C CA . HIS B 1 126 ? -1.7 29.094 -2.303 1 98 126 HIS B CA 1
ATOM 5919 C C . HIS B 1 126 ? -1.607 28.625 -3.752 1 98 126 HIS B C 1
ATOM 5921 O O . HIS B 1 126 ? -2.627 28.5 -4.434 1 98 126 HIS B O 1
ATOM 5927 N N . MET B 1 127 ? -0.426 28.469 -4.246 1 97.75 127 MET B N 1
ATOM 5928 C CA . MET B 1 127 ? -0.145 27.953 -5.586 1 97.75 127 MET B CA 1
ATOM 5929 C C . MET B 1 127 ? -0.808 28.812 -6.652 1 97.75 127 MET B C 1
ATOM 5931 O O . MET B 1 127 ? -1.3 28.297 -7.656 1 97.75 127 MET B O 1
ATOM 5935 N N . ARG B 1 128 ? -0.941 30.125 -6.414 1 96.31 128 ARG B N 1
ATOM 5936 C CA . ARG B 1 128 ? -1.495 31.031 -7.41 1 96.31 128 ARG B CA 1
ATOM 5937 C C . ARG B 1 128 ? -0.685 31 -8.703 1 96.31 128 ARG B C 1
ATOM 5939 O O . ARG B 1 128 ? 0.532 31.188 -8.688 1 96.31 128 ARG B O 1
ATOM 5946 N N . GLY B 1 129 ? -1.359 30.703 -9.789 1 96.38 129 GLY B N 1
ATOM 5947 C CA . GLY B 1 129 ? -0.7 30.625 -11.078 1 96.38 129 GLY B CA 1
ATOM 5948 C C . GLY B 1 129 ? -0.118 29.25 -11.375 1 96.38 129 GLY B C 1
ATOM 5949 O O . GLY B 1 129 ? 0.367 29 -12.477 1 96.38 129 GLY B O 1
ATOM 5950 N N . SER B 1 130 ? -0.13 28.406 -10.398 1 97.62 130 SER B N 1
ATOM 5951 C CA . SER B 1 130 ? 0.343 27.031 -10.523 1 97.62 130 SER B CA 1
ATOM 5952 C C . SER B 1 130 ? -0.555 26.062 -9.758 1 97.62 130 SER B C 1
ATOM 5954 O O . SER B 1 130 ? -0.066 25.203 -9.016 1 97.62 130 SER B O 1
ATOM 5956 N N . GLN B 1 131 ? -1.82 26.234 -9.969 1 98 131 GLN B N 1
ATOM 5957 C CA . GLN B 1 131 ? -2.789 25.422 -9.242 1 98 131 GLN B CA 1
ATOM 5958 C C . GLN B 1 131 ? -2.527 23.938 -9.461 1 98 131 GLN B C 1
ATOM 5960 O O . GLN B 1 131 ? -2.734 23.125 -8.555 1 98 131 GLN B O 1
ATOM 5965 N N . HIS B 1 132 ? -2.018 23.594 -10.641 1 97.69 132 HIS B N 1
ATOM 5966 C CA . HIS B 1 132 ? -1.761 22.219 -11.023 1 97.69 132 HIS B CA 1
ATOM 5967 C C . HIS B 1 132 ? -0.606 21.625 -10.219 1 97.69 132 HIS B C 1
ATOM 5969 O O . HIS B 1 132 ? -0.398 20.406 -10.219 1 97.69 132 HIS B O 1
ATOM 5975 N N . MET B 1 133 ? 0.084 22.406 -9.383 1 98.44 133 MET B N 1
ATOM 5976 C CA . MET B 1 133 ? 1.228 21.953 -8.594 1 98.44 133 MET B CA 1
ATOM 5977 C C . MET B 1 133 ? 0.834 21.734 -7.141 1 98.44 133 MET B C 1
ATOM 5979 O O . MET B 1 133 ? 1.686 21.422 -6.305 1 98.44 133 MET B O 1
ATOM 5983 N N . ASP B 1 134 ? -0.43 21.859 -6.816 1 98.31 134 ASP B N 1
ATOM 5984 C CA . ASP B 1 134 ? -0.893 21.719 -5.441 1 98.31 134 ASP B CA 1
ATOM 5985 C C . ASP B 1 134 ? -0.611 20.328 -4.898 1 98.31 134 ASP B C 1
ATOM 5987 O O . ASP B 1 134 ? -0.435 20.141 -3.693 1 98.31 134 ASP B O 1
ATOM 5991 N N . GLY B 1 135 ? -0.645 19.312 -5.781 1 98.31 135 GLY B N 1
ATOM 5992 C CA . GLY B 1 135 ? -0.184 17.984 -5.422 1 98.31 135 GLY B CA 1
ATOM 5993 C C . GLY B 1 135 ? -1.247 17.156 -4.73 1 98.31 135 GLY B C 1
ATOM 5994 O O . GLY B 1 135 ? -0.964 16.469 -3.74 1 98.31 135 GLY B O 1
ATOM 5995 N N . VAL B 1 136 ? -2.498 17.141 -5.207 1 98.12 136 VAL B N 1
ATOM 5996 C CA . VAL B 1 136 ? -3.574 16.312 -4.656 1 98.12 136 VAL B CA 1
ATOM 5997 C C . VAL B 1 136 ? -4.098 15.367 -5.727 1 98.12 136 VAL B C 1
ATOM 5999 O O . VAL B 1 136 ? -4.789 15.781 -6.656 1 98.12 136 VAL B O 1
ATOM 6002 N N . PRO B 1 137 ? -3.857 14.055 -5.531 1 97.12 137 PRO B N 1
ATOM 6003 C CA . PRO B 1 137 ? -4.402 13.125 -6.52 1 97.12 137 PRO B CA 1
ATOM 6004 C C . PRO B 1 137 ? -5.914 13.258 -6.684 1 97.12 137 PRO B C 1
ATOM 6006 O O . PRO B 1 137 ? -6.637 13.383 -5.691 1 97.12 137 PRO B O 1
ATOM 6009 N N . HIS B 1 138 ? -6.383 13.273 -7.953 1 96.25 138 HIS B N 1
ATOM 6010 C CA . HIS B 1 138 ? -7.789 13.242 -8.336 1 96.25 138 HIS B CA 1
ATOM 6011 C C . HIS B 1 138 ? -8.438 14.617 -8.164 1 96.25 138 HIS B C 1
ATOM 6013 O O . HIS B 1 138 ? -9.633 14.773 -8.398 1 96.25 138 HIS B O 1
ATOM 6019 N N . ILE B 1 139 ? -7.648 15.625 -7.723 1 97.88 139 ILE B N 1
ATOM 6020 C CA . ILE B 1 139 ? -8.156 16.984 -7.652 1 97.88 139 ILE B CA 1
ATOM 6021 C C . ILE B 1 139 ? -7.355 17.891 -8.578 1 97.88 139 ILE B C 1
ATOM 6023 O O . ILE B 1 139 ? -7.875 18.375 -9.586 1 97.88 139 ILE B O 1
ATOM 6027 N N . THR B 1 140 ? -6.059 17.953 -8.297 1 97.81 140 THR B N 1
ATOM 6028 C CA . THR B 1 140 ? -5.262 18.875 -9.094 1 97.81 140 THR B CA 1
ATOM 6029 C C . THR B 1 140 ? -4.328 18.125 -10.031 1 97.81 140 THR B C 1
ATOM 6031 O O . THR B 1 140 ? -3.756 18.703 -10.953 1 97.81 140 THR B O 1
ATOM 6034 N N . GLN B 1 141 ? -4.164 16.859 -9.828 1 97.12 141 GLN B N 1
ATOM 6035 C CA . GLN B 1 141 ? -3.312 16.016 -10.672 1 97.12 141 GLN B CA 1
ATOM 6036 C C . GLN B 1 141 ? -3.697 14.547 -10.555 1 97.12 141 GLN B C 1
ATOM 6038 O O . GLN B 1 141 ? -4.445 14.164 -9.656 1 97.12 141 GLN B O 1
ATOM 6043 N N . CYS B 1 142 ? -3.213 13.773 -11.477 1 96.88 142 CYS B N 1
ATOM 6044 C CA . CYS B 1 142 ? -3.174 12.32 -11.312 1 96.88 142 CYS B CA 1
ATOM 6045 C C . CYS B 1 142 ? -2.037 11.906 -10.391 1 96.88 142 CYS B C 1
ATOM 6047 O O . CYS B 1 142 ? -1.079 12.656 -10.203 1 96.88 142 CYS B O 1
ATOM 6049 N N . PRO B 1 143 ? -2.137 10.734 -9.781 1 97.56 143 PRO B N 1
ATOM 6050 C CA . PRO B 1 143 ? -1.006 10.266 -8.977 1 97.56 143 PRO B CA 1
ATOM 6051 C C . PRO B 1 143 ? 0.236 9.977 -9.82 1 97.56 143 PRO B C 1
ATOM 6053 O O . PRO B 1 143 ? 0.121 9.602 -10.992 1 97.56 143 PRO B O 1
ATOM 6056 N N . ILE B 1 144 ? 1.414 10.219 -9.258 1 98 144 ILE B N 1
ATOM 6057 C CA . ILE B 1 144 ? 2.658 9.695 -9.812 1 98 144 ILE B CA 1
ATOM 6058 C C . ILE B 1 144 ? 2.723 8.18 -9.602 1 98 144 ILE B C 1
ATOM 6060 O O . ILE B 1 144 ? 2.971 7.719 -8.484 1 98 144 ILE B O 1
ATOM 6064 N N . ASN B 1 145 ? 2.545 7.434 -10.625 1 96.81 145 ASN B N 1
ATOM 6065 C CA . ASN B 1 145 ? 2.48 5.98 -10.508 1 96.81 145 ASN B CA 1
ATOM 6066 C C . ASN B 1 145 ? 3.809 5.398 -10.039 1 96.81 145 ASN B C 1
ATOM 6068 O O . ASN B 1 145 ? 4.859 6.012 -10.219 1 96.81 145 ASN B O 1
ATOM 6072 N N . ALA B 1 146 ? 3.738 4.227 -9.453 1 96.31 146 ALA B N 1
ATOM 6073 C CA . ALA B 1 146 ? 4.961 3.525 -9.07 1 96.31 146 ALA B CA 1
ATOM 6074 C C . ALA B 1 146 ? 5.902 3.377 -10.258 1 96.31 146 ALA B C 1
ATOM 6076 O O . ALA B 1 146 ? 5.473 3.031 -11.359 1 96.31 146 ALA B O 1
ATOM 6077 N N . GLY B 1 147 ? 7.156 3.709 -10.023 1 95.19 147 GLY B N 1
ATOM 6078 C CA . GLY B 1 147 ? 8.156 3.604 -11.07 1 95.19 147 GLY B CA 1
ATOM 6079 C C . GLY B 1 147 ? 8.266 4.859 -11.914 1 95.19 147 GLY B C 1
ATOM 6080 O O . GLY B 1 147 ? 9.188 4.988 -12.727 1 95.19 147 GLY B O 1
ATOM 6081 N N . HIS B 1 148 ? 7.379 5.832 -11.711 1 96.5 148 HIS B N 1
ATOM 6082 C CA . HIS B 1 148 ? 7.355 7.051 -12.516 1 96.5 148 HIS B CA 1
ATOM 6083 C C . HIS B 1 148 ? 8.008 8.211 -11.773 1 96.5 148 HIS B C 1
ATOM 6085 O O . HIS B 1 148 ? 8.234 8.133 -10.562 1 96.5 148 HIS B O 1
ATOM 6091 N N . ASP B 1 149 ? 8.336 9.227 -12.57 1 96.62 149 ASP B N 1
ATOM 6092 C CA . ASP B 1 149 ? 8.922 10.453 -12.055 1 96.62 149 ASP B CA 1
ATOM 6093 C C . ASP B 1 149 ? 8.062 11.664 -12.398 1 96.62 149 ASP B C 1
ATOM 6095 O O . ASP B 1 149 ? 7.336 11.648 -13.398 1 96.62 149 ASP B O 1
ATOM 6099 N N . PHE B 1 150 ? 8.117 12.641 -11.57 1 98.12 150 PHE B N 1
ATOM 6100 C CA . PHE B 1 150 ? 7.469 13.922 -11.836 1 98.12 150 PHE B CA 1
ATOM 6101 C C . PHE B 1 150 ? 8.219 15.062 -11.164 1 98.12 150 PHE B C 1
ATOM 6103 O O . PHE B 1 150 ? 8.766 14.891 -10.07 1 98.12 150 PHE B O 1
ATOM 6110 N N . THR B 1 151 ? 8.242 16.203 -11.82 1 98.5 151 THR B N 1
ATOM 6111 C CA . THR B 1 151 ? 8.906 17.375 -11.258 1 98.5 151 THR B CA 1
ATOM 6112 C C . THR B 1 151 ? 7.879 18.453 -10.906 1 98.5 151 THR B C 1
ATOM 6114 O O . THR B 1 151 ? 7.129 18.906 -11.766 1 98.5 151 THR B O 1
ATOM 6117 N N . TYR B 1 152 ? 7.809 18.828 -9.656 1 98.69 152 TYR B N 1
ATOM 6118 C CA . TYR B 1 152 ? 7.078 20.016 -9.234 1 98.69 152 TYR B CA 1
ATOM 6119 C C . TYR B 1 152 ? 7.91 21.266 -9.43 1 98.69 152 TYR B C 1
ATOM 6121 O O . TYR B 1 152 ? 9.102 21.297 -9.109 1 98.69 152 TYR B O 1
ATOM 6129 N N . GLU B 1 153 ? 7.289 22.312 -9.961 1 98.44 153 GLU B N 1
ATOM 6130 C CA . GLU B 1 153 ? 7.961 23.594 -10.164 1 98.44 153 GLU B CA 1
ATOM 6131 C C . GLU B 1 153 ? 7.008 24.766 -9.914 1 98.44 153 GLU B C 1
ATOM 6133 O O . GLU B 1 153 ? 5.949 24.844 -10.539 1 98.44 153 GLU B O 1
ATOM 6138 N N . PHE B 1 154 ? 7.363 25.641 -9.008 1 98.44 154 PHE B N 1
ATOM 6139 C CA . PHE B 1 154 ? 6.555 26.812 -8.664 1 98.44 154 PHE B CA 1
ATOM 6140 C C . PHE B 1 154 ? 7.387 27.844 -7.918 1 98.44 154 PHE B C 1
ATOM 6142 O O . PHE B 1 154 ? 8.539 27.578 -7.559 1 98.44 154 PHE B O 1
ATOM 6149 N N . THR B 1 155 ? 6.828 29.016 -7.656 1 98.25 155 THR B N 1
ATOM 6150 C CA . THR B 1 155 ? 7.516 30.094 -6.961 1 98.25 155 THR B CA 1
ATOM 6151 C C . THR B 1 155 ? 7.059 30.188 -5.508 1 98.25 155 THR B C 1
ATOM 6153 O O . THR B 1 155 ? 5.859 30.125 -5.223 1 98.25 155 THR B O 1
ATOM 6156 N N . ALA B 1 156 ? 8.039 30.312 -4.57 1 98.06 156 ALA B N 1
ATOM 6157 C CA . ALA B 1 156 ? 7.738 30.484 -3.15 1 98.06 156 ALA B CA 1
ATOM 6158 C C . ALA B 1 156 ? 7.297 31.906 -2.842 1 98.06 156 ALA B C 1
ATOM 6160 O O . ALA B 1 156 ? 8.062 32.688 -2.268 1 98.06 156 ALA B O 1
ATOM 6161 N N . LYS B 1 157 ? 6.043 32.156 -3.02 1 95.94 157 LYS B N 1
ATOM 6162 C CA . LYS B 1 157 ? 5.539 33.5 -2.939 1 95.94 157 LYS B CA 1
ATOM 6163 C C . LYS B 1 157 ? 5.035 33.844 -1.534 1 95.94 157 LYS B C 1
ATOM 6165 O O . LYS B 1 157 ? 4.941 35 -1.155 1 95.94 157 LYS B O 1
ATOM 6170 N N . LEU B 1 158 ? 4.672 32.875 -0.764 1 96.81 158 LEU B N 1
ATOM 6171 C CA . LEU B 1 158 ? 4.078 33.094 0.552 1 96.81 158 LEU B CA 1
ATOM 6172 C C . LEU B 1 158 ? 5.109 32.875 1.655 1 96.81 158 LEU B C 1
ATOM 6174 O O . LEU B 1 158 ? 5.434 31.719 1.989 1 96.81 158 LEU B O 1
ATOM 6178 N N . PRO B 1 159 ? 5.559 33.906 2.301 1 96.94 159 PRO B N 1
ATOM 6179 C CA . PRO B 1 159 ? 6.523 33.719 3.387 1 96.94 159 PRO B CA 1
ATOM 6180 C C . PRO B 1 159 ? 5.91 33.031 4.598 1 96.94 159 PRO B C 1
ATOM 6182 O O . PRO B 1 159 ? 4.699 33.094 4.812 1 96.94 159 PRO B O 1
ATOM 6185 N N . GLY B 1 160 ? 6.781 32.344 5.391 1 98 160 GLY B N 1
ATOM 6186 C CA . GLY B 1 160 ? 6.324 31.75 6.637 1 98 160 GLY B CA 1
ATOM 6187 C C . GLY B 1 160 ? 6.715 30.297 6.77 1 98 160 GLY B C 1
ATOM 6188 O O . GLY B 1 160 ? 7.523 29.781 5.992 1 98 160 GLY B O 1
ATOM 6189 N N . THR B 1 161 ? 6.23 29.656 7.852 1 98.62 161 THR B N 1
ATOM 6190 C CA . THR B 1 161 ? 6.449 28.25 8.141 1 98.62 161 THR B CA 1
ATOM 6191 C C . THR B 1 161 ? 5.383 27.391 7.469 1 98.62 161 THR B C 1
ATOM 6193 O O . THR B 1 161 ? 4.199 27.484 7.797 1 98.62 161 THR B O 1
ATOM 6196 N N . HIS B 1 162 ? 5.836 26.656 6.516 1 98.69 162 HIS B N 1
ATOM 6197 C CA . HIS B 1 162 ? 5.02 25.672 5.824 1 98.69 162 HIS B CA 1
ATOM 6198 C C . HIS B 1 162 ? 5.625 24.281 5.941 1 98.69 162 HIS B C 1
ATOM 6200 O O . HIS B 1 162 ? 6.535 24.047 6.75 1 98.69 162 HIS B O 1
ATOM 6206 N N . TRP B 1 163 ? 5.004 23.297 5.336 1 98.69 163 TRP B N 1
ATOM 6207 C CA . TRP B 1 163 ? 5.535 21.938 5.262 1 98.69 163 TRP B CA 1
ATOM 6208 C C . TRP B 1 163 ? 4.977 21.203 4.051 1 98.69 163 TRP B C 1
ATOM 6210 O O . TRP B 1 163 ? 4.07 21.688 3.379 1 98.69 163 TRP B O 1
ATOM 6220 N N . TRP B 1 164 ? 5.605 20.203 3.635 1 98.75 164 TRP B N 1
ATOM 6221 C CA . TRP B 1 164 ? 5.121 19.344 2.559 1 98.75 164 TRP B CA 1
ATOM 6222 C C . TRP B 1 164 ? 4.805 17.953 3.082 1 98.75 164 TRP B C 1
ATOM 6224 O O . TRP B 1 164 ? 5.363 17.516 4.094 1 98.75 164 TRP B O 1
ATOM 6234 N N . HIS B 1 165 ? 3.869 17.312 2.486 1 98.75 165 HIS B N 1
ATOM 6235 C CA . HIS B 1 165 ? 3.562 15.93 2.811 1 98.75 165 HIS B CA 1
ATOM 6236 C C . HIS B 1 165 ? 2.84 15.234 1.659 1 98.75 165 HIS B C 1
ATOM 6238 O O . HIS B 1 165 ? 2.338 15.898 0.75 1 98.75 165 HIS B O 1
ATOM 6244 N N . SER B 1 166 ? 2.826 13.945 1.769 1 98.62 166 SER B N 1
ATOM 6245 C CA . SER B 1 166 ? 2.059 13.156 0.815 1 98.62 166 SER B CA 1
ATOM 6246 C C . SER B 1 166 ? 0.562 13.398 0.967 1 98.62 166 SER B C 1
ATOM 6248 O O . SER B 1 166 ? 0.061 13.539 2.086 1 98.62 166 SER B O 1
ATOM 6250 N N . HIS B 1 167 ? -0.115 13.445 -0.133 1 97.81 167 HIS B N 1
ATOM 6251 C CA . HIS B 1 167 ? -1.573 13.477 -0.109 1 97.81 167 HIS B CA 1
ATOM 6252 C C . HIS B 1 167 ? -2.156 12.195 -0.704 1 97.81 167 HIS B C 1
ATOM 6254 O O . HIS B 1 167 ? -3.273 12.203 -1.227 1 97.81 167 HIS B O 1
ATOM 6260 N N . ALA B 1 168 ? -1.396 11.109 -0.666 1 96.69 168 ALA B N 1
ATOM 6261 C CA . ALA B 1 168 ? -1.82 9.812 -1.178 1 96.69 168 ALA B CA 1
ATOM 6262 C C . ALA B 1 168 ? -1.807 8.758 -0.076 1 96.69 168 ALA B C 1
ATOM 6264 O O . ALA B 1 168 ? -0.808 8.602 0.631 1 96.69 168 ALA B O 1
ATOM 6265 N N . GLY B 1 169 ? -2.928 8.07 0.015 1 95.69 169 GLY B N 1
ATOM 6266 C CA . GLY B 1 169 ? -3.008 6.969 0.966 1 95.69 169 GLY B CA 1
ATOM 6267 C C . GLY B 1 169 ? -2.662 7.383 2.385 1 95.69 169 GLY B C 1
ATOM 6268 O O . GLY B 1 169 ? -3.195 8.367 2.896 1 95.69 169 GLY B O 1
ATOM 6269 N N . ASN B 1 170 ? -1.873 6.531 3.033 1 97.12 170 ASN B N 1
ATOM 6270 C CA . ASN B 1 170 ? -1.411 6.762 4.398 1 97.12 170 ASN B CA 1
ATOM 6271 C C . ASN B 1 170 ? 0.066 7.141 4.434 1 97.12 170 ASN B C 1
ATOM 6273 O O . ASN B 1 170 ? 0.708 7.055 5.48 1 97.12 170 ASN B O 1
ATOM 6277 N N . HIS B 1 171 ? 0.56 7.605 3.33 1 98.12 171 HIS B N 1
ATOM 6278 C CA . HIS B 1 171 ? 1.999 7.801 3.195 1 98.12 171 HIS B CA 1
ATOM 6279 C C . HIS B 1 171 ? 2.49 8.914 4.113 1 98.12 171 HIS B C 1
ATOM 6281 O O . HIS B 1 171 ? 3.588 8.828 4.668 1 98.12 171 HIS B O 1
ATOM 6287 N N . ARG B 1 172 ? 1.688 9.93 4.293 1 97.81 172 ARG B N 1
ATOM 6288 C CA . ARG B 1 172 ? 2.045 11 5.223 1 97.81 172 ARG B CA 1
ATOM 6289 C C . ARG B 1 172 ? 2.168 10.469 6.645 1 97.81 172 ARG B C 1
ATOM 6291 O O . ARG B 1 172 ? 3.16 10.734 7.328 1 97.81 172 ARG B O 1
ATOM 6298 N N . ALA B 1 173 ? 1.23 9.688 7.051 1 97.06 173 ALA B N 1
ATOM 6299 C CA . ALA B 1 173 ? 1.174 9.203 8.43 1 97.06 173 ALA B CA 1
ATOM 6300 C C . ALA B 1 173 ? 2.35 8.273 8.734 1 97.06 173 ALA B C 1
ATOM 6302 O O . ALA B 1 173 ? 2.785 8.172 9.883 1 97.06 173 ALA B O 1
ATOM 6303 N N . ASP B 1 174 ? 2.83 7.688 7.637 1 97.31 174 ASP B N 1
ATOM 6304 C CA . ASP B 1 174 ? 3.893 6.715 7.871 1 97.31 174 ASP B CA 1
ATOM 6305 C C . ASP B 1 174 ? 5.246 7.262 7.422 1 97.31 174 ASP B C 1
ATOM 6307 O O . ASP B 1 174 ? 6.227 6.52 7.344 1 97.31 174 ASP B O 1
ATOM 6311 N N . GLY B 1 175 ? 5.328 8.539 7.031 1 98.06 175 GLY B N 1
ATOM 6312 C CA . GLY B 1 175 ? 6.699 9.031 7.02 1 98.06 175 GLY B CA 1
ATOM 6313 C C . GLY B 1 175 ? 6.973 10.008 5.891 1 98.06 175 GLY B C 1
ATOM 6314 O O . GLY B 1 175 ? 8.047 10.609 5.828 1 98.06 175 GLY B O 1
ATOM 6315 N N . VAL B 1 176 ? 6.051 10.32 4.98 1 98.56 176 VAL B N 1
ATOM 6316 C CA . VAL B 1 176 ? 6.344 11.164 3.826 1 98.56 176 VAL B CA 1
ATOM 6317 C C . VAL B 1 176 ? 5.926 12.602 4.121 1 98.56 176 VAL B C 1
ATOM 6319 O O . VAL B 1 176 ? 4.883 13.062 3.65 1 98.56 176 VAL B O 1
ATOM 6322 N N . PHE B 1 177 ? 6.77 13.312 4.797 1 98.62 177 PHE B N 1
ATOM 6323 C CA . PHE B 1 177 ? 6.551 14.719 5.117 1 98.62 177 PHE B CA 1
ATOM 6324 C C . PHE B 1 177 ? 7.863 15.398 5.496 1 98.62 177 PHE B C 1
ATOM 6326 O O . PHE B 1 177 ? 8.836 14.727 5.848 1 98.62 177 PHE B O 1
ATOM 6333 N N . GLY B 1 178 ? 7.902 16.688 5.418 1 98.31 178 GLY B N 1
ATOM 6334 C CA . GLY B 1 178 ? 9.039 17.516 5.797 1 98.31 178 GLY B CA 1
ATOM 6335 C C . GLY B 1 178 ? 8.695 19 5.891 1 98.31 178 GLY B C 1
ATOM 6336 O O . GLY B 1 178 ? 7.598 19.406 5.52 1 98.31 178 GLY B O 1
ATOM 6337 N N . SER B 1 179 ? 9.656 19.75 6.426 1 98.19 179 SER B N 1
ATOM 6338 C CA . SER B 1 179 ? 9.422 21.188 6.613 1 98.19 179 SER B CA 1
ATOM 6339 C C . SER B 1 179 ? 9.656 21.953 5.32 1 98.19 179 SER B C 1
ATOM 6341 O O . SER B 1 179 ? 10.43 21.516 4.465 1 98.19 179 SER B O 1
ATOM 6343 N N . PHE B 1 180 ? 8.969 23.031 5.137 1 98.5 180 PHE B N 1
ATOM 6344 C CA . PHE B 1 180 ? 9.109 24 4.051 1 98.5 180 PHE B CA 1
ATOM 6345 C C . PHE B 1 180 ? 9.062 25.422 4.582 1 98.5 180 PHE B C 1
ATOM 6347 O O . PHE B 1 180 ? 7.988 25.953 4.875 1 98.5 180 PHE B O 1
ATOM 6354 N N . ILE B 1 181 ? 10.203 26.031 4.676 1 98.44 181 ILE B N 1
ATOM 6355 C CA . ILE B 1 181 ? 10.305 27.344 5.289 1 98.44 181 ILE B CA 1
ATOM 6356 C C . ILE B 1 181 ? 10.641 28.391 4.219 1 98.44 181 ILE B C 1
ATOM 6358 O O . ILE B 1 181 ? 11.641 28.266 3.514 1 98.44 181 ILE B O 1
ATOM 6362 N N . VAL B 1 182 ? 9.812 29.359 4.102 1 98.31 182 VAL B N 1
ATOM 6363 C CA . VAL B 1 182 ? 10.07 30.5 3.236 1 98.31 182 VAL B CA 1
ATOM 6364 C C . VAL B 1 182 ? 10.453 31.719 4.086 1 98.31 182 VAL B C 1
ATOM 6366 O O . VAL B 1 182 ? 9.594 32.312 4.742 1 98.31 182 VAL B O 1
ATOM 6369 N N . ARG B 1 183 ? 11.641 32.125 4.023 1 96.44 183 ARG B N 1
ATOM 6370 C CA . ARG B 1 183 ? 12.141 33.219 4.82 1 96.44 183 ARG B CA 1
ATOM 6371 C C . ARG B 1 183 ? 12.086 34.531 4.035 1 96.44 183 ARG B C 1
ATOM 6373 O O . ARG B 1 183 ? 11.977 34.531 2.807 1 96.44 183 ARG B O 1
ATOM 6380 N N . GLN B 1 184 ? 12.141 35.625 4.797 1 94.62 184 GLN B N 1
ATOM 6381 C CA . GLN B 1 184 ? 12.117 36.969 4.223 1 94.62 184 GLN B CA 1
ATOM 6382 C C . GLN B 1 184 ? 13.359 37.75 4.625 1 94.62 184 GLN B C 1
ATOM 6384 O O . GLN B 1 184 ? 14.094 37.344 5.523 1 94.62 184 GLN B O 1
ATOM 6389 N N . SER B 1 185 ? 13.547 38.844 3.797 1 94.19 185 SER B N 1
ATOM 6390 C CA . SER B 1 185 ? 14.547 39.781 4.242 1 94.19 185 SER B CA 1
ATOM 6391 C C . SER B 1 185 ? 14.148 40.438 5.57 1 94.19 185 SER B C 1
ATOM 6393 O O . SER B 1 185 ? 12.961 40.594 5.852 1 94.19 185 SER B O 1
ATOM 6395 N N . PRO B 1 186 ? 15.109 40.75 6.387 1 90.5 186 PRO B N 1
ATOM 6396 C CA . PRO B 1 186 ? 14.805 41.281 7.715 1 90.5 186 PRO B CA 1
ATOM 6397 C C . PRO B 1 186 ? 13.828 42.469 7.676 1 90.5 186 PRO B C 1
ATOM 6399 O O . PRO B 1 186 ? 12.945 42.562 8.531 1 90.5 186 PRO B O 1
ATOM 6402 N N . GLY B 1 187 ? 13.922 43.281 6.766 1 90.69 187 GLY B N 1
ATOM 6403 C CA . GLY B 1 187 ? 13.055 44.438 6.68 1 90.69 187 GLY B CA 1
ATOM 6404 C C . GLY B 1 187 ? 11.617 44.094 6.344 1 90.69 187 GLY B C 1
ATOM 6405 O O . GLY B 1 187 ? 10.703 44.875 6.609 1 90.69 187 GLY B O 1
ATOM 6406 N N . ALA B 1 188 ? 11.383 42.969 5.906 1 92.94 188 ALA B N 1
ATOM 6407 C CA . ALA B 1 188 ? 10.055 42.594 5.438 1 92.94 188 ALA B CA 1
ATOM 6408 C C . ALA B 1 188 ? 9.273 41.844 6.523 1 92.94 188 ALA B C 1
ATOM 6410 O O . ALA B 1 188 ? 8.055 41.719 6.43 1 92.94 188 ALA B O 1
ATOM 6411 N N . ASP B 1 189 ? 9.883 41.406 7.574 1 94.25 189 ASP B N 1
ATOM 6412 C CA . ASP B 1 189 ? 9.234 40.719 8.688 1 94.25 189 ASP B CA 1
ATOM 6413 C C . ASP B 1 189 ? 8.75 41.719 9.734 1 94.25 189 ASP B C 1
ATOM 6415 O O . ASP B 1 189 ? 9.555 42.406 10.398 1 94.25 189 ASP B O 1
ATOM 6419 N N . PRO B 1 190 ? 7.438 41.781 9.891 1 95.62 190 PRO B N 1
ATOM 6420 C CA . PRO B 1 190 ? 6.926 42.75 10.844 1 95.62 190 PRO B CA 1
ATOM 6421 C C . PRO B 1 190 ? 7.375 42.5 12.281 1 95.62 190 PRO B C 1
ATOM 6423 O O . PRO B 1 190 ? 7.324 43.375 13.125 1 95.62 190 PRO B O 1
ATOM 6426 N N . ASN B 1 191 ? 7.812 41.281 12.547 1 97.19 191 ASN B N 1
ATOM 6427 C CA . ASN B 1 191 ? 8.203 40.906 13.906 1 97.19 191 ASN B CA 1
ATOM 6428 C C . ASN B 1 191 ? 9.719 40.719 14.023 1 97.19 191 ASN B C 1
ATOM 6430 O O . ASN B 1 191 ? 10.203 40.125 14.969 1 97.19 191 ASN B O 1
ATOM 6434 N N . ARG B 1 192 ? 10.414 41.312 13.125 1 95.94 192 ARG B N 1
ATOM 6435 C CA . ARG B 1 192 ? 11.852 41.094 13.031 1 95.94 192 ARG B CA 1
ATOM 6436 C C . ARG B 1 192 ? 12.555 41.531 14.32 1 95.94 192 ARG B C 1
ATOM 6438 O O . ARG B 1 192 ? 13.555 40.906 14.711 1 95.94 192 ARG B O 1
ATOM 6445 N N . LYS B 1 193 ? 12.125 42.438 15.008 1 97.12 193 LYS B N 1
ATOM 6446 C CA . LYS B 1 193 ? 12.805 43.031 16.172 1 97.12 193 LYS B CA 1
ATOM 6447 C C . LYS B 1 193 ? 12.672 42.094 17.375 1 97.12 193 LYS B C 1
ATOM 6449 O O . LYS B 1 193 ? 13.383 42.281 18.375 1 97.12 193 LYS B O 1
ATOM 6454 N N . LEU B 1 194 ? 11.875 41.156 17.281 1 98.06 194 LEU B N 1
ATOM 6455 C CA . LEU B 1 194 ? 11.539 40.344 18.438 1 98.06 194 LEU B CA 1
ATOM 6456 C C . LEU B 1 194 ? 12.523 39.188 18.594 1 98.06 194 LEU B C 1
ATOM 6458 O O . LEU B 1 194 ? 12.531 38.5 19.625 1 98.06 194 LEU B O 1
ATOM 6462 N N . TYR B 1 195 ? 13.359 38.938 17.656 1 97.94 195 TYR B N 1
ATOM 6463 C CA . TYR B 1 195 ? 14.328 37.844 17.766 1 97.94 195 TYR B CA 1
ATOM 6464 C C . TYR B 1 195 ? 15.672 38.25 17.172 1 97.94 195 TYR B C 1
ATOM 6466 O O . TYR B 1 195 ? 15.75 39.188 16.344 1 97.94 195 TYR B O 1
ATOM 6474 N N . ASP B 1 196 ? 16.719 37.469 17.594 1 97.69 196 ASP B N 1
ATOM 6475 C CA . ASP B 1 196 ? 18.094 37.719 17.141 1 97.69 196 ASP B CA 1
ATOM 6476 C C . ASP B 1 196 ? 18.531 36.656 16.141 1 97.69 196 ASP B C 1
ATOM 6478 O O . ASP B 1 196 ? 19.344 36.906 15.266 1 97.69 196 ASP B O 1
ATOM 6482 N N . ARG B 1 197 ? 17.984 35.438 16.328 1 95.94 197 ARG B N 1
ATOM 6483 C CA . ARG B 1 197 ? 18.406 34.281 15.508 1 95.94 197 ARG B CA 1
ATOM 6484 C C . ARG B 1 197 ? 17.203 33.562 14.922 1 95.94 197 ARG B C 1
ATOM 6486 O O . ARG B 1 197 ? 16.219 33.312 15.625 1 95.94 197 ARG B O 1
ATOM 6493 N N . ASP B 1 198 ? 17.234 33.344 13.672 1 95.56 198 ASP B N 1
ATOM 6494 C CA . ASP B 1 198 ? 16.328 32.469 12.938 1 95.56 198 ASP B CA 1
ATOM 6495 C C . ASP B 1 198 ? 17.078 31.312 12.305 1 95.56 198 ASP B C 1
ATOM 6497 O O . ASP B 1 198 ? 17.328 31.312 11.094 1 95.56 198 ASP B O 1
ATOM 6501 N N . ASP B 1 199 ? 17.375 30.328 13.125 1 92.75 199 ASP B N 1
ATOM 6502 C CA . ASP B 1 199 ? 18.25 29.219 12.75 1 92.75 199 ASP B CA 1
ATOM 6503 C C . ASP B 1 199 ? 17.453 28.078 12.094 1 92.75 199 ASP B C 1
ATOM 6505 O O . ASP B 1 199 ? 16.5 27.578 12.68 1 92.75 199 ASP B O 1
ATOM 6509 N N . PRO B 1 200 ? 17.875 27.672 10.898 1 92.75 200 PRO B N 1
ATOM 6510 C CA . PRO B 1 200 ? 17.188 26.562 10.234 1 92.75 200 PRO B CA 1
ATOM 6511 C C . PRO B 1 200 ? 17.156 25.297 11.078 1 92.75 200 PRO B C 1
ATOM 6513 O O . PRO B 1 200 ? 16.312 24.422 10.859 1 92.75 200 PRO B O 1
ATOM 6516 N N . SER B 1 201 ? 17.984 25.156 12.047 1 92.31 201 SER B N 1
ATOM 6517 C CA . SER B 1 201 ? 18.031 23.969 12.891 1 92.31 201 SER B CA 1
ATOM 6518 C C . SER B 1 201 ? 17 24.047 14 1 92.31 201 SER B C 1
ATOM 6520 O O . SER B 1 201 ? 16.812 23.078 14.75 1 92.31 201 SER B O 1
ATOM 6522 N N . HIS B 1 202 ? 16.297 25.156 14.109 1 96.5 202 HIS B N 1
ATOM 6523 C CA . HIS B 1 202 ? 15.32 25.312 15.18 1 96.5 202 HIS B CA 1
ATOM 6524 C C . HIS B 1 202 ? 13.906 25.047 14.688 1 96.5 202 HIS B C 1
ATOM 6526 O O . HIS B 1 202 ? 12.945 25.641 15.172 1 96.5 202 HIS B O 1
ATOM 6532 N N . VAL B 1 203 ? 13.734 24.156 13.695 1 97.69 203 VAL B N 1
ATOM 6533 C CA . VAL B 1 203 ? 12.445 23.672 13.219 1 97.69 203 VAL B CA 1
ATOM 6534 C C . VAL B 1 203 ? 12.125 22.328 13.891 1 97.69 203 VAL B C 1
ATOM 6536 O O . VAL B 1 203 ? 12.938 21.406 13.867 1 97.69 203 VAL B O 1
ATOM 6539 N N . ILE B 1 204 ? 10.961 22.25 14.469 1 98.19 204 ILE B N 1
ATOM 6540 C CA . ILE B 1 204 ? 10.539 21.047 15.18 1 98.19 204 ILE B CA 1
ATOM 6541 C C . ILE B 1 204 ? 9.312 20.453 14.5 1 98.19 204 ILE B C 1
ATOM 6543 O O . ILE B 1 204 ? 8.273 21.109 14.383 1 98.19 204 ILE B O 1
ATOM 6547 N N . LEU B 1 205 ? 9.43 19.281 14.023 1 98.44 205 LEU B N 1
ATOM 6548 C CA . LEU B 1 205 ? 8.305 18.5 13.539 1 98.44 205 LEU B CA 1
ATOM 6549 C C . LEU B 1 205 ? 7.887 17.453 14.57 1 98.44 205 LEU B C 1
ATOM 6551 O O . LEU B 1 205 ? 8.727 16.734 15.109 1 98.44 205 LEU B O 1
ATOM 6555 N N . ILE B 1 206 ? 6.574 17.406 14.859 1 98.56 206 ILE B N 1
ATOM 6556 C CA . ILE B 1 206 ? 6.039 16.469 15.828 1 98.56 206 ILE B CA 1
ATOM 6557 C C . ILE B 1 206 ? 5.043 15.531 15.148 1 98.56 206 ILE B C 1
ATOM 6559 O O . ILE B 1 206 ? 4.18 15.977 14.391 1 98.56 206 ILE B O 1
ATOM 6563 N N . ASN B 1 207 ? 5.172 14.289 15.359 1 97.81 207 ASN B N 1
ATOM 6564 C CA . ASN B 1 207 ? 4.207 13.305 14.875 1 97.81 207 ASN B CA 1
ATOM 6565 C C . ASN B 1 207 ? 4.121 12.102 15.812 1 97.81 207 ASN B C 1
ATOM 6567 O O . ASN B 1 207 ? 5.02 11.875 16.625 1 97.81 207 ASN B O 1
ATOM 6571 N N . GLU B 1 208 ? 3.043 11.398 15.742 1 97.56 208 GLU B N 1
ATOM 6572 C CA . GLU B 1 208 ? 2.9 10.156 16.5 1 97.56 208 GLU B CA 1
ATOM 6573 C C . GLU B 1 208 ? 3.482 8.977 15.727 1 97.56 208 GLU B C 1
ATOM 6575 O O . GLU B 1 208 ? 3.779 9.086 14.539 1 97.56 208 GLU B O 1
ATOM 6580 N N . TRP B 1 209 ? 3.713 7.91 16.438 1 95.88 209 TRP B N 1
ATOM 6581 C CA . TRP B 1 209 ? 4.094 6.652 15.797 1 95.88 209 TRP B CA 1
ATOM 6582 C C . TRP B 1 209 ? 3.402 5.473 16.469 1 95.88 209 TRP B C 1
ATOM 6584 O O . TRP B 1 209 ? 2.881 5.598 17.578 1 95.88 209 TRP B O 1
ATOM 6594 N N . ALA B 1 210 ? 3.275 4.383 15.742 1 96.06 210 ALA B N 1
ATOM 6595 C CA . ALA B 1 210 ? 2.691 3.135 16.234 1 96.06 210 ALA B CA 1
ATOM 6596 C C . ALA B 1 210 ? 3.498 1.931 15.75 1 96.06 210 ALA B C 1
ATOM 6598 O O . ALA B 1 210 ? 4.246 2.023 14.773 1 96.06 210 ALA B O 1
ATOM 6599 N N . LYS B 1 211 ? 3.33 0.839 16.453 1 95.38 211 LYS B N 1
ATOM 6600 C CA . LYS B 1 211 ? 4 -0.4 16.078 1 95.38 211 LYS B CA 1
ATOM 6601 C C . LYS B 1 211 ? 3.461 -0.938 14.758 1 95.38 211 LYS B C 1
ATOM 6603 O O . LYS B 1 211 ? 4.219 -1.469 13.945 1 95.38 211 LYS B O 1
ATOM 6608 N N . ALA B 1 212 ? 2.203 -0.779 14.539 1 95.38 212 ALA B N 1
ATOM 6609 C CA . ALA B 1 212 ? 1.591 -1.192 13.281 1 95.38 212 ALA B CA 1
ATOM 6610 C C . ALA B 1 212 ? 1.6 -0.052 12.266 1 95.38 212 ALA B C 1
ATOM 6612 O O . ALA B 1 212 ? 1.557 1.121 12.641 1 95.38 212 ALA B O 1
ATOM 6613 N N . MET B 1 213 ? 1.678 -0.402 10.969 1 96.38 213 MET B N 1
ATOM 6614 C CA . MET B 1 213 ? 1.474 0.602 9.922 1 96.38 213 MET B CA 1
ATOM 6615 C C . MET B 1 213 ? 0.086 1.223 10.031 1 96.38 213 MET B C 1
ATOM 6617 O O . MET B 1 213 ? -0.86 0.567 10.469 1 96.38 213 MET B O 1
ATOM 6621 N N . THR B 1 214 ? -0.031 2.428 9.594 1 96.94 214 THR B N 1
ATOM 6622 C CA . THR B 1 214 ? -1.297 3.145 9.688 1 96.94 214 THR B CA 1
ATOM 6623 C C . THR B 1 214 ? -2.387 2.43 8.898 1 96.94 214 THR B C 1
ATOM 6625 O O . THR B 1 214 ? -3.551 2.42 9.297 1 96.94 214 THR B O 1
ATOM 6628 N N . SER B 1 215 ? -2.037 1.796 7.758 1 96.25 215 SER B N 1
ATOM 6629 C CA . SER B 1 215 ? -3.018 1.036 6.988 1 96.25 215 SER B CA 1
ATOM 6630 C C . SER B 1 215 ? -3.646 -0.067 7.832 1 96.25 215 SER B C 1
ATOM 6632 O O . SER B 1 215 ? -4.84 -0.343 7.715 1 96.25 215 SER B O 1
ATOM 6634 N N . THR B 1 216 ? -2.854 -0.723 8.656 1 96.69 216 THR B N 1
ATOM 6635 C CA . THR B 1 216 ? -3.355 -1.763 9.547 1 96.69 216 THR B CA 1
ATOM 6636 C C . THR B 1 216 ? -4.281 -1.167 10.602 1 96.69 216 THR B C 1
ATOM 6638 O O . THR B 1 216 ? -5.352 -1.718 10.883 1 96.69 216 THR B O 1
ATOM 6641 N N . ILE B 1 217 ? -3.912 -0.06 11.164 1 96.38 217 ILE B N 1
ATOM 6642 C CA . ILE B 1 217 ? -4.699 0.605 12.195 1 96.38 217 ILE B CA 1
ATOM 6643 C C . ILE B 1 217 ? -6.051 1.026 11.625 1 96.38 217 ILE B C 1
ATOM 6645 O O . ILE B 1 217 ? -7.094 0.782 12.234 1 96.38 217 ILE B O 1
ATOM 6649 N N . ASP B 1 218 ? -6.031 1.646 10.461 1 96.5 218 ASP B N 1
ATOM 6650 C CA . ASP B 1 218 ? -7.262 2.094 9.82 1 96.5 218 ASP B CA 1
ATOM 6651 C C . ASP B 1 218 ? -8.203 0.92 9.562 1 96.5 218 ASP B C 1
ATOM 6653 O O . ASP B 1 218 ? -9.383 0.97 9.93 1 96.5 218 ASP B O 1
ATOM 6657 N N . LEU B 1 219 ? -7.688 -0.099 8.938 1 97.19 219 LEU B N 1
ATOM 6658 C CA . LEU B 1 219 ? -8.539 -1.217 8.539 1 97.19 219 LEU B CA 1
ATOM 6659 C C . LEU B 1 219 ? -9.102 -1.93 9.766 1 97.19 219 LEU B C 1
ATOM 6661 O O . LEU B 1 219 ? -10.25 -2.363 9.766 1 97.19 219 LEU B O 1
ATOM 6665 N N . ALA B 1 220 ? -8.258 -2.123 10.789 1 96.5 220 ALA B N 1
ATOM 6666 C CA . ALA B 1 220 ? -8.766 -2.701 12.031 1 96.5 220 ALA B CA 1
ATOM 6667 C C . ALA B 1 220 ? -9.93 -1.883 12.586 1 96.5 220 ALA B C 1
ATOM 6669 O O . ALA B 1 220 ? -10.977 -2.436 12.93 1 96.5 220 ALA B O 1
ATOM 6670 N N . THR B 1 221 ? -9.734 -0.591 12.625 1 94.19 221 THR B N 1
ATOM 6671 C CA . THR B 1 221 ? -10.75 0.314 13.148 1 94.19 221 THR B CA 1
ATOM 6672 C C . THR B 1 221 ? -11.992 0.3 12.266 1 94.19 221 THR B C 1
ATOM 6674 O O . THR B 1 221 ? -13.117 0.249 12.773 1 94.19 221 THR B O 1
ATOM 6677 N N . PHE B 1 222 ? -11.836 0.316 10.961 1 95.75 222 PHE B N 1
ATOM 6678 C CA . PHE B 1 222 ? -12.945 0.338 10.016 1 95.75 222 PHE B CA 1
ATOM 6679 C C . PHE B 1 222 ? -13.789 -0.921 10.148 1 95.75 222 PHE B C 1
ATOM 6681 O O . PHE B 1 222 ? -15.016 -0.871 9.992 1 95.75 222 PHE B O 1
ATOM 6688 N N . HIS B 1 223 ? -13.117 -2.043 10.469 1 95.06 223 HIS B N 1
ATOM 6689 C CA . HIS B 1 223 ? -13.836 -3.311 10.453 1 95.06 223 HIS B CA 1
ATOM 6690 C C . HIS B 1 223 ? -14.062 -3.834 11.867 1 95.06 223 HIS B C 1
ATOM 6692 O O . HIS B 1 223 ? -14.32 -5.023 12.062 1 95.06 223 HIS B O 1
ATOM 6698 N N . GLY B 1 224 ? -13.961 -2.986 12.867 1 91.56 224 GLY B N 1
ATOM 6699 C CA . GLY B 1 224 ? -14.477 -3.205 14.203 1 91.56 224 GLY B CA 1
ATOM 6700 C C . GLY B 1 224 ? -13.5 -3.947 15.102 1 91.56 224 GLY B C 1
ATOM 6701 O O . GLY B 1 224 ? -13.883 -4.469 16.156 1 91.56 224 GLY B O 1
ATOM 6702 N N . VAL B 1 225 ? -12.266 -4.035 14.68 1 91.25 225 VAL B N 1
ATOM 6703 C CA . VAL B 1 225 ? -11.25 -4.723 15.461 1 91.25 225 VAL B CA 1
ATOM 6704 C C . VAL B 1 225 ? -10.477 -3.713 16.312 1 91.25 225 VAL B C 1
ATOM 6706 O O . VAL B 1 225 ? -10.07 -2.66 15.812 1 91.25 225 VAL B O 1
ATOM 6709 N N . THR B 1 226 ? -10.297 -4 17.562 1 89.25 226 THR B N 1
ATOM 6710 C CA . THR B 1 226 ? -9.594 -3.107 18.484 1 89.25 226 THR B CA 1
ATOM 6711 C C . THR B 1 226 ? -8.086 -3.166 18.234 1 89.25 226 THR B C 1
ATOM 6713 O O . THR B 1 226 ? -7.508 -4.254 18.141 1 89.25 226 THR B O 1
ATOM 6716 N N . ILE B 1 227 ? -7.508 -2.055 18.125 1 90.75 227 ILE B N 1
ATOM 6717 C CA . ILE B 1 227 ? -6.062 -1.938 17.969 1 90.75 227 ILE B CA 1
ATOM 6718 C C . ILE B 1 227 ? -5.578 -0.628 18.594 1 90.75 227 ILE B C 1
ATOM 6720 O O . ILE B 1 227 ? -6.32 0.357 18.625 1 90.75 227 ILE B O 1
ATOM 6724 N N . ASN B 1 228 ? -4.363 -0.623 19.109 1 89.12 228 ASN B N 1
ATOM 6725 C CA . ASN B 1 228 ? -3.787 0.614 19.625 1 89.12 228 ASN B CA 1
ATOM 6726 C C . ASN B 1 228 ? -3.426 1.577 18.5 1 89.12 228 ASN B C 1
ATOM 6728 O O . ASN B 1 228 ? -2.598 1.257 17.641 1 89.12 228 ASN B O 1
ATOM 6732 N N . PRO B 1 229 ? -3.949 2.725 18.531 1 90.25 229 PRO B N 1
ATOM 6733 C CA . PRO B 1 229 ? -3.701 3.631 17.406 1 90.25 229 PRO B CA 1
ATOM 6734 C C . PRO B 1 229 ? -2.361 4.355 17.516 1 90.25 229 PRO B C 1
ATOM 6736 O O . PRO B 1 229 ? -1.897 4.953 16.547 1 90.25 229 PRO B O 1
ATOM 6739 N N . THR B 1 230 ? -1.715 4.395 18.656 1 94.44 230 THR B N 1
ATOM 6740 C CA . THR B 1 230 ? -0.448 5.094 18.844 1 94.44 230 THR B CA 1
ATOM 6741 C C . THR B 1 230 ? 0.384 4.422 19.938 1 94.44 230 THR B C 1
ATOM 6743 O O . THR B 1 230 ? -0.166 3.842 20.875 1 94.44 230 THR B O 1
ATOM 6746 N N . ASP B 1 231 ? 1.679 4.469 19.766 1 95.88 231 ASP B N 1
ATOM 6747 C CA . ASP B 1 231 ? 2.6 3.943 20.781 1 95.88 231 ASP B CA 1
ATOM 6748 C C . ASP B 1 231 ? 3.506 5.043 21.312 1 95.88 231 ASP B C 1
ATOM 6750 O O . ASP B 1 231 ? 4.293 4.809 22.234 1 95.88 231 ASP B O 1
ATOM 6754 N N . GLY B 1 232 ? 3.344 6.254 20.75 1 97 232 GLY B N 1
ATOM 6755 C CA . GLY B 1 232 ? 4.141 7.355 21.281 1 97 232 GLY B CA 1
ATOM 6756 C C . GLY B 1 232 ? 4.227 8.531 20.328 1 97 232 GLY B C 1
ATOM 6757 O O . GLY B 1 232 ? 3.453 8.625 19.375 1 97 232 GLY B O 1
ATOM 6758 N N . ILE B 1 233 ? 5.129 9.469 20.688 1 97.94 233 ILE B N 1
ATOM 6759 C CA . ILE B 1 233 ? 5.34 10.711 19.953 1 97.94 233 ILE B CA 1
ATOM 6760 C C . ILE B 1 233 ? 6.805 10.82 19.531 1 97.94 233 ILE B C 1
ATOM 6762 O O . ILE B 1 233 ? 7.695 10.352 20.25 1 97.94 233 ILE B O 1
ATOM 6766 N N . LEU B 1 234 ? 7.031 11.359 18.344 1 98.25 234 LEU B N 1
ATOM 6767 C CA . LEU B 1 234 ? 8.375 11.641 17.859 1 98.25 234 LEU B CA 1
ATOM 6768 C C . LEU B 1 234 ? 8.609 13.141 17.766 1 98.25 234 LEU B C 1
ATOM 6770 O O . LEU B 1 234 ? 7.711 13.891 17.375 1 98.25 234 LEU B O 1
ATOM 6774 N N . ILE B 1 235 ? 9.766 13.57 18.125 1 98.31 235 ILE B N 1
ATOM 6775 C CA . ILE B 1 235 ? 10.258 14.922 17.891 1 98.31 235 ILE B CA 1
ATOM 6776 C C . ILE B 1 235 ? 11.391 14.875 16.859 1 98.31 235 ILE B C 1
ATOM 6778 O O . ILE B 1 235 ? 12.477 14.375 17.141 1 98.31 235 ILE B O 1
ATOM 6782 N N . ASN B 1 236 ? 11.094 15.391 15.703 1 97.31 236 ASN B N 1
ATOM 6783 C CA . ASN B 1 236 ? 12.016 15.328 14.578 1 97.31 236 ASN B CA 1
ATOM 6784 C C . ASN B 1 236 ? 12.523 13.906 14.344 1 97.31 236 ASN B C 1
ATOM 6786 O O . ASN B 1 236 ? 13.727 13.688 14.211 1 97.31 236 ASN B O 1
ATOM 6790 N N . GLY B 1 237 ? 11.602 12.953 14.398 1 96.25 237 GLY B N 1
ATOM 6791 C CA . GLY B 1 237 ? 11.859 11.57 14.023 1 96.25 237 GLY B CA 1
ATOM 6792 C C . GLY B 1 237 ? 12.43 10.742 15.156 1 96.25 237 GLY B C 1
ATOM 6793 O O . GLY B 1 237 ? 12.742 9.562 14.969 1 96.25 237 GLY B O 1
ATOM 6794 N N . ARG B 1 238 ? 12.477 11.312 16.359 1 95.44 238 ARG B N 1
ATOM 6795 C CA . ARG B 1 238 ? 13.102 10.602 17.469 1 95.44 238 ARG B CA 1
ATOM 6796 C C . ARG B 1 238 ? 12.133 10.453 18.641 1 95.44 238 ARG B C 1
ATOM 6798 O O . ARG B 1 238 ? 11.484 11.422 19.047 1 95.44 238 ARG B O 1
ATOM 6805 N N . GLY B 1 239 ? 12.008 9.266 19.125 1 95.88 239 GLY B N 1
ATOM 6806 C CA . GLY B 1 239 ? 11.281 8.938 20.328 1 95.88 239 GLY B CA 1
ATOM 6807 C C . GLY B 1 239 ? 12.133 8.234 21.375 1 95.88 239 GLY B C 1
ATOM 6808 O O . GLY B 1 239 ? 12.945 7.375 21.031 1 95.88 239 GLY B O 1
ATOM 6809 N N . THR B 1 240 ? 11.938 8.539 22.641 1 96.5 240 THR B N 1
ATOM 6810 C CA . THR B 1 240 ? 12.883 8.094 23.656 1 96.5 240 THR B CA 1
ATOM 6811 C C . THR B 1 240 ? 12.211 7.145 24.641 1 96.5 240 THR B C 1
ATOM 6813 O O . THR B 1 240 ? 12.844 6.672 25.578 1 96.5 240 THR B O 1
ATOM 6816 N N . ASN B 1 241 ? 11 6.848 24.453 1 95.12 241 ASN B N 1
ATOM 6817 C CA . ASN B 1 241 ? 10.242 6.141 25.484 1 95.12 241 ASN B CA 1
ATOM 6818 C C . ASN B 1 241 ? 10.312 4.629 25.297 1 95.12 241 ASN B C 1
ATOM 6820 O O . ASN B 1 241 ? 10.008 3.865 26.203 1 95.12 241 ASN B O 1
ATOM 6824 N N . GLN B 1 242 ? 10.672 4.184 24.141 1 94.88 242 GLN B N 1
ATOM 6825 C CA . GLN B 1 242 ? 10.75 2.748 23.891 1 94.88 242 GLN B CA 1
ATOM 6826 C C . GLN B 1 242 ? 12.078 2.174 24.359 1 94.88 242 GLN B C 1
ATOM 6828 O O . GLN B 1 242 ? 13.141 2.615 23.906 1 94.88 242 GLN B O 1
ATOM 6833 N N . ILE B 1 243 ? 12.031 1.219 25.234 1 96.25 243 ILE B N 1
ATOM 6834 C CA . ILE B 1 243 ? 13.234 0.539 25.703 1 96.25 243 ILE B CA 1
ATOM 6835 C C . ILE B 1 243 ? 13.57 -0.624 24.781 1 96.25 243 ILE B C 1
ATOM 6837 O O . ILE B 1 243 ? 12.727 -1.489 24.531 1 96.25 243 ILE B O 1
ATOM 6841 N N . VAL B 1 244 ? 14.766 -0.574 24.234 1 95.81 244 VAL B N 1
ATOM 6842 C CA . VAL B 1 244 ? 15.25 -1.644 23.375 1 95.81 244 VAL B CA 1
ATOM 6843 C C . VAL B 1 244 ? 16.219 -2.535 24.141 1 95.81 244 VAL B C 1
ATOM 6845 O O . VAL B 1 244 ? 17.125 -2.039 24.828 1 95.81 244 VAL B O 1
ATOM 6848 N N . THR B 1 245 ? 16 -3.814 24.109 1 95.44 245 THR B N 1
ATOM 6849 C CA . THR B 1 245 ? 16.875 -4.777 24.781 1 95.44 245 THR B CA 1
ATOM 6850 C C . THR B 1 245 ? 17.688 -5.574 23.766 1 95.44 245 THR B C 1
ATOM 6852 O O . THR B 1 245 ? 17.125 -6.172 22.844 1 95.44 245 THR B O 1
ATOM 6855 N N . ARG B 1 246 ? 18.938 -5.523 23.891 1 90.69 246 ARG B N 1
ATOM 6856 C CA . ARG B 1 246 ? 19.812 -6.344 23.062 1 90.69 246 ARG B CA 1
ATOM 6857 C C . ARG B 1 246 ? 19.781 -7.801 23.516 1 90.69 246 ARG B C 1
ATOM 6859 O O . ARG B 1 246 ? 20.172 -8.117 24.641 1 90.69 246 ARG B O 1
ATOM 6866 N N . PRO B 1 247 ? 19.5 -8.68 22.672 1 85.38 247 PRO B N 1
ATOM 6867 C CA . PRO B 1 247 ? 19.297 -10.07 23.094 1 85.38 247 PRO B CA 1
ATOM 6868 C C . PRO B 1 247 ? 20.594 -10.742 23.547 1 85.38 247 PRO B C 1
ATOM 6870 O O . PRO B 1 247 ? 20.562 -11.609 24.422 1 85.38 247 PRO B O 1
ATOM 6873 N N . SER B 1 248 ? 21.75 -10.383 23.078 1 86.5 248 SER B N 1
ATOM 6874 C CA . SER B 1 248 ? 23 -11.078 23.344 1 86.5 248 SER B CA 1
ATOM 6875 C C . SER B 1 248 ? 23.453 -10.883 24.781 1 86.5 248 SER B C 1
ATOM 6877 O O . SER B 1 248 ? 24.109 -11.766 25.359 1 86.5 248 SER B O 1
ATOM 6879 N N . ASP B 1 249 ? 23.172 -9.711 25.438 1 92.88 249 ASP B N 1
ATOM 6880 C CA . ASP B 1 249 ? 23.719 -9.453 26.766 1 92.88 249 ASP B CA 1
ATOM 6881 C C . ASP B 1 249 ? 22.688 -8.742 27.656 1 92.88 249 ASP B C 1
ATOM 6883 O O . ASP B 1 249 ? 23.016 -8.289 28.75 1 92.88 249 ASP B O 1
ATOM 6887 N N . ASN B 1 250 ? 21.422 -8.477 27.156 1 94.69 250 ASN B N 1
ATOM 6888 C CA . ASN B 1 250 ? 20.297 -7.902 27.891 1 94.69 250 ASN B CA 1
ATOM 6889 C C . ASN B 1 250 ? 20.531 -6.438 28.234 1 94.69 250 ASN B C 1
ATOM 6891 O O . ASN B 1 250 ? 19.875 -5.883 29.109 1 94.69 250 ASN B O 1
ATOM 6895 N N . THR B 1 251 ? 21.469 -5.875 27.5 1 95.62 251 THR B N 1
ATOM 6896 C CA . THR B 1 251 ? 21.672 -4.441 27.656 1 95.62 251 THR B CA 1
ATOM 6897 C C . THR B 1 251 ? 20.469 -3.668 27.094 1 95.62 251 THR B C 1
ATOM 6899 O O . THR B 1 251 ? 19.938 -4.012 26.031 1 95.62 251 THR B O 1
ATOM 6902 N N . THR B 1 252 ? 20.047 -2.686 27.891 1 96.81 252 THR B N 1
ATOM 6903 C CA . THR B 1 252 ? 18.922 -1.88 27.438 1 96.81 252 THR B CA 1
ATOM 6904 C C . THR B 1 252 ? 19.375 -0.484 27.016 1 96.81 252 THR B C 1
ATOM 6906 O O . THR B 1 252 ? 20.391 0.012 27.516 1 96.81 252 THR B O 1
ATOM 6909 N N . ALA B 1 253 ? 18.703 0.058 26.031 1 96.75 253 ALA B N 1
ATOM 6910 C CA . ALA B 1 253 ? 18.969 1.414 25.562 1 96.75 253 ALA B CA 1
ATOM 6911 C C . ALA B 1 253 ? 17.719 2.045 24.953 1 96.75 253 ALA B C 1
ATOM 6913 O O . ALA B 1 253 ? 16.75 1.35 24.641 1 96.75 253 ALA B O 1
ATOM 6914 N N . THR B 1 254 ? 17.703 3.33 24.891 1 96.56 254 THR B N 1
ATOM 6915 C CA . THR B 1 254 ? 16.703 4.102 24.172 1 96.56 254 THR B CA 1
ATOM 6916 C C . THR B 1 254 ? 17.359 5.016 23.141 1 96.56 254 THR B C 1
ATOM 6918 O O . THR B 1 254 ? 18.562 5.281 23.203 1 96.56 254 THR B O 1
ATOM 6921 N N . VAL B 1 255 ? 16.594 5.398 22.141 1 96.94 255 VAL B N 1
ATOM 6922 C CA . VAL B 1 255 ? 17.062 6.414 21.203 1 96.94 255 VAL B CA 1
ATOM 6923 C C . VAL B 1 255 ? 17.281 7.734 21.938 1 96.94 255 VAL B C 1
ATOM 6925 O O . VAL B 1 255 ? 16.531 8.07 22.859 1 96.94 255 VAL B O 1
ATOM 6928 N N . ASP B 1 256 ? 18.234 8.5 21.5 1 94.62 256 ASP B N 1
ATOM 6929 C CA . ASP B 1 256 ? 18.594 9.75 22.172 1 94.62 256 ASP B CA 1
ATOM 6930 C C . ASP B 1 256 ? 17.594 10.859 21.844 1 94.62 256 ASP B C 1
ATOM 6932 O O . ASP B 1 256 ? 16.906 10.797 20.812 1 94.62 256 ASP B O 1
ATOM 6936 N N . HIS B 1 257 ? 17.625 11.852 22.688 1 95.5 257 HIS B N 1
ATOM 6937 C CA . HIS B 1 257 ? 16.734 13 22.562 1 95.5 257 HIS B CA 1
ATOM 6938 C C . HIS B 1 257 ? 17.141 13.883 21.391 1 95.5 257 HIS B C 1
ATOM 6940 O O . HIS B 1 257 ? 18.328 13.961 21.062 1 95.5 257 HIS B O 1
ATOM 6946 N N . HIS B 1 258 ? 16.141 14.492 20.812 1 95.62 258 HIS B N 1
ATOM 6947 C CA . HIS B 1 258 ? 16.438 15.633 19.953 1 95.62 258 HIS B CA 1
ATOM 6948 C C . HIS B 1 258 ? 16.953 16.812 20.766 1 95.62 258 HIS B C 1
ATOM 6950 O O . HIS B 1 258 ? 16.375 17.156 21.797 1 95.62 258 HIS B O 1
ATOM 6956 N N . ILE B 1 259 ? 18 17.438 20.281 1 96.12 259 ILE B N 1
ATOM 6957 C CA . ILE B 1 259 ? 18.625 18.547 21.031 1 96.12 259 ILE B CA 1
ATOM 6958 C C . ILE B 1 259 ? 18.625 19.797 20.172 1 96.12 259 ILE B C 1
ATOM 6960 O O . ILE B 1 259 ? 18.984 19.75 18.984 1 96.12 259 ILE B O 1
ATOM 6964 N N . VAL B 1 260 ? 18.203 20.859 20.734 1 96.25 260 VAL B N 1
ATOM 6965 C CA . VAL B 1 260 ? 18.344 22.188 20.125 1 96.25 260 VAL B CA 1
ATOM 6966 C C . VAL B 1 260 ? 19.281 23.047 20.953 1 96.25 260 VAL B C 1
ATOM 6968 O O . VAL B 1 260 ? 19.172 23.094 22.188 1 96.25 260 VAL B O 1
ATOM 6971 N N . TYR B 1 261 ? 20.125 23.781 20.297 1 96.19 261 TYR B N 1
ATOM 6972 C CA . TYR B 1 261 ? 21.141 24.562 20.984 1 96.19 261 TYR B CA 1
ATOM 6973 C C . TYR B 1 261 ? 20.797 26.047 20.969 1 96.19 261 TYR B C 1
ATOM 6975 O O . TYR B 1 261 ? 20.281 26.562 19.984 1 96.19 261 TYR B O 1
ATOM 6983 N N . VAL B 1 262 ? 21.094 26.719 22.109 1 98 262 VAL B N 1
ATOM 6984 C CA . VAL B 1 262 ? 20.938 28.156 22.203 1 98 262 VAL B CA 1
ATOM 6985 C C . VAL B 1 262 ? 22.141 28.766 22.953 1 98 262 VAL B C 1
ATOM 6987 O O . VAL B 1 262 ? 22.875 28.047 23.641 1 98 262 VAL B O 1
ATOM 6990 N N . LYS B 1 263 ? 22.344 30.016 22.734 1 97.88 263 LYS B N 1
ATOM 6991 C CA . LYS B 1 263 ? 23.344 30.797 23.453 1 97.88 263 LYS B CA 1
ATOM 6992 C C . LYS B 1 263 ? 22.688 31.797 24.391 1 97.88 263 LYS B C 1
ATOM 6994 O O . LYS B 1 263 ? 21.766 32.5 24 1 97.88 263 LYS B O 1
ATOM 6999 N N . SER B 1 264 ? 23.234 31.891 25.625 1 97.88 264 SER B N 1
ATOM 7000 C CA . SER B 1 264 ? 22.672 32.781 26.625 1 97.88 264 SER B CA 1
ATOM 7001 C C . SER B 1 264 ? 22.672 34.219 26.125 1 97.88 264 SER B C 1
ATOM 7003 O O . SER B 1 264 ? 23.625 34.688 25.5 1 97.88 264 SER B O 1
ATOM 7005 N N . GLY B 1 265 ? 21.531 34.938 26.359 1 98.06 265 GLY B N 1
ATOM 7006 C CA . GLY B 1 265 ? 21.438 36.375 26.047 1 98.06 265 GLY B CA 1
ATOM 7007 C C . GLY B 1 265 ? 20.797 36.656 24.703 1 98.06 265 GLY B C 1
ATOM 7008 O O . GLY B 1 265 ? 20.516 37.781 24.375 1 98.06 265 GLY B O 1
ATOM 7009 N N . LEU B 1 266 ? 20.531 35.656 23.953 1 98.44 266 LEU B N 1
ATOM 7010 C CA . LEU B 1 266 ? 19.969 35.844 22.625 1 98.44 266 LEU B CA 1
ATOM 7011 C C . LEU B 1 266 ? 18.516 35.375 22.578 1 98.44 266 LEU B C 1
ATOM 7013 O O . LEU B 1 266 ? 18.109 34.531 23.391 1 98.44 266 LEU B O 1
ATOM 7017 N N . ARG B 1 267 ? 17.734 35.938 21.625 1 98.44 267 ARG B N 1
ATOM 7018 C CA . ARG B 1 267 ? 16.359 35.531 21.359 1 98.44 267 ARG B CA 1
ATOM 7019 C C . ARG B 1 267 ? 16.281 34.719 20.078 1 98.44 267 ARG B C 1
ATOM 7021 O O . ARG B 1 267 ? 16.719 35.156 19.016 1 98.44 267 ARG B O 1
ATOM 7028 N N . TYR B 1 268 ? 15.68 33.469 20.188 1 98.44 268 TYR B N 1
ATOM 7029 C CA . TYR B 1 268 ? 15.664 32.531 19.078 1 98.44 268 TYR B CA 1
ATOM 7030 C C . TYR B 1 268 ? 14.242 32.312 18.562 1 98.44 268 TYR B C 1
ATOM 7032 O O . TYR B 1 268 ? 13.328 32.031 19.344 1 98.44 268 TYR B O 1
ATOM 7040 N N . ARG B 1 269 ? 14.062 32.469 17.312 1 98.31 269 ARG B N 1
ATOM 7041 C CA . ARG B 1 269 ? 12.82 32.031 16.688 1 98.31 269 ARG B CA 1
ATOM 7042 C C . ARG B 1 269 ? 12.781 30.516 16.516 1 98.31 269 ARG B C 1
ATOM 7044 O O . ARG B 1 269 ? 13.727 29.922 15.984 1 98.31 269 ARG B O 1
ATOM 7051 N N . PHE B 1 270 ? 11.75 29.875 16.984 1 98.62 270 PHE B N 1
ATOM 7052 C CA . PHE B 1 270 ? 11.453 28.469 16.812 1 98.62 270 PHE B CA 1
ATOM 7053 C C . PHE B 1 270 ? 10.242 28.281 15.906 1 98.62 270 PHE B C 1
ATOM 7055 O O . PHE B 1 270 ? 9.367 29.141 15.844 1 98.62 270 PHE B O 1
ATOM 7062 N N . ARG B 1 271 ? 10.266 27.234 15.164 1 98.56 271 ARG B N 1
ATOM 7063 C CA . ARG B 1 271 ? 9.141 26.844 14.328 1 98.56 271 ARG B CA 1
ATOM 7064 C C . ARG B 1 271 ? 8.68 25.422 14.664 1 98.56 271 ARG B C 1
ATOM 7066 O O . ARG B 1 271 ? 9.484 24.5 14.711 1 98.56 271 ARG B O 1
ATOM 7073 N N . VAL B 1 272 ? 7.41 25.281 14.969 1 98.75 272 VAL B N 1
ATOM 7074 C CA . VAL B 1 272 ? 6.867 23.953 15.281 1 98.75 272 VAL B CA 1
ATOM 7075 C C . VAL B 1 272 ? 5.785 23.594 14.266 1 98.75 272 VAL B C 1
ATOM 7077 O O . VAL B 1 272 ? 4.961 24.438 13.898 1 98.75 272 VAL B O 1
ATOM 7080 N N . ILE B 1 273 ? 5.828 22.359 13.789 1 98.75 273 ILE B N 1
ATOM 7081 C CA . ILE B 1 273 ? 4.898 21.828 12.797 1 98.75 273 ILE B CA 1
ATOM 7082 C C . ILE B 1 273 ? 4.234 20.562 13.344 1 98.75 273 ILE B C 1
ATOM 7084 O O . ILE B 1 273 ? 4.918 19.625 13.742 1 98.75 273 ILE B O 1
ATOM 7088 N N . GLY B 1 274 ? 2.871 20.594 13.391 1 98.38 274 GLY B N 1
ATOM 7089 C CA . GLY B 1 274 ? 2.123 19.391 13.734 1 98.38 274 GLY B CA 1
ATOM 7090 C C . GLY B 1 274 ? 1.929 18.453 12.555 1 98.38 274 GLY B C 1
ATOM 7091 O O . GLY B 1 274 ? 0.98 18.609 11.781 1 98.38 274 GLY B O 1
ATOM 7092 N N . ALA B 1 275 ? 2.688 17.391 12.531 1 97.94 275 ALA B N 1
ATOM 7093 C CA . ALA B 1 275 ? 2.668 16.469 11.398 1 97.94 275 ALA B CA 1
ATOM 7094 C C . ALA B 1 275 ? 1.916 15.195 11.742 1 97.94 275 ALA B C 1
ATOM 7096 O O . ALA B 1 275 ? 2.229 14.125 11.211 1 97.94 275 ALA B O 1
ATOM 7097 N N . ALA B 1 276 ? 0.979 15.336 12.625 1 95.25 276 ALA B N 1
ATOM 7098 C CA . ALA B 1 276 ? 0.17 14.18 12.992 1 95.25 276 ALA B CA 1
ATOM 7099 C C . ALA B 1 276 ? -0.65 13.688 11.805 1 95.25 276 ALA B C 1
ATOM 7101 O O . ALA B 1 276 ? -1.171 14.484 11.023 1 95.25 276 ALA B O 1
ATOM 7102 N N . GLY B 1 277 ? -0.721 12.383 11.641 1 93.44 277 GLY B N 1
ATOM 7103 C CA . GLY B 1 277 ? -1.567 11.781 10.625 1 93.44 277 GLY B CA 1
ATOM 7104 C C . GLY B 1 277 ? -2.818 11.141 11.188 1 93.44 277 GLY B C 1
ATOM 7105 O O . GLY B 1 277 ? -3.85 11.078 10.516 1 93.44 277 GLY B O 1
ATOM 7106 N N . ASN B 1 278 ? -2.67 10.656 12.352 1 91 278 ASN B N 1
ATOM 7107 C CA . ASN B 1 278 ? -3.779 9.984 13.023 1 91 278 ASN B CA 1
ATOM 7108 C C . ASN B 1 278 ? -4.453 10.906 14.031 1 91 278 ASN B C 1
ATOM 7110 O O . ASN B 1 278 ? -4.309 12.125 13.961 1 91 278 ASN B O 1
ATOM 7114 N N . MET B 1 279 ? -5.207 10.383 14.977 1 89.62 279 MET B N 1
ATOM 7115 C CA . MET B 1 279 ? -6.031 11.188 15.875 1 89.62 279 MET B CA 1
ATOM 7116 C C . MET B 1 279 ? -5.227 11.641 17.094 1 89.62 279 MET B C 1
ATOM 7118 O O . MET B 1 279 ? -5.602 11.352 18.234 1 89.62 279 MET B O 1
ATOM 7122 N N . CYS B 1 280 ? -4.16 12.414 16.719 1 93.5 280 CYS B N 1
ATOM 7123 C CA . CYS B 1 280 ? -3.34 12.961 17.797 1 93.5 280 CYS B CA 1
ATOM 7124 C C . CYS B 1 280 ? -3.227 14.477 17.672 1 93.5 280 CYS B C 1
ATOM 7126 O O . CYS B 1 280 ? -3.348 15.023 16.578 1 93.5 280 CYS B O 1
ATOM 7128 N N . ALA B 1 281 ? -3.049 15.078 18.766 1 94.5 281 ALA B N 1
ATOM 7129 C CA . ALA B 1 281 ? -2.623 16.469 18.906 1 94.5 281 ALA B CA 1
ATOM 7130 C C . ALA B 1 281 ? -1.53 16.609 19.969 1 94.5 281 ALA B C 1
ATOM 7132 O O . ALA B 1 281 ? -1.274 15.664 20.719 1 94.5 281 ALA B O 1
ATOM 7133 N N . PHE B 1 282 ? -0.862 17.781 19.953 1 96.88 282 PHE B N 1
ATOM 7134 C CA . PHE B 1 282 ? 0.314 17.922 20.812 1 96.88 282 PHE B CA 1
ATOM 7135 C C . PHE B 1 282 ? 0.31 19.266 21.531 1 96.88 282 PHE B C 1
ATOM 7137 O O . PHE B 1 282 ? -0.084 20.281 20.953 1 96.88 282 PHE B O 1
ATOM 7144 N N . VAL B 1 283 ? 0.715 19.25 22.734 1 96.81 283 VAL B N 1
ATOM 7145 C CA . VAL B 1 283 ? 0.951 20.469 23.484 1 96.81 283 VAL B CA 1
ATOM 7146 C C . VAL B 1 283 ? 2.447 20.656 23.734 1 96.81 283 VAL B C 1
ATOM 7148 O O . VAL B 1 283 ? 3.066 19.844 24.438 1 96.81 283 VAL B O 1
ATOM 7151 N N . ILE B 1 284 ? 3.006 21.703 23.203 1 98.5 284 ILE B N 1
ATOM 7152 C CA . ILE B 1 284 ? 4.441 21.922 23.344 1 98.5 284 ILE B CA 1
ATOM 7153 C C . ILE B 1 284 ? 4.703 23 24.391 1 98.5 284 ILE B C 1
ATOM 7155 O O . ILE B 1 284 ? 3.947 23.969 24.5 1 98.5 284 ILE B O 1
ATOM 7159 N N . SER B 1 285 ? 5.75 22.859 25.172 1 98.56 285 SER B N 1
ATOM 7160 C CA . SER B 1 285 ? 6.27 23.828 26.141 1 98.56 285 SER B CA 1
ATOM 7161 C C . SER B 1 285 ? 7.773 23.656 26.328 1 98.56 285 SER B C 1
ATOM 7163 O O . SER B 1 285 ? 8.336 22.625 25.969 1 98.56 285 SER B O 1
ATOM 7165 N N . ILE B 1 286 ? 8.383 24.656 26.781 1 98.69 286 ILE B N 1
ATOM 7166 C CA . ILE B 1 286 ? 9.789 24.609 27.172 1 98.69 286 ILE B CA 1
ATOM 7167 C C . ILE B 1 286 ? 9.938 25.047 28.625 1 98.69 286 ILE B C 1
ATOM 7169 O O . ILE B 1 286 ? 9.539 26.141 29 1 98.69 286 ILE B O 1
ATOM 7173 N N . ASP B 1 287 ? 10.57 24.156 29.422 1 98.44 287 ASP B N 1
ATOM 7174 C CA . ASP B 1 287 ? 10.695 24.406 30.859 1 98.44 287 ASP B CA 1
ATOM 7175 C C . ASP B 1 287 ? 11.367 25.734 31.141 1 98.44 287 ASP B C 1
ATOM 7177 O O . ASP B 1 287 ? 12.383 26.078 30.516 1 98.44 287 ASP B O 1
ATOM 7181 N N . ASP B 1 288 ? 10.766 26.547 32.031 1 97.88 288 ASP B N 1
ATOM 7182 C CA . ASP B 1 288 ? 11.297 27.797 32.594 1 97.88 288 ASP B CA 1
ATOM 7183 C C . ASP B 1 288 ? 11.367 28.875 31.5 1 97.88 288 ASP B C 1
ATOM 7185 O O . ASP B 1 288 ? 12.062 29.875 31.672 1 97.88 288 ASP B O 1
ATOM 7189 N N . HIS B 1 289 ? 10.781 28.672 30.391 1 98.31 289 HIS B N 1
ATOM 7190 C CA . HIS B 1 289 ? 10.727 29.656 29.312 1 98.31 289 HIS B CA 1
ATOM 7191 C C . HIS B 1 289 ? 9.289 29.938 28.891 1 98.31 289 HIS B C 1
ATOM 7193 O O . HIS B 1 289 ? 8.469 29.016 28.828 1 98.31 289 HIS B O 1
ATOM 7199 N N . GLN B 1 290 ? 8.992 31.156 28.656 1 97.5 290 GLN B N 1
ATOM 7200 C CA . GLN B 1 290 ? 7.738 31.531 28 1 97.5 290 GLN B CA 1
ATOM 7201 C C . GLN B 1 290 ? 7.883 31.516 26.484 1 97.5 290 GLN B C 1
ATOM 7203 O O . GLN B 1 290 ? 8.945 31.844 25.953 1 97.5 290 GLN B O 1
ATOM 7208 N N . LEU B 1 291 ? 6.828 31.188 25.828 1 98.75 291 LEU B N 1
ATOM 7209 C CA . LEU B 1 291 ? 6.785 31.203 24.375 1 98.75 291 LEU B CA 1
ATOM 7210 C C . LEU B 1 291 ? 6.105 32.469 23.859 1 98.75 291 LEU B C 1
ATOM 7212 O O . LEU B 1 291 ? 4.93 32.688 24.141 1 98.75 291 LEU B O 1
ATOM 7216 N N . LYS B 1 292 ? 6.832 33.281 23.188 1 98.81 292 LYS B N 1
ATOM 7217 C CA . LYS B 1 292 ? 6.242 34.438 22.531 1 98.81 292 LYS B CA 1
ATOM 7218 C C . LYS B 1 292 ? 5.82 34.094 21.109 1 98.81 292 LYS B C 1
ATOM 7220 O O . LYS B 1 292 ? 6.637 34.188 20.188 1 98.81 292 LYS B O 1
ATOM 7225 N N . VAL B 1 293 ? 4.551 33.875 20.922 1 98.88 293 VAL B N 1
ATOM 7226 C CA . VAL B 1 293 ? 4.031 33.5 19.609 1 98.88 293 VAL B CA 1
ATOM 7227 C C . VAL B 1 293 ? 4.086 34.719 18.672 1 98.88 293 VAL B C 1
ATOM 7229 O O . VAL B 1 293 ? 3.635 35.781 19.031 1 98.88 293 VAL B O 1
ATOM 7232 N N . ILE B 1 294 ? 4.629 34.438 17.406 1 98.75 294 ILE B N 1
ATOM 7233 C CA . ILE B 1 294 ? 4.773 35.594 16.516 1 98.75 294 ILE B CA 1
ATOM 7234 C C . ILE B 1 294 ? 4.215 35.25 15.133 1 98.75 294 ILE B C 1
ATOM 7236 O O . ILE B 1 294 ? 4.195 36.094 14.234 1 98.75 294 ILE B O 1
ATOM 7240 N N . ALA B 1 295 ? 3.803 34.031 14.898 1 98.69 295 ALA B N 1
ATOM 7241 C CA . ALA B 1 295 ? 3.17 33.625 13.641 1 98.69 295 ALA B CA 1
ATOM 7242 C C . ALA B 1 295 ? 2.369 32.344 13.797 1 98.69 295 ALA B C 1
ATOM 7244 O O . ALA B 1 295 ? 2.674 31.516 14.664 1 98.69 295 ALA B O 1
ATOM 7245 N N . MET B 1 296 ? 1.339 32.188 13 1 98.56 296 MET B N 1
ATOM 7246 C CA . MET B 1 296 ? 0.535 30.969 12.883 1 98.56 296 MET B CA 1
ATOM 7247 C C . MET B 1 296 ? 0.257 30.641 11.422 1 98.56 296 MET B C 1
ATOM 7249 O O . MET B 1 296 ? -0.221 31.484 10.664 1 98.56 296 MET B O 1
ATOM 7253 N N . ASP B 1 297 ? 0.555 29.391 11.039 1 98.38 297 ASP B N 1
ATOM 7254 C CA . ASP B 1 297 ? 0.306 28.891 9.695 1 98.38 297 ASP B CA 1
ATOM 7255 C C . ASP B 1 297 ? 0.934 29.797 8.641 1 98.38 297 ASP B C 1
ATOM 7257 O O . ASP B 1 297 ? 0.321 30.062 7.605 1 98.38 297 ASP B O 1
ATOM 7261 N N . GLY B 1 298 ? 2.064 30.312 9 1 97.5 298 GLY B N 1
ATOM 7262 C CA . GLY B 1 298 ? 2.836 31.109 8.062 1 97.5 298 GLY B CA 1
ATOM 7263 C C . GLY B 1 298 ? 2.496 32.594 8.125 1 97.5 298 GLY B C 1
ATOM 7264 O O . GLY B 1 298 ? 3.24 33.438 7.605 1 97.5 298 GLY B O 1
ATOM 7265 N N . ALA B 1 299 ? 1.444 32.969 8.75 1 97.25 299 ALA B N 1
ATOM 7266 C CA . ALA B 1 299 ? 1.018 34.375 8.836 1 97.25 299 ALA B CA 1
ATOM 7267 C C . ALA B 1 299 ? 1.454 35 10.164 1 97.25 299 ALA B C 1
ATOM 7269 O O . ALA B 1 299 ? 1.311 34.375 11.219 1 97.25 299 ALA B O 1
ATOM 7270 N N . PRO B 1 300 ? 1.979 36.25 10.109 1 97.69 300 PRO B N 1
ATOM 7271 C CA . PRO B 1 300 ? 2.424 36.875 11.352 1 97.69 300 PRO B CA 1
ATOM 7272 C C . PRO B 1 300 ? 1.261 37.312 12.242 1 97.69 300 PRO B C 1
ATOM 7274 O O . PRO B 1 300 ? 0.204 37.719 11.734 1 97.69 300 PRO B O 1
ATOM 7277 N N . VAL B 1 301 ? 1.458 37.25 13.492 1 98.25 301 VAL B N 1
ATOM 7278 C CA . VAL B 1 301 ? 0.495 37.75 14.461 1 98.25 301 VAL B CA 1
ATOM 7279 C C . VAL B 1 301 ? 1.189 38.688 15.43 1 98.25 301 VAL B C 1
ATOM 7281 O O . VAL B 1 301 ? 2.416 38.688 15.555 1 98.25 301 VAL B O 1
ATOM 7284 N N . ALA B 1 302 ? 0.326 39.562 16.016 1 98.06 302 ALA B N 1
ATOM 7285 C CA . ALA B 1 302 ? 0.876 40.344 17.125 1 98.06 302 ALA B CA 1
ATOM 7286 C C . ALA B 1 302 ? 1.449 39.438 18.203 1 98.06 302 ALA B C 1
ATOM 7288 O O . ALA B 1 302 ? 0.87 38.406 18.531 1 98.06 302 ALA B O 1
ATOM 7289 N N . PRO B 1 303 ? 2.652 39.812 18.688 1 98.44 303 PRO B N 1
ATOM 7290 C CA . PRO B 1 303 ? 3.293 38.938 19.656 1 98.44 303 PRO B CA 1
ATOM 7291 C C . PRO B 1 303 ? 2.379 38.562 20.828 1 98.44 303 PRO B C 1
ATOM 7293 O O . PRO B 1 303 ? 1.652 39.438 21.328 1 98.44 303 PRO B O 1
ATOM 7296 N N . PHE B 1 304 ? 2.393 37.375 21.234 1 98.38 304 PHE B N 1
ATOM 7297 C CA . PHE B 1 304 ? 1.534 36.875 22.297 1 98.38 304 PHE B CA 1
ATOM 7298 C C . PHE B 1 304 ? 2.307 35.906 23.203 1 98.38 304 PHE B C 1
ATOM 7300 O O . PHE B 1 304 ? 2.799 34.875 22.734 1 98.38 304 PHE B O 1
ATOM 7307 N N . ASP B 1 305 ? 2.389 36.219 24.5 1 98.12 305 ASP B N 1
ATOM 7308 C CA . ASP B 1 305 ? 3.117 35.406 25.453 1 98.12 305 ASP B CA 1
ATOM 7309 C C . ASP B 1 305 ? 2.229 34.281 26.016 1 98.12 305 ASP B C 1
ATOM 7311 O O . ASP B 1 305 ? 1.106 34.531 26.453 1 98.12 305 ASP B O 1
ATOM 7315 N N . VAL B 1 306 ? 2.734 33.094 26.016 1 97.94 306 VAL B N 1
ATOM 7316 C CA . VAL B 1 306 ? 2.002 31.938 26.531 1 97.94 306 VAL B CA 1
ATOM 7317 C C . VAL B 1 306 ? 2.984 30.906 27.062 1 97.94 306 VAL B C 1
ATOM 7319 O O . VAL B 1 306 ? 4.16 30.906 26.688 1 97.94 306 VAL B O 1
ATOM 7322 N N . ASP B 1 307 ? 2.447 29.969 27.875 1 97.56 307 ASP B N 1
ATOM 7323 C CA . ASP B 1 307 ? 3.309 28.922 28.422 1 97.56 307 ASP B CA 1
ATOM 7324 C C . ASP B 1 307 ? 3.322 27.703 27.5 1 97.56 307 ASP B C 1
ATOM 7326 O O . ASP B 1 307 ? 4.34 27.016 27.391 1 97.56 307 ASP B O 1
ATOM 7330 N N . ARG B 1 308 ? 2.168 27.391 26.969 1 97.56 308 ARG B N 1
ATOM 7331 C CA . ARG B 1 308 ? 1.987 26.188 26.172 1 97.56 308 ARG B CA 1
ATOM 7332 C C . ARG B 1 308 ? 1.175 26.469 24.922 1 97.56 308 ARG B C 1
ATOM 7334 O O . ARG B 1 308 ? 0.328 27.375 24.906 1 97.56 308 ARG B O 1
ATOM 7341 N N . ILE B 1 309 ? 1.454 25.672 23.859 1 97.69 309 ILE B N 1
ATOM 7342 C CA . ILE B 1 309 ? 0.717 25.781 22.609 1 97.69 309 ILE B CA 1
ATOM 7343 C C . ILE B 1 309 ? 0.203 24.406 22.188 1 97.69 309 ILE B C 1
ATOM 7345 O O . ILE B 1 309 ? 0.979 23.453 22.078 1 97.69 309 ILE B O 1
ATOM 7349 N N . ALA B 1 310 ? -1.108 24.281 21.969 1 96.31 310 ALA B N 1
ATOM 7350 C CA . ALA B 1 310 ? -1.649 23.078 21.344 1 96.31 310 ALA B CA 1
ATOM 7351 C C . ALA B 1 310 ? -1.482 23.125 19.828 1 96.31 310 ALA B C 1
ATOM 7353 O O . ALA B 1 310 ? -1.913 24.078 19.188 1 96.31 310 ALA B O 1
ATOM 7354 N N . VAL B 1 311 ? -0.841 22.125 19.328 1 97.31 311 VAL B N 1
ATOM 7355 C CA . VAL B 1 311 ? -0.561 22 17.906 1 97.31 311 VAL B CA 1
ATOM 7356 C C . VAL B 1 311 ? -1.301 20.797 17.328 1 97.31 311 VAL B C 1
ATOM 7358 O O . VAL B 1 311 ? -0.966 19.656 17.625 1 97.31 311 VAL B O 1
ATOM 7361 N N . PHE B 1 312 ? -2.262 21.094 16.516 1 96.31 312 PHE B N 1
ATOM 7362 C CA . PHE B 1 312 ? -3.039 20.047 15.875 1 96.31 312 PHE B CA 1
ATOM 7363 C C . PHE B 1 312 ? -2.453 19.688 14.508 1 96.31 312 PHE B C 1
ATOM 7365 O O . PHE B 1 312 ? -1.543 20.359 14.031 1 96.31 312 PHE B O 1
ATOM 7372 N N . SER B 1 313 ? -3.012 18.609 13.945 1 96.62 313 SER B N 1
ATOM 7373 C CA . SER B 1 313 ? -2.533 18.156 12.648 1 96.62 313 SER B CA 1
ATOM 7374 C C . SER B 1 313 ? -2.621 19.25 11.602 1 96.62 313 SER B C 1
ATOM 7376 O O . SER B 1 313 ? -3.686 19.844 11.406 1 96.62 313 SER B O 1
ATOM 7378 N N . GLY B 1 314 ? -1.479 19.5 11 1 97.88 314 GLY B N 1
ATOM 7379 C CA . GLY B 1 314 ? -1.426 20.469 9.922 1 97.88 314 GLY B CA 1
ATOM 7380 C C . GLY B 1 314 ? -1.087 21.875 10.391 1 97.88 314 GLY B C 1
ATOM 7381 O O . GLY B 1 314 ? -0.707 22.719 9.586 1 97.88 314 GLY B O 1
ATOM 7382 N N . GLU B 1 315 ? -1.139 22.156 11.664 1 98.19 315 GLU B N 1
ATOM 7383 C CA . GLU B 1 315 ? -0.902 23.5 12.188 1 98.19 315 GLU B CA 1
ATOM 7384 C C . GLU B 1 315 ? 0.59 23.781 12.352 1 98.19 315 GLU B C 1
ATOM 7386 O O . GLU B 1 315 ? 1.385 22.844 12.508 1 98.19 315 GLU B O 1
ATOM 7391 N N . ARG B 1 316 ? 0.869 25.062 12.273 1 98.81 316 ARG B N 1
ATOM 7392 C CA . ARG B 1 316 ? 2.23 25.531 12.5 1 98.81 316 ARG B CA 1
ATOM 7393 C C . ARG B 1 316 ? 2.238 26.781 13.375 1 98.81 316 ARG B C 1
ATOM 7395 O O . ARG B 1 316 ? 1.357 27.641 13.258 1 98.81 316 ARG B O 1
ATOM 7402 N N . TYR B 1 317 ? 3.283 26.875 14.164 1 98.81 317 TYR B N 1
ATOM 7403 C CA . TYR B 1 317 ? 3.486 28.062 15.008 1 98.81 317 TYR B CA 1
ATOM 7404 C C . TYR B 1 317 ? 4.953 28.469 15.031 1 98.81 317 TYR B C 1
ATOM 7406 O O . TYR B 1 317 ? 5.844 27.609 15.047 1 98.81 317 TYR B O 1
ATOM 7414 N N . ASP B 1 318 ? 5.125 29.734 14.977 1 98.81 318 ASP B N 1
ATOM 7415 C CA . ASP B 1 318 ? 6.426 30.312 15.305 1 98.81 318 ASP B CA 1
ATOM 7416 C C . ASP B 1 318 ? 6.391 31.016 16.656 1 98.81 318 ASP B C 1
ATOM 7418 O O . ASP B 1 318 ? 5.465 31.781 16.953 1 98.81 318 ASP B O 1
ATOM 7422 N N . PHE B 1 319 ? 7.402 30.75 17.422 1 98.88 319 PHE B N 1
ATOM 7423 C CA . PHE B 1 319 ? 7.52 31.469 18.688 1 98.88 319 PHE B CA 1
ATOM 7424 C C . PHE B 1 319 ? 8.969 31.828 18.984 1 98.88 319 PHE B C 1
ATOM 7426 O O . PHE B 1 319 ? 9.891 31.25 18.375 1 98.88 319 PHE B O 1
ATOM 7433 N N . VAL B 1 320 ? 9.109 32.781 19.844 1 98.81 320 VAL B N 1
ATOM 7434 C CA . VAL B 1 320 ? 10.438 33.25 20.234 1 98.81 320 VAL B CA 1
ATOM 7435 C C . VAL B 1 320 ? 10.695 32.875 21.703 1 98.81 320 VAL B C 1
ATOM 7437 O O . VAL B 1 320 ? 9.812 33 22.547 1 98.81 320 VAL B O 1
ATOM 7440 N N . ILE B 1 321 ? 11.852 32.344 21.875 1 98.19 321 ILE B N 1
ATOM 7441 C CA . ILE B 1 321 ? 12.328 32.125 23.234 1 98.19 321 ILE B CA 1
ATOM 7442 C C . ILE B 1 321 ? 13.523 33.031 23.516 1 98.19 321 ILE B C 1
ATOM 7444 O O . ILE B 1 321 ? 14.375 33.219 22.656 1 98.19 321 ILE B O 1
ATOM 7448 N N . ALA B 1 322 ? 13.453 33.625 24.703 1 98.31 322 ALA B N 1
ATOM 7449 C CA . ALA B 1 322 ? 14.633 34.344 25.188 1 98.31 322 ALA B CA 1
ATOM 7450 C C . ALA B 1 322 ? 15.539 33.406 25.984 1 98.31 322 ALA B C 1
ATOM 7452 O O . ALA B 1 322 ? 15.094 32.781 26.953 1 98.31 322 ALA B O 1
ATOM 7453 N N . ALA B 1 323 ? 16.734 33.312 25.562 1 98.31 323 ALA B N 1
ATOM 7454 C CA . ALA B 1 323 ? 17.703 32.5 26.328 1 98.31 323 ALA B CA 1
ATOM 7455 C C . ALA B 1 323 ? 18.234 33.312 27.516 1 98.31 323 ALA B C 1
ATOM 7457 O O . ALA B 1 323 ? 19.422 33.625 27.578 1 98.31 323 ALA B O 1
ATOM 7458 N N . ASP B 1 324 ? 17.453 33.438 28.5 1 98.12 324 ASP B N 1
ATOM 7459 C CA . ASP B 1 324 ? 17.766 34.312 29.625 1 98.12 324 ASP B CA 1
ATOM 7460 C C . ASP B 1 324 ? 17.766 33.531 30.938 1 98.12 324 ASP B C 1
ATOM 7462 O O . ASP B 1 324 ? 17.672 34.125 32 1 98.12 324 ASP B O 1
ATOM 7466 N N . GLN B 1 325 ? 17.75 32.25 30.891 1 97.81 325 GLN B N 1
ATOM 7467 C CA . GLN B 1 325 ? 17.797 31.391 32.062 1 97.81 325 GLN B CA 1
ATOM 7468 C C . GLN B 1 325 ? 19.219 30.922 32.344 1 97.81 325 GLN B C 1
ATOM 7470 O O . GLN B 1 325 ? 20.109 31.062 31.516 1 97.81 325 GLN B O 1
ATOM 7475 N N . PRO B 1 326 ? 19.469 30.359 33.625 1 96.94 326 PRO B N 1
ATOM 7476 C CA . PRO B 1 326 ? 20.797 29.797 33.875 1 96.94 326 PRO B CA 1
ATOM 7477 C C . PRO B 1 326 ? 21.219 28.781 32.812 1 96.94 326 PRO B C 1
ATOM 7479 O O . PRO B 1 326 ? 20.406 27.938 32.406 1 96.94 326 PRO B O 1
ATOM 7482 N N . PRO B 1 327 ? 22.438 28.953 32.312 1 96.62 327 PRO B N 1
ATOM 7483 C CA . PRO B 1 327 ? 22.891 28.047 31.25 1 96.62 327 PRO B CA 1
ATOM 7484 C C . PRO B 1 327 ? 22.953 26.594 31.719 1 96.62 327 PRO B C 1
ATOM 7486 O O . PRO B 1 327 ? 23.781 26.25 32.562 1 96.62 327 PRO B O 1
ATOM 7489 N N . THR B 1 328 ? 22.172 25.75 31.188 1 97.25 328 THR B N 1
ATOM 7490 C CA . THR B 1 328 ? 22.062 24.312 31.422 1 97.25 328 THR B CA 1
ATOM 7491 C C . THR B 1 328 ? 21.156 23.656 30.391 1 97.25 328 THR B C 1
ATOM 7493 O O . THR B 1 328 ? 21.062 24.141 29.25 1 97.25 328 THR B O 1
ATOM 7496 N N . ASN B 1 329 ? 20.562 22.5 30.797 1 97.75 329 ASN B N 1
ATOM 7497 C CA . ASN B 1 329 ? 19.594 21.812 29.953 1 97.75 329 ASN B CA 1
ATOM 7498 C C . ASN B 1 329 ? 18.172 22.031 30.469 1 97.75 329 ASN B C 1
ATOM 7500 O O . ASN B 1 329 ? 17.938 22.031 31.672 1 97.75 329 ASN B O 1
ATOM 7504 N N . TYR B 1 330 ? 17.234 22.219 29.562 1 98.31 330 TYR B N 1
ATOM 7505 C CA . TYR B 1 330 ? 15.812 22.297 29.859 1 98.31 330 TYR B CA 1
ATOM 7506 C C . TYR B 1 330 ? 15.016 21.344 28.969 1 98.31 330 TYR B C 1
ATOM 7508 O O . TYR B 1 330 ? 15.391 21.109 27.812 1 98.31 330 TYR B O 1
ATOM 7516 N N . TRP B 1 331 ? 13.93 20.797 29.5 1 98.56 331 TRP B N 1
ATOM 7517 C CA . TRP B 1 331 ? 13.086 19.938 28.688 1 98.56 331 TRP B CA 1
ATOM 7518 C C . TRP B 1 331 ? 12.266 20.75 27.688 1 98.56 331 TRP B C 1
ATOM 7520 O O . TRP B 1 331 ? 11.703 21.781 28.047 1 98.56 331 TRP B O 1
ATOM 7530 N N . ILE B 1 332 ? 12.273 20.375 26.5 1 98.62 332 ILE B N 1
ATOM 7531 C CA . ILE B 1 332 ? 11.18 20.656 25.562 1 98.62 332 ILE B CA 1
ATOM 7532 C C . ILE B 1 332 ? 10.109 19.578 25.688 1 98.62 332 ILE B C 1
ATOM 7534 O O . ILE B 1 332 ? 10.344 18.422 25.328 1 98.62 332 ILE B O 1
ATOM 7538 N N . ARG B 1 333 ? 8.945 19.938 26.172 1 98.62 333 ARG B N 1
ATOM 7539 C CA . ARG B 1 333 ? 7.918 18.938 26.422 1 98.62 333 ARG B CA 1
ATOM 7540 C C . ARG B 1 333 ? 6.871 18.922 25.312 1 98.62 333 ARG B C 1
ATOM 7542 O O . ARG B 1 333 ? 6.457 19.984 24.844 1 98.62 333 ARG B O 1
ATOM 7549 N N . VAL B 1 334 ? 6.508 17.75 24.859 1 98.56 334 VAL B N 1
ATOM 7550 C CA . VAL B 1 334 ? 5.418 17.531 23.906 1 98.56 334 VAL B CA 1
ATOM 7551 C C . VAL B 1 334 ? 4.426 16.531 24.484 1 98.56 334 VAL B C 1
ATOM 7553 O O . VAL B 1 334 ? 4.629 15.312 24.375 1 98.56 334 VAL B O 1
ATOM 7556 N N . ALA B 1 335 ? 3.363 17.047 25.031 1 97.56 335 ALA B N 1
ATOM 7557 C CA . ALA B 1 335 ? 2.318 16.203 25.594 1 97.56 335 ALA B CA 1
ATOM 7558 C C . ALA B 1 335 ? 1.247 15.883 24.562 1 97.56 335 ALA B C 1
ATOM 7560 O O . ALA B 1 335 ? 0.844 16.75 23.781 1 97.56 335 ALA B O 1
ATOM 7561 N N . GLY B 1 336 ? 0.869 14.609 24.578 1 95.38 336 GLY B N 1
ATOM 7562 C CA . GLY B 1 336 ? -0.159 14.203 23.625 1 95.38 336 GLY B CA 1
ATOM 7563 C C . GLY B 1 336 ? -1.563 14.531 24.094 1 95.38 336 GLY B C 1
ATOM 7564 O O . GLY B 1 336 ? -1.816 14.625 25.297 1 95.38 336 GLY B O 1
ATOM 7565 N N . GLU B 1 337 ? -2.43 14.773 23.125 1 91.38 337 GLU B N 1
ATOM 7566 C CA . GLU B 1 337 ? -3.865 14.914 23.328 1 91.38 337 GLU B CA 1
ATOM 7567 C C . GLU B 1 337 ? -4.656 13.992 22.406 1 91.38 337 GLU B C 1
ATOM 7569 O O . GLU B 1 337 ? -4.082 13.344 21.531 1 91.38 337 GLU B O 1
ATOM 7574 N N . LEU B 1 338 ? -6.043 13.852 22.688 1 89.44 338 LEU B N 1
ATOM 7575 C CA . LEU B 1 338 ? -6.906 12.953 21.922 1 89.44 338 LEU B CA 1
ATOM 7576 C C . LEU B 1 338 ? -6.453 11.508 22.062 1 89.44 338 LEU B C 1
ATOM 7578 O O . LEU B 1 338 ? -6.262 11.016 23.188 1 89.44 338 LEU B O 1
ATOM 7582 N N . SER B 1 339 ? -6.145 10.812 20.953 1 89.31 339 SER B N 1
ATOM 7583 C CA . SER B 1 339 ? -5.762 9.414 21.062 1 89.31 339 SER B CA 1
ATOM 7584 C C . SER B 1 339 ? -4.379 9.266 21.688 1 89.31 339 SER B C 1
ATOM 7586 O O . SER B 1 339 ? -4.004 8.172 22.125 1 89.31 339 SER B O 1
ATOM 7588 N N . CYS B 1 340 ? -3.646 10.367 21.766 1 93.31 340 CYS B N 1
ATOM 7589 C CA . CYS B 1 340 ? -2.291 10.328 22.312 1 93.31 340 CYS B CA 1
ATOM 7590 C C . CYS B 1 340 ? -2.246 10.891 23.719 1 93.31 340 CYS B C 1
ATOM 7592 O O . CYS B 1 340 ? -1.173 11.227 24.219 1 93.31 340 CYS B O 1
ATOM 7594 N N . VAL B 1 341 ? -3.322 10.953 24.406 1 91.94 341 VAL B N 1
ATOM 7595 C CA . VAL B 1 341 ? -3.455 11.672 25.672 1 91.94 341 VAL B CA 1
ATOM 7596 C C . VAL B 1 341 ? -2.551 11.031 26.719 1 91.94 341 VAL B C 1
ATOM 7598 O O . VAL B 1 341 ? -2.072 11.711 27.625 1 91.94 341 VAL B O 1
ATOM 7601 N N . GLU B 1 342 ? -2.217 9.781 26.594 1 93.5 342 GLU B N 1
ATOM 7602 C CA . GLU B 1 342 ? -1.405 9.094 27.594 1 93.5 342 GLU B CA 1
ATOM 7603 C C . GLU B 1 342 ? 0.082 9.211 27.266 1 93.5 342 GLU B C 1
ATOM 7605 O O . GLU B 1 342 ? 0.928 8.773 28.047 1 93.5 342 GLU B O 1
ATOM 7610 N N . ASP B 1 343 ? 0.382 9.883 26.172 1 95.56 343 ASP B N 1
ATOM 7611 C CA . ASP B 1 343 ? 1.766 9.93 25.703 1 95.56 343 ASP B CA 1
ATOM 7612 C C . ASP B 1 343 ? 2.373 11.312 25.922 1 95.56 343 ASP B C 1
ATOM 7614 O O . ASP B 1 343 ? 1.673 12.32 25.859 1 95.56 343 ASP B O 1
ATOM 7618 N N . GLN B 1 344 ? 3.635 11.336 26.219 1 97.38 344 GLN B N 1
ATOM 7619 C CA . GLN B 1 344 ? 4.461 12.539 26.266 1 97.38 344 GLN B CA 1
ATOM 7620 C C . GLN B 1 344 ? 5.883 12.25 25.797 1 97.38 344 GLN B C 1
ATOM 7622 O O . GLN B 1 344 ? 6.438 11.195 26.109 1 97.38 344 GLN B O 1
ATOM 7627 N N . GLU B 1 345 ? 6.367 13.031 25 1 98.19 345 GLU B N 1
ATOM 7628 C CA . GLU B 1 345 ? 7.766 12.984 24.594 1 98.19 345 GLU B CA 1
ATOM 7629 C C . GLU B 1 345 ? 8.5 14.266 24.984 1 98.19 345 GLU B C 1
ATOM 7631 O O . GLU B 1 345 ? 7.871 15.297 25.234 1 98.19 345 GLU B O 1
ATOM 7636 N N . VAL B 1 346 ? 9.859 14.141 25.125 1 98.38 346 VAL B N 1
ATOM 7637 C CA . VAL B 1 346 ? 10.633 15.32 25.516 1 98.38 346 VAL B CA 1
ATOM 7638 C C . VAL B 1 346 ? 11.883 15.43 24.641 1 98.38 346 VAL B C 1
ATOM 7640 O O . VAL B 1 346 ? 12.484 14.414 24.281 1 98.38 346 VAL B O 1
ATOM 7643 N N . GLY B 1 347 ? 12.203 16.609 24.172 1 98.12 347 GLY B N 1
ATOM 7644 C CA . GLY B 1 347 ? 13.508 17 23.672 1 98.12 347 GLY B CA 1
ATOM 7645 C C . GLY B 1 347 ? 14.312 17.828 24.672 1 98.12 347 GLY B C 1
ATOM 7646 O O . GLY B 1 347 ? 13.914 17.953 25.828 1 98.12 347 GLY B O 1
ATOM 7647 N N . ILE B 1 348 ? 15.508 18.328 24.25 1 98 348 ILE B N 1
ATOM 7648 C CA . ILE B 1 348 ? 16.359 19.094 25.156 1 98 348 ILE B CA 1
ATOM 7649 C C . ILE B 1 348 ? 16.719 20.422 24.531 1 98 348 ILE B C 1
ATOM 7651 O O . ILE B 1 348 ? 17.172 20.484 23.375 1 98 348 ILE B O 1
ATOM 7655 N N . LEU B 1 349 ? 16.391 21.469 25.188 1 98.25 349 LEU B N 1
ATOM 7656 C CA . LEU B 1 349 ? 17 22.766 24.938 1 98.25 349 LEU B CA 1
ATOM 7657 C C . LEU B 1 349 ? 18.328 22.906 25.688 1 98.25 349 LEU B C 1
ATOM 7659 O O . LEU B 1 349 ? 18.344 22.953 26.922 1 98.25 349 LEU B O 1
ATOM 7663 N N . ARG B 1 350 ? 19.375 23.016 24.953 1 98 350 ARG B N 1
ATOM 7664 C CA . ARG B 1 350 ? 20.688 23.016 25.578 1 98 350 ARG B CA 1
ATOM 7665 C C . ARG B 1 350 ? 21.391 24.359 25.391 1 98 350 ARG B C 1
ATOM 7667 O O . ARG B 1 350 ? 21.594 24.812 24.266 1 98 350 ARG B O 1
ATOM 7674 N N . TYR B 1 351 ? 21.75 25.016 26.484 1 97.81 351 TYR B N 1
ATOM 7675 C CA . TYR B 1 351 ? 22.531 26.25 26.469 1 97.81 351 TYR B CA 1
ATOM 7676 C C . TYR B 1 351 ? 24 25.969 26.172 1 97.81 351 TYR B C 1
ATOM 7678 O O . TYR B 1 351 ? 24.562 25 26.688 1 97.81 351 TYR B O 1
ATOM 7686 N N . ALA B 1 352 ? 24.547 26.797 25.297 1 96.31 352 ALA B N 1
ATOM 7687 C CA . ALA B 1 352 ? 25.969 26.672 25 1 96.31 352 ALA B CA 1
ATOM 7688 C C . ALA B 1 352 ? 26.812 26.562 26.266 1 96.31 352 ALA B C 1
ATOM 7690 O O . ALA B 1 352 ? 26.547 27.281 27.25 1 96.31 352 ALA B O 1
ATOM 7691 N N . GLY B 1 353 ? 27.797 25.656 26.25 1 94.06 353 GLY B N 1
ATOM 7692 C CA . GLY B 1 353 ? 28.688 25.469 27.391 1 94.06 353 GLY B CA 1
ATOM 7693 C C . GLY B 1 353 ? 28.25 24.344 28.312 1 94.06 353 GLY B C 1
ATOM 7694 O O . GLY B 1 353 ? 29.016 23.922 29.172 1 94.06 353 GLY B O 1
ATOM 7695 N N . THR B 1 354 ? 27.062 23.938 28.172 1 95.06 354 THR B N 1
ATOM 7696 C CA . THR B 1 354 ? 26.562 22.812 28.969 1 95.06 354 THR B CA 1
ATOM 7697 C C . THR B 1 354 ? 27.219 21.516 28.531 1 95.06 354 THR B C 1
ATOM 7699 O O . THR B 1 354 ? 27.328 21.234 27.344 1 95.06 354 THR B O 1
ATOM 7702 N N . PRO B 1 355 ? 27.656 20.656 29.453 1 91.38 355 PRO B N 1
ATOM 7703 C CA . PRO B 1 355 ? 28.328 19.406 29.109 1 91.38 355 PRO B CA 1
ATOM 7704 C C . PRO B 1 355 ? 27.453 18.484 28.25 1 91.38 355 PRO B C 1
ATOM 7706 O O . PRO B 1 355 ? 26.266 18.344 28.516 1 91.38 355 PRO B O 1
ATOM 7709 N N . THR B 1 356 ? 28.125 17.891 27.328 1 86.25 356 THR B N 1
ATOM 7710 C CA . THR B 1 356 ? 27.422 16.938 26.469 1 86.25 356 THR B CA 1
ATOM 7711 C C . THR B 1 356 ? 27 15.703 27.25 1 86.25 356 THR B C 1
ATOM 7713 O O . THR B 1 356 ? 27.703 15.258 28.156 1 86.25 356 THR B O 1
ATOM 7716 N N . GLY B 1 357 ? 25.844 15.164 26.922 1 87.06 357 GLY B N 1
ATOM 7717 C CA . GLY B 1 357 ? 25.375 13.945 27.562 1 87.06 357 GLY B CA 1
ATOM 7718 C C . GLY B 1 357 ? 24.547 14.211 28.797 1 87.06 357 GLY B C 1
ATOM 7719 O O . GLY B 1 357 ? 23.844 13.32 29.281 1 87.06 357 GLY B O 1
ATOM 7720 N N . SER B 1 358 ? 24.625 15.438 29.266 1 92 358 SER B N 1
ATOM 7721 C CA . SER B 1 358 ? 23.812 15.766 30.438 1 92 358 SER B CA 1
ATOM 7722 C C . SER B 1 358 ? 22.344 15.945 30.047 1 92 358 SER B C 1
ATOM 7724 O O . SER B 1 358 ? 22.031 16.219 28.891 1 92 358 SER B O 1
ATOM 7726 N N . LYS B 1 359 ? 21.469 15.727 31.094 1 93.88 359 LYS B N 1
ATOM 7727 C CA . LYS B 1 359 ? 20.016 15.867 30.938 1 93.88 359 LYS B CA 1
ATOM 7728 C C . LYS B 1 359 ? 19.422 16.734 32.031 1 93.88 359 LYS B C 1
ATOM 7730 O O . LYS B 1 359 ? 20.047 16.922 33.094 1 93.88 359 LYS B O 1
ATOM 7735 N N . PRO B 1 360 ? 18.25 17.281 31.719 1 96.44 360 PRO B N 1
ATOM 7736 C CA . PRO B 1 360 ? 17.609 18.047 32.781 1 96.44 360 PRO B CA 1
ATOM 7737 C C . PRO B 1 360 ? 17.281 17.203 34 1 96.44 360 PRO B C 1
ATOM 7739 O O . PRO B 1 360 ? 16.953 16.016 33.875 1 96.44 360 PRO B O 1
ATOM 7742 N N . ASP B 1 361 ? 17.25 17.812 35.219 1 92.44 361 ASP B N 1
ATOM 7743 C CA . ASP B 1 361 ? 16.969 17.125 36.469 1 92.44 361 ASP B CA 1
ATOM 7744 C C . ASP B 1 361 ? 15.469 16.922 36.656 1 92.44 361 ASP B C 1
ATOM 7746 O O . ASP B 1 361 ? 15.039 16 37.344 1 92.44 361 ASP B O 1
ATOM 7750 N N . ALA B 1 362 ? 14.75 17.812 36.062 1 93.44 362 ALA B N 1
ATOM 7751 C CA . ALA B 1 362 ? 13.305 17.781 36.25 1 93.44 362 ALA B CA 1
ATOM 7752 C C . ALA B 1 362 ? 12.711 16.469 35.75 1 93.44 362 ALA B C 1
ATOM 7754 O O . ALA B 1 362 ? 13.227 15.867 34.812 1 93.44 362 ALA B O 1
ATOM 7755 N N . ASP B 1 363 ? 11.562 16.109 36.344 1 95.88 363 ASP B N 1
ATOM 7756 C CA . ASP B 1 363 ? 10.875 14.883 35.969 1 95.88 363 ASP B CA 1
ATOM 7757 C C . ASP B 1 363 ? 10.305 14.992 34.562 1 95.88 363 ASP B C 1
ATOM 7759 O O . ASP B 1 363 ? 9.461 15.844 34.281 1 95.88 363 ASP B O 1
ATOM 7763 N N . ARG B 1 364 ? 10.688 14.148 33.688 1 94.62 364 ARG B N 1
ATOM 7764 C CA . ARG B 1 364 ? 10.305 14.234 32.281 1 94.62 364 ARG B CA 1
ATOM 7765 C C . ARG B 1 364 ? 8.859 13.789 32.094 1 94.62 364 ARG B C 1
ATOM 7767 O O . ARG B 1 364 ? 8.258 14.078 31.062 1 94.62 364 ARG B O 1
ATOM 7774 N N . SER B 1 365 ? 8.258 13.047 33.031 1 93.75 365 SER B N 1
ATOM 7775 C CA . SER B 1 365 ? 6.926 12.469 32.875 1 93.75 365 SER B CA 1
ATOM 7776 C C . SER B 1 365 ? 5.84 13.461 33.281 1 93.75 365 SER B C 1
ATOM 7778 O O . SER B 1 365 ? 4.664 13.258 32.969 1 93.75 365 SER B O 1
ATOM 7780 N N . THR B 1 366 ? 6.211 14.523 33.906 1 95.56 366 THR B N 1
ATOM 7781 C CA . THR B 1 366 ? 5.234 15.508 34.375 1 95.56 366 THR B CA 1
ATOM 7782 C C . THR B 1 366 ? 4.805 16.422 33.219 1 95.56 366 THR B C 1
ATOM 7784 O O . THR B 1 366 ? 5.641 16.906 32.469 1 95.56 366 THR B O 1
ATOM 7787 N N . ARG B 1 367 ? 3.582 16.672 33.156 1 95.56 367 ARG B N 1
ATOM 7788 C CA . ARG B 1 367 ? 3.068 17.594 32.156 1 95.56 367 ARG B CA 1
ATOM 7789 C C . ARG B 1 367 ? 3.23 19.047 32.594 1 95.56 367 ARG B C 1
ATOM 7791 O O . ARG B 1 367 ? 3.064 19.359 33.781 1 95.56 367 ARG B O 1
ATOM 7798 N N . ALA B 1 368 ? 3.5 19.828 31.672 1 95.19 368 ALA B N 1
ATOM 7799 C CA . ALA B 1 368 ? 3.643 21.25 31.953 1 95.19 368 ALA B CA 1
ATOM 7800 C C . ALA B 1 368 ? 2.293 21.891 32.312 1 95.19 368 ALA B C 1
ATOM 7802 O O . ALA B 1 368 ? 1.249 21.406 31.844 1 95.19 368 ALA B O 1
ATOM 7803 N N . GLN B 1 369 ? 2.369 22.938 33.094 1 92.44 369 GLN B N 1
ATOM 7804 C CA . GLN B 1 369 ? 1.191 23.734 33.438 1 92.44 369 GLN B CA 1
ATOM 7805 C C . GLN B 1 369 ? 1.326 25.172 32.969 1 92.44 369 GLN B C 1
ATOM 7807 O O . GLN B 1 369 ? 2.334 25.547 32.375 1 92.44 369 GLN B O 1
ATOM 7812 N N . GLY B 1 370 ? 0.195 25.969 33.094 1 93.75 370 GLY B N 1
ATOM 7813 C CA . GLY B 1 370 ? 0.204 27.375 32.719 1 93.75 370 GLY B CA 1
ATOM 7814 C C . GLY B 1 370 ? -0.764 27.688 31.594 1 93.75 370 GLY B C 1
ATOM 7815 O O . GLY B 1 370 ? -1.653 26.891 31.297 1 93.75 370 GLY B O 1
ATOM 7816 N N . SER B 1 371 ? -0.591 28.891 31.047 1 95.44 371 SER B N 1
ATOM 7817 C CA . SER B 1 371 ? -1.487 29.344 30 1 95.44 371 SER B CA 1
ATOM 7818 C C . SER B 1 371 ? -1.355 28.5 28.734 1 95.44 371 SER B C 1
ATOM 7820 O O . SER B 1 371 ? -0.302 27.906 28.484 1 95.44 371 SER B O 1
ATOM 7822 N N . LEU B 1 372 ? -2.457 28.375 28.031 1 95.38 372 LEU B N 1
ATOM 7823 C CA . LEU B 1 372 ? -2.52 27.516 26.859 1 95.38 372 LEU B CA 1
ATOM 7824 C C . LEU B 1 372 ? -3.152 28.234 25.688 1 95.38 372 LEU B C 1
ATOM 7826 O O . LEU B 1 372 ? -4.242 28.797 25.812 1 95.38 372 LEU B O 1
ATOM 7830 N N . LEU B 1 373 ? -2.463 28.266 24.609 1 96.19 373 LEU B N 1
ATOM 7831 C CA . LEU B 1 373 ? -3.037 28.734 23.359 1 96.19 373 LEU B CA 1
ATOM 7832 C C . LEU B 1 373 ? -3.66 27.594 22.578 1 96.19 373 LEU B C 1
ATOM 7834 O O . LEU B 1 373 ? -3.066 26.516 22.469 1 96.19 373 LEU B O 1
ATOM 7838 N N . ASN B 1 374 ? -4.898 27.797 22 1 94.19 374 ASN B N 1
ATOM 7839 C CA . ASN B 1 374 ? -5.559 26.875 21.078 1 94.19 374 ASN B CA 1
ATOM 7840 C C . ASN B 1 374 ? -6.066 25.625 21.797 1 94.19 374 ASN B C 1
ATOM 7842 O O . ASN B 1 374 ? -5.754 24.5 21.406 1 94.19 374 ASN B O 1
ATOM 7846 N N . PRO B 1 375 ? -6.77 25.797 22.859 1 88.44 375 PRO B N 1
ATOM 7847 C CA . PRO B 1 375 ? -7.305 24.641 23.578 1 88.44 375 PRO B CA 1
ATOM 7848 C C . PRO B 1 375 ? -8.328 23.859 22.766 1 88.44 375 PRO B C 1
ATOM 7850 O O . PRO B 1 375 ? -9.109 24.438 22.016 1 88.44 375 PRO B O 1
ATOM 7853 N N . TYR B 1 376 ? -8.234 22.453 22.75 1 69.31 376 TYR B N 1
ATOM 7854 C CA . TYR B 1 376 ? -9.055 21.562 21.938 1 69.31 376 TYR B CA 1
ATOM 7855 C C . TYR B 1 376 ? -10.469 21.453 22.5 1 69.31 376 TYR B C 1
ATOM 7857 O O . TYR B 1 376 ? -11.438 21.406 21.734 1 69.31 376 TYR B O 1
ATOM 7865 N N . ASP B 1 377 ? -10.477 20.891 23.859 1 59.41 377 ASP B N 1
ATOM 7866 C CA . ASP B 1 377 ? -11.773 20.5 24.406 1 59.41 377 ASP B CA 1
ATOM 7867 C C . ASP B 1 377 ? -12.578 21.719 24.828 1 59.41 377 ASP B C 1
ATOM 7869 O O . ASP B 1 377 ? -13.617 21.578 25.484 1 59.41 377 ASP B O 1
ATOM 7873 N N . GLY B 1 378 ? -12.32 22.734 24.203 1 50.56 378 GLY B N 1
ATOM 7874 C CA . GLY B 1 378 ? -13.195 23.859 24.484 1 50.56 378 GLY B CA 1
ATOM 7875 C C . GLY B 1 378 ? -13.25 24.203 25.953 1 50.56 378 GLY B C 1
ATOM 7876 O O . GLY B 1 378 ? -13.852 25.203 26.344 1 50.56 378 GLY B O 1
ATOM 7877 N N . ARG B 1 379 ? -12.797 23.125 26.844 1 52.53 379 ARG B N 1
ATOM 7878 C CA . ARG B 1 379 ? -13 23.578 28.219 1 52.53 379 ARG B CA 1
ATOM 7879 C C . ARG B 1 379 ? -12.047 24.703 28.578 1 52.53 379 ARG B C 1
ATOM 7881 O O . ARG B 1 379 ? -10.828 24.516 28.594 1 52.53 379 ARG B O 1
ATOM 7888 N N . ILE B 1 380 ? -12.414 25.797 28.234 1 57.91 380 ILE B N 1
ATOM 7889 C CA . ILE B 1 380 ? -11.68 27.016 28.562 1 57.91 380 ILE B CA 1
ATOM 7890 C C . ILE B 1 380 ? -11.375 27.047 30.062 1 57.91 380 ILE B C 1
ATOM 7892 O O . ILE B 1 380 ? -12.289 27 30.891 1 57.91 380 ILE B O 1
ATOM 7896 N N . THR B 1 381 ? -10.203 26.484 30.25 1 65.69 381 THR B N 1
ATOM 7897 C CA . THR B 1 381 ? -9.734 26.75 31.594 1 65.69 381 THR B CA 1
ATOM 7898 C C . THR B 1 381 ? -9.172 28.156 31.703 1 65.69 381 THR B C 1
ATOM 7900 O O . THR B 1 381 ? -8.844 28.781 30.688 1 65.69 381 THR B O 1
ATOM 7903 N N . PRO B 1 382 ? -9.297 28.625 32.969 1 75.19 382 PRO B N 1
ATOM 7904 C CA . PRO B 1 382 ? -8.609 29.906 33.156 1 75.19 382 PRO B CA 1
ATOM 7905 C C . PRO B 1 382 ? -7.184 29.891 32.594 1 75.19 382 PRO B C 1
ATOM 7907 O O . PRO B 1 382 ? -6.441 28.938 32.844 1 75.19 382 PRO B O 1
ATOM 7910 N N . GLY B 1 383 ? -6.887 30.75 31.625 1 86 383 GLY B N 1
ATOM 7911 C CA . GLY B 1 383 ? -5.555 30.859 31.047 1 86 383 GLY B CA 1
ATOM 7912 C C . GLY B 1 383 ? -5.473 30.344 29.625 1 86 383 GLY B C 1
ATOM 7913 O O . GLY B 1 383 ? -4.418 30.422 28.984 1 86 383 GLY B O 1
ATOM 7914 N N . SER B 1 384 ? -6.562 29.906 29.141 1 91.12 384 SER B N 1
ATOM 7915 C CA . SER B 1 384 ? -6.574 29.438 27.75 1 91.12 384 SER B CA 1
ATOM 7916 C C . SER B 1 384 ? -7.055 30.531 26.797 1 91.12 384 SER B C 1
ATOM 7918 O O . SER B 1 384 ? -7.91 31.344 27.156 1 91.12 384 SER B O 1
ATOM 7920 N N . THR B 1 385 ? -6.457 30.562 25.672 1 93.5 385 THR B N 1
ATOM 7921 C CA . THR B 1 385 ? -6.793 31.547 24.641 1 93.5 385 THR B CA 1
ATOM 7922 C C . THR B 1 385 ? -7.039 30.875 23.297 1 93.5 385 THR B C 1
ATOM 7924 O O . THR B 1 385 ? -6.262 30.016 22.891 1 93.5 385 THR B O 1
ATOM 7927 N N . TYR B 1 386 ? -8.148 31.281 22.641 1 93.12 386 TYR B N 1
ATOM 7928 C CA . TYR B 1 386 ? -8.406 30.797 21.281 1 93.12 386 TYR B CA 1
ATOM 7929 C C . TYR B 1 386 ? -7.512 31.516 20.281 1 93.12 386 TYR B C 1
ATOM 7931 O O . TYR B 1 386 ? -7.109 32.656 20.484 1 93.12 386 TYR B O 1
ATOM 7939 N N . VAL B 1 387 ? -7.27 30.828 19.219 1 95.56 387 VAL B N 1
ATOM 7940 C CA . VAL B 1 387 ? -6.445 31.438 18.172 1 95.56 387 VAL B CA 1
ATOM 7941 C C . VAL B 1 387 ? -7.172 32.656 17.578 1 95.56 387 VAL B C 1
ATOM 7943 O O . VAL B 1 387 ? -6.539 33.594 17.094 1 95.56 387 VAL B O 1
ATOM 7946 N N . SER B 1 388 ? -8.531 32.656 17.578 1 94.88 388 SER B N 1
ATOM 7947 C CA . SER B 1 388 ? -9.328 33.719 17.016 1 94.88 388 SER B CA 1
ATOM 7948 C C . SER B 1 388 ? -9.156 35.031 17.828 1 94.88 388 SER B C 1
ATOM 7950 O O . SER B 1 388 ? -9.516 36.094 17.359 1 94.88 388 SER B O 1
ATOM 7952 N N . ASP B 1 389 ? -8.617 34.875 19.016 1 94 389 ASP B N 1
ATOM 7953 C CA . ASP B 1 389 ? -8.469 36.031 19.891 1 94 389 ASP B CA 1
ATOM 7954 C C . ASP B 1 389 ? -7.168 36.781 19.609 1 94 389 ASP B C 1
ATOM 7956 O O . ASP B 1 389 ? -6.949 37.875 20.125 1 94 389 ASP B O 1
ATOM 7960 N N . LEU B 1 390 ? -6.316 36.156 18.875 1 96.62 390 LEU B N 1
ATOM 7961 C CA . LEU B 1 390 ? -5.078 36.812 18.516 1 96.62 390 LEU B CA 1
ATOM 7962 C C . LEU B 1 390 ? -5.316 37.844 17.406 1 96.62 390 LEU B C 1
ATOM 7964 O O . LEU B 1 390 ? -6.41 37.906 16.844 1 96.62 390 LEU B O 1
ATOM 7968 N N . THR B 1 391 ? -4.328 38.688 17.172 1 96.69 391 THR B N 1
ATOM 7969 C CA . THR B 1 391 ? -4.422 39.781 16.188 1 96.69 391 THR B CA 1
ATOM 7970 C C . THR B 1 391 ? -3.332 39.625 15.133 1 96.69 391 THR B 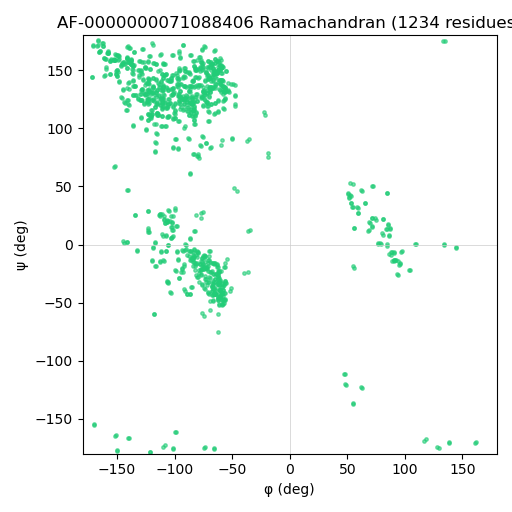C 1
ATOM 7972 O O . THR B 1 391 ? -2.168 39.406 15.461 1 96.69 391 THR B O 1
ATOM 7975 N N . ASP B 1 392 ? -3.766 39.75 13.906 1 96.69 392 ASP B N 1
ATOM 7976 C CA . ASP B 1 392 ? -2.781 39.781 12.828 1 96.69 392 ASP B CA 1
ATOM 7977 C C . ASP B 1 392 ? -1.777 40.938 13.031 1 96.69 392 ASP B C 1
ATOM 7979 O O . ASP B 1 392 ? -2.143 42 13.484 1 96.69 392 ASP B O 1
ATOM 7983 N N . ALA B 1 393 ? -0.52 40.656 12.727 1 96.5 393 ALA B N 1
ATOM 7984 C CA . ALA B 1 393 ? 0.517 41.688 12.906 1 96.5 393 ALA B CA 1
ATOM 7985 C C . ALA B 1 393 ? 0.556 42.656 11.727 1 96.5 393 ALA B C 1
ATOM 7987 O O . ALA B 1 393 ? 1.121 43.75 11.82 1 96.5 393 ALA B O 1
ATOM 7988 N N . GLU B 1 394 ? 0.004 42.219 10.688 1 93.06 394 GLU B N 1
ATOM 7989 C CA . GLU B 1 394 ? -0.046 43.031 9.5 1 93.06 394 GLU B CA 1
ATOM 7990 C C . GLU B 1 394 ? -1.377 43.781 9.398 1 93.06 394 GLU B C 1
ATOM 7992 O O . GLU B 1 394 ? -2.416 43.25 9.805 1 93.06 394 GLU B O 1
ATOM 7997 N N . GLU B 1 395 ? -1.298 44.906 8.797 1 87.44 395 GLU B N 1
ATOM 7998 C CA . GLU B 1 395 ? -2.529 45.656 8.562 1 87.44 395 GLU B CA 1
ATOM 7999 C C . GLU B 1 395 ? -3.4 44.969 7.516 1 87.44 395 GLU B C 1
ATOM 8001 O O . GLU B 1 395 ? -2.889 44.406 6.543 1 87.44 395 GLU B O 1
ATOM 8006 N N . LYS B 1 396 ? -4.617 45.094 7.812 1 84.06 396 LYS B N 1
ATOM 8007 C CA . LYS B 1 396 ? -5.582 44.469 6.918 1 84.06 396 LYS B CA 1
ATOM 8008 C C . LYS B 1 396 ? -5.512 45.062 5.52 1 84.06 396 LYS B C 1
ATOM 8010 O O . LYS B 1 396 ? -5.586 46.281 5.359 1 84.06 396 LYS B O 1
ATOM 8015 N N . GLN B 1 397 ? -5.289 44.188 4.609 1 76.12 397 GLN B N 1
ATOM 8016 C CA . GLN B 1 397 ? -5.195 44.656 3.232 1 76.12 397 GLN B CA 1
ATOM 8017 C C . GLN B 1 397 ? -6.527 44.5 2.506 1 76.12 397 GLN B C 1
ATOM 8019 O O . GLN B 1 397 ? -6.812 45.219 1.547 1 76.12 397 GLN B O 1
ATOM 8024 N N . ASP B 1 398 ? -7.293 43.594 2.869 1 85.69 398 ASP B N 1
ATOM 8025 C CA . ASP B 1 398 ? -8.57 43.25 2.24 1 85.69 398 ASP B CA 1
ATOM 8026 C C . ASP B 1 398 ? -9.711 43.312 3.254 1 85.69 398 ASP B C 1
ATOM 8028 O O . ASP B 1 398 ? -9.656 42.688 4.301 1 85.69 398 ASP B O 1
ATOM 8032 N N . ASP B 1 399 ? -10.703 44.125 2.904 1 89.69 399 ASP B N 1
ATOM 8033 C CA . ASP B 1 399 ? -11.867 44.25 3.783 1 89.69 399 ASP B CA 1
ATOM 8034 C C . ASP B 1 399 ? -12.836 43.094 3.566 1 89.69 399 ASP B C 1
ATOM 8036 O O . ASP B 1 399 ? -13.469 42.969 2.514 1 89.69 399 ASP B O 1
ATOM 8040 N N . LEU B 1 400 ? -12.953 42.25 4.617 1 94.75 400 LEU B N 1
ATOM 8041 C CA . LEU B 1 400 ? -13.844 41.094 4.539 1 94.75 400 LEU B CA 1
ATOM 8042 C C . LEU B 1 400 ? -15.047 41.25 5.453 1 94.75 400 LEU B C 1
ATOM 8044 O O . LEU B 1 400 ? -15.625 40.281 5.922 1 94.75 400 LEU B O 1
ATOM 8048 N N . SER B 1 401 ? -15.398 42.469 5.73 1 92 401 SER B N 1
ATOM 8049 C CA . SER B 1 401 ? -16.469 42.719 6.688 1 92 401 SER B CA 1
ATOM 8050 C C . SER B 1 401 ? -17.828 42.375 6.094 1 92 401 SER B C 1
ATOM 8052 O O . SER B 1 401 ? -18.734 41.969 6.816 1 92 401 SER B O 1
ATOM 8054 N N . HIS B 1 402 ? -17.953 42.562 4.816 1 93.62 402 HIS B N 1
ATOM 8055 C CA . HIS B 1 402 ? -19.188 42.219 4.145 1 93.62 402 HIS B CA 1
ATOM 8056 C C . HIS B 1 402 ? -19.125 40.812 3.557 1 93.62 402 HIS B C 1
ATOM 8058 O O . HIS B 1 402 ? -18.219 40.5 2.773 1 93.62 402 HIS B O 1
ATOM 8064 N N . VAL B 1 403 ? -20.078 40.062 3.904 1 97.06 403 VAL B N 1
ATOM 8065 C CA . VAL B 1 403 ? -20.094 38.688 3.441 1 97.06 403 VAL B CA 1
ATOM 8066 C C . VAL B 1 403 ? -21.078 38.531 2.273 1 97.06 403 VAL B C 1
ATOM 8068 O O . VAL B 1 403 ? -22.219 38.969 2.363 1 97.06 403 VAL B O 1
ATOM 8071 N N . ASP B 1 404 ? -20.578 37.906 1.178 1 97.75 404 ASP B N 1
ATOM 8072 C CA . ASP B 1 404 ? -21.438 37.656 0.019 1 97.75 404 ASP B CA 1
ATOM 8073 C C . ASP B 1 404 ? -22.219 36.375 0.18 1 97.75 404 ASP B C 1
ATOM 8075 O O . ASP B 1 404 ? -23.359 36.25 -0.282 1 97.75 404 ASP B O 1
ATOM 8079 N N . VAL B 1 405 ? -21.609 35.375 0.768 1 97.5 405 VAL B N 1
ATOM 8080 C CA . VAL B 1 405 ? -22.266 34.094 0.946 1 97.5 405 VAL B CA 1
ATOM 8081 C C . VAL B 1 405 ? -21.75 33.438 2.225 1 97.5 405 VAL B C 1
ATOM 8083 O O . VAL B 1 405 ? -20.562 33.531 2.557 1 97.5 405 VAL B O 1
ATOM 8086 N N . THR B 1 406 ? -22.641 32.812 2.934 1 97.44 406 THR B N 1
ATOM 8087 C CA . THR B 1 406 ? -22.297 32.031 4.125 1 97.44 406 THR B CA 1
ATOM 8088 C C . THR B 1 406 ? -22.641 30.562 3.916 1 97.44 406 THR B C 1
ATOM 8090 O O . THR B 1 406 ? -23.734 30.219 3.482 1 97.44 406 THR B O 1
ATOM 8093 N N . HIS B 1 407 ? -21.719 29.672 4.156 1 97.31 407 HIS B N 1
ATOM 8094 C CA . HIS B 1 407 ? -21.938 28.234 4.152 1 97.31 407 HIS B CA 1
ATOM 8095 C C . HIS B 1 407 ? -21.844 27.656 5.559 1 97.31 407 HIS B C 1
ATOM 8097 O O . HIS B 1 407 ? -20.812 27.766 6.211 1 97.31 407 HIS B O 1
ATOM 8103 N N . TYR B 1 408 ? -22.891 27.078 6.043 1 97.5 408 TYR B N 1
ATOM 8104 C CA . TYR B 1 408 ? -22.875 26.328 7.301 1 97.5 408 TYR B CA 1
ATOM 8105 C C . TYR B 1 408 ? -22.438 24.891 7.078 1 97.5 408 TYR B C 1
ATOM 8107 O O . TYR B 1 408 ? -23.062 24.156 6.316 1 97.5 408 TYR B O 1
ATOM 8115 N N . LEU B 1 409 ? -21.391 24.484 7.738 1 97.94 409 LEU B N 1
ATOM 8116 C CA . LEU B 1 409 ? -20.812 23.141 7.613 1 97.94 409 LEU B CA 1
ATOM 8117 C C . LEU B 1 409 ? -20.906 22.391 8.938 1 97.94 409 LEU B C 1
ATOM 8119 O O . LEU B 1 409 ? -20.109 22.641 9.852 1 97.94 409 LEU B O 1
ATOM 8123 N N . GLU B 1 410 ? -21.781 21.531 8.992 1 97 410 GLU B N 1
ATOM 8124 C CA . GLU B 1 410 ? -21.922 20.703 10.188 1 97 410 GLU B CA 1
ATOM 8125 C C . GLU B 1 410 ? -20.984 19.5 10.133 1 97 410 GLU B C 1
ATOM 8127 O O . GLU B 1 410 ? -20.984 18.75 9.156 1 97 410 GLU B O 1
ATOM 8132 N N . LEU B 1 411 ? -20.203 19.359 11.148 1 96.38 411 LEU B N 1
ATOM 8133 C CA . LEU B 1 411 ? -19.328 18.188 11.281 1 96.38 411 LEU B CA 1
ATOM 8134 C C . LEU B 1 411 ? -20.016 17.094 12.078 1 96.38 411 LEU B C 1
ATOM 8136 O O . LEU B 1 411 ? -20.281 17.25 13.273 1 96.38 411 LEU B O 1
ATOM 8140 N N . ASN B 1 412 ? -20.25 15.969 11.398 1 92.75 412 ASN B N 1
ATOM 8141 C CA . ASN B 1 412 ? -21.047 14.906 11.992 1 92.75 412 ASN B CA 1
ATOM 8142 C C . ASN B 1 412 ? -20.234 13.633 12.203 1 92.75 412 ASN B C 1
ATOM 8144 O O . ASN B 1 412 ? -19.359 13.32 11.391 1 92.75 412 ASN B O 1
ATOM 8148 N N . THR B 1 413 ? -20.438 12.969 13.242 1 93.25 413 THR B N 1
ATOM 8149 C CA . THR B 1 413 ? -20.062 11.578 13.477 1 93.25 413 THR B CA 1
ATOM 8150 C C . THR B 1 413 ? -21.297 10.695 13.641 1 93.25 413 THR B C 1
ATOM 8152 O O . THR B 1 413 ? -22.031 10.828 14.617 1 93.25 413 THR B O 1
ATOM 8155 N N . VAL B 1 414 ? -21.5 9.805 12.664 1 92.69 414 VAL B N 1
ATOM 8156 C CA . VAL B 1 414 ? -22.781 9.117 12.648 1 92.69 414 VAL B CA 1
ATOM 8157 C C . VAL B 1 414 ? -22.594 7.656 12.25 1 92.69 414 VAL B C 1
ATOM 8159 O O . VAL B 1 414 ? -21.609 7.316 11.57 1 92.69 414 VAL B O 1
ATOM 8162 N N . LEU B 1 415 ? -23.5 6.832 12.734 1 93.38 415 LEU B N 1
ATOM 8163 C CA . LEU B 1 415 ? -23.578 5.445 12.289 1 93.38 415 LEU B CA 1
ATOM 8164 C C . LEU B 1 415 ? -24.594 5.301 11.156 1 93.38 415 LEU B C 1
ATOM 8166 O O . LEU B 1 415 ? -25.719 5.785 11.266 1 93.38 415 LEU B O 1
ATOM 8170 N N . ARG B 1 416 ? -24.141 4.754 10.047 1 94.06 416 ARG B N 1
ATOM 8171 C CA . ARG B 1 416 ? -25 4.539 8.891 1 94.06 416 ARG B CA 1
ATOM 8172 C C . ARG B 1 416 ? -24.703 3.209 8.219 1 94.06 416 ARG B C 1
ATOM 8174 O O . ARG B 1 416 ? -23.562 2.973 7.785 1 94.06 416 ARG B O 1
ATOM 8181 N N . ASN B 1 417 ? -25.734 2.379 8.078 1 93.81 417 ASN B N 1
ATOM 8182 C CA . ASN B 1 417 ? -25.547 1.154 7.305 1 93.81 417 ASN B CA 1
ATOM 8183 C C . ASN B 1 417 ? -25.344 1.453 5.824 1 93.81 417 ASN B C 1
ATOM 8185 O O . ASN B 1 417 ? -26 2.334 5.262 1 93.81 417 ASN B O 1
ATOM 8189 N N . GLY B 1 418 ? -24.344 0.793 5.246 1 92.94 418 GLY B N 1
ATOM 8190 C CA . GLY B 1 418 ? -24.094 0.95 3.822 1 92.94 418 GLY B CA 1
ATOM 8191 C C . GLY B 1 418 ? -23.031 1.988 3.51 1 92.94 418 GLY B C 1
ATOM 8192 O O . GLY B 1 418 ? -22.5 2.027 2.398 1 92.94 418 GLY B O 1
ATOM 8193 N N . ALA B 1 419 ? -22.75 2.828 4.516 1 93.88 419 ALA B N 1
ATOM 8194 C CA . ALA B 1 419 ? -21.781 3.893 4.273 1 93.88 419 ALA B CA 1
ATOM 8195 C C . ALA B 1 419 ? -20.359 3.34 4.23 1 93.88 419 ALA B C 1
ATOM 8197 O O . ALA B 1 419 ? -19.953 2.584 5.113 1 93.88 419 ALA B O 1
ATOM 8198 N N . LYS B 1 420 ? -19.641 3.695 3.158 1 94.19 420 LYS B N 1
ATOM 8199 C CA . LYS B 1 420 ? -18.234 3.379 2.965 1 94.19 420 LYS B CA 1
ATOM 8200 C C . LYS B 1 420 ? -17.984 1.877 3.072 1 94.19 420 LYS B C 1
ATOM 8202 O O . LYS B 1 420 ? -16.844 1.439 3.26 1 94.19 420 LYS B O 1
ATOM 8207 N N . GLY B 1 421 ? -19.016 1.068 3.027 1 92.38 421 GLY B N 1
ATOM 8208 C CA . GLY B 1 421 ? -18.906 -0.381 3.078 1 92.38 421 GLY B CA 1
ATOM 8209 C C . GLY B 1 421 ? -18.516 -0.901 4.445 1 92.38 421 GLY B C 1
ATOM 8210 O O . GLY B 1 421 ? -18.047 -2.031 4.574 1 92.38 421 GLY B O 1
ATOM 8211 N N . LEU B 1 422 ? -18.75 -0.161 5.488 1 94.88 422 LEU B N 1
ATOM 8212 C CA . LEU B 1 422 ? -18.281 -0.528 6.824 1 94.88 422 LEU B CA 1
ATOM 8213 C C . LEU B 1 422 ? -19.281 -1.446 7.512 1 94.88 422 LEU B C 1
ATOM 8215 O O . LEU B 1 422 ? -18.891 -2.379 8.219 1 94.88 422 LEU B O 1
ATOM 8219 N N . HIS B 1 423 ? -20.547 -1.096 7.367 1 95.31 423 HIS B N 1
ATOM 8220 C CA . HIS B 1 423 ? -21.656 -1.883 7.895 1 95.31 423 HIS B CA 1
ATOM 8221 C C . HIS B 1 423 ? -22.625 -2.268 6.789 1 95.31 423 HIS B C 1
ATOM 8223 O O . HIS B 1 423 ? -23.359 -1.417 6.277 1 95.31 423 HIS B O 1
ATOM 8229 N N . HIS B 1 424 ? -22.578 -3.537 6.445 1 94.44 424 HIS B N 1
ATOM 8230 C CA . HIS B 1 424 ? -23.562 -4 5.477 1 94.44 424 HIS B CA 1
ATOM 8231 C C . HIS B 1 424 ? -24.953 -4.082 6.094 1 94.44 424 HIS B C 1
ATOM 8233 O O . HIS B 1 424 ? -25.141 -4.699 7.148 1 94.44 424 HIS B O 1
ATOM 8239 N N . PRO B 1 425 ? -25.984 -3.51 5.434 1 93.69 425 PRO B N 1
ATOM 8240 C CA . PRO B 1 425 ? -27.312 -3.41 6.047 1 93.69 425 PRO B CA 1
ATOM 8241 C C . PRO B 1 425 ? -27.922 -4.773 6.352 1 93.69 425 PRO B C 1
ATOM 8243 O O . PRO B 1 425 ? -28.719 -4.906 7.289 1 93.69 425 PRO B O 1
ATOM 8246 N N . VAL B 1 426 ? -27.516 -5.777 5.59 1 93.88 426 VAL B N 1
ATOM 8247 C CA . VAL B 1 426 ? -28.156 -7.082 5.723 1 93.88 426 VAL B CA 1
ATOM 8248 C C . VAL B 1 426 ? -27.234 -8.031 6.504 1 93.88 426 VAL B C 1
ATOM 8250 O O . VAL B 1 426 ? -27.688 -8.734 7.406 1 93.88 426 VAL B O 1
ATOM 8253 N N . PHE B 1 427 ? -26 -8.016 6.266 1 93.75 427 PHE B N 1
ATOM 8254 C CA . PHE B 1 427 ? -25.109 -9.07 6.758 1 93.75 427 PHE B CA 1
ATOM 8255 C C . PHE B 1 427 ? -24.578 -8.719 8.141 1 93.75 427 PHE B C 1
ATOM 8257 O O . PHE B 1 427 ? -24.469 -9.594 9.008 1 93.75 427 PHE B O 1
ATOM 8264 N N . TYR B 1 428 ? -24.203 -7.535 8.352 1 94 428 TYR B N 1
ATOM 8265 C CA . TYR B 1 428 ? -23.656 -7.094 9.633 1 94 428 TYR B CA 1
ATOM 8266 C C . TYR B 1 428 ? -23.906 -5.609 9.852 1 94 428 TYR B C 1
ATOM 8268 O O . TYR B 1 428 ? -22.969 -4.82 9.992 1 94 428 TYR B O 1
ATOM 8276 N N . PRO B 1 429 ? -25.188 -5.195 10.023 1 94.75 429 PRO B N 1
ATOM 8277 C CA . PRO B 1 429 ? -25.531 -3.809 10.344 1 94.75 429 PRO B CA 1
ATOM 8278 C C . PRO B 1 429 ? -24.984 -3.357 11.695 1 94.75 429 PRO B C 1
ATOM 8280 O O . PRO B 1 429 ? -24.625 -4.191 12.523 1 94.75 429 PRO B O 1
ATOM 8283 N N . TYR B 1 430 ? -24.844 -2.07 11.852 1 92.75 430 TYR B N 1
ATOM 8284 C CA . TYR B 1 430 ? -24.234 -1.589 13.086 1 92.75 430 TYR B CA 1
ATOM 8285 C C . TYR B 1 430 ? -25.078 -1.955 14.297 1 92.75 430 TYR B C 1
ATOM 8287 O O . TYR B 1 430 ? -24.562 -2.064 15.414 1 92.75 430 TYR B O 1
ATOM 8295 N N . GLU B 1 431 ? -26.328 -2.32 14.148 1 90.19 431 GLU B N 1
ATOM 8296 C CA . GLU B 1 431 ? -27.219 -2.697 15.242 1 90.19 431 GLU B CA 1
ATOM 8297 C C . GLU B 1 431 ? -26.922 -4.113 15.734 1 90.19 431 GLU B C 1
ATOM 8299 O O . GLU B 1 431 ? -27.344 -4.496 16.828 1 90.19 431 GLU B O 1
ATOM 8304 N N . ALA B 1 432 ? -26.281 -4.871 14.852 1 83.12 432 ALA B N 1
ATOM 8305 C CA . ALA B 1 432 ? -26.016 -6.266 15.188 1 83.12 432 ALA B CA 1
ATOM 8306 C C . ALA B 1 432 ? -24.766 -6.391 16.047 1 83.12 432 ALA B C 1
ATOM 8308 O O . ALA B 1 432 ? -24.312 -7.504 16.344 1 83.12 432 ALA B O 1
ATOM 8309 N N . ASP B 1 433 ? -24.328 -5.359 16.5 1 72.25 433 ASP B N 1
ATOM 8310 C CA . ASP B 1 433 ? -23.109 -5.383 17.312 1 72.25 433 ASP B CA 1
ATOM 8311 C C . ASP B 1 433 ? -23.266 -6.309 18.516 1 72.25 433 ASP B C 1
ATOM 8313 O O . ASP B 1 433 ? -24.203 -6.156 19.297 1 72.25 433 ASP B O 1
ATOM 8317 N N . ASN B 1 434 ? -22.453 -7.336 18.516 1 66.38 434 ASN B N 1
ATOM 8318 C CA . ASN B 1 434 ? -22.578 -8.398 19.516 1 66.38 434 ASN B CA 1
ATOM 8319 C C . ASN B 1 434 ? -21.547 -8.25 20.625 1 66.38 434 ASN B C 1
ATOM 8321 O O . ASN B 1 434 ? -21.312 -9.188 21.391 1 66.38 434 ASN B O 1
ATOM 8325 N N . GLY B 1 435 ? -20.938 -7.117 20.625 1 70.44 435 GLY B N 1
ATOM 8326 C CA . GLY B 1 435 ? -20 -6.867 21.703 1 70.44 435 GLY B CA 1
ATOM 8327 C C . GLY B 1 435 ? -18.562 -7.242 21.344 1 70.44 435 GLY B C 1
ATOM 8328 O O . GLY B 1 435 ? -17.625 -6.754 21.969 1 70.44 435 GLY B O 1
ATOM 8329 N N . ALA B 1 436 ? -18.375 -8.148 20.438 1 77.44 436 ALA B N 1
ATOM 8330 C CA . ALA B 1 436 ? -17.031 -8.586 20.078 1 77.44 436 ALA B CA 1
ATOM 8331 C C . ALA B 1 436 ? -16.344 -7.559 19.188 1 77.44 436 ALA B C 1
ATOM 8333 O O . ALA B 1 436 ? -15.109 -7.461 19.188 1 77.44 436 ALA B O 1
ATOM 8334 N N . PHE B 1 437 ? -17.172 -6.785 18.469 1 86.62 437 PHE B N 1
ATOM 8335 C CA . PHE B 1 437 ? -16.672 -5.762 17.562 1 86.62 437 PHE B CA 1
ATOM 8336 C C . PHE B 1 437 ? -17.297 -4.406 17.875 1 86.62 437 PHE B C 1
ATOM 8338 O O . PHE B 1 437 ? -18.391 -4.336 18.438 1 86.62 437 PHE B O 1
ATOM 8345 N N . HIS B 1 438 ? -16.531 -3.387 17.531 1 86.75 438 HIS B N 1
ATOM 8346 C CA . HIS B 1 438 ? -17.062 -2.041 17.719 1 86.75 438 HIS B CA 1
ATOM 8347 C C . HIS B 1 438 ? -17.719 -1.523 16.438 1 86.75 438 HIS B C 1
ATOM 8349 O O . HIS B 1 438 ? -17.234 -1.793 15.328 1 86.75 438 HIS B O 1
ATOM 8355 N N . SER B 1 439 ? -18.828 -0.894 16.641 1 91.69 439 SER B N 1
ATOM 8356 C CA . SER B 1 439 ? -19.375 -0.189 15.5 1 91.69 439 SER B CA 1
ATOM 8357 C C . SER B 1 439 ? -18.5 0.979 15.078 1 91.69 439 SER B C 1
ATOM 8359 O O . SER B 1 439 ? -17.875 1.628 15.922 1 91.69 439 SER B O 1
ATOM 8361 N N . THR B 1 440 ? -18.484 1.21 13.852 1 92.81 440 THR B N 1
ATOM 8362 C CA . THR B 1 440 ? -17.609 2.25 13.32 1 92.81 440 THR B CA 1
ATOM 8363 C C . THR B 1 440 ? -18.438 3.389 12.719 1 92.81 440 THR B C 1
ATOM 8365 O O . THR B 1 440 ? -19.094 3.213 11.688 1 92.81 440 THR B O 1
ATOM 8368 N N . PRO B 1 441 ? -18.391 4.512 13.32 1 93.31 441 PRO B N 1
ATOM 8369 C CA . PRO B 1 441 ? -19.078 5.656 12.727 1 93.31 441 PRO B CA 1
ATOM 8370 C C . PRO B 1 441 ? -18.328 6.254 11.539 1 93.31 441 PRO B C 1
ATOM 8372 O O . PRO B 1 441 ? -17.094 6.145 11.469 1 93.31 441 PRO B O 1
ATOM 8375 N N . ILE B 1 442 ? -19.047 6.828 10.609 1 94.5 442 ILE B N 1
ATOM 8376 C CA . ILE B 1 442 ? -18.438 7.668 9.586 1 94.5 442 ILE B CA 1
ATOM 8377 C C . ILE B 1 442 ? -18.422 9.117 10.055 1 94.5 442 ILE B C 1
ATOM 8379 O O . ILE B 1 442 ? -19.203 9.508 10.922 1 94.5 442 ILE B O 1
ATOM 8383 N N . VAL B 1 443 ? -17.484 9.867 9.594 1 95.5 443 VAL B N 1
ATOM 8384 C CA . VAL B 1 443 ? -17.344 11.281 9.891 1 95.5 443 VAL B CA 1
ATOM 8385 C C . VAL B 1 443 ? -17.5 12.102 8.609 1 95.5 443 VAL B C 1
ATOM 8387 O O . VAL B 1 443 ? -16.812 11.859 7.617 1 95.5 443 VAL B O 1
ATOM 8390 N N . VAL B 1 444 ? -18.469 12.984 8.625 1 96.44 444 VAL B N 1
ATOM 8391 C CA . VAL B 1 444 ? -18.922 13.57 7.371 1 96.44 444 VAL B CA 1
ATOM 8392 C C . VAL B 1 444 ? -19.188 15.062 7.566 1 96.44 444 VAL B C 1
ATOM 8394 O O . VAL B 1 444 ? -19.078 15.578 8.688 1 96.44 444 VAL B O 1
ATOM 8397 N N . ILE B 1 445 ? -19.391 15.781 6.504 1 97.62 445 ILE B N 1
ATOM 8398 C CA . ILE B 1 445 ? -19.812 17.172 6.523 1 97.62 445 ILE B CA 1
ATOM 8399 C C . ILE B 1 445 ? -21.25 17.297 6.008 1 97.62 445 ILE B C 1
ATOM 8401 O O . ILE B 1 445 ? -21.547 16.844 4.902 1 97.62 445 ILE B O 1
ATOM 8405 N N . ASN B 1 446 ? -22.156 17.906 6.773 1 96.62 446 ASN B N 1
ATOM 8406 C CA . ASN B 1 446 ? -23.562 18.078 6.43 1 96.62 446 ASN B CA 1
ATOM 8407 C C . ASN B 1 446 ? -24.219 16.734 6.098 1 96.62 446 ASN B C 1
ATOM 8409 O O . ASN B 1 446 ? -25 16.641 5.145 1 96.62 446 ASN B O 1
ATOM 8413 N N . ASN B 1 447 ? -23.734 15.711 6.758 1 95.69 447 ASN B N 1
ATOM 8414 C CA . ASN B 1 447 ? -24.25 14.352 6.652 1 95.69 447 ASN B CA 1
ATOM 8415 C C . ASN B 1 447 ? -23.906 13.719 5.309 1 95.69 447 ASN B C 1
ATOM 8417 O O . ASN B 1 447 ? -24.531 12.742 4.898 1 95.69 447 ASN B O 1
ATOM 8421 N N . ILE B 1 448 ? -23 14.273 4.594 1 96.88 448 ILE B N 1
ATOM 8422 C CA . ILE B 1 448 ? -22.578 13.758 3.289 1 96.88 448 ILE B CA 1
ATOM 8423 C C . ILE B 1 448 ? -21.156 13.203 3.379 1 96.88 448 ILE B C 1
ATOM 8425 O O . ILE B 1 448 ? -20.25 13.898 3.836 1 96.88 448 ILE B O 1
ATOM 8429 N N . SER B 1 449 ? -20.953 11.945 2.967 1 96.81 449 SER B N 1
ATOM 8430 C CA . SER B 1 449 ? -19.641 11.344 2.881 1 96.81 449 SER B CA 1
ATOM 8431 C C . SER B 1 449 ? -18.969 11.672 1.552 1 96.81 449 SER B C 1
ATOM 8433 O O . SER B 1 449 ? -19.453 11.289 0.489 1 96.81 449 SER B O 1
ATOM 8435 N N . TYR B 1 450 ? -17.859 12.281 1.649 1 97.69 450 TYR B N 1
ATOM 8436 C CA . TYR B 1 450 ? -17.125 12.695 0.461 1 97.69 450 TYR B CA 1
ATOM 8437 C C . TYR B 1 450 ? -16.469 11.5 -0.227 1 97.69 450 TYR B C 1
ATOM 8439 O O . TYR B 1 450 ? -15.945 10.602 0.438 1 97.69 450 TYR B O 1
ATOM 8447 N N . VAL B 1 451 ? -16.5 11.539 -1.56 1 96.06 451 VAL B N 1
ATOM 8448 C CA . VAL B 1 451 ? -15.82 10.547 -2.379 1 96.06 451 VAL B CA 1
ATOM 8449 C C . VAL B 1 451 ? -14.938 11.258 -3.412 1 96.06 451 VAL B C 1
ATOM 8451 O O . VAL B 1 451 ? -15.383 12.195 -4.074 1 96.06 451 VAL B O 1
ATOM 8454 N N . PHE B 1 452 ? -13.711 10.789 -3.531 1 96.5 452 PHE B N 1
ATOM 8455 C CA . PHE B 1 452 ? -12.828 11.32 -4.562 1 96.5 452 PHE B CA 1
ATOM 8456 C C . PHE B 1 452 ? -13.281 10.867 -5.949 1 96.5 452 PHE B C 1
ATOM 8458 O O . PHE B 1 452 ? -13.734 9.734 -6.121 1 96.5 452 PHE B O 1
ATOM 8465 N N . PRO B 1 453 ? -13.164 11.727 -6.934 1 96 453 PRO B N 1
ATOM 8466 C CA . PRO B 1 453 ? -13.43 11.305 -8.305 1 96 453 PRO B CA 1
ATOM 8467 C C . PRO B 1 453 ? -12.312 10.43 -8.875 1 96 453 PRO B C 1
ATOM 8469 O O . PRO B 1 453 ? -11.25 10.305 -8.266 1 96 453 PRO B O 1
ATOM 8472 N N . ASP B 1 454 ? -12.547 9.82 -10.039 1 93.19 454 ASP B N 1
ATOM 8473 C CA . ASP B 1 454 ? -11.531 9 -10.695 1 93.19 454 ASP B CA 1
ATOM 8474 C C . ASP B 1 454 ? -10.797 9.781 -11.773 1 93.19 454 ASP B C 1
ATOM 8476 O O . ASP B 1 454 ? -10.242 9.203 -12.703 1 93.19 454 ASP B O 1
ATOM 8480 N N . VAL B 1 455 ? -10.93 11.117 -11.734 1 94.88 455 VAL B N 1
ATOM 8481 C CA . VAL B 1 455 ? -10.219 12.039 -12.617 1 94.88 455 VAL B CA 1
ATOM 8482 C C . VAL B 1 455 ? -9.727 13.242 -11.82 1 94.88 455 VAL B C 1
ATOM 8484 O O . VAL B 1 455 ? -10.266 13.555 -10.75 1 94.88 455 VAL B O 1
ATOM 8487 N N . PRO B 1 456 ? -8.688 13.898 -12.289 1 96 456 PRO B N 1
ATOM 8488 C CA . PRO B 1 456 ? -8.352 15.18 -11.664 1 96 456 PRO B CA 1
ATOM 8489 C C . PRO B 1 456 ? -9.344 16.281 -12.023 1 96 456 PRO B C 1
ATOM 8491 O O . PRO B 1 456 ? -9.461 16.656 -13.188 1 96 456 PRO B O 1
ATOM 8494 N N . LEU B 1 457 ? -9.922 16.859 -11.141 1 97.38 457 LEU B N 1
ATOM 8495 C CA . LEU B 1 457 ? -10.992 17.828 -11.344 1 97.38 457 LEU B CA 1
ATOM 8496 C C . LEU B 1 457 ? -10.469 19.078 -12.055 1 97.38 457 LEU B C 1
ATOM 8498 O O . LEU B 1 457 ? -11.172 19.672 -12.867 1 97.38 457 LEU B O 1
ATOM 8502 N N . LEU B 1 458 ? -9.273 19.469 -11.703 1 97.25 458 LEU B N 1
ATOM 8503 C CA . LEU B 1 458 ? -8.727 20.703 -12.258 1 97.25 458 LEU B CA 1
ATOM 8504 C C . LEU B 1 458 ? -8.734 20.672 -13.781 1 97.25 458 LEU B C 1
ATOM 8506 O O . LEU B 1 458 ? -8.977 21.688 -14.43 1 97.25 458 LEU B O 1
ATOM 8510 N N . THR B 1 459 ? -8.539 19.469 -14.391 1 94.88 459 THR B N 1
ATOM 8511 C CA . THR B 1 459 ? -8.391 19.391 -15.836 1 94.88 459 THR B CA 1
ATOM 8512 C C . THR B 1 459 ? -9.523 18.578 -16.453 1 94.88 459 THR B C 1
ATOM 8514 O O . THR B 1 459 ? -9.805 18.719 -17.656 1 94.88 459 THR B O 1
ATOM 8517 N N . HIS B 1 460 ? -10.258 17.75 -15.656 1 94.88 460 HIS B N 1
ATOM 8518 C CA . HIS B 1 460 ? -11.172 16.781 -16.266 1 94.88 460 HIS B CA 1
ATOM 8519 C C . HIS B 1 460 ? -12.523 16.781 -15.57 1 94.88 460 HIS B C 1
ATOM 8521 O O . HIS B 1 460 ? -13.211 15.75 -15.547 1 94.88 460 HIS B O 1
ATOM 8527 N N . TRP B 1 461 ? -12.914 17.828 -14.953 1 95.06 461 TRP B N 1
ATOM 8528 C CA . TRP B 1 461 ? -14.172 17.859 -14.219 1 95.06 461 TRP B CA 1
ATOM 8529 C C . TRP B 1 461 ? -15.352 17.578 -15.141 1 95.06 461 TRP B C 1
ATOM 8531 O O . TRP B 1 461 ? -16.375 17.047 -14.703 1 95.06 461 TRP B O 1
ATOM 8541 N N . ARG B 1 462 ? -15.234 17.797 -16.438 1 94.75 462 ARG B N 1
ATOM 8542 C CA . ARG B 1 462 ? -16.312 17.578 -17.391 1 94.75 462 ARG B CA 1
ATOM 8543 C C . ARG B 1 462 ? -16.562 16.094 -17.609 1 94.75 462 ARG B C 1
ATOM 8545 O O . ARG B 1 462 ? -17.609 15.695 -18.109 1 94.75 462 ARG B O 1
ATOM 8552 N N . ASP B 1 463 ? -15.555 15.328 -17.266 1 94.25 463 ASP B N 1
ATOM 8553 C CA . ASP B 1 463 ? -15.656 13.891 -17.469 1 94.25 463 ASP B CA 1
ATOM 8554 C C . ASP B 1 463 ? -16.391 13.219 -16.312 1 94.25 463 ASP B C 1
ATOM 8556 O O . ASP B 1 463 ? -16.75 12.039 -16.391 1 94.25 463 ASP B O 1
ATOM 8560 N N . VAL B 1 464 ? -16.641 13.961 -15.242 1 95.94 464 VAL B N 1
ATOM 8561 C CA . VAL B 1 464 ? -17.328 13.406 -14.078 1 95.94 464 VAL B CA 1
ATOM 8562 C C . VAL B 1 464 ? -18.812 13.258 -14.383 1 95.94 464 VAL B C 1
ATOM 8564 O O . VAL B 1 464 ? -19.438 14.188 -14.891 1 95.94 464 VAL B O 1
ATOM 8567 N N . LYS B 1 465 ? -19.312 12.141 -14.086 1 93.38 465 LYS B N 1
ATOM 8568 C CA . LYS B 1 465 ? -20.75 11.922 -14.273 1 93.38 465 LYS B CA 1
ATOM 8569 C C . LYS B 1 465 ? -21.562 12.898 -13.438 1 93.38 465 LYS B C 1
ATOM 8571 O O . LYS B 1 465 ? -21.25 13.141 -12.266 1 93.38 465 LYS B O 1
ATOM 8576 N N . ARG B 1 466 ? -22.609 13.383 -14.031 1 93.06 466 ARG B N 1
ATOM 8577 C CA . ARG B 1 466 ? -23.453 14.383 -13.383 1 93.06 466 ARG B CA 1
ATOM 8578 C C . ARG B 1 466 ? -24.016 13.852 -12.062 1 93.06 466 ARG B C 1
ATOM 8580 O O . ARG B 1 466 ? -24.094 14.578 -11.07 1 93.06 466 ARG B O 1
ATOM 8587 N N . ALA B 1 467 ? -24.281 12.625 -12 1 92.56 467 ALA B N 1
ATOM 8588 C CA . ALA B 1 467 ? -24.922 12.008 -10.836 1 92.56 467 ALA B CA 1
ATOM 8589 C C . ALA B 1 467 ? -23.922 11.852 -9.688 1 92.56 467 ALA B C 1
ATOM 8591 O O . ALA B 1 467 ? -24.328 11.609 -8.547 1 92.56 467 ALA B O 1
ATOM 8592 N N . SER B 1 468 ? -22.656 12.047 -9.961 1 95.31 468 SER B N 1
ATOM 8593 C CA . SER B 1 468 ? -21.641 11.828 -8.945 1 95.31 468 SER B CA 1
ATOM 8594 C C . SER B 1 468 ? -21.484 13.055 -8.047 1 95.31 468 SER B C 1
ATOM 8596 O O . SER B 1 468 ? -20.875 12.984 -6.98 1 95.31 468 SER B O 1
ATOM 8598 N N . TRP B 1 469 ? -22.078 14.172 -8.477 1 96.44 469 TRP B N 1
ATOM 8599 C CA . TRP B 1 469 ? -22 15.414 -7.715 1 96.44 469 TRP B CA 1
ATOM 8600 C C . TRP B 1 469 ? -23.172 15.539 -6.742 1 96.44 469 TRP B C 1
ATOM 8602 O O . TRP B 1 469 ? -24.281 15.133 -7.055 1 96.44 469 TRP B O 1
ATOM 8612 N N . CYS B 1 470 ? -22.844 16.125 -5.566 1 95.88 470 CYS B N 1
ATOM 8613 C CA . CYS B 1 470 ? -23.969 16.484 -4.73 1 95.88 470 CYS B CA 1
ATOM 8614 C C . CYS B 1 470 ? -23.578 17.578 -3.73 1 95.88 470 CYS B C 1
ATOM 8616 O O . CYS B 1 470 ? -22.406 17.906 -3.609 1 95.88 470 CYS B O 1
ATOM 8618 N N . ASN B 1 471 ? -24.531 18.141 -3.17 1 94.38 471 ASN B N 1
ATOM 8619 C CA . ASN B 1 471 ? -24.484 18.969 -1.965 1 94.38 471 ASN B CA 1
ATOM 8620 C C . ASN B 1 471 ? -25.797 18.875 -1.179 1 94.38 471 ASN B C 1
ATOM 8622 O O . ASN B 1 471 ? -26.672 18.094 -1.52 1 94.38 471 ASN B O 1
ATOM 8626 N N . GLU B 1 472 ? -25.859 19.625 -0.106 1 90.81 472 GLU B N 1
ATOM 8627 C CA . GLU B 1 472 ? -27.047 19.547 0.755 1 90.81 472 GLU B CA 1
ATOM 8628 C C . GLU B 1 472 ? -28.312 19.891 -0.015 1 90.81 472 GLU B C 1
ATOM 8630 O O . GLU B 1 472 ? -29.344 19.219 0.141 1 90.81 472 GLU B O 1
ATOM 8635 N N . ASP B 1 473 ? -28.25 20.875 -0.809 1 90.69 473 ASP B N 1
ATOM 8636 C CA . ASP B 1 473 ? -29.406 21.328 -1.559 1 90.69 473 ASP B CA 1
ATOM 8637 C C . ASP B 1 473 ? -29.844 20.297 -2.588 1 90.69 473 ASP B C 1
ATOM 8639 O O . ASP B 1 473 ? -31.031 20 -2.717 1 90.69 473 ASP B O 1
ATOM 8643 N N . SER B 1 474 ? -28.844 19.812 -3.328 1 91.94 474 SER B N 1
ATOM 8644 C CA . SER B 1 474 ? -29.172 18.812 -4.352 1 91.94 474 SER B CA 1
ATOM 8645 C C . SER B 1 474 ? -29.766 17.562 -3.732 1 91.94 474 SER B C 1
ATOM 8647 O O . SER B 1 474 ? -30.703 16.969 -4.285 1 91.94 474 SER B O 1
ATOM 8649 N N . LEU B 1 475 ? -29.266 17.172 -2.633 1 91.56 475 LEU B N 1
ATOM 8650 C CA . LEU B 1 475 ? -29.766 15.977 -1.972 1 91.56 475 LEU B CA 1
ATOM 8651 C C . LEU B 1 475 ? -31.156 16.219 -1.396 1 91.56 475 LEU B C 1
ATOM 8653 O O . LEU B 1 475 ? -32.031 15.359 -1.492 1 91.56 475 LEU B O 1
ATOM 8657 N N . ARG B 1 476 ? -31.375 17.359 -0.825 1 88.25 476 ARG B N 1
ATOM 8658 C CA . ARG B 1 476 ? -32.688 17.719 -0.333 1 88.25 476 ARG B CA 1
ATOM 8659 C C . ARG B 1 476 ? -33.719 17.719 -1.463 1 88.25 476 ARG B C 1
ATOM 8661 O O . ARG B 1 476 ? -34.812 17.188 -1.306 1 88.25 476 ARG B O 1
ATOM 8668 N N . THR B 1 477 ? -33.375 18.234 -2.57 1 92.25 477 THR B N 1
ATOM 8669 C CA . THR B 1 477 ? -34.25 18.328 -3.725 1 92.25 477 THR B CA 1
ATOM 8670 C C . THR B 1 477 ? -34.562 16.938 -4.277 1 92.25 477 THR B C 1
ATOM 8672 O O . THR B 1 477 ? -35.656 16.688 -4.797 1 92.25 477 THR B O 1
ATOM 8675 N N . SER B 1 478 ? -33.594 16.047 -4.18 1 91.94 478 SER B N 1
ATOM 8676 C CA . SER B 1 478 ? -33.781 14.695 -4.695 1 91.94 478 SER B CA 1
ATOM 8677 C C . SER B 1 478 ? -34.562 13.828 -3.703 1 91.94 478 SER B C 1
ATOM 8679 O O . SER B 1 478 ? -34.844 12.664 -3.984 1 91.94 478 SER B O 1
ATOM 8681 N N . GLY B 1 479 ? -34.844 14.312 -2.533 1 91.62 479 GLY B N 1
ATOM 8682 C CA . GLY B 1 479 ? -35.656 13.617 -1.551 1 91.62 479 GLY B CA 1
ATOM 8683 C C . GLY B 1 479 ? -34.875 12.641 -0.708 1 91.62 479 GLY B C 1
ATOM 8684 O O . GLY B 1 479 ? -35.438 11.773 -0.04 1 91.62 479 GLY B O 1
ATOM 8685 N N . LYS B 1 480 ? -33.562 12.727 -0.768 1 91 480 LYS B N 1
ATOM 8686 C CA . LYS B 1 480 ? -32.75 11.828 0.03 1 91 480 LYS B CA 1
ATOM 8687 C C . LYS B 1 480 ? -32.688 12.289 1.483 1 91 480 LYS B C 1
ATOM 8689 O O . LYS B 1 480 ? -32.531 13.484 1.755 1 91 480 LYS B O 1
ATOM 8694 N N . ASP B 1 481 ? -32.812 11.336 2.391 1 91.88 481 ASP B N 1
ATOM 8695 C CA . ASP B 1 481 ? -32.688 11.625 3.816 1 91.88 481 ASP B CA 1
ATOM 8696 C C . ASP B 1 481 ? -31.297 11.25 4.316 1 91.88 481 ASP B C 1
ATOM 8698 O O . ASP B 1 481 ? -31.094 10.18 4.898 1 91.88 481 ASP B O 1
ATOM 8702 N N . CYS B 1 482 ? -30.406 12.188 4.273 1 92.88 482 CYS B N 1
ATOM 8703 C CA . CYS B 1 482 ? -29.016 11.891 4.574 1 92.88 482 CYS B CA 1
ATOM 8704 C C . CYS B 1 482 ? -28.781 11.82 6.078 1 92.88 482 CYS B C 1
ATOM 8706 O O . CYS B 1 482 ? -27.703 11.43 6.523 1 92.88 482 CYS B O 1
ATOM 8708 N N . ILE B 1 483 ? -29.75 12.156 6.852 1 89.56 483 ILE B N 1
ATOM 8709 C CA . ILE B 1 483 ? -29.656 12.039 8.305 1 89.56 483 ILE B CA 1
ATOM 8710 C C . ILE B 1 483 ? -29.734 10.57 8.711 1 89.56 483 ILE B C 1
ATOM 8712 O O . ILE B 1 483 ? -29.094 10.156 9.68 1 89.56 483 ILE B O 1
ATOM 8716 N N . HIS B 1 484 ? -30.469 9.836 7.852 1 89.44 484 HIS B N 1
ATOM 8717 C CA . HIS B 1 484 ? -30.688 8.453 8.258 1 89.44 484 HIS B CA 1
ATOM 8718 C C . HIS B 1 484 ? -30.109 7.48 7.227 1 89.44 484 HIS B C 1
ATOM 8720 O O . HIS B 1 484 ? -29.953 6.293 7.512 1 89.44 484 HIS B O 1
ATOM 8726 N N . GLU B 1 485 ? -29.812 8.016 6.133 1 91.56 485 GLU B N 1
ATOM 8727 C CA . GLU B 1 485 ? -29.297 7.168 5.066 1 91.56 485 GLU B CA 1
ATOM 8728 C C . GLU B 1 485 ? -27.859 7.562 4.707 1 91.56 485 GLU B C 1
ATOM 8730 O O . GLU B 1 485 ? -27.453 8.703 4.93 1 91.56 485 GLU B O 1
ATOM 8735 N N . ALA B 1 486 ? -27.203 6.562 4.172 1 92.56 486 ALA B N 1
ATOM 8736 C CA . ALA B 1 486 ? -25.859 6.863 3.68 1 92.56 486 ALA B CA 1
ATOM 8737 C C . ALA B 1 486 ? -25.906 7.707 2.412 1 92.56 486 ALA B C 1
ATOM 8739 O O . ALA B 1 486 ? -26.594 7.348 1.448 1 92.56 486 ALA B O 1
ATOM 8740 N N . CYS B 1 487 ? -25.375 8.852 2.414 1 94.94 487 CYS B N 1
ATOM 8741 C CA . CYS B 1 487 ? -25.219 9.727 1.256 1 94.94 487 CYS B CA 1
ATOM 8742 C C . CYS B 1 487 ? -23.75 9.938 0.915 1 94.94 487 CYS B C 1
ATOM 8744 O O . CYS B 1 487 ? -22.984 10.453 1.732 1 94.94 487 CYS B O 1
ATOM 8746 N N . GLU B 1 488 ? -23.359 9.438 -0.196 1 95.12 488 GLU B N 1
ATOM 8747 C CA . GLU B 1 488 ? -21.969 9.531 -0.657 1 95.12 488 GLU B CA 1
ATOM 8748 C C . GLU B 1 488 ? -21.891 10.133 -2.057 1 95.12 488 GLU B C 1
ATOM 8750 O O . GLU B 1 488 ? -22.656 9.742 -2.949 1 95.12 488 GLU B O 1
ATOM 8755 N N . CYS B 1 489 ? -21.031 11.148 -2.215 1 96.94 489 CYS B N 1
ATOM 8756 C CA . CYS B 1 489 ? -20.844 11.781 -3.518 1 96.94 489 CYS B CA 1
ATOM 8757 C C . CYS B 1 489 ? -19.609 12.664 -3.525 1 96.94 489 CYS B C 1
ATOM 8759 O O . CYS B 1 489 ? -18.891 12.75 -2.523 1 96.94 489 CYS B O 1
ATOM 8761 N N . ILE B 1 490 ? -19.297 13.188 -4.648 1 98 490 ILE B N 1
ATOM 8762 C CA . ILE B 1 490 ? -18.312 14.266 -4.707 1 98 490 ILE B CA 1
ATOM 8763 C C . ILE B 1 490 ? -18.906 15.555 -4.152 1 98 490 ILE B C 1
ATOM 8765 O O . ILE B 1 490 ? -19.5 16.344 -4.895 1 98 490 ILE B O 1
ATOM 8769 N N . HIS B 1 491 ? -18.797 15.711 -2.855 1 98.25 491 HIS B N 1
ATOM 8770 C CA . HIS B 1 491 ? -19.391 16.844 -2.141 1 98.25 491 HIS B CA 1
ATOM 8771 C C . HIS B 1 491 ? -18.734 18.156 -2.557 1 98.25 491 HIS B C 1
ATOM 8773 O O . HIS B 1 491 ? -17.562 18.391 -2.26 1 98.25 491 HIS B O 1
ATOM 8779 N N . ARG B 1 492 ? -19.531 19 -3.248 1 96.69 492 ARG B N 1
ATOM 8780 C CA . ARG B 1 492 ? -18.969 20.188 -3.885 1 96.69 492 ARG B CA 1
ATOM 8781 C C . ARG B 1 492 ? -19.766 21.438 -3.545 1 96.69 492 ARG B C 1
ATOM 8783 O O . ARG B 1 492 ? -21 21.375 -3.393 1 96.69 492 ARG B O 1
ATOM 8790 N N . ILE B 1 493 ? -19.062 22.531 -3.408 1 96 493 ILE B N 1
ATOM 8791 C CA . ILE B 1 493 ? -19.719 23.844 -3.412 1 96 493 ILE B CA 1
ATOM 8792 C C . ILE B 1 493 ? -19.109 24.719 -4.508 1 96 493 ILE B C 1
ATOM 8794 O O . ILE B 1 493 ? -17.891 24.672 -4.746 1 96 493 ILE B O 1
ATOM 8798 N N . ASP B 1 494 ? -19.953 25.438 -5.191 1 96.81 494 ASP B N 1
ATOM 8799 C CA . ASP B 1 494 ? -19.531 26.391 -6.211 1 96.81 494 ASP B CA 1
ATOM 8800 C C . ASP B 1 494 ? -19.453 27.812 -5.641 1 96.81 494 ASP B C 1
ATOM 8802 O O . ASP B 1 494 ? -20.375 28.266 -4.961 1 96.81 494 ASP B O 1
ATOM 8806 N N . ILE B 1 495 ? -18.344 28.406 -5.883 1 98 495 ILE B N 1
ATOM 8807 C CA . ILE B 1 495 ? -18.094 29.75 -5.379 1 98 495 ILE B CA 1
ATOM 8808 C C . ILE B 1 495 ? -17.766 30.688 -6.539 1 98 495 ILE B C 1
ATOM 8810 O O . ILE B 1 495 ? -16.891 30.375 -7.363 1 98 495 ILE B O 1
ATOM 8814 N N . LYS B 1 496 ? -18.391 31.875 -6.586 1 97.94 496 LYS B N 1
ATOM 8815 C CA . LYS B 1 496 ? -18.094 32.844 -7.637 1 97.94 496 LYS B CA 1
ATOM 8816 C C . LYS B 1 496 ? -16.797 33.594 -7.348 1 97.94 496 LYS B C 1
ATOM 8818 O O . LYS B 1 496 ? -16.453 33.812 -6.188 1 97.94 496 LYS B O 1
ATOM 8823 N N . TYR B 1 497 ? -16.203 33.969 -8.406 1 97.25 497 TYR B N 1
ATOM 8824 C CA . TYR B 1 497 ? -14.938 34.688 -8.281 1 97.25 497 TYR B CA 1
ATOM 8825 C C . TYR B 1 497 ? -15.117 35.969 -7.488 1 97.25 497 TYR B C 1
ATOM 8827 O O . TYR B 1 497 ? -16.109 36.688 -7.664 1 97.25 497 TYR B O 1
ATOM 8835 N N . ASN B 1 498 ? -14.297 36.219 -6.52 1 96.81 498 ASN B N 1
ATOM 8836 C CA . ASN B 1 498 ? -14.133 37.438 -5.766 1 96.81 498 ASN B CA 1
ATOM 8837 C C . ASN B 1 498 ? -15.195 37.594 -4.68 1 96.81 498 ASN B C 1
ATOM 8839 O O . ASN B 1 498 ? -15.281 38.625 -4.023 1 96.81 498 ASN B O 1
ATOM 8843 N N . GLN B 1 499 ? -15.93 36.625 -4.426 1 97.62 499 GLN B N 1
ATOM 8844 C CA . GLN B 1 499 ? -16.875 36.656 -3.314 1 97.62 499 GLN B CA 1
ATOM 8845 C C . GLN B 1 499 ? -16.141 36.594 -1.974 1 97.62 499 GLN B C 1
ATOM 8847 O O . GLN B 1 499 ? -15.102 35.938 -1.857 1 97.62 499 GLN B O 1
ATOM 8852 N N . VAL B 1 500 ? -16.703 37.344 -1.1 1 98.12 500 VAL B N 1
ATOM 8853 C CA . VAL B 1 500 ? -16.312 37.094 0.288 1 98.12 500 VAL B CA 1
ATOM 8854 C C . VAL B 1 500 ? -17.141 35.938 0.859 1 98.12 500 VAL B C 1
ATOM 8856 O O . VAL B 1 500 ? -18.375 36.031 0.95 1 98.12 500 VAL B O 1
ATOM 8859 N N . VAL B 1 501 ? -16.484 34.906 1.244 1 98.44 501 VAL B N 1
ATOM 8860 C CA . VAL B 1 501 ? -17.141 33.688 1.692 1 98.44 501 VAL B CA 1
ATOM 8861 C C . VAL B 1 501 ? -16.938 33.531 3.199 1 98.44 501 VAL B C 1
ATOM 8863 O O . VAL B 1 501 ? -15.844 33.719 3.717 1 98.44 501 VAL B O 1
ATOM 8866 N N . GLU B 1 502 ? -18 33.312 3.898 1 98.56 502 GLU B N 1
ATOM 8867 C CA . GLU B 1 502 ? -17.938 32.906 5.305 1 98.56 502 GLU B CA 1
ATOM 8868 C C . GLU B 1 502 ? -18.234 31.422 5.473 1 98.56 502 GLU B C 1
ATOM 8870 O O . GLU B 1 502 ? -19.266 30.938 4.992 1 98.56 502 GLU B O 1
ATOM 8875 N N . LEU B 1 503 ? -17.344 30.703 6.031 1 98.62 503 LEU B N 1
ATOM 8876 C CA . LEU B 1 503 ? -17.516 29.312 6.414 1 98.62 503 LEU B CA 1
ATOM 8877 C C . LEU B 1 503 ? -17.812 29.188 7.906 1 98.62 503 LEU B C 1
ATOM 8879 O O . LEU B 1 503 ? -17.016 29.641 8.734 1 98.62 503 LEU B O 1
ATOM 8883 N N . VAL B 1 504 ? -18.891 28.609 8.211 1 98.56 504 VAL B N 1
ATOM 8884 C CA . VAL B 1 504 ? -19.281 28.375 9.602 1 98.56 504 VAL B CA 1
ATOM 8885 C C . VAL B 1 504 ? -19.234 26.891 9.898 1 98.56 504 VAL B C 1
ATOM 8887 O O . VAL B 1 504 ? -20.188 26.156 9.578 1 98.56 504 VAL B O 1
ATOM 8890 N N . PHE B 1 505 ? -18.188 26.484 10.57 1 97.88 505 PHE B N 1
ATOM 8891 C CA . PHE B 1 505 ? -18.094 25.094 11.016 1 97.88 505 PHE B CA 1
ATOM 8892 C C . PHE B 1 505 ? -18.797 24.891 12.344 1 97.88 505 PHE B C 1
ATOM 8894 O O . PHE B 1 505 ? -18.547 25.625 13.305 1 97.88 505 PHE B O 1
ATOM 8901 N N . VAL B 1 506 ? -19.656 23.953 12.383 1 97 506 VAL B N 1
ATOM 8902 C CA . VAL B 1 506 ? -20.391 23.625 13.594 1 97 506 VAL B CA 1
ATOM 8903 C C . VAL B 1 506 ? -20.156 22.172 13.969 1 97 506 VAL B C 1
ATOM 8905 O O . VAL B 1 506 ? -20.438 21.266 13.172 1 97 506 VAL B O 1
ATOM 8908 N N . ASN B 1 507 ? -19.641 21.922 15.156 1 95.06 507 ASN B N 1
ATOM 8909 C CA . ASN B 1 507 ? -19.359 20.578 15.656 1 95.06 507 ASN B CA 1
ATOM 8910 C C . ASN B 1 507 ? -20.203 20.25 16.875 1 95.06 507 ASN B C 1
ATOM 8912 O O . ASN B 1 507 ? -19.781 20.469 18.016 1 95.06 507 ASN B O 1
ATOM 8916 N N . PRO B 1 508 ? -21.281 19.609 16.672 1 92.06 508 PRO B N 1
ATOM 8917 C CA . PRO B 1 508 ? -22.141 19.297 17.828 1 92.06 508 PRO B CA 1
ATOM 8918 C C . PRO B 1 508 ? -21.609 18.141 18.672 1 92.06 508 PRO B C 1
ATOM 8920 O O . PRO B 1 508 ? -22.109 17.906 19.781 1 92.06 508 PRO B O 1
ATOM 8923 N N . ASN B 1 509 ? -20.703 17.422 18.141 1 85.88 509 ASN B N 1
ATOM 8924 C CA . ASN B 1 509 ? -20.141 16.281 18.875 1 85.88 509 ASN B CA 1
ATOM 8925 C C . ASN B 1 509 ? -19.172 16.734 19.953 1 85.88 509 ASN B C 1
ATOM 8927 O O . ASN B 1 509 ? -18.172 17.391 19.656 1 85.88 509 ASN B O 1
ATOM 8931 N N . ALA B 1 510 ? -19.359 16.297 21.172 1 73.69 510 ALA B N 1
ATOM 8932 C CA . ALA B 1 510 ? -18.578 16.766 22.312 1 73.69 510 ALA B CA 1
ATOM 8933 C C . ALA B 1 510 ? -17.266 16 22.438 1 73.69 510 ALA B C 1
ATOM 8935 O O . ALA B 1 510 ? -16.344 16.453 23.125 1 73.69 510 ALA B O 1
ATOM 8936 N N . VAL B 1 511 ? -17.156 15.023 21.734 1 68.75 511 VAL B N 1
ATOM 8937 C CA . VAL B 1 511 ? -16.062 14.109 22.031 1 68.75 511 VAL B CA 1
ATOM 8938 C C . VAL B 1 511 ? -14.891 14.367 21.078 1 68.75 511 VAL B C 1
ATOM 8940 O O . VAL B 1 511 ? -13.742 14.047 21.391 1 68.75 511 VAL B O 1
ATOM 8943 N N . SER B 1 512 ? -15.188 14.914 20.047 1 79.25 512 SER B N 1
ATOM 8944 C CA . SER B 1 512 ? -14.086 14.945 19.078 1 79.25 512 SER B CA 1
ATOM 8945 C C . SER B 1 512 ? -13.938 16.328 18.453 1 79.25 512 SER B C 1
ATOM 8947 O O . SER B 1 512 ? -14.93 16.953 18.078 1 79.25 512 SER B O 1
ATOM 8949 N N . ALA B 1 513 ? -12.672 16.828 18.5 1 88.19 513 ALA B N 1
ATOM 8950 C CA . ALA B 1 513 ? -12.297 18.016 17.734 1 88.19 513 ALA B CA 1
ATOM 8951 C C . ALA B 1 513 ? -11.812 17.625 16.328 1 88.19 513 ALA B C 1
ATOM 8953 O O . ALA B 1 513 ? -11.344 16.5 16.125 1 88.19 513 ALA B O 1
ATOM 8954 N N . HIS B 1 514 ? -12.055 18.484 15.391 1 93.44 514 HIS B N 1
ATOM 8955 C CA . HIS B 1 514 ? -11.656 18.188 14.023 1 93.44 514 HIS B CA 1
ATOM 8956 C C . HIS B 1 514 ? -10.695 19.25 13.492 1 93.44 514 HIS B C 1
ATOM 8958 O O . HIS B 1 514 ? -11.094 20.391 13.258 1 93.44 514 HIS B O 1
ATOM 8964 N N . PRO B 1 515 ? -9.414 18.922 13.312 1 95.94 515 PRO B N 1
ATOM 8965 C CA . PRO B 1 515 ? -8.531 19.844 12.586 1 95.94 515 PRO B CA 1
ATOM 8966 C C . PRO B 1 515 ? -8.867 19.906 11.094 1 95.94 515 PRO B C 1
ATOM 8968 O O . PRO B 1 515 ? -8.688 18.922 10.367 1 95.94 515 PRO B O 1
ATOM 8971 N N . MET B 1 516 ? -9.305 21.016 10.703 1 97.56 516 MET B N 1
ATOM 8972 C CA . MET B 1 516 ? -9.703 21.219 9.312 1 97.56 516 MET B CA 1
ATOM 8973 C C . MET B 1 516 ? -8.617 21.969 8.539 1 97.56 516 MET B C 1
ATOM 8975 O O . MET B 1 516 ? -7.926 22.812 9.102 1 97.56 516 MET B O 1
ATOM 8979 N N . HIS B 1 517 ? -8.484 21.641 7.309 1 98.38 517 HIS B N 1
ATOM 8980 C CA . HIS B 1 517 ? -7.523 22.281 6.422 1 98.38 517 HIS B CA 1
ATOM 8981 C C . HIS B 1 517 ? -8.148 22.594 5.07 1 98.38 517 HIS B C 1
ATOM 8983 O O . HIS B 1 517 ? -8.891 21.781 4.516 1 98.38 517 HIS B O 1
ATOM 8989 N N . ILE B 1 518 ? -7.883 23.781 4.57 1 98.25 518 ILE B N 1
ATOM 8990 C CA . ILE B 1 518 ? -8.32 24.188 3.242 1 98.25 518 ILE B CA 1
ATOM 8991 C C . ILE B 1 518 ? -7.102 24.422 2.35 1 98.25 518 ILE B C 1
ATOM 8993 O O . ILE B 1 518 ? -6.129 25.062 2.768 1 98.25 518 ILE B O 1
ATOM 8997 N N . HIS B 1 519 ? -7.152 23.875 1.145 1 98.5 519 HIS B N 1
ATOM 8998 C CA . HIS B 1 519 ? -6.125 24.125 0.139 1 98.5 519 HIS B CA 1
ATOM 8999 C C . HIS B 1 519 ? -6.336 25.469 -0.543 1 98.5 519 HIS B C 1
ATOM 9001 O O . HIS B 1 519 ? -7.477 25.922 -0.701 1 98.5 519 HIS B O 1
ATOM 9007 N N . GLY B 1 520 ? -5.234 26.188 -0.869 1 98 520 GLY B N 1
ATOM 9008 C CA . GLY B 1 520 ? -5.277 27.312 -1.785 1 98 520 GLY B CA 1
ATOM 9009 C C . GLY B 1 520 ? -5.523 28.641 -1.089 1 98 520 GLY B C 1
ATOM 9010 O O . GLY B 1 520 ? -5.406 29.703 -1.704 1 98 520 GLY B O 1
ATOM 9011 N N . TYR B 1 521 ? -5.816 28.578 0.253 1 97.38 521 TYR B N 1
ATOM 9012 C CA . TYR B 1 521 ? -6.191 29.812 0.926 1 97.38 521 TYR B CA 1
ATOM 9013 C C . TYR B 1 521 ? -5.684 29.828 2.361 1 97.38 521 TYR B C 1
ATOM 9015 O O . TYR B 1 521 ? -5.395 28.781 2.938 1 97.38 521 TYR B O 1
ATOM 9023 N N . ASN B 1 522 ? -5.527 31.031 2.865 1 95.62 522 ASN B N 1
ATOM 9024 C CA . ASN B 1 522 ? -5.641 31.328 4.289 1 95.62 522 ASN B CA 1
ATOM 9025 C C . ASN B 1 522 ? -6.977 32 4.617 1 95.62 522 ASN B C 1
ATOM 9027 O O . ASN B 1 522 ? -7.461 32.844 3.855 1 95.62 522 ASN B O 1
ATOM 9031 N N . LEU B 1 523 ? -7.453 31.625 5.668 1 97.44 523 LEU B N 1
ATOM 9032 C CA . LEU B 1 523 ? -8.727 32.188 6.102 1 97.44 523 LEU B CA 1
ATOM 9033 C C . LEU B 1 523 ? -8.539 33.094 7.309 1 97.44 523 LEU B C 1
ATOM 9035 O O . LEU B 1 523 ? -7.695 32.844 8.164 1 97.44 523 LEU B O 1
ATOM 9039 N N . GLU B 1 524 ? -9.32 34.188 7.336 1 97.5 524 GLU B N 1
ATOM 9040 C CA . GLU B 1 524 ? -9.414 34.938 8.578 1 97.5 524 GLU B CA 1
ATOM 9041 C C . GLU B 1 524 ? -10.297 34.219 9.594 1 97.5 524 GLU B C 1
ATOM 9043 O O . GLU B 1 524 ? -11.477 33.969 9.336 1 97.5 524 GLU B O 1
ATOM 9048 N N . ILE B 1 525 ? -9.711 33.906 10.711 1 97.69 525 ILE B N 1
ATOM 9049 C CA . ILE B 1 525 ? -10.484 33.281 11.766 1 97.69 525 ILE B CA 1
ATOM 9050 C C . ILE B 1 525 ? -11.195 34.344 12.602 1 97.69 525 ILE B C 1
ATOM 9052 O O . ILE B 1 525 ? -10.578 35 13.438 1 97.69 525 ILE B O 1
ATOM 9056 N N . VAL B 1 526 ? -12.562 34.406 12.492 1 97.5 526 VAL B N 1
ATOM 9057 C CA . VAL B 1 526 ? -13.242 35.594 13.023 1 97.5 526 VAL B CA 1
ATOM 9058 C C . VAL B 1 526 ? -14.078 35.188 14.242 1 97.5 526 VAL B C 1
ATOM 9060 O O . VAL B 1 526 ? -14.648 36.062 14.906 1 97.5 526 VAL B O 1
ATOM 9063 N N . GLY B 1 527 ? -14.133 33.906 14.492 1 95.62 527 GLY B N 1
ATOM 9064 C CA . GLY B 1 527 ? -14.867 33.5 15.68 1 95.62 527 GLY B CA 1
ATOM 9065 C C . GLY B 1 527 ? -14.703 32.031 15.992 1 95.62 527 GLY B C 1
ATOM 9066 O O . GLY B 1 527 ? -14.633 31.188 15.086 1 95.62 527 GLY B O 1
ATOM 9067 N N . MET B 1 528 ? -14.664 31.719 17.25 1 93.75 528 MET B N 1
ATOM 9068 C CA . MET B 1 528 ? -14.672 30.344 17.734 1 93.75 528 MET B CA 1
ATOM 9069 C C . MET B 1 528 ? -15.086 30.281 19.203 1 93.75 528 MET B C 1
ATOM 9071 O O . MET B 1 528 ? -14.797 31.203 19.969 1 93.75 528 MET B O 1
ATOM 9075 N N . ASP B 1 529 ? -15.773 29.219 19.469 1 91.62 529 ASP B N 1
ATOM 9076 C CA . ASP B 1 529 ? -16.172 29.016 20.859 1 91.62 529 ASP B CA 1
ATOM 9077 C C . ASP B 1 529 ? -16.766 27.625 21.047 1 91.62 529 ASP B C 1
ATOM 9079 O O . ASP B 1 529 ? -16.938 26.875 20.094 1 91.62 529 ASP B O 1
ATOM 9083 N N . GLN B 1 530 ? -16.953 27.328 22.328 1 90.12 530 GLN B N 1
ATOM 9084 C CA . GLN B 1 530 ? -17.719 26.141 22.688 1 90.12 530 GLN B CA 1
ATOM 9085 C C . GLN B 1 530 ? -19.172 26.484 23.016 1 90.12 530 GLN B C 1
ATOM 9087 O O . GLN B 1 530 ? -19.453 27.594 23.5 1 90.12 530 GLN B O 1
ATOM 9092 N N . MET B 1 531 ? -19.953 25.609 22.688 1 91.19 531 MET B N 1
ATOM 9093 C CA . MET B 1 531 ? -21.359 25.688 23.047 1 91.19 531 MET B CA 1
ATOM 9094 C C . MET B 1 531 ? -21.703 24.672 24.125 1 91.19 531 MET B C 1
ATOM 9096 O O . MET B 1 531 ? -20.828 24.156 24.812 1 91.19 531 MET B O 1
ATOM 9100 N N . TRP B 1 532 ? -22.984 24.516 24.453 1 88.75 532 TRP B N 1
ATOM 9101 C CA . TRP B 1 532 ? -23.375 23.516 25.422 1 88.75 532 TRP B CA 1
ATOM 9102 C C . TRP B 1 532 ? -23.438 22.125 24.766 1 88.75 532 TRP B C 1
ATOM 9104 O O . TRP B 1 532 ? -23.484 22.016 23.547 1 88.75 532 TRP B O 1
ATOM 9114 N N . ASN B 1 533 ? -23.344 21.141 25.609 1 85.31 533 ASN B N 1
ATOM 9115 C CA . ASN B 1 533 ? -23.359 19.766 25.125 1 85.31 533 ASN B CA 1
ATOM 9116 C C . ASN B 1 533 ? -24.672 19.453 24.391 1 85.31 533 ASN B C 1
ATOM 9118 O O . ASN B 1 533 ? -25.734 19.875 24.828 1 85.31 533 ASN B O 1
ATOM 9122 N N . TYR B 1 534 ? -24.625 18.859 23.25 1 84.12 534 TYR B N 1
ATOM 9123 C CA . TYR B 1 534 ? -25.703 18.297 22.469 1 84.12 534 TYR B CA 1
ATOM 9124 C C . TYR B 1 534 ? -26.531 19.406 21.812 1 84.12 534 TYR B C 1
ATOM 9126 O O . TYR B 1 534 ? -27.719 19.234 21.547 1 84.12 534 TYR B O 1
ATOM 9134 N N . PHE B 1 535 ? -25.891 20.562 21.656 1 93.12 535 PHE B N 1
ATOM 9135 C CA . PHE B 1 535 ? -26.578 21.562 20.828 1 93.12 535 PHE B CA 1
ATOM 9136 C C . PHE B 1 535 ? -26.688 21.078 19.391 1 93.12 535 PHE B C 1
ATOM 9138 O O . PHE B 1 535 ? -25.984 20.156 18.984 1 93.12 535 PHE B O 1
ATOM 9145 N N . THR B 1 536 ? -27.609 21.656 18.641 1 94.69 536 THR B N 1
ATOM 9146 C CA . THR B 1 536 ? -27.781 21.297 17.234 1 94.69 536 THR B CA 1
ATOM 9147 C C . THR B 1 536 ? -27.391 22.469 16.328 1 94.69 536 THR B C 1
ATOM 9149 O O . THR B 1 536 ? -27.219 23.594 16.797 1 94.69 536 THR B O 1
ATOM 9152 N N . ILE B 1 537 ? -27.188 22.172 15.117 1 95.44 537 ILE B N 1
ATOM 9153 C CA . ILE B 1 537 ? -26.875 23.234 14.156 1 95.44 537 ILE B CA 1
ATOM 9154 C C . ILE B 1 537 ? -28.016 24.234 14.094 1 95.44 537 ILE B C 1
ATOM 9156 O O . ILE B 1 537 ? -27.797 25.438 13.891 1 95.44 537 ILE B O 1
ATOM 9160 N N . GLU B 1 538 ? -29.312 23.766 14.32 1 96.19 538 GLU B N 1
ATOM 9161 C CA . GLU B 1 538 ? -30.453 24.688 14.359 1 96.19 538 GLU B CA 1
ATOM 9162 C C . GLU B 1 538 ? -30.344 25.641 15.547 1 96.19 538 GLU B C 1
ATOM 9164 O O . GLU B 1 538 ? -30.719 26.812 15.438 1 96.19 538 GLU B O 1
ATOM 9169 N N . ASP B 1 539 ? -29.891 25.078 16.641 1 97.44 539 ASP B N 1
ATOM 9170 C CA . ASP B 1 539 ? -29.625 25.938 17.797 1 97.44 539 ASP B CA 1
ATOM 9171 C C . ASP B 1 539 ? -28.625 27.047 17.438 1 97.44 539 ASP B C 1
ATOM 9173 O O . ASP B 1 539 ? -28.844 28.203 17.766 1 97.44 539 ASP B O 1
ATOM 9177 N N . PHE B 1 540 ? -27.609 26.672 16.828 1 97.31 540 PHE B N 1
ATOM 9178 C CA . PHE B 1 540 ? -26.578 27.609 16.453 1 97.31 540 PHE B CA 1
ATOM 9179 C C . PHE B 1 540 ? -27.125 28.672 15.508 1 97.31 540 PHE B C 1
ATOM 9181 O O . PHE B 1 540 ? -26.906 29.875 15.703 1 97.31 540 PHE B O 1
ATOM 9188 N N . LYS B 1 541 ? -27.766 28.219 14.484 1 97.5 541 LYS B N 1
ATOM 9189 C CA . LYS B 1 541 ? -28.328 29.141 13.484 1 97.5 541 LYS B CA 1
ATOM 9190 C C . LYS B 1 541 ? -29.281 30.141 14.125 1 97.5 541 LYS B C 1
ATOM 9192 O O . LYS B 1 541 ? -29.297 31.312 13.75 1 97.5 541 LYS B O 1
ATOM 9197 N N . ARG B 1 542 ? -30.078 29.656 15.023 1 97.88 542 ARG B N 1
ATOM 9198 C CA . ARG B 1 542 ? -31 30.531 15.742 1 97.88 542 ARG B CA 1
ATOM 9199 C C . ARG B 1 542 ? -30.234 31.625 16.484 1 97.88 542 ARG B C 1
ATOM 9201 O O . ARG B 1 542 ? -30.578 32.812 16.406 1 97.88 542 ARG B O 1
ATOM 9208 N N . LEU B 1 543 ? -29.203 31.234 17.188 1 97.94 543 LEU B N 1
ATOM 9209 C CA . LEU B 1 543 ? -28.391 32.188 17.953 1 97.94 543 LEU B CA 1
ATOM 9210 C C . LEU B 1 543 ? -27.672 33.156 17.016 1 97.94 543 LEU B C 1
ATOM 9212 O O . LEU B 1 543 ? -27.547 34.344 17.312 1 97.94 543 LEU B O 1
ATOM 9216 N N . ASP B 1 544 ? -27.172 32.594 15.977 1 97.62 544 ASP B N 1
ATOM 9217 C CA . ASP B 1 544 ? -26.484 33.438 14.984 1 97.62 544 ASP B CA 1
ATOM 9218 C C . ASP B 1 544 ? -27.422 34.469 14.398 1 97.62 544 ASP B C 1
ATOM 9220 O O . ASP B 1 544 ? -27.047 35.656 14.258 1 97.62 544 ASP B O 1
ATOM 9224 N N . ALA B 1 545 ? -28.641 34.094 14.039 1 96.88 545 ALA B N 1
ATOM 9225 C CA . ALA B 1 545 ? -29.641 34.969 13.484 1 96.88 545 ALA B CA 1
ATOM 9226 C C . ALA B 1 545 ? -30.016 36.062 14.477 1 96.88 545 ALA B C 1
ATOM 9228 O O . ALA B 1 545 ? -30.359 37.188 14.086 1 96.88 545 ALA B O 1
ATOM 9229 N N . GLN B 1 546 ? -29.875 35.75 15.711 1 97.62 546 GLN B N 1
ATOM 9230 C CA . GLN B 1 546 ? -30.219 36.688 16.781 1 97.62 546 GLN B CA 1
ATOM 9231 C C . GLN B 1 546 ? -29.047 37.625 17.078 1 97.62 546 GLN B C 1
ATOM 9233 O O . GLN B 1 546 ? -29.156 38.531 17.906 1 97.62 546 GLN B O 1
ATOM 9238 N N . GLY B 1 547 ? -27.969 37.344 16.422 1 95.69 547 GLY B N 1
ATOM 9239 C CA . GLY B 1 547 ? -26.797 38.188 16.625 1 95.69 547 GLY B CA 1
ATOM 9240 C C . GLY B 1 547 ? -26.016 37.844 17.875 1 95.69 547 GLY B C 1
ATOM 9241 O O . GLY B 1 547 ? -25.219 38.656 18.375 1 95.69 547 GLY B O 1
ATOM 9242 N N . LYS B 1 548 ? -26.156 36.656 18.359 1 96.5 548 LYS B N 1
ATOM 9243 C CA . LYS B 1 548 ? -25.531 36.281 19.625 1 96.5 548 LYS B CA 1
ATOM 9244 C C . LYS B 1 548 ? -24.219 35.531 19.375 1 96.5 548 LYS B C 1
ATOM 9246 O O . LYS B 1 548 ? -23.516 35.188 20.328 1 96.5 548 LYS B O 1
ATOM 9251 N N . ILE B 1 549 ? -23.984 35.281 18.188 1 96.81 549 ILE B N 1
ATOM 9252 C CA . ILE B 1 549 ? -22.688 34.719 17.828 1 96.81 549 ILE B CA 1
ATOM 9253 C C . ILE B 1 549 ? -21.734 35.844 17.406 1 96.81 549 ILE B C 1
ATOM 9255 O O . ILE B 1 549 ? -21.953 36.5 16.391 1 96.81 549 ILE B O 1
ATOM 9259 N N . LYS B 1 550 ? -20.719 36.031 18.094 1 92.25 550 LYS B N 1
ATOM 9260 C CA . LYS B 1 550 ? -19.812 37.156 17.891 1 92.25 550 LYS B CA 1
ATOM 9261 C C . LYS B 1 550 ? -18.797 36.844 16.797 1 92.25 550 LYS B C 1
ATOM 9263 O O . LYS B 1 550 ? -18.312 35.719 16.688 1 92.25 550 LYS B O 1
ATOM 9268 N N . ARG B 1 551 ? -18.469 37.844 15.953 1 95.38 551 ARG B N 1
ATOM 9269 C CA . ARG B 1 551 ? -17.375 37.844 14.984 1 95.38 551 ARG B CA 1
ATOM 9270 C C . ARG B 1 551 ? -16.359 38.938 15.281 1 95.38 551 ARG B C 1
ATOM 9272 O O . ARG B 1 551 ? -16.719 40.094 15.414 1 95.38 551 ARG B O 1
ATOM 9279 N N . ASN B 1 552 ? -15.18 38.5 15.43 1 92.38 552 ASN B N 1
ATOM 9280 C CA . ASN B 1 552 ? -14.086 39.469 15.508 1 92.38 552 ASN B CA 1
ATOM 9281 C C . ASN B 1 552 ? -13.625 39.906 14.125 1 92.38 552 ASN B C 1
ATOM 9283 O O . ASN B 1 552 ? -12.891 39.188 13.453 1 92.38 552 ASN B O 1
ATOM 9287 N N . LEU B 1 553 ? -13.945 41.125 13.742 1 92.56 553 LEU B N 1
ATOM 9288 C CA . LEU B 1 553 ? -13.625 41.594 12.398 1 92.56 553 LEU B CA 1
ATOM 9289 C C . LEU B 1 553 ? -12.469 42.562 12.414 1 92.56 553 LEU B C 1
ATOM 9291 O O . LEU B 1 553 ? -12.094 43.125 11.375 1 92.56 553 LEU B O 1
ATOM 9295 N N . LYS B 1 554 ? -11.977 42.812 13.617 1 91.25 554 LYS B N 1
ATOM 9296 C CA . LYS B 1 554 ? -10.852 43.719 13.742 1 91.25 554 LYS B CA 1
ATOM 9297 C C . LYS B 1 554 ? -9.516 43 13.602 1 91.25 554 LYS B C 1
ATOM 9299 O O . LYS B 1 554 ? -8.898 42.625 14.609 1 91.25 554 LYS B O 1
ATOM 9304 N N . ASN B 1 555 ? -9.023 42.906 12.539 1 93.94 555 ASN B N 1
ATOM 9305 C CA . ASN B 1 555 ? -7.727 42.344 12.148 1 93.94 555 ASN B CA 1
ATOM 9306 C C . ASN B 1 555 ? -7.539 40.938 12.688 1 93.94 555 ASN B C 1
ATOM 9308 O O . ASN B 1 555 ? -6.547 40.656 13.359 1 93.94 555 ASN B O 1
ATOM 9312 N N . PRO B 1 556 ? -8.469 40.062 12.43 1 96.12 556 PRO B N 1
ATOM 9313 C CA . PRO B 1 556 ? -8.359 38.688 12.906 1 96.12 556 PRO B CA 1
ATOM 9314 C C . PRO B 1 556 ? -7.145 37.969 12.344 1 96.12 556 PRO B C 1
ATOM 9316 O O . PRO B 1 556 ? -6.605 38.344 11.305 1 96.12 556 PRO B O 1
ATOM 9319 N N . PRO B 1 557 ? -6.688 36.938 13.031 1 96.88 557 PRO B N 1
ATOM 9320 C CA . PRO B 1 557 ? -5.559 36.156 12.516 1 96.88 557 PRO B CA 1
ATOM 9321 C C . PRO B 1 557 ? -5.926 35.312 11.297 1 96.88 557 PRO B C 1
ATOM 9323 O O . PRO B 1 557 ? -7.109 35.031 11.062 1 96.88 557 PRO B O 1
ATOM 9326 N N . ARG B 1 558 ? -4.961 34.938 10.5 1 97.31 558 ARG B N 1
ATOM 9327 C CA . ARG B 1 558 ? -5.141 34.125 9.297 1 97.31 558 ARG B CA 1
ATOM 9328 C C . ARG B 1 558 ? -4.562 32.719 9.492 1 97.31 558 ARG B C 1
ATOM 9330 O O . ARG B 1 558 ? -3.459 32.562 10.023 1 97.31 558 ARG B O 1
ATOM 9337 N N . LYS B 1 559 ? -5.266 31.734 9.141 1 98.06 559 LYS B N 1
ATOM 9338 C CA . LYS B 1 559 ? -4.836 30.344 9.227 1 98.06 559 LYS B CA 1
ATOM 9339 C C . LYS B 1 559 ? -5.363 29.531 8.039 1 98.06 559 LYS B C 1
ATOM 9341 O O . LYS B 1 559 ? -6.348 29.922 7.406 1 98.06 559 LYS B O 1
ATOM 9346 N N . ASP B 1 560 ? -4.691 28.453 7.711 1 98.44 560 ASP B N 1
ATOM 9347 C CA . ASP B 1 560 ? -5.188 27.516 6.707 1 98.44 560 ASP B CA 1
ATOM 9348 C C . ASP B 1 560 ? -5.551 26.172 7.34 1 98.44 560 ASP B C 1
ATOM 9350 O O . ASP B 1 560 ? -6.176 25.328 6.695 1 98.44 560 ASP B O 1
ATOM 9354 N N . SER B 1 561 ? -5.133 25.906 8.508 1 98.31 561 SER B N 1
ATOM 9355 C CA . SER B 1 561 ? -5.402 24.734 9.328 1 98.31 561 SER B CA 1
ATOM 9356 C C . SER B 1 561 ? -5.867 25.125 10.727 1 98.31 561 SER B C 1
ATOM 9358 O O . SER B 1 561 ? -5.219 25.938 11.398 1 98.31 561 SER B O 1
ATOM 9360 N N . PHE B 1 562 ? -6.969 24.656 11.109 1 96.94 562 PHE B N 1
ATOM 9361 C CA . PHE B 1 562 ? -7.547 25.094 12.375 1 96.94 562 PHE B CA 1
ATOM 9362 C C . PHE B 1 562 ? -8.383 23.984 13 1 96.94 562 PHE B C 1
ATOM 9364 O O . PHE B 1 562 ? -8.977 23.172 12.289 1 96.94 562 PHE B O 1
ATOM 9371 N N . MET B 1 563 ? -8.422 24 14.258 1 94.56 563 MET B N 1
ATOM 9372 C CA . MET B 1 563 ? -9.195 23.016 15.008 1 94.56 563 MET B CA 1
ATOM 9373 C C . MET B 1 563 ? -10.609 23.516 15.281 1 94.56 563 MET B C 1
ATOM 9375 O O . MET B 1 563 ? -10.789 24.641 15.75 1 94.56 563 MET B O 1
ATOM 9379 N N . VAL B 1 564 ? -11.578 22.797 14.914 1 95.38 564 VAL B N 1
ATOM 9380 C CA . VAL B 1 564 ? -12.953 23.062 15.32 1 95.38 564 VAL B CA 1
ATOM 9381 C C . VAL B 1 564 ? -13.258 22.344 16.641 1 95.38 564 VAL B C 1
ATOM 9383 O O . VAL B 1 564 ? -13.234 21.109 16.703 1 95.38 564 VAL B O 1
ATOM 9386 N N . PRO B 1 565 ? -13.562 23.094 17.625 1 91.12 565 PRO B N 1
ATOM 9387 C CA . PRO B 1 565 ? -13.711 22.5 18.953 1 91.12 565 PRO B CA 1
ATOM 9388 C C . PRO B 1 565 ? -14.883 21.516 19.047 1 91.12 565 PRO B C 1
ATOM 9390 O O . PRO B 1 565 ? -15.883 21.688 18.328 1 91.12 565 PRO B O 1
ATOM 9393 N N . GLY B 1 566 ? -14.688 20.516 19.922 1 89.5 566 GLY B N 1
ATOM 9394 C CA . GLY B 1 566 ? -15.844 19.703 20.281 1 89.5 566 GLY B CA 1
ATOM 9395 C C . GLY B 1 566 ? -16.953 20.5 20.938 1 89.5 566 GLY B C 1
ATOM 9396 O O . GLY B 1 566 ? -16.688 21.391 21.75 1 89.5 566 GLY B O 1
ATOM 9397 N N . ALA B 1 567 ? -18.172 20.219 20.562 1 91.19 567 ALA B N 1
ATOM 9398 C CA . ALA B 1 567 ? -19.328 20.953 21.031 1 91.19 567 ALA B CA 1
ATOM 9399 C C . ALA B 1 567 ? -19.156 22.453 20.812 1 91.19 567 ALA B C 1
ATOM 9401 O O . ALA B 1 567 ? -19.406 23.25 21.719 1 91.19 567 ALA B O 1
ATOM 9402 N N . GLY B 1 568 ? -18.656 22.781 19.703 1 92.69 568 GLY B N 1
ATOM 9403 C CA . GLY B 1 568 ? -18.359 24.188 19.438 1 92.69 568 GLY B CA 1
ATOM 9404 C C . GLY B 1 568 ? -18.438 24.547 17.969 1 92.69 568 GLY B C 1
ATOM 9405 O O . GLY B 1 568 ? -19.156 23.891 17.203 1 92.69 568 GLY B O 1
ATOM 9406 N N . TYR B 1 569 ? -17.859 25.703 17.688 1 95 569 TYR B N 1
ATOM 9407 C CA . TYR B 1 569 ? -17.906 26.188 16.312 1 95 569 TYR B CA 1
ATOM 9408 C C . TYR B 1 569 ? -16.656 27.016 15.992 1 95 569 TYR B C 1
ATOM 9410 O O . TYR B 1 569 ? -15.906 27.391 16.891 1 95 569 TYR B O 1
ATOM 9418 N N . LEU B 1 570 ? -16.406 27.188 14.781 1 96.81 570 LEU B N 1
ATOM 9419 C CA . LEU B 1 570 ? -15.406 28.094 14.234 1 96.81 570 LEU B CA 1
ATOM 9420 C C . LEU B 1 570 ? -15.922 28.797 12.984 1 96.81 570 LEU B C 1
ATOM 9422 O O . LEU B 1 570 ? -16.547 28.156 12.125 1 96.81 570 LEU B O 1
ATOM 9426 N N . ILE B 1 571 ? -15.727 30.109 12.914 1 98.31 571 ILE B N 1
ATOM 9427 C CA . ILE B 1 571 ? -16.141 30.906 11.773 1 98.31 571 ILE B CA 1
ATOM 9428 C C . ILE B 1 571 ? -14.906 31.516 11.094 1 98.31 571 ILE B C 1
ATOM 9430 O O . ILE B 1 571 ? -14.055 32.125 11.758 1 98.31 571 ILE B O 1
ATOM 9434 N N . ALA B 1 572 ? -14.852 31.359 9.82 1 98.38 572 ALA B N 1
ATOM 9435 C CA . ALA B 1 572 ? -13.727 31.875 9.047 1 98.38 572 ALA B CA 1
ATOM 9436 C C . ALA B 1 572 ? -14.211 32.562 7.773 1 98.38 572 ALA B C 1
ATOM 9438 O O . ALA B 1 572 ? -15.281 32.25 7.254 1 98.38 572 ALA B O 1
ATOM 9439 N N . ARG B 1 573 ? -13.406 33.531 7.266 1 98.12 573 ARG B N 1
ATOM 9440 C CA . ARG B 1 573 ? -13.75 34.281 6.055 1 98.12 573 ARG B CA 1
ATOM 9441 C C . ARG B 1 573 ? -12.57 34.312 5.09 1 98.12 573 ARG B C 1
ATOM 9443 O O . ARG B 1 573 ? -11.414 34.25 5.512 1 98.12 573 ARG B O 1
ATOM 9450 N N . PHE B 1 574 ? -12.867 34.375 3.816 1 97.38 574 PHE B N 1
ATOM 9451 C CA . PHE B 1 574 ? -11.844 34.594 2.799 1 97.38 574 PHE B CA 1
ATOM 9452 C C . PHE B 1 574 ? -12.461 35.188 1.542 1 97.38 574 PHE B C 1
ATOM 9454 O O . PHE B 1 574 ? -13.68 35.156 1.356 1 97.38 574 PHE B O 1
ATOM 9461 N N . ARG B 1 575 ? -11.68 35.812 0.771 1 97.38 575 ARG B N 1
ATOM 9462 C CA . ARG B 1 575 ? -12.062 36.25 -0.571 1 97.38 575 ARG B CA 1
ATOM 9463 C C . ARG B 1 575 ? -11.734 35.156 -1.603 1 97.38 575 ARG B C 1
ATOM 9465 O O . ARG B 1 575 ? -10.594 34.719 -1.688 1 97.38 575 ARG B O 1
ATOM 9472 N N . ALA B 1 576 ? -12.68 34.812 -2.395 1 97.75 576 ALA B N 1
ATOM 9473 C CA . ALA B 1 576 ? -12.5 33.781 -3.408 1 97.75 576 ALA B CA 1
ATOM 9474 C C . ALA B 1 576 ? -11.773 34.312 -4.633 1 97.75 576 ALA B C 1
ATOM 9476 O O . ALA B 1 576 ? -12.352 34.375 -5.723 1 97.75 576 ALA B O 1
ATOM 9477 N N . ASN B 1 577 ? -10.477 34.5 -4.559 1 96.62 577 ASN B N 1
ATOM 9478 C CA . ASN B 1 577 ? -9.727 35.156 -5.629 1 96.62 577 ASN B CA 1
ATOM 9479 C C . ASN B 1 577 ? -8.617 34.25 -6.164 1 96.62 577 ASN B C 1
ATOM 9481 O O . ASN B 1 577 ? -7.672 34.719 -6.793 1 96.62 577 ASN B O 1
ATOM 9485 N N . ASN B 1 578 ? -8.602 33.062 -5.809 1 97.88 578 ASN B N 1
ATOM 9486 C CA . ASN B 1 578 ? -7.73 32 -6.348 1 97.88 578 ASN B CA 1
ATOM 9487 C C . ASN B 1 578 ? -8.523 30.906 -7.031 1 97.88 578 ASN B C 1
ATOM 9489 O O . ASN B 1 578 ? -8.828 29.875 -6.418 1 97.88 578 ASN B O 1
ATOM 9493 N N . PRO B 1 579 ? -8.781 31.109 -8.289 1 98.06 579 PRO B N 1
ATOM 9494 C CA . PRO B 1 579 ? -9.625 30.141 -8.992 1 98.06 579 PRO B CA 1
ATOM 9495 C C . PRO B 1 579 ? -9.047 28.734 -8.992 1 98.06 579 PRO B C 1
ATOM 9497 O O . PRO B 1 579 ? -7.828 28.562 -8.875 1 98.06 579 PRO B O 1
ATOM 9500 N N . GLY B 1 580 ? -9.938 27.75 -9.109 1 97.81 580 GLY B N 1
ATOM 9501 C CA . GLY B 1 580 ? -9.492 26.359 -9.164 1 97.81 580 GLY B CA 1
ATOM 9502 C C . GLY B 1 580 ? -10.367 25.422 -8.352 1 97.81 580 GLY B C 1
ATOM 9503 O O . GLY B 1 580 ? -11.531 25.734 -8.078 1 97.81 580 GLY B O 1
ATOM 9504 N N . TRP B 1 581 ? -9.945 24.219 -8.195 1 98.06 581 TRP B N 1
ATOM 9505 C CA . TRP B 1 581 ? -10.555 23.188 -7.359 1 98.06 581 TRP B CA 1
ATOM 9506 C C . TRP B 1 581 ? -9.727 22.969 -6.094 1 98.06 581 TRP B C 1
ATOM 9508 O O . TRP B 1 581 ? -8.555 22.594 -6.172 1 98.06 581 TRP B O 1
ATOM 9518 N N . TRP B 1 582 ? -10.359 23.219 -4.988 1 98.62 582 TRP B N 1
ATOM 9519 C CA . TRP B 1 582 ? -9.617 23.188 -3.734 1 98.62 582 TRP B CA 1
ATOM 9520 C C . TRP B 1 582 ? -10.273 22.25 -2.732 1 98.62 582 TRP B C 1
ATOM 9522 O O . TRP B 1 582 ? -11.484 22.328 -2.498 1 98.62 582 TRP B O 1
ATOM 9532 N N . LEU B 1 583 ? -9.484 21.391 -2.184 1 98.5 583 LEU B N 1
ATOM 9533 C CA . LEU B 1 583 ? -9.969 20.438 -1.197 1 98.5 583 LEU B CA 1
ATOM 9534 C C . LEU B 1 583 ? -10.062 21.062 0.185 1 98.5 583 LEU B C 1
ATOM 9536 O O . LEU B 1 583 ? -9.141 21.781 0.607 1 98.5 583 LEU B O 1
ATOM 9540 N N . MET B 1 584 ? -11.141 20.969 0.88 1 98.5 584 MET B N 1
ATOM 9541 C CA . MET B 1 584 ? -11.352 21.25 2.297 1 98.5 584 MET B CA 1
ATOM 9542 C C . MET B 1 584 ? -11.656 19.969 3.062 1 98.5 584 MET B C 1
ATOM 9544 O O . MET B 1 584 ? -12.562 19.219 2.695 1 98.5 584 MET B O 1
ATOM 9548 N N . HIS B 1 585 ? -10.875 19.672 4.125 1 98.12 585 HIS B N 1
ATOM 9549 C CA . HIS B 1 585 ? -11.039 18.359 4.742 1 98.12 585 HIS B CA 1
ATOM 9550 C C . HIS B 1 585 ? -10.484 18.359 6.16 1 98.12 585 HIS B C 1
ATOM 9552 O O . HIS B 1 585 ? -9.719 19.25 6.539 1 98.12 585 HIS B O 1
ATOM 9558 N N . CYS B 1 586 ? -10.953 17.391 6.945 1 97.62 586 CYS B N 1
ATOM 9559 C CA . CYS B 1 586 ? -10.289 17.094 8.211 1 97.62 586 CYS B CA 1
ATOM 9560 C C . CYS B 1 586 ? -8.898 16.516 7.98 1 97.62 586 CYS B C 1
ATOM 9562 O O . CYS B 1 586 ? -8.719 15.656 7.117 1 97.62 586 CYS B O 1
ATOM 9564 N N . HIS B 1 587 ? -7.973 16.953 8.672 1 96.75 587 HIS B N 1
ATOM 9565 C CA . HIS B 1 587 ? -6.574 16.625 8.422 1 96.75 587 HIS B CA 1
ATOM 9566 C C . HIS B 1 587 ? -6.176 15.336 9.125 1 96.75 587 HIS B C 1
ATOM 9568 O O . HIS B 1 587 ? -5 14.969 9.133 1 96.75 587 HIS B O 1
ATOM 9574 N N . ILE B 1 588 ? -7.152 14.68 9.758 1 95.25 588 ILE B N 1
ATOM 9575 C CA . ILE B 1 588 ? -6.977 13.312 10.227 1 95.25 588 ILE B CA 1
ATOM 9576 C C . ILE B 1 588 ? -7.203 12.336 9.07 1 95.25 588 ILE B C 1
ATOM 9578 O O . ILE B 1 588 ? -8.266 12.336 8.453 1 95.25 588 ILE B O 1
ATOM 9582 N N . ASN B 1 589 ? -6.234 11.477 8.867 1 94.94 589 ASN B N 1
ATOM 9583 C CA . ASN B 1 589 ? -6.219 10.625 7.688 1 94.94 589 ASN B CA 1
ATOM 9584 C C . ASN B 1 589 ? -7.48 9.773 7.586 1 94.94 589 ASN B C 1
ATOM 9586 O O . ASN B 1 589 ? -8.117 9.719 6.531 1 94.94 589 ASN B O 1
ATOM 9590 N N . SER B 1 590 ? -7.859 9.094 8.609 1 95.25 590 SER B N 1
ATOM 9591 C CA . SER B 1 590 ? -9.008 8.195 8.586 1 95.25 590 SER B CA 1
ATOM 9592 C C . SER B 1 590 ? -10.312 8.977 8.406 1 95.25 590 SER B C 1
ATOM 9594 O O . SER B 1 590 ? -11.25 8.484 7.777 1 95.25 590 SER B O 1
ATOM 9596 N N . HIS B 1 591 ? -10.383 10.227 8.922 1 96.12 591 HIS B N 1
ATOM 9597 C CA . HIS B 1 591 ? -11.594 11.023 8.789 1 96.12 591 HIS B CA 1
ATOM 9598 C C . HIS B 1 591 ? -11.844 11.414 7.34 1 96.12 591 HIS B C 1
ATOM 9600 O O . HIS B 1 591 ? -12.992 11.453 6.891 1 96.12 591 HIS B O 1
ATOM 9606 N N . LEU B 1 592 ? -10.805 11.734 6.691 1 96.75 592 LEU B N 1
ATOM 9607 C CA . LEU B 1 592 ? -10.969 12.016 5.27 1 96.75 592 LEU B CA 1
ATOM 9608 C C . LEU B 1 592 ? -11.422 10.766 4.516 1 96.75 592 LEU B C 1
ATOM 9610 O O . LEU B 1 592 ? -12.305 10.836 3.66 1 96.75 592 LEU B O 1
ATOM 9614 N N . LYS B 1 593 ? -10.828 9.648 4.832 1 95.5 593 LYS B N 1
ATOM 9615 C CA . LYS B 1 593 ? -11.203 8.398 4.188 1 95.5 593 LYS B CA 1
ATOM 9616 C C . LYS B 1 593 ? -12.656 8.039 4.469 1 95.5 593 LYS B C 1
ATOM 9618 O O . LYS B 1 593 ? -13.336 7.457 3.621 1 95.5 593 LYS B O 1
ATOM 9623 N N . LEU B 1 594 ? -13.086 8.414 5.621 1 95.88 594 LEU B N 1
ATOM 9624 C CA . LEU B 1 594 ? -14.453 8.094 6.035 1 95.88 594 LEU B CA 1
ATOM 9625 C C . LEU B 1 594 ? -15.438 9.125 5.488 1 95.88 594 LEU B C 1
ATOM 9627 O O . LEU B 1 594 ? -16.656 8.906 5.527 1 95.88 594 LEU B O 1
ATOM 9631 N N . GLY B 1 595 ? -14.898 10.289 5.012 1 96.69 595 GLY B N 1
ATOM 9632 C CA . GLY B 1 595 ? -15.82 11.109 4.246 1 96.69 595 GLY B CA 1
ATOM 9633 C C . GLY B 1 595 ? -15.789 12.57 4.633 1 96.69 595 GLY B C 1
ATOM 9634 O O . GLY B 1 595 ? -16.469 13.398 4.023 1 96.69 595 GLY B O 1
ATOM 9635 N N . MET B 1 596 ? -14.984 12.961 5.594 1 97.62 596 MET B N 1
ATOM 9636 C CA . MET B 1 596 ? -15.039 14.344 6.062 1 97.62 596 MET B CA 1
ATOM 9637 C C . MET B 1 596 ? -14.203 15.258 5.168 1 97.62 596 MET B C 1
ATOM 9639 O O . MET B 1 596 ? -13.141 15.727 5.578 1 97.62 596 MET B O 1
ATOM 9643 N N . GLY B 1 597 ? -14.719 15.578 4.09 1 98.06 597 GLY B N 1
ATOM 9644 C CA . GLY B 1 597 ? -14.109 16.453 3.105 1 98.06 597 GLY B CA 1
ATOM 9645 C C . GLY B 1 597 ? -15.109 17.016 2.104 1 98.06 597 GLY B C 1
ATOM 9646 O O . GLY B 1 597 ? -16.266 16.594 2.082 1 98.06 597 GLY B O 1
ATOM 9647 N N . MET B 1 598 ? -14.727 17.906 1.341 1 98.25 598 MET B N 1
ATOM 9648 C CA . MET B 1 598 ? -15.469 18.484 0.222 1 98.25 598 MET B CA 1
ATOM 9649 C C . MET B 1 598 ? -14.539 19.281 -0.697 1 98.25 598 MET B C 1
ATOM 9651 O O . MET B 1 598 ? -13.391 19.547 -0.343 1 98.25 598 MET B O 1
ATOM 9655 N N . VAL B 1 599 ? -15.023 19.609 -1.871 1 98.38 599 VAL B N 1
ATOM 9656 C CA . VAL B 1 599 ? -14.227 20.391 -2.811 1 98.38 599 VAL B CA 1
ATOM 9657 C C . VAL B 1 599 ? -14.922 21.703 -3.111 1 98.38 599 VAL B C 1
ATOM 9659 O O . VAL B 1 599 ? -16.141 21.75 -3.242 1 98.38 599 VAL B O 1
ATOM 9662 N N . PHE B 1 600 ? -14.133 22.766 -3.107 1 98.25 600 PHE B N 1
ATOM 9663 C CA . PHE B 1 600 ? -14.578 24.078 -3.551 1 98.25 600 PHE B CA 1
ATOM 9664 C C . PHE B 1 600 ? -14.203 24.312 -5.012 1 98.25 600 PHE B C 1
ATOM 9666 O O . PHE B 1 600 ? -13.039 24.203 -5.383 1 98.25 600 PHE B O 1
ATOM 9673 N N . HIS B 1 601 ? -15.172 24.547 -5.773 1 98.12 601 HIS B N 1
ATOM 9674 C CA . HIS B 1 601 ? -14.922 25.047 -7.125 1 98.12 601 HIS B CA 1
ATOM 9675 C C . HIS B 1 601 ? -15.023 26.562 -7.188 1 98.12 601 HIS B C 1
ATOM 9677 O O . HIS B 1 601 ? -16.125 27.125 -7.098 1 98.12 601 HIS B O 1
ATOM 9683 N N . VAL B 1 602 ? -13.922 27.203 -7.293 1 98.31 602 VAL B N 1
ATOM 9684 C CA . VAL B 1 602 ? -13.891 28.672 -7.418 1 98.31 602 VAL B CA 1
ATOM 9685 C C . VAL B 1 602 ? -13.789 29.047 -8.891 1 98.31 602 VAL B C 1
ATOM 9687 O O . VAL B 1 602 ? -12.812 28.719 -9.562 1 98.31 602 VAL B O 1
ATOM 9690 N N . GLU B 1 603 ? -14.688 29.812 -9.328 1 96.81 603 GLU B N 1
ATOM 9691 C CA . GLU B 1 603 ? -14.758 30.188 -10.734 1 96.81 603 GLU B CA 1
ATOM 9692 C C . GLU B 1 603 ? -13.586 31.078 -11.133 1 96.81 603 GLU B C 1
ATOM 9694 O O . GLU B 1 603 ? -13.008 31.766 -10.289 1 96.81 603 GLU B O 1
ATOM 9699 N N . GLY B 1 604 ? -13.266 30.906 -12.43 1 95.5 604 GLY B N 1
ATOM 9700 C CA . GLY B 1 604 ? -12.203 31.734 -12.977 1 95.5 604 GLY B CA 1
ATOM 9701 C C . GLY B 1 604 ? -11.219 30.953 -13.828 1 95.5 604 GLY B C 1
ATOM 9702 O O . GLY B 1 604 ? -11.281 29.719 -13.883 1 95.5 604 GLY B O 1
ATOM 9703 N N . ASP B 1 605 ? -10.32 31.719 -14.414 1 93.75 605 ASP B N 1
ATOM 9704 C CA . ASP B 1 605 ? -9.336 31.109 -15.297 1 93.75 605 ASP B CA 1
ATOM 9705 C C . ASP B 1 605 ? -8.117 30.641 -14.516 1 93.75 605 ASP B C 1
ATOM 9707 O O . ASP B 1 605 ? -7.684 31.297 -13.57 1 93.75 605 ASP B O 1
ATOM 9711 N N . VAL B 1 606 ? -7.711 29.5 -14.852 1 94.69 606 VAL B N 1
ATOM 9712 C CA . VAL B 1 606 ? -6.461 28.969 -14.32 1 94.69 606 VAL B CA 1
ATOM 9713 C C . VAL B 1 606 ? -5.48 28.703 -15.461 1 94.69 606 VAL B C 1
ATOM 9715 O O . VAL B 1 606 ? -5.887 28.312 -16.562 1 94.69 606 VAL B O 1
ATOM 9718 N N . PRO B 1 607 ? -4.25 28.922 -15.258 1 94.81 607 PRO B N 1
ATOM 9719 C CA . PRO B 1 607 ? -3.283 28.578 -16.297 1 94.81 607 PRO B CA 1
ATOM 9720 C C . PRO B 1 607 ? -3.309 27.094 -16.672 1 94.81 607 PRO B C 1
ATOM 9722 O O . PRO B 1 607 ? -3.543 26.25 -15.797 1 94.81 607 PRO B O 1
ATOM 9725 N N . PRO B 1 608 ? -3.023 26.812 -17.938 1 93.25 608 PRO B N 1
ATOM 9726 C CA . PRO B 1 608 ? -2.953 25.391 -18.312 1 93.25 608 PRO B CA 1
ATOM 9727 C C . PRO B 1 608 ? -1.811 24.656 -17.609 1 93.25 608 PRO B C 1
ATOM 9729 O O . PRO B 1 608 ? -0.729 25.219 -17.438 1 93.25 608 PRO B O 1
ATOM 9732 N N . PRO B 1 609 ? -2.055 23.422 -17.266 1 94.25 609 PRO B N 1
ATOM 9733 C CA . PRO B 1 609 ? -0.955 22.656 -16.672 1 94.25 609 PRO B CA 1
ATOM 9734 C C . PRO B 1 609 ? 0.15 22.344 -17.688 1 94.25 609 PRO B C 1
ATOM 9736 O O . PRO B 1 609 ? -0.089 22.359 -18.891 1 94.25 609 PRO B O 1
ATOM 9739 N N . PRO B 1 610 ? 1.344 22.094 -17.203 1 93.88 610 PRO B N 1
ATOM 9740 C CA . PRO B 1 610 ? 2.398 21.625 -18.109 1 93.88 610 PRO B CA 1
ATOM 9741 C C . PRO B 1 610 ? 2.047 20.312 -18.797 1 93.88 610 PRO B C 1
ATOM 9743 O O . PRO B 1 610 ? 1.227 19.5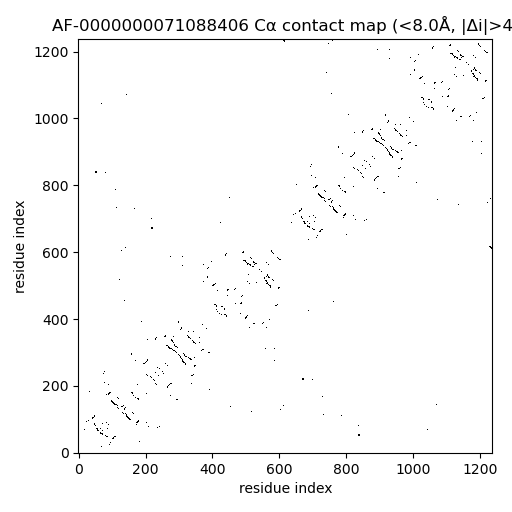47 -18.297 1 93.88 610 PRO B O 1
ATOM 9746 N N . ALA B 1 611 ? 2.682 20.016 -19.906 1 91.44 611 ALA B N 1
ATOM 9747 C CA . ALA B 1 611 ? 2.377 18.859 -20.75 1 91.44 611 ALA B CA 1
ATOM 9748 C C . ALA B 1 611 ? 2.809 17.562 -20.094 1 91.44 611 ALA B C 1
ATOM 9750 O O . ALA B 1 611 ? 2.285 16.484 -20.406 1 91.44 611 ALA B O 1
ATOM 9751 N N . ASN B 1 612 ? 3.666 17.609 -19.156 1 93.12 612 ASN B N 1
ATOM 9752 C CA . ASN B 1 612 ? 4.25 16.391 -18.609 1 93.12 612 ASN B CA 1
ATOM 9753 C C . ASN B 1 612 ? 3.623 16.031 -17.266 1 93.12 612 ASN B C 1
ATOM 9755 O O . ASN B 1 612 ? 4.266 15.391 -16.422 1 93.12 612 ASN B O 1
ATOM 9759 N N . MET B 1 613 ? 2.387 16.5 -17.047 1 96.06 613 MET B N 1
ATOM 9760 C CA . MET B 1 613 ? 1.697 16.109 -15.812 1 96.06 613 MET B CA 1
ATOM 9761 C C . MET B 1 613 ? 1.506 14.602 -15.734 1 96.06 613 MET B C 1
ATOM 9763 O O . MET B 1 613 ? 1.415 13.938 -16.766 1 96.06 613 MET B O 1
ATOM 9767 N N . PRO B 1 614 ? 1.477 14.039 -14.508 1 95.62 614 PRO B N 1
ATOM 9768 C CA . PRO B 1 614 ? 1.073 12.633 -14.43 1 95.62 614 PRO B CA 1
ATOM 9769 C C . PRO B 1 614 ? -0.287 12.375 -15.078 1 95.62 614 PRO B C 1
ATOM 9771 O O . PRO B 1 614 ? -1.178 13.227 -15.008 1 95.62 614 PRO B O 1
ATOM 9774 N N . VAL B 1 615 ? -0.415 11.156 -15.609 1 93.62 615 VAL B N 1
ATOM 9775 C CA . VAL B 1 615 ? -1.625 10.852 -16.375 1 93.62 615 VAL B CA 1
ATOM 9776 C C . VAL B 1 615 ? -2.33 9.648 -15.758 1 93.62 615 VAL B C 1
ATOM 9778 O O . VAL B 1 615 ? -1.68 8.68 -15.352 1 93.62 615 VAL B O 1
ATOM 9781 N N . CYS B 1 616 ? -3.684 9.734 -15.672 1 92.38 616 CYS B N 1
ATOM 9782 C CA . CYS B 1 616 ? -4.465 8.602 -15.195 1 92.38 616 CYS B CA 1
ATOM 9783 C C . CYS B 1 616 ? -5.797 8.5 -15.93 1 92.38 616 CYS B C 1
ATOM 9785 O O . CYS B 1 616 ? -6.641 7.672 -15.586 1 92.38 616 CYS B O 1
ATOM 9787 N N . THR B 1 617 ? -6.035 9.367 -16.859 1 89.25 617 THR B N 1
ATOM 9788 C CA . THR B 1 617 ? -7.27 9.383 -17.641 1 89.25 617 THR B CA 1
ATOM 9789 C C . THR B 1 617 ? -6.977 9.703 -19.109 1 89.25 617 THR B C 1
ATOM 9791 O O . THR B 1 617 ? -5.922 10.258 -19.438 1 89.25 617 THR B O 1
ATOM 9794 N N . HIS B 1 618 ? -7.863 9.297 -19.922 1 84.25 618 HIS B N 1
ATOM 9795 C CA . HIS B 1 618 ? -7.727 9.586 -21.344 1 84.25 618 HIS B CA 1
ATOM 9796 C C . HIS B 1 618 ? -7.953 11.062 -21.641 1 84.25 618 HIS B C 1
ATOM 9798 O O . HIS B 1 618 ? -8.711 11.727 -20.922 1 84.25 618 HIS B O 1
ATOM 9804 N N . PRO B 1 619 ? -7.188 11.57 -22.672 1 74.75 619 PRO B N 1
ATOM 9805 C CA . PRO B 1 619 ? -7.387 12.984 -22.984 1 74.75 619 PRO B CA 1
ATOM 9806 C C . PRO B 1 619 ? -8.805 13.289 -23.453 1 74.75 619 PRO B C 1
ATOM 9808 O O . PRO B 1 619 ? -9.445 12.438 -24.078 1 74.75 619 PRO B O 1
#

Secondary structure (DSSP, 8-state):
--TTGGGSTTGGGSSTT-------GGGSTT-S---TTSPP-EEEEEEEEEEEETT-GGGTTTTTSGGGGGSTT---BTT---EEEEETTBSS-PPEEEETTPEEEEEEEEE-SS-B-B-EEEET---TT-GGGS--BTTTB--B-TT-EEEEEEE--S-EEEEEEE-STTTTTTT-EEEEEEE--GGG-TTGGG-SB--GGGEEEEEEE-SS-HHHHHHHHHTT----S-SEEEETTB---PPEE-TTT--EE-PPPPEEEE-TT-EEEEEEEE---SSEEEEEEETT--EEEEEETTEEEEEEEESEEEE-TT-EEEEEEE--S-SSEEEEEEEEEETTTT-EEEEEEEETTPPTT---SS-TTSPP-S-EES-SS----TTEE-GGGS-BSSPP-S---S-SEEEEEEEEEE--TTGGGTS-TTTS-GGG--SSS----EEEETTBEE---SS-HHHHGGGS-GGGEE-HHHHHHTT--TTTS--EEEEEEEE-TT-EEEEEEEE--SS--EEEEESS--EEEEEEEE--TT--HHHHHHHHHTT-S----SS--EESEEEEPTTEEEEEEEE--S-EEEEEEESSHHHHHHT-EEEEEE-S--PPPPTT----S--/--S-GGGSTTGGGGSTT-------GGGSTT-S---TTSPP-EEEEEEEEEEEETT-GGGTTTTTSGGGGGSTT---BTT---EEEEETTBSS-PPEEEETTPEEEEEEEEE-SS-B-B-EEEET---TT-GGGS--BTTTB--B-TT-EEEEEEE--S-EEEEEEE-STTTTTTT-EEEEEEE--GGG-TTGGG-SB--GGGEEEEEEE-SS-HHHHHHHHHTT----S-SEEEETTB---PPEE-TTT--EE-PPPPEEEE-TT-EEEEEEEE---SSEEEEEEETT--EEEEEETTEEEEEEEESEEEE-TT-EEEEEEE--S-SSEEEEEEEEEETTTT-EEEEEEEETTPPTT---SS-TTSPP-S-EES-SS----TTEE-GGGS-BSSPP-S---S-SEEEEEEEEEE--TTGGGTS-TTTS-GGG--SSS----EEEETTBEE---SS-HHHHGGGS-GGGEE-HHHHHHTT--TTTS--EEEEEEEE-TT-EEEEEEEE--SS--EEEEESS--EEEEEEEE--TT--HHHHHHHHHTT-S----SS--EESEEEEPTTEEEEEEEE--S-EEEEEEESSHHHHHHT-EEEEEE-S--PPPPTT----S--

Foldseek 3Di:
DPPPPDPPDDPDPPPDPPPQVPVPLCPFPQNDAADPPDDAAEGEEEKEKEKDKAPPVQLPPPPVPQSSCRGQLHQCQWVAIDIFIEINSFFQHRAAEHEAFHKYKYKYAAAYDPFFFWWKAWFLAQCFQHQLLRTADLASFHTQTHRGMDMRIDTRHFAFKTKMAINGDCNLQRHGIYIYGYDYHLVVALCSVVFDDEDPLQEKEKEFDDNDRQVVVLVCQLQFHDDQNGDAMDIRSYFFPDWDADPVPRDIGTHDFAEDEDEAQGKYKHKYAYSYQAQKKKKKFKPPWWWFWQAKSRFGFDTDTWGIEIHHHSIMTITMTHRHDPFAKIWTKIAMDDSRNQYIGTHIYHYPPYDPPDHDPDDRNDDDDTAYEFDFLLPDDVRYYYLQPIFGSDDDDDQLPDAPEEDEKEKDWAAAAPALNSHDPPPGGQVNDPPNGHGHTAIAIPLEFADRDLHHCQVCVVVDDPVQEDEPVRCVVVVHDSVHHHHYHQYEDEDEAFGKYKYKYAAQASRGKFKKFKHSDKWFWFAKHADDHRDDVVNVVVCVVVVNGGTHSRRTHIHRIGIHHHNMMTMIIDTLHRAGKMKMAGSHNSNNSSGGIHIYGYDDDHDDHDPPTDDRDDD/DPPPDDPPDPPDPPPDVPPQVPVPLCPFPQNDAADDPDDAAEGEEEKEKEKDKAPPVQLPPPPVPQSSCRGQLHQCQWVAIDIFIEINSFFQHRAAEHAAFHKYKYKYAAAYDPFFFWWKAWFLAQCFQHQLLRTADLASFHTQTHRGMDMRIDTRHFAFKTKMAINGDCNLQRHGIYIYGYDYHLVVQLCSVVFDDEDPLQEKEKEFDDNDRQVVVLVCQLQFHDDQNGDAMDIRSYFFPDWDADPPPRDIGTHDFAEDEDEAQGKYKHKYAYSYQAQKKKKKFKPPWWWFWQDKSRFGFDTDTWGIEIHHHSIMTMTMTHRHDPFEKIWTKIAMDDSRNQYIGTHIYHYPPYDPPDHDPDDRNDDDDTAYEFDFLLPDDVRYDYLQPTFGSDDDDDQLPDAPEEDEKEKDWAAAAPALNSHDPPPGGQVNDPPNGHGHTAIAIPLEFADRDLHHCQVPVVVDDPVQEDEPVRCVVVVHDSVHHHHYHQYEDEDEAFGKYKYKYAAQASRGKFKKFKHSDKWFWFAKHADDHRDDVVNVVVCVVVVNGGTHSRRTHIHRIGIHHHNMMTMIIDTLHRAGKMKMAGSHNSNSSSGGIHIYGYDDDHDDHDPPTDDRDDD

pLDDT: mean 92.34, std 13.97, range [21.23, 98.88]

Solvent-accessible surface area (backbone atoms only — not comparable to full-atom values): 63744 Å² total; per-residue (Å²): 136,81,86,73,74,77,76,74,78,77,72,79,79,66,74,84,64,72,70,57,54,58,82,52,49,73,67,38,84,47,51,63,88,43,54,84,89,53,79,65,50,78,43,75,49,83,37,42,36,29,67,40,46,25,53,25,53,41,11,71,55,44,43,78,33,66,70,30,44,35,29,68,57,22,25,38,40,36,58,53,72,40,68,32,34,16,30,67,48,27,49,52,20,68,53,43,49,37,37,52,52,18,32,42,34,41,38,40,33,31,55,33,70,52,29,27,31,38,31,55,20,52,47,76,50,48,41,80,84,37,56,57,56,45,20,34,54,29,34,34,28,33,37,38,41,42,60,30,72,46,71,48,69,52,65,41,70,68,49,29,54,36,31,35,29,37,56,26,52,52,37,34,52,38,27,27,31,27,47,30,36,26,37,61,24,65,88,72,40,92,63,44,86,71,42,75,40,82,51,84,79,40,60,41,42,36,30,58,43,46,87,60,53,62,68,49,46,49,42,31,44,51,35,16,40,89,70,80,81,53,73,40,44,23,44,58,35,28,15,57,81,40,79,37,66,41,84,92,78,64,50,71,33,40,29,66,67,44,73,41,80,45,50,77,79,38,25,36,38,34,37,40,35,20,56,24,26,55,69,40,31,33,35,41,35,41,61,99,44,58,36,32,33,41,28,32,45,29,34,54,28,45,77,41,80,32,35,28,39,49,34,38,27,68,23,29,41,29,28,30,36,66,35,76,61,85,76,35,54,31,45,29,40,36,35,30,29,76,71,29,50,91,32,67,35,62,33,35,41,33,23,64,89,47,68,84,90,67,72,50,85,66,71,82,88,62,77,85,76,74,29,30,37,40,66,54,73,42,70,71,44,94,55,49,39,54,63,43,75,42,38,30,55,59,77,78,84,69,90,70,82,63,69,72,44,76,47,80,40,35,46,40,77,43,79,41,49,54,36,94,71,58,15,40,68,81,81,39,24,61,84,65,56,77,73,85,35,49,72,56,62,38,28,17,40,65,45,31,24,28,44,85,56,65,39,22,41,62,85,39,52,85,74,52,59,75,82,44,52,34,38,69,65,58,35,53,73,71,68,55,58,38,90,75,37,59,36,74,26,36,30,48,47,83,38,60,60,63,35,26,39,31,42,35,40,35,22,42,45,67,83,54,60,45,32,32,34,44,52,51,45,62,26,32,29,24,25,66,49,57,57,60,82,74,46,48,72,66,56,49,50,52,39,45,75,70,62,70,56,71,69,45,78,77,43,33,23,47,33,32,37,48,71,31,22,15,12,14,28,31,30,31,34,41,66,40,72,66,41,44,61,28,53,35,31,36,43,31,52,65,38,36,72,44,1,20,35,35,35,38,38,31,42,70,84,66,69,79,67,69,91,77,57,53,38,54,59,82,133,136,83,86,70,76,77,77,74,78,77,71,78,80,69,67,84,67,73,68,58,54,58,83,51,49,72,68,37,84,47,53,62,89,44,54,84,89,52,79,64,49,77,42,76,49,82,38,44,34,29,67,39,45,25,53,26,52,43,11,69,54,44,43,78,33,66,72,30,44,37,31,66,58,22,25,39,41,35,59,53,72,38,68,32,34,19,30,68,49,26,50,50,20,68,52,44,50,38,36,52,52,18,33,40,34,40,37,38,34,30,56,33,71,53,28,28,31,38,32,55,19,52,46,78,48,49,43,79,84,38,55,54,56,46,19,32,54,30,33,33,27,34,39,38,42,41,59,30,73,47,70,47,68,52,63,41,73,68,50,30,55,36,30,34,29,37,56,28,52,53,36,34,52,37,27,27,32,26,47,30,35,26,37,62,24,66,89,72,42,91,62,45,86,70,43,76,40,80,52,85,79,42,60,42,43,35,29,58,42,45,86,60,53,62,68,51,46,49,42,32,44,50,36,17,40,88,71,79,79,54,73,38,43,23,46,59,34,28,13,57,81,40,78,38,67,41,84,91,78,65,50,71,33,39,30,67,65,43,73,41,79,45,52,77,78,40,25,36,38,34,37,41,35,20,56,24,26,55,69,39,31,34,34,39,36,41,63,98,44,56,35,32,32,41,27,32,46,30,34,54,27,45,76,42,81,34,37,29,40,48,35,39,27,68,24,30,40,29,27,31,35,66,35,75,61,85,77,35,55,30,45,29,39,38,35,30,28,78,73,28,49,91,32,67,35,62,33,34,41,34,25,63,88,47,66,83,90,68,71,49,85,68,70,82,86,61,77,85,77,74,31,31,36,40,67,54,73,41,70,73,44,95,55,49,39,56,64,44,75,43,37,31,54,58,78,77,87,69,90,70,82,63,71,72,46,75,46,80,40,36,47,39,78,42,79,39,50,53,36,94,70,58,14,41,69,82,81,40,24,62,84,65,58,76,74,84,35,50,72,57,61,38,28,18,40,64,46,32,24,30,45,84,56,66,41,22,42,63,83,38,51,85,73,53,58,75,85,44,53,36,39,69,65,58,35,54,73,70,67,55,56,39,89,76,37,60,37,73,27,36,30,47,48,83,39,60,59,64,35,26,38,32,44,36,40,36,21,41,46,66,82,52,60,46,31,32,33,42,52,50,45,61,26,33,29,25,27,67,48,56,59,59,82,74,46,48,71,67,57,49,49,52,38,44,76,70,62,70,57,72,69,47,79,78,42,33,22,47,33,32,37,47,70,31,20,14,11,14,26,31,31,34,34,40,64,40,73,67,40,44,60,27,52,34,29,38,44,32,52,66,39,36,73,44,2,20,35,35,35,38,39,30,42,69,83,64,70,82,67,69,90,78,58,54,37,54,61,81,132

Sequence (1238 aa):
MEIVYLLGFVLILIGSASSGYWLDDLAHPCVRKCKADREPMTCEYDWTVESYYSMSRACYQCPFNEFDCHRPHCIPMAGYARPVYSVNRRLPGPSIQVCENDVIKVHVHNRMQNEEGEAIHWHGLHMRGSQHMDGVPHITQCPINAGHDFTYEFTAKLPGTHWWHSHAGNHRADGVFGSFIVRQSPGADPNRKLYDRDDPSHVILINEWAKAMTSTIDLATFHGVTINPTDGILINGRGTNQIVTRPSDNTTATVDHHIVYVKSGLRYRFRVIGAAGNMCAFVISIDDHQLKVIAMDGAPVAPFDVDRIAVFSGERYDFVIAADQPPTNYWIRVAGELSCVEDQEVGILRYAGTPTGSKPDADRSTRAQGSLLNPYDGRITPGSTYVSDLTDAEEKQDDLSHVDVTHYLELNTVLRNGAKGLHHPVFYPYEADNGAFHSTPIVVINNISYVFPDVPLLTHWRDVKRASWCNEDSLRTSGKDCIHEACECIHRIDIKYNQVVELVFVNPNAVSAHPMHIHGYNLEIVGMDQMWNYFTIEDFKRLDAQGKIKRNLKNPPRKDSFMVPGAGYLIARFRANNPGWWLMHCHINSHLKLGMGMVFHVEGDVPPPPANMPVCTHPMEIVYLLGFVLILIGSASSGYWLDDLAHPCVRKCKADREPMTCEYDWTVESYYSMSRACYQCPFNEFDCHRPHCIPMAGYARPVYSVNRRLPGPSIQVCENDVIKVHVHNRMQNEEGEAIHWHGLHMRGSQHMDGVPHITQCPINAGHDFTYEFTAKLPGTHWWHSHAGNHRADGVFGSFIVRQSPGADPNRKLYDRDDPSHVILINEWAKAMTSTIDLATFHGVTINPTDGILINGRGTNQIVTRPSDNTTATVDHHIVYVKSGLRYRFRVIGAAGNMCAFVISIDDHQLKVIAMDGAPVAPFDVDRIAVFSGERYDFVIAADQPPTNYWIRVAGELSCVEDQEVGILRYAGTPTGSKPDADRSTRAQGSLLNPYDGRITPGSTYVSDLTDAEEKQDDLSHVDVTHYLELNTVLRNGAKGLHHPVFYPYEADNGAFHSTPIVVINNISYVFPDVPLLTHWRDVKRASWCNEDSLRTSGKDCIHEACECIHRIDIKYNQVVELVFVNPNAVSAHPMHIHGYNLEIVGMDQMWNYFTIEDFKRLDAQGKIKRNLKNPPRKDSFMVPGAGYLIARFRANNPGWWLMHCHINSHLKLGMGMVFHVEGDVPPPPANMPVCTHP

Radius of gyration: 32.84 Å; Cα contacts (8 Å, |Δi|>4): 3333; chains: 2; bounding box: 133×94×72 Å

Organism: Strongylocentrotus purpuratus (NCBI:txid7668)

InterPro domains:
  IPR001117 Multicopper oxidase, second cupredoxin domain [PF00394] (202-353)
  IPR002355 Multicopper oxidase, copper-binding site [PS00080] (585-596)
  IPR008972 Cupredoxin [G3DSA:2.60.40.420] (24-184)
  IPR008972 Cupredoxin [G3DSA:2.60.40.420] (191-374)
  IPR008972 Cupredoxin [G3DSA:2.60.40.420] (432-619)
  IPR008972 Cupredoxin [SSF49503] (34-186)
  IPR008972 Cupredoxin [SSF49503] (195-359)
  IPR008972 Cupredoxin [SSF49503] (406-610)
  IPR011706 Multicopper oxidase, C-terminal [PF07731] (485-603)
  IPR011707 Multicopper oxidase-like, N-terminal [PF07732] (74-185)
  IPR045087 Multicopper oxidase [PTHR11709] (81-603)

Nearest PDB structures (foldseek):
  1aoz-assembly1_A  TM=7.989E-01  e=4.144E-42  Cucurbita melopepo
  6f5k-assembly1_A  TM=8.312E-01  e=4.810E-40  Thermothelomyces thermophilus
  2q9o-assembly1_A  TM=8.370E-01  e=1.619E-39  Melanocarpus albomyces
  2ih9-assembly1_A  TM=8.315E-01  e=1.164E-38  Melanocarpus albomyces
  3dkh-assembly1_A  TM=8.231E-01  e=9.738E-38  Melanocarpus albomyces